Protein 4AOY (pdb70)

CATH classification: 3.40.718.10

B-factor: mean 50.46, std 14.92, range [22.29, 134.26]

Sequence (1494 aa):
SKIKMKVPLVEMDGDEMTRIIWRLIKENLLEPYIELNTEYYDLGLENRDKTEDQVTIDAARAIQKYGVGVKCATITPNAQRVEEYNLKKMWKSPNGTIRAILDGTVFRAPIVVNSIKPFVKGWKKPISIARHKNVEYYVPSAGKAELVFTSENGEVSRQTIHEFDGPGVIMGMHNTDKSIRSFARACFNYALDMNQDLWFSTKDTISKTYDHRFKDIFQEIYENEYKEKFEAKNLQYFYTLIDDAVARIIRSEGGMVWACKNDGDVMSDMVASAFGSLAMMTSVLVSPDGKYEFEATSTNSMATIFAWTGALKKRGELDGIKELVDFATKLEQASVQTIENGVMTKDLASLSEVPEKKIVNTEDFLKEIRKTFEGMKIKMKVPLVEMDGDEMTRIIWRLIKENLLEPYIELNTEYYDLGLENRDKTEDQVTIDAARAIQKYGVGVKCATITPNAQRVEEYNLKKMWKSPNGTIRAILDGTVFRAPIVVNSIKPFVKGWKKPISIARHKNVEYYVPSAGKAELVFTSENGEVSRQTIHEFDGPGVIMGMHNTDKSIRSFARACFNYALDMNQDLWFSTKTYDHRFKDIFQEIYENEYKEKFEAKNLQYFYTLIDDAVARIIRSEGGMVWACKNYDGDVMSDMVASAFGSLAMMTSVLVSPDGKYEFEAATSTNSMATIFAWTGALKKRGELDGIKELVDFATKLEQASVQTIENGVMTKDLASLSEVPEKKIVNTEDFLKEIRKTFEGMSKIKMKVPLVEMDGDEMTRIIWRLIKENLLEPYIELNTEYYDLGLENRDKTEDQVTIDAARAIQKYGVGVKCATITPNAQRVEEYNLKKMWKSPNGTIRAILDGTVFRAPIVVNSIKPFVKGWKKPISIARHNVEYYVPSAGKAELVFTSENGEVSRQTIHEFDGPGVIMGMHNTDKSIRSFARACFNYALDMNQDLWFSTKDTISKTYDHRFKDIFQEIYENEYKEKFEAKNLQYFYTLIDDAVARIIRSEGGMVWACKNDVMSDMVASAFGSLAMMTSVLVSPDGKYEFEAANSMATIFAWTGALKKRGELDGIKELVDFATKLEQASVQTIENGVMTKDLASLSEVPEKKIVNTEDFLKEIRKTFEGMSKIKMKVPLVEMDGDEMTRIIWRLIKENLLEPYIELNTEYYDLGLENRDKTEDQVTIDAARAIQKYGVGVKCATITPNAQRVEEYNLKKMWKSPNGTIRAILDGTVFRAPIVVNSIKPFVKGWKKPISIARHAYGDNVEYYVPSAGKAELVFTSENGEVSRQTIHEFDGPGVIMGMHNTDKSIRSFARACFNYALDMNQDLWFSTKDTISKTYDHRFKDIFQEIYENEYKEKFEAKNLQYFYTLIDDAVARIIRSEGGMVWACKNDVMSDMVASAFGSLAMMTSVLVSPDGKYEFEAANSMATIFAWTGALKKRGELDGIKELVDFATKLEQASVQTIENGVMTKDLASLSEVPEKKIVNTEDFLKEIRKTFEGM

Secondary structure (DSSP, 8-state):
-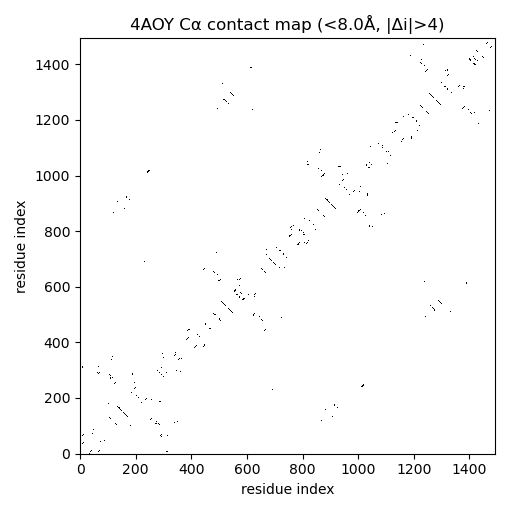PEEPSSPEEEEE--HHHHHHHHHHIIIIITTTEE--EEEEE--HHHHHHHTTHHHHHHHHHHHHHSEEEE-------HHHHHHTT-SS----HHHHHHHHHT-EEEEEE---TTS--SBTT--B--EEEE---EEEEE-S-EEEEEEEEETTS-EEEEEEEEESS-EEEEEEEEEHHHHHHHHHHHHHHHHHHT--EEEEE-TTTSHHHHHHHHHHHHHHHHHHTHHHHHHTT--EEEEEHHHHHHHHHTS-B-SEEE----HHHHHHHHHHHHS-TTSEEEEEE-TT--EEEE------HHHHHHHHHHHHHHHHHTT-HHHHHHHHHHHHHHHHHHHTTEEEHHHHTT---S--EEE-HHHHHHHHHHHHTT-/-BPPSSPEEEEE--HHHHHHHHHHIIIIITTTB---EEEEE--HHHHHHTTTHHHHHHHHHHHHHSEEEE---PPP-HHHHHHHT-SS-PPPHHHHHHHHHT-EEEEEE---TTS--SBTT--B--EEEE---EEEEE-SS-EEEEEEEETTS-EEEEEEEE-SS-EEEEEEEEEHHHHHHHHHHHHHHHHHTT--EEEE---HHHHHHHHHHHHHHHHTHHHHHTT---EEEE-HHHHHHHHHTS-B--EEE--TTHHHHHHHHHHHHHS-TTSEEEEEE-TT--EEEEE------HHHHHHHHHHHHHHHHHTT-HHHHHHHHHHHHHHHHHHHTTEEEHHHHTT--SS--EEE-HHHHHHHHHHHHS--/-PEEPSSPEEEEE--HHHHHHHHHHIIIIITTTEE--EEEEE-SHHHHHHTTTHHHHHHHHHHHHHSEEEE-------TTHHHHTT-SS-PPPHHHHHHHHHT-EEEEEE---TTS--SBTT--B--EEEE--EEEEE-SSEEEEEEEEETTS-EEEEEEEEESS-EEEEEEEEEHHHHHHHHHHHHHHHHHHT--EEEEE-TTT-TTHHHHHHHHHHHHIIIIIHHHHHHTT--EEEEEHHHHHHHHHTS-B-SEEEE----HHHHHHHHHT-TTSEEEEEE-TT--EEEEE--HHHHHHHHHHHHHHHHHHHT-HHHHHHHHHHHHHHHHHHHTTEE-HHHHTT---SS-EE--HHHHHHHHHHHHHH-/-PEEP-SPEEEEE--HHHHHHHHHHIIIIITTTEE--EEEEE-SHHHHHHTTTHHHHHHHHHHHHHSEEEE-------HHHIIIII-SS-PPPHHHHHHHHTT-EEEEEE---TTS--SBTT--BPPEEEESS----EEEEE-SSEEEEEEEE-TTS-EEEEEEEEESS-EEEEEEEEEHHHHHHHHHHHHHHHHHHT--EEEEE-TTTSTTHHHHHHHHHHHHHHHHTHHHHHHTT--EEEEEHHHHHHHHHTS-B-SEEEE----HHHHHHHHHS-TTSEEEEEE-TTS-EEEEE--HHHHHHHHHHHHHHHHHHHT-HHHHHHHHHHHHHHHHHHHTTEE-HHHHHH---SS-EE--HHHHHHHHHHHHHH-

Solvent-accessible surface area: 62304 Å² total; per-residue (Å²): 166,92,36,129,23,140,45,21,0,0,3,0,14,0,9,90,94,42,86,64,9,2,122,21,0,33,84,13,2,0,70,36,35,3,54,45,57,39,59,111,40,26,0,4,1,69,36,0,17,115,49,100,15,81,15,0,49,52,0,0,138,5,0,75,142,44,7,0,0,0,0,2,36,29,14,77,8,68,68,136,57,47,144,115,69,126,17,122,134,115,24,91,34,0,40,22,28,0,67,80,55,8,55,3,0,15,0,84,8,6,13,52,3,135,13,18,122,38,61,4,70,27,8,139,107,49,0,2,2,0,69,52,129,72,29,27,66,94,0,66,63,14,7,84,0,18,2,1,4,44,14,129,100,53,118,75,43,112,71,67,15,53,102,2,146,20,46,0,0,1,26,0,65,47,40,24,12,86,34,2,90,12,5,0,71,0,0,0,26,8,0,24,56,72,77,33,53,0,31,1,5,6,84,12,84,126,21,89,40,10,14,78,54,12,72,41,8,0,82,69,4,32,102,113,63,20,40,77,127,0,116,35,62,89,10,125,27,65,52,21,56,22,65,51,0,3,28,109,3,9,111,31,59,8,16,9,0,4,0,11,46,89,55,0,47,25,12,5,21,9,1,12,26,2,18,26,41,66,49,7,9,29,14,8,7,0,1,35,104,31,46,9,1,26,21,45,115,33,60,13,2,0,9,14,0,31,3,0,0,14,0,0,41,20,10,0,96,98,25,71,14,150,105,0,33,65,13,0,50,45,2,33,109,8,0,36,80,1,0,43,88,1,29,0,0,49,62,6,20,105,44,2,99,67,60,112,71,43,88,26,58,7,67,61,0,1,118,69,0,86,86,37,18,109,62,185,157,33,138,26,62,54,24,0,0,4,0,12,0,11,87,94,45,77,76,6,1,113,15,0,31,84,11,0,0,67,37,39,1,55,41,55,35,58,103,34,33,0,6,1,135,32,0,18,150,42,100,16,83,18,0,54,56,0,0,142,6,0,74,149,41,9,0,0,0,2,2,42,25,14,73,6,56,66,130,68,46,145,112,64,126,16,118,126,119,21,90,34,0,74,38,30,0,30,76,53,8,57,2,0,36,1,71,7,6,12,57,7,116,23,17,48,63,71,2,96,44,5,52,122,46,0,0,4,0,86,64,158,71,33,30,60,89,0,66,54,29,10,74,0,5,2,1,2,47,13,130,89,50,120,77,39,122,70,62,12,54,96,5,133,22,45,0,0,0,17,0,31,53,40,27,19,87,32,5,84,10,5,0,72,0,0,0,27,8,0,34,58,67,90,28,53,0,26,0,2,49,186,36,23,62,75,9,14,95,58,12,0,76,99,9,29,107,118,58,18,39,54,120,0,121,90,82,66,14,130,30,74,65,20,29,30,71,56,0,0,18,134,0,8,107,37,52,11,16,10,0,5,0,3,36,74,61,25,2,45,19,4,4,26,12,1,12,16,0,13,14,46,61,47,4,4,25,15,7,10,0,2,39,113,29,51,7,9,22,17,30,46,120,33,55,19,0,0,9,18,0,31,3,0,0,11,0,0,55,25,13,1,94,98,31,32,18,70,53,1,29,64,11,0,58,63,1,28,119,7,0,29,73,0,0,45,92,2,23,0,0,72,66,5,29,107,46,4,40,84,82,72,57,58,98,32,78,6,68,22,0,0,112,59,0,81,79,30,11,103,50,186,166,90,37,88,25,105,47,16,0,0,3,0,0,0,12,97,121,44,61,85,28,1,100,26,0,39,107,14,0,0,78,36,40,2,102,36,64,29,62,108,48,25,0,4,2,111,33,0,12,134,50,108,19,77,10,0,55,50,0,0,130,0,0,72,158,76,8,0,0,0,1,2,35,31,57,76,7,92,96,52,25,23,60,77,79,132,24,121,72,130,35,89,35,0,57,38,35,0,49,70,54,7,55,0,0,28,1,50,6,9,11,56,5,120,9,19,70,20,54,3,53,33,4,113,101,45,0,2,13,1,119,42,104,22,34,49,83,0,74,42,27,7,83,0,13,4,0,4,39,24,92,106,49,128,77,48,118,68,61,15,55,93,5,137,23,49,0,1,0,36,1,46,59,24,27,5,146,31,1,75,8,4,0,73,0,0,0,22,6,0,25,54,82,79,29,33,0,20,0,2,7,93,22,94,81,12,86,48,2,10,71,50,6,72,48,2,0,76,83,6,17,79,115,66,14,73,115,109,0,92,90,84,130,17,96,26,44,51,6,57,19,78,59,0,10,27,84,1,12,146,35,104,10,17,12,0,14,0,16,46,122,90,7,12,31,37,19,2,17,15,0,19,7,27,81,46,10,11,20,15,8,15,0,2,33,100,25,42,4,3,21,23,19,62,65,7,0,1,11,0,29,1,0,0,12,0,0,74,26,10,0,69,93,31,68,26,69,75,0,38,88,8,0,50,76,2,27,103,0,0,34,81,3,0,48,95,2,25,0,12,157,71,1,17,97,54,5,117,14,139,147,75,124,94,20,88,40,73,63,0,0,97,43,0,85,154,26,14,116,71,102,166,103,34,93,24,128,51,23,0,0,3,0,1,0,10,74,110,47,61,84,22,2,99,30,1,36,109,9,0,0,74,35,38,2,75,46,58,38,54,105,37,28,0,4,3,61,33,0,13,141,48,112,12,79,13,0,60,50,0,0,129,4,0,68,151,50,6,0,0,0,2,3,40,23,46,81,8,62,67,135,68,31,116,63,93,129,14,117,107,121,12,112,39,0,42,42,29,0,63,61,53,5,58,0,0,19,0,44,7,9,10,57,5,114,6,16,98,23,45,3,48,42,9,84,77,47,0,1,12,0,13,34,62,115,78,114,112,21,35,49,94,0,76,44,32,8,85,0,17,2,0,3,39,18,99,103,45,130,81,50,111,66,57,16,54,84,6,139,22,48,0,4,0,32,0,31,58,27,28,8,160,31,1,84,8,5,0,67,0,0,0,21,7,0,32,46,90,80,29,34,0,20,0,0,7,32,20,101,128,18,50,48,1,4,74,48,6,72,49,1,0,72,91,6,27,71,110,55,17,84,93,114,0,98,88,84,129,16,93,25,46,54,10,61,25,52,60,0,8,29,84,0,16,141,30,121,10,17,13,0,20,0,29,40,74,75,17,19,12,24,15,3,10,1,2,16,5,34,81,51,7,9,25,6,5,2,0,2,36,96,28,44,5,0,24,23,21,71,64,6,0,3,14,0,30,0,0,0,15,0,0,56,22,8,0,89,91,22,66,13,147,109,0,34,70,8,0,48,76,2,25,98,0,0,32,79,4,0,45,95,1,26,0,12,118,68,0,15,96,58,3,112,15,125,148,72,124,97,18,87,41,80,63,0,0,100,50,0,87,88,27,14,114,73,104

Radius of gyration: 46.29 Å; Cα contacts (8 Å, |Δi|>4): 3121; chains: 4; bounding box: 74×100×143 Å

Foldseek 3Di:
DAFEFDFAAAEEAAEDVQNVLLVLCCVQPNVVRHPHGYDYQYVYVLVCQVVVNVSLVVSLVVLVVRFEYEYTDYDQDDPVRCVVNVHPDNDGDSVVSSCVNLQKKKKKWFFAFVLFAFQLHQQRAIAIQIARDKDKDKFAAWDWDWDWDADPVGDIDIDTPDTDHHIDMDIDDDDDLVSLLWSLLNQLVVCLVQLAEEEEADQPVPVPPPVVSNVVSNVVCCVPPPVVSQVVSVYYHHYDHDVVVVVVCSVHSHDHYYYYHSVSVVVCVCSQVSRFHPQRMWMWIATSVNGIYTYACFDACLRSLLSVLVRQLVSCVVVVNVVSNVSSVLLNVLLSVLVQVQEGAPVVNVRGDHDDHPHDGSSVSSNSSVVSSVVD/DFEFDFAAAEEAAEDPQNVLLVLLCVQPPVVPYVHGHDYAYPEPLVCQVVVNVSLVVSLVVLVVRFEYEYTDYDQDDPVVCVVNVGPDRDGDSVVVSCVSLLWKKWKWFADFDLFDFLQPFAQDIAIEIERDKDKDKFAAFAWDWDWDQDPVGDIDIDTPDGGHHIDMDIDDDDDLVSLQFRLLNQLLVCLVQVAAEEEEDVCVVVSSVVSNVVCCVPPNVVVCVVSVHYHHYDYPVVCVVVCSVDNHGHYYYYYPVVSVVVCVVSCPRSPDLQRMWMKIATSVGRIYTYRNLADDCLNSLLSVLVRQLVSCVVVVNVVSNVSSVLLNVLLSVLVVQAEGAPVCPVGGDDDDHDHDGSSVSSNSSSVSSVPD/DAFEFDFAAEEEAAEDPLNVLLVLCCVQQNVVHHVHHYHYAYPEPLVCLVVVNVSLVVSLVVLVVGFHYEYTYYDQDDPVNCVVNVGPDRDGDSVVVSCVSLLWKKKKWFLAFVQQAFQLHQARAIAIEIANKDKDKAAAFAWDWDKDQDPVGDIDIDTPDGDHHIDMDMDDDDDLVSLLFSLLQQLLVCLVLVAAEEEEAACVPVVPVVVSSVVSNVVCCVPPNVVSCVVSVYYYHYYYPVVVVVVVSVHRHHHYYYYHHDCVVVVSCVRSPDLQRMKMWIATSSGGIYTYGSPSLNSLLSVLVRQLVSCVVVVRPVRVVSSVLLSVLLSVLVVVAEEAPVSVVRGNDPHHDHDDSSVSSNSSSVSSVVD/DAAEADQAAAEEAAEDPLNVLLVLCCVLANVVRHVHGHDYQYPEPQVCQVVVNVSLVVSLVVLVVRFEYEYTYYDQDDPVVCVVRVGPDRDDDSVQVSCVSQLWKKKKWFQDFPQQAFLLHQARAIEIEIGSHPDDWDKDKFAAFAWDWDKDADPVGDIDIDTPDGDHHIGMDTDDDDDLVNLLWSLLQQLLVCLVQLEAEEEADQCVVVVPHVVSSVVSNVVCCVVPPVVSCVVSVYYYHYYYPVVVVVVCSVHHHHHYYYYYPHVVVVCSCPSRHDVQRMKMWIATSSNGIYIYGSASLRSLLSVLVRQLVSCVVVVNPVSNVSSVLLSVLLSVLVVVAEEAPVSVVRGNDPHHDHDDSSVSSNNSSVSSVVD

Structure (mmCIF, N/CA/C/O backbone):
data_4AOY
#
_entry.id   4AOY
#
_cell.length_a   56.130
_cell.length_b   106.840
_cell.length_c   154.500
_cell.angle_alpha   90.00
_cell.angle_beta   93.63
_cell.angle_gamma   90.00
#
_symmetry.space_group_name_H-M   'P 1 21 1'
#
loop_
_entity.id
_entity.type
_entity.pdbx_description
1 polymer 'ISOCITRATE DEHYDROGENASE [NADP]'
2 water water
#
loop_
_atom_site.group_PDB
_atom_site.id
_atom_site.type_symbol
_atom_site.label_atom_id
_atom_site.label_alt_id
_atom_site.label_comp_id
_atom_site.label_asym_id
_atom_site.label_entity_id
_atom_site.label_seq_id
_atom_site.pdbx_PDB_ins_code
_atom_site.Cartn_x
_atom_site.Cartn_y
_atom_site.Cartn_z
_atom_site.occupancy
_atom_site.B_iso_or_equiv
_atom_site.auth_seq_id
_atom_site.auth_comp_id
_atom_site.auth_asym_id
_atom_site.auth_atom_id
_atom_site.pdbx_PDB_model_num
ATOM 1 N N . SER A 1 2 ? 17.146 5.945 18.691 1.00 73.55 2 SER A N 1
ATOM 2 C CA . SER A 1 2 ? 17.323 7.019 19.696 1.00 71.59 2 SER A CA 1
ATOM 3 C C . SER A 1 2 ? 17.015 6.572 21.116 1.00 68.10 2 SER A C 1
ATOM 4 O O . SER A 1 2 ? 16.375 7.307 21.849 1.00 67.32 2 SER A O 1
ATOM 7 N N . LYS A 1 3 ? 17.466 5.382 21.513 1.00 65.62 3 LYS A N 1
ATOM 8 C CA . LYS A 1 3 ? 17.563 5.062 22.947 1.00 62.33 3 LYS A CA 1
ATOM 9 C C . LYS A 1 3 ? 18.790 5.794 23.519 1.00 60.95 3 LYS A C 1
ATOM 10 O O . LYS A 1 3 ? 19.705 6.141 22.754 1.00 62.06 3 LYS A O 1
ATOM 16 N N . ILE A 1 4 ? 18.819 6.054 24.829 1.00 58.26 4 ILE A N 1
ATOM 17 C CA . ILE A 1 4 ? 19.987 6.733 25.399 1.00 57.19 4 ILE A CA 1
ATOM 18 C C . ILE A 1 4 ? 21.238 5.857 25.234 1.00 56.54 4 ILE A C 1
ATOM 19 O O . ILE A 1 4 ? 21.177 4.652 25.389 1.00 55.44 4 ILE A O 1
ATOM 24 N N . LYS A 1 5 ? 22.371 6.451 24.892 1.00 57.41 5 LYS A N 1
ATOM 25 C CA . LYS A 1 5 ? 23.564 5.647 24.687 1.00 57.68 5 LYS A CA 1
ATOM 26 C C . LYS A 1 5 ? 24.461 5.771 25.903 1.00 55.76 5 LYS A C 1
ATOM 27 O O . LYS A 1 5 ? 24.566 6.863 26.472 1.00 56.06 5 LYS A O 1
ATOM 33 N N . MET A 1 6 ? 25.091 4.657 26.304 1.00 53.94 6 MET A N 1
ATOM 34 C CA . MET A 1 6 ? 26.002 4.637 27.434 1.00 51.67 6 MET A CA 1
ATOM 35 C C . MET A 1 6 ? 27.461 4.652 26.970 1.00 52.02 6 MET A C 1
ATOM 36 O O . MET A 1 6 ? 27.746 4.448 25.807 1.00 53.98 6 MET A O 1
ATOM 41 N N . LYS A 1 7 ? 28.386 4.910 27.875 1.00 50.64 7 LYS A N 1
ATOM 42 C CA . LYS A 1 7 ? 29.784 5.077 27.500 1.00 51.88 7 LYS A CA 1
ATOM 43 C C . LYS A 1 7 ? 30.523 3.954 28.175 1.00 49.92 7 LYS A C 1
ATOM 44 O O . LYS A 1 7 ? 30.649 2.865 27.639 1.00 50.47 7 LYS A O 1
ATOM 50 N N . VAL A 1 8 ? 31.012 4.202 29.378 1.00 48.15 8 VAL A N 1
ATOM 51 C CA . VAL A 1 8 ? 31.570 3.092 30.109 1.00 46.02 8 VAL A CA 1
ATOM 52 C C . VAL A 1 8 ? 30.481 2.238 30.779 1.00 43.65 8 VAL A C 1
ATOM 53 O O . VAL A 1 8 ? 29.443 2.730 31.203 1.00 41.75 8 VAL A O 1
ATOM 57 N N . PRO A 1 9 ? 30.694 0.927 30.771 1.00 43.04 9 PRO A N 1
ATOM 58 C CA . PRO A 1 9 ? 29.626 0.012 31.200 1.00 42.15 9 PRO A CA 1
ATOM 59 C C . PRO A 1 9 ? 29.434 0.088 32.701 1.00 40.65 9 PRO A C 1
ATOM 60 O O . PRO A 1 9 ? 30.354 0.440 33.433 1.00 40.40 9 PRO A O 1
ATOM 64 N N . LEU A 1 10 ? 28.243 -0.239 33.155 1.00 40.82 10 LEU A N 1
ATOM 65 C CA . LEU A 1 10 ? 27.986 -0.402 34.578 1.00 40.27 10 LEU A CA 1
ATOM 66 C C . LEU A 1 10 ? 28.455 -1.835 34.900 1.00 39.66 10 LEU A C 1
ATOM 67 O O . LEU A 1 10 ? 28.384 -2.695 34.042 1.00 40.32 10 LEU A O 1
ATOM 72 N N . VAL A 1 11 ? 29.003 -2.087 36.086 1.00 38.90 11 VAL A N 1
ATOM 73 C CA . VAL A 1 11 ? 29.196 -3.484 36.534 1.00 37.93 11 VAL A CA 1
ATOM 74 C C . VAL A 1 11 ? 27.848 -3.996 37.064 1.00 37.85 11 VAL A C 1
ATOM 75 O O . VAL A 1 11 ? 27.351 -3.448 38.034 1.00 37.88 11 VAL A O 1
ATOM 79 N N . GLU A 1 12 ? 27.240 -4.994 36.419 1.00 37.01 12 GLU A N 1
ATOM 80 C CA . GLU A 1 12 ? 25.941 -5.479 36.846 1.00 36.19 12 GLU A CA 1
ATOM 81 C C . GLU A 1 12 ? 26.051 -6.835 37.510 1.00 37.10 12 GLU A C 1
ATOM 82 O O . GLU A 1 12 ? 26.538 -7.832 36.911 1.00 38.56 12 GLU A O 1
ATOM 88 N N . MET A 1 13 ? 25.591 -6.925 38.741 1.00 37.12 13 MET A N 1
ATOM 89 C CA . MET A 1 13 ? 25.664 -8.217 39.366 1.00 37.17 13 MET A CA 1
ATOM 90 C C . MET A 1 13 ? 24.313 -8.821 39.754 1.00 37.44 13 MET A C 1
ATOM 91 O O . MET A 1 13 ? 23.513 -8.264 40.524 1.00 38.13 13 MET A O 1
ATOM 96 N N . ASP A 1 14 ? 24.037 -9.957 39.140 1.00 38.08 14 ASP A N 1
ATOM 97 C CA . ASP A 1 14 ? 22.747 -10.622 39.269 1.00 38.80 14 ASP A CA 1
ATOM 98 C C . ASP A 1 14 ? 22.647 -11.355 40.607 1.00 38.77 14 ASP A C 1
ATOM 99 O O . ASP A 1 14 ? 23.653 -11.677 41.204 1.00 38.01 14 ASP A O 1
ATOM 104 N N . GLY A 1 15 ? 21.432 -11.596 41.091 1.00 40.08 15 GLY A N 1
ATOM 105 C CA . GLY A 1 15 ? 21.251 -12.168 42.422 1.00 40.64 15 GLY A CA 1
ATOM 106 C C . GLY A 1 15 ? 20.344 -13.402 42.485 1.00 42.63 15 GLY A C 1
ATOM 107 O O . GLY A 1 15 ? 20.310 -14.211 41.561 1.00 42.12 15 GLY A O 1
ATOM 108 N N . ASP A 1 16 ? 19.586 -13.529 43.570 1.00 43.36 16 ASP A N 1
ATOM 109 C CA . ASP A 1 16 ? 18.989 -14.800 43.875 1.00 45.85 16 ASP A CA 1
ATOM 110 C C . ASP A 1 16 ? 17.480 -14.792 43.935 1.00 48.12 16 ASP A C 1
ATOM 111 O O . ASP A 1 16 ? 16.878 -13.806 44.342 1.00 47.38 16 ASP A O 1
ATOM 116 N N . GLU A 1 17 ? 16.872 -15.908 43.538 1.00 51.20 17 GLU A N 1
ATOM 117 C CA . GLU A 1 17 ? 15.490 -16.195 43.941 1.00 54.85 17 GLU A CA 1
ATOM 118 C C . GLU A 1 17 ? 14.535 -15.172 43.335 1.00 55.15 17 GLU A C 1
ATOM 119 O O . GLU A 1 17 ? 14.621 -14.881 42.138 1.00 55.51 17 GLU A O 1
ATOM 125 N N . MET A 1 18 ? 13.649 -14.614 44.157 1.00 55.93 18 MET A N 1
ATOM 126 C CA . MET A 1 18 ? 12.612 -13.755 43.625 1.00 57.39 18 MET A CA 1
ATOM 127 C C . MET A 1 18 ? 13.208 -12.454 43.130 1.00 55.16 18 MET A C 1
ATOM 128 O O . MET A 1 18 ? 12.792 -11.940 42.086 1.00 55.83 18 MET A O 1
ATOM 133 N N . THR A 1 19 ? 14.172 -11.910 43.870 1.00 52.91 19 THR A N 1
ATOM 134 C CA . THR A 1 19 ? 14.769 -10.633 43.487 1.00 51.01 19 THR A CA 1
ATOM 135 C C . THR A 1 19 ? 15.448 -10.691 42.105 1.00 49.40 19 THR A C 1
ATOM 136 O O . THR A 1 19 ? 15.454 -9.716 41.359 1.00 49.17 19 THR A O 1
ATOM 140 N N . ARG A 1 20 ? 16.007 -11.845 41.772 1.00 49.30 20 ARG A N 1
ATOM 141 C CA . ARG A 1 20 ? 16.555 -12.113 40.446 1.00 47.77 20 ARG A CA 1
ATOM 142 C C . ARG A 1 20 ? 15.433 -11.965 39.426 1.00 48.47 20 ARG A C 1
ATOM 143 O O . ARG A 1 20 ? 15.623 -11.385 38.359 1.00 47.40 20 ARG A O 1
ATOM 151 N N . ILE A 1 21 ? 14.252 -12.497 39.741 1.00 49.65 21 ILE A N 1
ATOM 152 C CA . ILE A 1 21 ? 13.108 -12.330 38.840 1.00 50.68 21 ILE A CA 1
ATOM 153 C C . ILE A 1 21 ? 12.798 -10.843 38.641 1.00 49.37 21 ILE A C 1
ATOM 154 O O . ILE A 1 21 ? 12.674 -10.356 37.532 1.00 49.43 21 ILE A O 1
ATOM 159 N N . ILE A 1 22 ? 12.691 -10.111 39.734 1.00 48.57 22 ILE A N 1
ATOM 160 C CA . ILE A 1 22 ? 12.368 -8.697 39.654 1.00 47.59 22 ILE A CA 1
ATOM 161 C C . ILE A 1 22 ? 13.423 -7.899 38.889 1.00 46.20 22 ILE A C 1
ATOM 162 O O . ILE A 1 22 ? 13.103 -6.948 38.152 1.00 45.96 22 ILE A O 1
ATOM 167 N N . TRP A 1 23 ? 14.684 -8.267 39.096 1.00 44.25 23 TRP A N 1
ATOM 168 C CA . TRP A 1 23 ? 15.793 -7.543 38.520 1.00 42.94 23 TRP A CA 1
ATOM 169 C C . TRP A 1 23 ? 15.602 -7.515 37.006 1.00 43.95 23 TRP A C 1
ATOM 170 O O . TRP A 1 23 ? 15.674 -6.464 36.357 1.00 42.63 23 TRP A O 1
ATOM 181 N N . ARG A 1 24 ? 15.306 -8.687 36.447 1.00 44.99 24 ARG A N 1
ATOM 182 C CA . ARG A 1 24 ? 15.083 -8.813 35.032 1.00 45.67 24 ARG A CA 1
ATOM 183 C C . ARG A 1 24 ? 13.834 -8.066 34.616 1.00 46.63 24 ARG A C 1
ATOM 184 O O . ARG A 1 24 ? 13.839 -7.383 33.585 1.00 46.82 24 ARG A O 1
ATOM 192 N N . LEU A 1 25 ? 12.758 -8.231 35.383 1.00 46.95 25 LEU A N 1
ATOM 193 C CA . LEU A 1 25 ? 11.501 -7.551 35.096 1.00 48.98 25 LEU A CA 1
ATOM 194 C C . LEU A 1 25 ? 11.664 -6.030 34.969 1.00 48.28 25 LEU A C 1
ATOM 195 O O . LEU A 1 25 ? 11.057 -5.389 34.079 1.00 49.80 25 LEU A O 1
ATOM 200 N N . ILE A 1 26 ? 12.481 -5.465 35.857 1.00 46.22 26 ILE A N 1
ATOM 201 C CA . ILE A 1 26 ? 12.759 -4.034 35.884 1.00 45.46 26 ILE A CA 1
ATOM 202 C C . ILE A 1 26 ? 13.508 -3.627 34.613 1.00 46.00 26 ILE A C 1
ATOM 203 O O . ILE A 1 26 ? 13.128 -2.643 33.967 1.00 47.00 26 ILE A O 1
ATOM 208 N N . LYS A 1 27 ? 14.545 -4.390 34.252 1.00 45.15 27 LYS A N 1
ATOM 209 C CA . LYS A 1 27 ? 15.305 -4.136 33.021 1.00 46.82 27 LYS A CA 1
ATOM 210 C C . LYS A 1 27 ? 14.373 -4.125 31.816 1.00 49.60 27 LYS A C 1
ATOM 211 O O . LYS A 1 27 ? 14.378 -3.163 31.023 1.00 50.55 27 LYS A O 1
ATOM 217 N N . GLU A 1 28 ? 13.587 -5.195 31.676 1.00 51.41 28 GLU A N 1
ATOM 218 C CA . GLU A 1 28 ? 12.683 -5.355 30.529 1.00 54.59 28 GLU A CA 1
ATOM 219 C C . GLU A 1 28 ? 11.652 -4.243 30.422 1.00 55.37 28 GLU A C 1
ATOM 220 O O . GLU A 1 28 ? 11.411 -3.739 29.330 1.00 56.85 28 GLU A O 1
ATOM 226 N N . ASN A 1 29 ? 11.018 -3.897 31.550 1.00 55.02 29 ASN A N 1
ATOM 227 C CA . ASN A 1 29 ? 9.855 -2.984 31.536 1.00 55.60 29 ASN A CA 1
ATOM 228 C C . ASN A 1 29 ? 10.200 -1.508 31.742 1.00 54.70 29 ASN A C 1
ATOM 229 O O . ASN A 1 29 ? 9.429 -0.646 31.305 1.00 56.80 29 ASN A O 1
ATOM 234 N N . LEU A 1 30 ? 11.344 -1.218 32.378 1.00 51.65 30 LEU A N 1
ATOM 235 C CA . LEU A 1 30 ? 11.726 0.160 32.702 1.00 50.51 30 LEU A CA 1
ATOM 236 C C . LEU A 1 30 ? 13.016 0.655 32.051 1.00 49.65 30 LEU A C 1
ATOM 237 O O . LEU A 1 30 ? 13.114 1.828 31.692 1.00 50.15 30 LEU A O 1
ATOM 242 N N . LEU A 1 31 ? 14.017 -0.197 31.899 1.00 48.47 31 LEU A N 1
ATOM 243 C CA . LEU A 1 31 ? 15.285 0.329 31.402 1.00 47.97 31 LEU A CA 1
ATOM 244 C C . LEU A 1 31 ? 15.484 0.163 29.881 1.00 50.23 31 LEU A C 1
ATOM 245 O O . LEU A 1 31 ? 15.637 1.148 29.161 1.00 51.72 31 LEU A O 1
ATOM 250 N N . GLU A 1 32 ? 15.458 -1.070 29.393 1.00 51.44 32 GLU A N 1
ATOM 251 C CA . GLU A 1 32 ? 15.848 -1.368 28.007 1.00 53.49 32 GLU A CA 1
ATOM 252 C C . GLU A 1 32 ? 15.089 -0.628 26.910 1.00 55.65 32 GLU A C 1
ATOM 253 O O . GLU A 1 32 ? 15.673 -0.311 25.881 1.00 57.19 32 GLU A O 1
ATOM 259 N N . PRO A 1 33 ? 13.781 -0.373 27.121 1.00 56.60 33 PRO A N 1
ATOM 260 C CA . PRO A 1 33 ? 12.961 0.438 26.222 1.00 58.11 33 PRO A CA 1
ATOM 261 C C . PRO A 1 33 ? 13.455 1.876 26.087 1.00 58.13 33 PRO A C 1
ATOM 262 O O . PRO A 1 33 ? 12.953 2.612 25.246 1.00 60.53 33 PRO A O 1
ATOM 266 N N . TYR A 1 34 ? 14.415 2.296 26.895 1.00 55.86 34 TYR A N 1
ATOM 267 C CA . TYR A 1 34 ? 14.775 3.704 26.861 1.00 55.65 34 TYR A CA 1
ATOM 268 C C . TYR A 1 34 ? 16.265 3.855 26.778 1.00 54.80 34 TYR A C 1
ATOM 269 O O . TYR A 1 34 ? 16.796 4.905 26.384 1.00 55.20 34 TYR A O 1
ATOM 278 N N . ILE A 1 35 ? 16.954 2.783 27.139 1.00 53.44 35 ILE A N 1
ATOM 279 C CA . ILE A 1 35 ? 18.402 2.847 27.217 1.00 52.65 35 ILE A CA 1
ATOM 280 C C . ILE A 1 35 ? 19.110 1.717 26.476 1.00 53.22 35 ILE A C 1
ATOM 281 O O . ILE A 1 35 ? 18.665 0.563 26.456 1.00 53.24 35 ILE A O 1
ATOM 286 N N . GLU A 1 36 ? 20.232 2.054 25.864 1.00 54.02 36 GLU A N 1
ATOM 287 C CA . GLU A 1 36 ? 21.065 1.033 25.258 1.00 55.12 36 GLU A CA 1
ATOM 288 C C . GLU A 1 36 ? 21.987 0.621 26.362 1.00 52.84 36 GLU A C 1
ATOM 289 O O . GLU A 1 36 ? 23.094 1.127 26.468 1.00 52.93 36 GLU A O 1
ATOM 292 N N . LEU A 1 37 ? 21.487 -0.245 27.228 1.00 51.48 37 LEU A N 1
ATOM 293 C CA . LEU A 1 37 ? 22.221 -0.661 28.426 1.00 49.52 37 LEU A CA 1
ATOM 294 C C . LEU A 1 37 ? 23.600 -1.213 28.103 1.00 49.51 37 LEU A C 1
ATOM 295 O O . LEU A 1 37 ? 23.757 -2.093 27.255 1.00 51.19 37 LEU A O 1
ATOM 300 N N . ASN A 1 38 ? 24.611 -0.711 28.782 1.00 48.25 38 ASN A N 1
ATOM 301 C CA . ASN A 1 38 ? 25.921 -1.276 28.576 1.00 47.69 38 ASN A CA 1
ATOM 302 C C . ASN A 1 38 ? 26.435 -1.732 29.935 1.00 45.66 38 ASN A C 1
ATOM 303 O O . ASN A 1 38 ? 26.643 -0.890 30.800 1.00 44.64 38 ASN A O 1
ATOM 308 N N . THR A 1 39 ? 26.620 -3.049 30.125 1.00 44.44 39 THR A N 1
ATOM 309 C CA . THR A 1 39 ? 27.030 -3.596 31.425 1.00 42.70 39 THR A CA 1
ATOM 310 C C . THR A 1 39 ? 28.012 -4.749 31.314 1.00 42.44 39 THR A C 1
ATOM 311 O O . THR A 1 39 ? 27.896 -5.540 30.386 1.00 42.95 39 THR A O 1
ATOM 315 N N . GLU A 1 40 ? 28.961 -4.894 32.246 1.00 41.27 40 GLU A N 1
ATOM 316 C CA . GLU A 1 40 ? 29.655 -6.195 32.344 1.00 41.32 40 GLU A CA 1
ATOM 317 C C . GLU A 1 40 ? 28.870 -7.003 33.334 1.00 39.92 40 GLU A C 1
ATOM 318 O O . GLU A 1 40 ? 28.672 -6.591 34.481 1.00 39.27 40 GLU A O 1
ATOM 324 N N . TYR A 1 41 ? 28.448 -8.172 32.899 1.00 39.80 41 TYR A N 1
ATOM 325 C CA . TYR A 1 41 ? 27.536 -8.984 33.668 1.00 39.30 41 TYR A CA 1
ATOM 326 C C . TYR A 1 41 ? 28.252 -10.038 34.541 1.00 38.69 41 TYR A C 1
ATOM 327 O O . TYR A 1 41 ? 28.973 -10.866 34.032 1.00 39.91 41 TYR A O 1
ATOM 336 N N . TYR A 1 42 ? 28.081 -9.946 35.866 1.00 37.67 42 TYR A N 1
ATOM 337 C CA . TYR A 1 42 ? 28.564 -10.943 36.829 1.00 36.80 42 TYR A CA 1
ATOM 338 C C . TYR A 1 42 ? 27.378 -11.547 37.550 1.00 37.33 42 TYR A C 1
ATOM 339 O O . TYR A 1 42 ? 26.528 -10.836 38.126 1.00 37.57 42 TYR A O 1
ATOM 348 N N . ASP A 1 43 ? 27.327 -12.862 37.536 1.00 37.74 43 ASP A N 1
ATOM 349 C CA . ASP A 1 43 ? 26.199 -13.565 38.093 1.00 38.24 43 ASP A CA 1
ATOM 350 C C . ASP A 1 43 ? 26.552 -14.029 39.494 1.00 38.09 43 ASP A C 1
ATOM 351 O O . ASP A 1 43 ? 27.301 -15.001 39.676 1.00 39.02 43 ASP A O 1
ATOM 356 N N . LEU A 1 44 ? 26.003 -13.337 40.473 1.00 37.53 44 LEU A N 1
ATOM 357 C CA . LEU A 1 44 ? 26.319 -13.587 41.848 1.00 37.36 44 LEU A CA 1
ATOM 358 C C . LEU A 1 44 ? 25.224 -14.406 42.467 1.00 39.06 44 LEU A C 1
ATOM 359 O O . LEU A 1 44 ? 25.202 -14.588 43.692 1.00 40.31 44 LEU A O 1
ATOM 364 N N . GLY A 1 45 ? 24.338 -14.932 41.628 1.00 39.22 45 GLY A N 1
ATOM 365 C CA . GLY A 1 45 ? 23.441 -15.986 42.070 1.00 41.16 45 GLY A CA 1
ATOM 366 C C . GLY A 1 45 ? 24.198 -17.022 42.890 1.00 42.32 45 GLY A C 1
ATOM 367 O O . GLY A 1 45 ? 25.399 -17.214 42.715 1.00 41.41 45 GLY A O 1
ATOM 368 N N . LEU A 1 46 ? 23.502 -17.697 43.796 1.00 44.09 46 LEU A N 1
ATOM 369 C CA . LEU A 1 46 ? 24.179 -18.598 44.706 1.00 45.75 46 LEU A CA 1
ATOM 370 C C . LEU A 1 46 ? 24.739 -19.820 43.955 1.00 47.31 46 LEU A C 1
ATOM 371 O O . LEU A 1 46 ? 25.831 -20.288 44.242 1.00 47.97 46 LEU A O 1
ATOM 376 N N . GLU A 1 47 ? 23.993 -20.313 42.974 1.00 48.87 47 GLU A N 1
ATOM 377 C CA . GLU A 1 47 ? 24.448 -21.423 42.159 1.00 49.77 47 GLU A CA 1
ATOM 378 C C . GLU A 1 47 ? 25.774 -21.053 41.510 1.00 48.84 47 GLU A C 1
ATOM 379 O O . GLU A 1 47 ? 26.719 -21.834 41.546 1.00 49.84 47 GLU A O 1
ATOM 381 N N . ASN A 1 48 ? 25.852 -19.869 40.913 1.00 46.94 48 ASN A N 1
ATOM 382 C CA . ASN A 1 48 ? 27.101 -19.468 40.239 1.00 45.43 48 ASN A CA 1
ATOM 383 C C . ASN A 1 48 ? 28.289 -19.147 41.148 1.00 44.03 48 ASN A C 1
ATOM 384 O O . ASN A 1 48 ? 29.438 -19.390 40.777 1.00 44.10 48 ASN A O 1
ATOM 389 N N . ARG A 1 49 ? 28.020 -18.600 42.326 1.00 42.69 49 ARG A N 1
ATOM 390 C CA . ARG A 1 49 ? 29.072 -18.427 43.307 1.00 41.86 49 ARG A CA 1
ATOM 391 C C . ARG A 1 49 ? 29.661 -19.790 43.667 1.00 44.18 49 ARG A C 1
ATOM 392 O O . ARG A 1 49 ? 30.889 -19.979 43.710 1.00 43.84 49 ARG A O 1
ATOM 400 N N . ASP A 1 50 ? 28.785 -20.758 43.894 1.00 45.57 50 ASP A N 1
ATOM 401 C CA . ASP A 1 50 ? 29.251 -22.088 44.229 1.00 48.33 50 ASP A CA 1
ATOM 402 C C . ASP A 1 50 ? 30.115 -22.668 43.085 1.00 49.30 50 ASP A C 1
ATOM 403 O O . ASP A 1 50 ? 31.221 -23.181 43.284 1.00 50.39 50 ASP A O 1
ATOM 408 N N . LYS A 1 51 ? 29.585 -22.579 41.880 1.00 49.50 51 LYS A N 1
ATOM 409 C CA . LYS A 1 51 ? 30.212 -23.116 40.685 1.00 50.85 51 LYS A CA 1
ATOM 410 C C . LYS A 1 51 ? 31.598 -22.517 40.395 1.00 50.02 51 LYS A C 1
ATOM 411 O O . LYS A 1 51 ? 32.477 -23.207 39.857 1.00 51.21 51 LYS A O 1
ATOM 415 N N . THR A 1 52 ? 31.781 -21.243 40.748 1.00 47.91 52 THR A N 1
ATOM 416 C CA . THR A 1 52 ? 33.048 -20.557 40.535 1.00 47.21 52 THR A CA 1
ATOM 417 C C . THR A 1 52 ? 33.833 -20.528 41.838 1.00 47.66 52 THR A C 1
ATOM 418 O O . THR A 1 52 ? 34.942 -20.017 41.894 1.00 47.52 52 THR A O 1
ATOM 422 N N . GLU A 1 53 ? 33.259 -21.103 42.893 1.00 49.00 53 GLU A N 1
ATOM 423 C CA . GLU A 1 53 ? 33.870 -21.075 44.231 1.00 49.47 53 GLU A CA 1
ATOM 424 C C . GLU A 1 53 ? 34.117 -19.638 44.665 1.00 48.00 53 GLU A C 1
ATOM 425 O O . GLU A 1 53 ? 35.163 -19.301 45.270 1.00 48.22 53 GLU A O 1
ATOM 431 N N . ASP A 1 54 ? 33.139 -18.801 44.337 1.00 46.30 54 ASP A N 1
ATOM 432 C CA . ASP A 1 54 ? 33.093 -17.421 44.772 1.00 44.65 54 ASP A CA 1
ATOM 433 C C . ASP A 1 54 ? 34.122 -16.502 44.130 1.00 43.30 54 ASP A C 1
ATOM 434 O O . ASP A 1 54 ? 34.226 -15.355 44.522 1.00 42.56 54 ASP A O 1
ATOM 439 N N . GLN A 1 55 ? 34.884 -17.000 43.157 1.00 43.64 55 GLN A N 1
ATOM 440 C CA . GLN A 1 55 ? 35.777 -16.147 42.370 1.00 41.72 55 GLN A CA 1
ATOM 441 C C . GLN A 1 55 ? 34.936 -15.091 41.618 1.00 39.85 55 GLN A C 1
ATOM 442 O O . GLN A 1 55 ? 35.357 -13.958 41.444 1.00 39.02 55 GLN A O 1
ATOM 448 N N . VAL A 1 56 ? 33.741 -15.468 41.181 1.00 38.73 56 VAL A N 1
ATOM 449 C CA . VAL A 1 56 ? 32.895 -14.539 40.467 1.00 37.21 56 VAL A CA 1
ATOM 450 C C . VAL A 1 56 ? 32.672 -13.273 41.299 1.00 36.74 56 VAL A C 1
ATOM 451 O O . VAL A 1 56 ? 32.546 -12.165 40.764 1.00 35.64 56 VAL A O 1
ATOM 455 N N . THR A 1 57 ? 32.595 -13.439 42.615 1.00 36.97 57 THR A N 1
ATOM 456 C CA . THR A 1 57 ? 32.289 -12.306 43.464 1.00 36.40 57 THR A CA 1
ATOM 457 C C . THR A 1 57 ? 33.462 -11.351 43.535 1.00 36.28 57 THR A C 1
ATOM 458 O O . THR A 1 57 ? 33.288 -10.135 43.431 1.00 35.91 57 THR A O 1
ATOM 462 N N . ILE A 1 58 ? 34.645 -11.909 43.784 1.00 37.33 58 ILE A N 1
ATOM 463 C CA . ILE A 1 58 ? 35.899 -11.156 43.810 1.00 37.47 58 ILE A CA 1
ATOM 464 C C . ILE A 1 58 ? 36.100 -10.368 42.477 1.00 37.90 58 ILE A C 1
ATOM 465 O O . ILE A 1 58 ? 36.483 -9.195 42.484 1.00 37.75 58 ILE A O 1
ATOM 470 N N . ASP A 1 59 ? 35.824 -11.009 41.342 1.00 38.11 59 ASP A N 1
ATOM 471 C CA . ASP A 1 59 ? 36.050 -10.387 40.044 1.00 39.12 59 ASP A CA 1
ATOM 472 C C . ASP A 1 59 ? 35.101 -9.165 39.864 1.00 38.60 59 ASP A C 1
ATOM 473 O O . ASP A 1 59 ? 35.491 -8.105 39.325 1.00 38.61 59 ASP A O 1
ATOM 478 N N . ALA A 1 60 ? 33.858 -9.314 40.325 1.00 37.69 60 ALA A N 1
ATOM 479 C CA . ALA A 1 60 ? 32.875 -8.249 40.195 1.00 36.72 60 ALA A CA 1
ATOM 480 C C . ALA A 1 60 ? 33.405 -7.026 40.920 1.00 36.68 60 ALA A C 1
ATOM 481 O O . ALA A 1 60 ? 33.345 -5.902 40.424 1.00 35.74 60 ALA A O 1
ATOM 483 N N . ALA A 1 61 ? 33.952 -7.268 42.104 1.00 37.12 61 ALA A N 1
ATOM 484 C CA . ALA A 1 61 ? 34.489 -6.200 42.914 1.00 37.37 61 ALA A CA 1
ATOM 485 C C . ALA A 1 61 ? 35.659 -5.545 42.185 1.00 37.54 61 ALA A C 1
ATOM 486 O O . ALA A 1 61 ? 35.719 -4.336 42.088 1.00 38.26 61 ALA A O 1
ATOM 488 N N . ARG A 1 62 ? 36.576 -6.334 41.656 1.00 38.17 62 ARG A N 1
ATOM 489 C CA . ARG A 1 62 ? 37.667 -5.774 40.838 1.00 39.82 62 ARG A CA 1
ATOM 490 C C . ARG A 1 62 ? 37.189 -5.013 39.603 1.00 39.40 62 ARG A C 1
ATOM 491 O O . ARG A 1 62 ? 37.848 -4.064 39.159 1.00 40.46 62 ARG A O 1
ATOM 499 N N . ALA A 1 63 ? 36.066 -5.442 39.036 1.00 38.33 63 ALA A N 1
ATOM 500 C CA . ALA A 1 63 ? 35.490 -4.753 37.890 1.00 37.40 63 ALA A CA 1
ATOM 501 C C . ALA A 1 63 ? 34.972 -3.407 38.328 1.00 37.17 63 ALA A C 1
ATOM 502 O O . ALA A 1 63 ? 34.989 -2.464 37.559 1.00 37.80 63 ALA A O 1
ATOM 504 N N . ILE A 1 64 ? 34.445 -3.328 39.541 1.00 36.48 64 ILE A N 1
ATOM 505 C CA . ILE A 1 64 ? 33.950 -2.057 40.039 1.00 37.02 64 ILE A CA 1
ATOM 506 C C . ILE A 1 64 ? 35.128 -1.109 40.249 1.00 38.51 64 ILE A C 1
ATOM 507 O O . ILE A 1 64 ? 34.991 0.081 40.051 1.00 39.80 64 ILE A O 1
ATOM 512 N N . GLN A 1 65 ? 36.274 -1.633 40.672 1.00 39.10 65 GLN A N 1
ATOM 513 C CA . GLN A 1 65 ? 37.463 -0.817 40.839 1.00 41.02 65 GLN A CA 1
ATOM 514 C C . GLN A 1 65 ? 37.847 -0.255 39.481 1.00 41.91 65 GLN A C 1
ATOM 515 O O . GLN A 1 65 ? 38.398 0.884 39.340 1.00 41.62 65 GLN A O 1
ATOM 521 N N . LYS A 1 66 ? 37.527 -1.062 38.482 1.00 41.19 66 LYS A N 1
ATOM 522 C CA . LYS A 1 66 ? 38.003 -0.794 37.162 1.00 42.32 66 LYS A CA 1
ATOM 523 C C . LYS A 1 66 ? 37.141 0.252 36.456 1.00 41.82 66 LYS A C 1
ATOM 524 O O . LYS A 1 66 ? 37.669 1.155 35.816 1.00 42.91 66 LYS A O 1
ATOM 530 N N . TYR A 1 67 ? 35.823 0.169 36.607 1.00 40.21 67 TYR A N 1
ATOM 531 C CA . TYR A 1 67 ? 34.925 1.029 35.831 1.00 39.58 67 TYR A CA 1
ATOM 532 C C . TYR A 1 67 ? 34.388 2.199 36.625 1.00 39.57 67 TYR A C 1
ATOM 533 O O . TYR A 1 67 ? 34.213 3.295 36.095 1.00 39.79 67 TYR A O 1
ATOM 542 N N . GLY A 1 68 ? 34.085 1.939 37.895 1.00 38.13 68 GLY A N 1
ATOM 543 C CA . GLY A 1 68 ? 33.683 2.969 38.804 1.00 37.20 68 GLY A CA 1
ATOM 544 C C . GLY A 1 68 ? 32.361 2.712 39.496 1.00 36.45 68 GLY A C 1
ATOM 545 O O . GLY A 1 68 ? 32.126 3.208 40.627 1.00 36.28 68 GLY A O 1
ATOM 546 N N . VAL A 1 69 ? 31.468 1.982 38.839 1.00 35.36 69 VAL A N 1
ATOM 547 C CA . VAL A 1 69 ? 30.123 1.871 39.392 1.00 35.65 69 VAL A CA 1
ATOM 548 C C . VAL A 1 69 ? 29.509 0.510 39.185 1.00 35.04 69 VAL A C 1
ATOM 549 O O . VAL A 1 69 ? 29.565 -0.020 38.082 1.00 36.07 69 VAL A O 1
ATOM 553 N N . GLY A 1 70 ? 28.877 -0.015 40.231 1.00 33.80 70 GLY A N 1
ATOM 554 C CA . GLY A 1 70 ? 28.222 -1.315 40.140 1.00 33.20 70 GLY A CA 1
ATOM 555 C C . GLY A 1 70 ? 26.812 -1.237 40.650 1.00 32.66 70 GLY A C 1
ATOM 556 O O . GLY A 1 70 ? 26.495 -0.429 41.497 1.00 33.22 70 GLY A O 1
ATOM 557 N N . VAL A 1 71 ? 25.940 -2.067 40.122 1.00 33.17 71 VAL A N 1
ATOM 558 C CA . VAL A 1 71 ? 24.598 -2.147 40.628 1.00 33.42 71 VAL A CA 1
ATOM 559 C C . VAL A 1 71 ? 24.406 -3.635 40.862 1.00 34.35 71 VAL A C 1
ATOM 560 O O . VAL A 1 71 ? 24.753 -4.462 39.997 1.00 35.25 71 VAL A O 1
ATOM 564 N N . LYS A 1 72 ? 23.942 -3.984 42.060 1.00 34.54 72 LYS A N 1
ATOM 565 C CA . LYS A 1 72 ? 23.881 -5.370 42.483 1.00 34.97 72 LYS A CA 1
ATOM 566 C C . LYS A 1 72 ? 22.525 -5.777 43.067 1.00 35.99 72 LYS A C 1
ATOM 567 O O . LYS A 1 72 ? 21.913 -5.052 43.827 1.00 36.44 72 LYS A O 1
ATOM 573 N N . CYS A 1 73 ? 22.076 -6.950 42.668 1.00 36.23 73 CYS A N 1
ATOM 574 C CA . CYS A 1 73 ? 20.811 -7.505 43.070 1.00 36.83 73 CYS A CA 1
ATOM 575 C C . CYS A 1 73 ? 20.976 -8.236 44.404 1.00 37.14 73 CYS A C 1
ATOM 576 O O . CYS A 1 73 ? 22.068 -8.673 44.738 1.00 37.76 73 CYS A O 1
ATOM 579 N N . ALA A 1 74 ? 19.907 -8.387 45.171 1.00 37.72 74 ALA A N 1
ATOM 580 C CA . ALA A 1 74 ? 20.029 -9.025 46.486 1.00 38.28 74 ALA A CA 1
ATOM 581 C C . ALA A 1 74 ? 20.520 -10.469 46.342 1.00 38.94 74 ALA A C 1
ATOM 582 O O . ALA A 1 74 ? 20.111 -11.212 45.423 1.00 39.30 74 ALA A O 1
ATOM 584 N N . THR A 1 75 ? 21.399 -10.871 47.251 1.00 39.46 75 THR A N 1
ATOM 585 C CA . THR A 1 75 ? 21.944 -12.225 47.217 1.00 41.07 75 THR A CA 1
ATOM 586 C C . THR A 1 75 ? 21.613 -13.000 48.497 1.00 43.10 75 THR A C 1
ATOM 587 O O . THR A 1 75 ? 21.167 -12.429 49.476 1.00 43.69 75 THR A O 1
ATOM 591 N N . ILE A 1 76 ? 21.780 -14.313 48.451 1.00 44.74 76 ILE A N 1
ATOM 592 C CA . ILE A 1 76 ? 21.637 -15.161 49.615 1.00 45.99 76 ILE A CA 1
ATOM 593 C C . ILE A 1 76 ? 23.014 -15.355 50.224 1.00 46.36 76 ILE A C 1
ATOM 594 O O . ILE A 1 76 ? 23.928 -15.789 49.538 1.00 45.35 76 ILE A O 1
ATOM 599 N N . THR A 1 77 ? 23.153 -15.003 51.497 1.00 47.44 77 THR A N 1
ATOM 600 C CA . THR A 1 77 ? 24.222 -15.480 52.337 1.00 48.96 77 THR A CA 1
ATOM 601 C C . THR A 1 77 ? 23.850 -16.876 52.874 1.00 51.56 77 THR A C 1
ATOM 602 O O . THR A 1 77 ? 22.923 -17.034 53.670 1.00 53.31 77 THR A O 1
ATOM 606 N N . PRO A 1 78 ? 24.608 -17.892 52.489 1.00 52.06 78 PRO A N 1
ATOM 607 C CA . PRO A 1 78 ? 24.310 -19.244 52.913 1.00 53.96 78 PRO A CA 1
ATOM 608 C C . PRO A 1 78 ? 24.513 -19.452 54.418 1.00 55.52 78 PRO A C 1
ATOM 609 O O . PRO A 1 78 ? 25.477 -18.954 54.998 1.00 54.53 78 PRO A O 1
ATOM 613 N N . ASN A 1 79 ? 23.597 -20.199 55.024 1.00 57.51 79 ASN A N 1
ATOM 614 C CA . ASN A 1 79 ? 23.732 -20.705 56.378 1.00 59.46 79 ASN A CA 1
ATOM 615 C C . ASN A 1 79 ? 23.562 -22.228 56.300 1.00 61.57 79 ASN A C 1
ATOM 616 O O . ASN A 1 79 ? 23.538 -22.783 55.198 1.00 60.89 79 ASN A O 1
ATOM 621 N N . ALA A 1 80 ? 23.441 -22.888 57.451 1.00 63.72 80 ALA A N 1
ATOM 622 C CA . ALA A 1 80 ? 23.323 -24.343 57.487 1.00 66.44 80 ALA A CA 1
ATOM 623 C C . ALA A 1 80 ? 22.232 -24.828 56.545 1.00 66.42 80 ALA A C 1
ATOM 624 O O . ALA A 1 80 ? 22.450 -25.733 55.743 1.00 66.62 80 ALA A O 1
ATOM 626 N N . GLN A 1 81 ? 21.053 -24.224 56.663 1.00 66.60 81 GLN A N 1
ATOM 627 C CA . GLN A 1 81 ? 19.892 -24.613 55.852 1.00 67.34 81 GLN A CA 1
ATOM 628 C C . GLN A 1 81 ? 20.187 -24.579 54.339 1.00 64.73 81 GLN A C 1
ATOM 629 O O . GLN A 1 81 ? 19.814 -25.504 53.593 1.00 65.73 81 GLN A O 1
ATOM 635 N N . ARG A 1 82 ? 20.869 -23.516 53.920 1.00 61.08 82 ARG A N 1
ATOM 636 C CA . ARG A 1 82 ? 21.146 -23.235 52.531 1.00 59.18 82 ARG A CA 1
ATOM 637 C C . ARG A 1 82 ? 22.143 -24.182 51.906 1.00 59.20 82 ARG A C 1
ATOM 638 O O . ARG A 1 82 ? 22.085 -24.470 50.721 1.00 58.34 82 ARG A O 1
ATOM 646 N N . VAL A 1 83 ? 23.091 -24.638 52.700 1.00 60.63 83 VAL A N 1
ATOM 647 C CA . VAL A 1 83 ? 24.094 -25.555 52.210 1.00 61.73 83 VAL A CA 1
ATOM 648 C C . VAL A 1 83 ? 23.479 -26.760 51.496 1.00 63.79 83 VAL A C 1
ATOM 649 O O . VAL A 1 83 ? 23.906 -27.135 50.402 1.00 63.29 83 VAL A O 1
ATOM 653 N N . GLU A 1 84 ? 22.460 -27.337 52.117 1.00 66.26 84 GLU A N 1
ATOM 654 C CA . GLU A 1 84 ? 21.795 -28.516 51.593 1.00 69.13 84 GLU A CA 1
ATOM 655 C C . GLU A 1 84 ? 20.854 -28.238 50.427 1.00 68.94 84 GLU A C 1
ATOM 656 O O . GLU A 1 84 ? 20.854 -28.980 49.446 1.00 69.83 84 GLU A O 1
ATOM 662 N N . GLU A 1 85 ? 20.028 -27.201 50.548 1.00 68.53 85 GLU A N 1
ATOM 663 C CA . GLU A 1 85 ? 19.144 -26.810 49.455 1.00 68.50 85 GLU A CA 1
ATOM 664 C C . GLU A 1 85 ? 19.899 -26.706 48.121 1.00 66.91 85 GLU A C 1
ATOM 665 O O . GLU A 1 85 ? 19.368 -27.060 47.064 1.00 67.49 85 GLU A O 1
ATOM 671 N N . TYR A 1 86 ? 21.127 -26.203 48.163 1.00 64.59 86 TYR A N 1
ATOM 672 C CA . TYR A 1 86 ? 21.876 -26.013 46.945 1.00 63.30 86 TYR A CA 1
ATOM 673 C C . TYR A 1 86 ? 23.130 -26.892 46.855 1.00 63.64 86 TYR A C 1
ATOM 674 O O . TYR A 1 86 ? 23.984 -26.635 46.009 1.00 61.99 86 TYR A O 1
ATOM 683 N N . ASN A 1 87 ? 23.263 -27.906 47.715 1.00 64.88 87 ASN A N 1
ATOM 684 C CA . ASN A 1 87 ? 24.510 -28.674 47.765 1.00 64.93 87 ASN A CA 1
ATOM 685 C C . ASN A 1 87 ? 25.735 -27.759 47.674 1.00 62.08 87 ASN A C 1
ATOM 686 O O . ASN A 1 87 ? 26.514 -27.868 46.729 1.00 61.00 87 ASN A O 1
ATOM 691 N N . LEU A 1 88 ? 25.923 -26.855 48.626 1.00 60.46 88 LEU A N 1
ATOM 692 C CA . LEU A 1 88 ? 27.111 -25.992 48.583 1.00 58.59 88 LEU A CA 1
ATOM 693 C C . LEU A 1 88 ? 28.363 -26.756 49.017 1.00 59.98 88 LEU A C 1
ATOM 694 O O . LEU A 1 88 ? 28.286 -27.700 49.825 1.00 62.15 88 LEU A O 1
ATOM 699 N N . LYS A 1 89 ? 29.516 -26.372 48.477 1.00 58.99 89 LYS A N 1
ATOM 700 C CA . LYS A 1 89 ? 30.751 -27.084 48.809 1.00 60.69 89 LYS A CA 1
ATOM 701 C C . LYS A 1 89 ? 31.422 -26.460 50.022 1.00 60.25 89 LYS A C 1
ATOM 702 O O . LYS A 1 89 ? 32.213 -27.108 50.711 1.00 61.27 89 LYS A O 1
ATOM 708 N N . LYS A 1 90 ? 31.090 -25.197 50.271 1.00 58.22 90 LYS A N 1
ATOM 709 C CA . LYS A 1 90 ? 31.543 -24.500 51.452 1.00 58.60 90 LYS A CA 1
ATOM 710 C C . LYS A 1 90 ? 30.473 -23.524 51.925 1.00 57.88 90 LYS A C 1
ATOM 711 O O . LYS A 1 90 ? 29.466 -23.306 51.251 1.00 56.63 90 LYS A O 1
ATOM 717 N N . MET A 1 91 ? 30.697 -22.931 53.092 1.00 58.49 91 MET A N 1
ATOM 718 C CA . MET A 1 91 ? 29.845 -21.842 53.560 1.00 57.72 91 MET A CA 1
ATOM 719 C C . MET A 1 91 ? 30.230 -20.488 52.983 1.00 54.64 91 MET A C 1
ATOM 720 O O . MET A 1 91 ? 30.508 -19.565 53.732 1.00 55.11 91 MET A O 1
ATOM 725 N N . TRP A 1 92 ? 30.199 -20.345 51.668 1.00 52.52 92 TRP A N 1
ATOM 726 C CA . TRP A 1 92 ? 30.593 -19.079 51.041 1.00 49.55 92 TRP A CA 1
ATOM 727 C C . TRP A 1 92 ? 30.187 -17.849 51.876 1.00 49.22 92 TRP A C 1
ATOM 728 O O . TRP A 1 92 ? 29.056 -17.735 52.351 1.00 49.25 92 TRP A O 1
ATOM 739 N N . LYS A 1 93 ? 31.145 -16.938 52.047 1.00 49.01 93 LYS A N 1
ATOM 740 C CA . LYS A 1 93 ? 30.947 -15.671 52.768 1.00 48.68 93 LYS A CA 1
ATOM 741 C C . LYS A 1 93 ? 29.949 -14.750 52.097 1.00 46.58 93 LYS A C 1
ATOM 742 O O . LYS A 1 93 ? 29.799 -14.766 50.896 1.00 45.04 93 LYS A O 1
ATOM 745 N N . SER A 1 94 ? 29.256 -13.945 52.891 1.00 46.80 94 SER A N 1
ATOM 746 C CA . SER A 1 94 ? 28.452 -12.874 52.340 1.00 45.50 94 SER A CA 1
ATOM 747 C C . SER A 1 94 ? 29.146 -12.205 51.154 1.00 43.57 94 SER A C 1
ATOM 748 O O . SER A 1 94 ? 30.273 -11.780 51.270 1.00 43.04 94 SER A O 1
ATOM 751 N N . PRO A 1 95 ? 28.468 -12.120 50.013 1.00 42.72 95 PRO A N 1
ATOM 752 C CA . PRO A 1 95 ? 28.979 -11.404 48.860 1.00 41.51 95 PRO A CA 1
ATOM 753 C C . PRO A 1 95 ? 29.124 -9.906 49.169 1.00 40.50 95 PRO A C 1
ATOM 754 O O . PRO A 1 95 ? 30.126 -9.312 48.825 1.00 40.44 95 PRO A O 1
ATOM 758 N N . ASN A 1 96 ? 28.133 -9.296 49.795 1.00 40.61 96 ASN A N 1
ATOM 759 C CA . ASN A 1 96 ? 28.251 -7.888 50.195 1.00 40.53 96 ASN A CA 1
ATOM 760 C C . ASN A 1 96 ? 29.497 -7.653 51.045 1.00 40.65 96 ASN A C 1
ATOM 761 O O . ASN A 1 96 ? 30.202 -6.676 50.861 1.00 39.99 96 ASN A O 1
ATOM 766 N N . GLY A 1 97 ? 29.781 -8.575 51.958 1.00 41.36 97 GLY A N 1
ATOM 767 C CA . GLY A 1 97 ? 31.009 -8.509 52.752 1.00 41.98 97 GLY A CA 1
ATOM 768 C C . GLY A 1 97 ? 32.285 -8.658 51.921 1.00 41.89 97 GLY A C 1
ATOM 769 O O . GLY A 1 97 ? 33.310 -8.010 52.191 1.00 43.08 97 GLY A O 1
ATOM 770 N N . THR A 1 98 ? 32.271 -9.491 50.899 1.00 40.91 98 THR A N 1
ATOM 771 C CA . THR A 1 98 ? 33.498 -9.627 50.134 1.00 40.84 98 THR A CA 1
ATOM 772 C C . THR A 1 98 ? 33.726 -8.355 49.324 1.00 40.54 98 THR A C 1
ATOM 773 O O . THR A 1 98 ? 34.851 -7.829 49.256 1.00 41.21 98 THR A O 1
ATOM 777 N N . ILE A 1 99 ? 32.661 -7.841 48.729 1.00 39.65 99 ILE A N 1
ATOM 778 C CA . ILE A 1 99 ? 32.809 -6.661 47.902 1.00 39.30 99 ILE A CA 1
ATOM 779 C C . ILE A 1 99 ? 33.311 -5.469 48.722 1.00 40.28 99 ILE A C 1
ATOM 780 O O . ILE A 1 99 ? 34.256 -4.809 48.328 1.00 40.93 99 ILE A O 1
ATOM 785 N N . ARG A 1 100 ? 32.697 -5.211 49.873 1.00 41.04 100 ARG A N 1
ATOM 786 C CA . ARG A 1 100 ? 33.130 -4.155 50.795 1.00 42.84 100 ARG A CA 1
ATOM 787 C C . ARG A 1 100 ? 34.609 -4.181 51.073 1.00 42.90 100 ARG A C 1
ATOM 788 O O . ARG A 1 100 ? 35.302 -3.199 50.898 1.00 42.59 100 ARG A O 1
ATOM 796 N N . ALA A 1 101 ? 35.034 -5.310 51.632 1.00 43.47 101 ALA A N 1
ATOM 797 C CA . ALA A 1 101 ? 36.411 -5.552 52.023 1.00 44.27 101 ALA A CA 1
ATOM 798 C C . ALA A 1 101 ? 37.382 -5.234 50.864 1.00 43.72 101 ALA A C 1
ATOM 799 O O . ALA A 1 101 ? 38.418 -4.594 51.075 1.00 44.69 101 ALA A O 1
ATOM 801 N N . ILE A 1 102 ? 37.028 -5.639 49.645 1.00 41.97 102 ILE A N 1
ATOM 802 C CA . ILE A 1 102 ? 37.928 -5.474 48.524 1.00 41.23 102 ILE A CA 1
ATOM 803 C C . ILE A 1 102 ? 37.993 -4.029 48.118 1.00 41.25 102 ILE A C 1
ATOM 804 O O . ILE A 1 102 ? 39.073 -3.502 47.863 1.00 41.46 102 ILE A O 1
ATOM 809 N N . LEU A 1 103 ? 36.825 -3.385 48.102 1.00 40.77 103 LEU A N 1
ATOM 810 C CA . LEU A 1 103 ? 36.699 -1.986 47.738 1.00 40.01 103 LEU A CA 1
ATOM 811 C C . LEU A 1 103 ? 37.137 -1.150 48.923 1.00 41.69 103 LEU A C 1
ATOM 812 O O . LEU A 1 103 ? 37.362 0.085 48.809 1.00 42.63 103 LEU A O 1
ATOM 817 N N . ASP A 1 104 ? 37.215 -1.810 50.075 1.00 42.09 104 ASP A N 1
ATOM 818 C CA . ASP A 1 104 ? 37.453 -1.114 51.321 1.00 44.21 104 ASP A CA 1
ATOM 819 C C . ASP A 1 104 ? 36.410 -0.018 51.597 1.00 43.45 104 ASP A C 1
ATOM 820 O O . ASP A 1 104 ? 36.731 1.120 51.975 1.00 44.66 104 ASP A O 1
ATOM 825 N N . GLY A 1 105 ? 35.140 -0.373 51.432 1.00 42.21 105 GLY A N 1
ATOM 826 C CA . GLY A 1 105 ? 34.076 0.642 51.326 1.00 41.04 105 GLY A CA 1
ATOM 827 C C . GLY A 1 105 ? 33.245 0.898 52.562 1.00 40.38 105 GLY A C 1
ATOM 828 O O . GLY A 1 105 ? 33.425 0.278 53.587 1.00 40.36 105 GLY A O 1
ATOM 829 N N . THR A 1 106 ? 32.345 1.855 52.464 1.00 40.17 106 THR A N 1
ATOM 830 C CA . THR A 1 106 ? 31.447 2.154 53.570 1.00 40.85 106 THR A CA 1
ATOM 831 C C . THR A 1 106 ? 30.015 2.124 53.039 1.00 39.41 106 THR A C 1
ATOM 832 O O . THR A 1 106 ? 29.758 2.609 51.956 1.00 38.77 106 THR A O 1
ATOM 836 N N . VAL A 1 107 ? 29.095 1.525 53.777 1.00 38.96 107 VAL A N 1
ATOM 837 C CA . VAL A 1 107 ? 27.754 1.400 53.287 1.00 37.35 107 VAL A CA 1
ATOM 838 C C . VAL A 1 107 ? 26.893 2.488 53.883 1.00 37.60 107 VAL A C 1
ATOM 839 O O . VAL A 1 107 ? 26.954 2.782 55.095 1.00 37.78 107 VAL A O 1
ATOM 843 N N . PHE A 1 108 ? 26.103 3.098 53.012 1.00 35.91 108 PHE A N 1
ATOM 844 C CA . PHE A 1 108 ? 25.205 4.170 53.433 1.00 37.04 108 PHE A CA 1
ATOM 845 C C . PHE A 1 108 ? 23.780 3.718 53.133 1.00 37.27 108 PHE A C 1
ATOM 846 O O . PHE A 1 108 ? 23.458 3.410 51.984 1.00 35.50 108 PHE A O 1
ATOM 854 N N . ARG A 1 109 ? 22.961 3.623 54.176 1.00 38.61 109 ARG A N 1
ATOM 855 C CA . ARG A 1 109 ? 21.562 3.275 54.010 1.00 40.15 109 ARG A CA 1
ATOM 856 C C . ARG A 1 109 ? 20.672 4.443 54.380 1.00 40.85 109 ARG A C 1
ATOM 857 O O . ARG A 1 109 ? 20.882 5.121 55.396 1.00 42.19 109 ARG A O 1
ATOM 865 N N . ALA A 1 110 ? 19.689 4.666 53.517 1.00 40.03 110 ALA A N 1
ATOM 866 C CA . ALA A 1 110 ? 18.801 5.789 53.563 1.00 41.12 110 ALA A CA 1
ATOM 867 C C . ALA A 1 110 ? 17.415 5.361 53.098 1.00 41.76 110 ALA A C 1
ATOM 868 O O . ALA A 1 110 ? 17.247 4.459 52.273 1.00 41.27 110 ALA A O 1
ATOM 870 N N . PRO A 1 111 ? 16.413 6.001 53.640 1.00 43.38 111 PRO A N 1
ATOM 871 C CA . PRO A 1 111 ? 15.071 5.645 53.245 1.00 44.66 111 PRO A CA 1
ATOM 872 C C . PRO A 1 111 ? 14.698 6.268 51.902 1.00 44.91 111 PRO A C 1
ATOM 873 O O . PRO A 1 111 ? 15.313 7.246 51.467 1.00 44.52 111 PRO A O 1
ATOM 877 N N . ILE A 1 112 ? 13.706 5.677 51.246 1.00 45.29 112 ILE A N 1
ATOM 878 C CA . ILE A 1 112 ? 13.063 6.268 50.084 1.00 45.36 112 ILE A CA 1
ATOM 879 C C . ILE A 1 112 ? 11.744 6.851 50.573 1.00 47.40 112 ILE A C 1
ATOM 880 O O . ILE A 1 112 ? 10.881 6.114 51.021 1.00 48.52 112 ILE A O 1
ATOM 885 N N . VAL A 1 113 ? 11.576 8.162 50.521 1.00 48.41 113 VAL A N 1
ATOM 886 C CA . VAL A 1 113 ? 10.345 8.726 51.084 1.00 51.11 113 VAL A CA 1
ATOM 887 C C . VAL A 1 113 ? 9.219 9.030 50.069 1.00 51.52 113 VAL A C 1
ATOM 888 O O . VAL A 1 113 ? 9.449 9.462 48.948 1.00 49.75 113 VAL A O 1
ATOM 892 N N . VAL A 1 114 ? 7.990 8.777 50.489 1.00 53.76 114 VAL A N 1
ATOM 893 C CA . VAL A 1 114 ? 6.843 9.109 49.702 1.00 55.23 114 VAL A CA 1
ATOM 894 C C . VAL A 1 114 ? 5.834 9.704 50.655 1.00 58.16 114 VAL A C 1
ATOM 895 O O . VAL A 1 114 ? 5.484 9.091 51.677 1.00 59.06 114 VAL A O 1
ATOM 899 N N . ASN A 1 115 ? 5.352 10.894 50.315 1.00 59.91 115 ASN A N 1
ATOM 900 C CA . ASN A 1 115 ? 4.403 11.629 51.161 1.00 62.72 115 ASN A CA 1
ATOM 901 C C . ASN A 1 115 ? 3.301 10.793 51.774 1.00 64.07 115 ASN A C 1
ATOM 902 O O . ASN A 1 115 ? 3.008 10.920 52.956 1.00 65.31 115 ASN A O 1
ATOM 907 N N . SER A 1 116 ? 2.683 9.940 50.967 1.00 64.13 116 SER A N 1
ATOM 908 C CA . SER A 1 116 ? 1.518 9.187 51.430 1.00 66.30 116 SER A CA 1
ATOM 909 C C . SER A 1 116 ? 1.859 8.167 52.523 1.00 66.42 116 SER A C 1
ATOM 910 O O . SER A 1 116 ? 0.958 7.629 53.171 1.00 68.29 116 SER A O 1
ATOM 913 N N . ILE A 1 117 ? 3.154 7.907 52.712 1.00 64.81 117 ILE A N 1
ATOM 914 C CA . ILE A 1 117 ? 3.629 7.062 53.794 1.00 65.28 117 ILE A CA 1
ATOM 915 C C . ILE A 1 117 ? 4.122 7.884 54.979 1.00 66.82 117 ILE A C 1
ATOM 916 O O . ILE A 1 117 ? 5.251 8.372 54.969 1.00 65.64 117 ILE A O 1
ATOM 921 N N . LYS A 1 118 ? 3.281 8.001 55.999 1.00 60.34 118 LYS A N 1
ATOM 922 C CA . LYS A 1 118 ? 3.559 8.787 57.190 1.00 61.34 118 LYS A CA 1
ATOM 923 C C . LYS A 1 118 ? 4.697 8.196 57.979 1.00 60.45 118 LYS A C 1
ATOM 924 O O . LYS A 1 118 ? 4.655 7.010 58.329 1.00 60.72 118 LYS A O 1
ATOM 930 N N . PRO A 1 119 ? 5.717 9.019 58.276 1.00 59.45 119 PRO A N 1
ATOM 931 C CA . PRO A 1 119 ? 6.825 8.634 59.136 1.00 58.59 119 PRO A CA 1
ATOM 932 C C . PRO A 1 119 ? 6.409 8.729 60.608 1.00 60.23 119 PRO A C 1
ATOM 933 O O . PRO A 1 119 ? 5.414 9.378 60.929 1.00 61.06 119 PRO A O 1
ATOM 937 N N . PHE A 1 120 ? 7.153 8.066 61.486 1.00 60.43 120 PHE A N 1
ATOM 938 C CA . PHE A 1 120 ? 6.751 7.948 62.882 1.00 62.13 120 PHE A CA 1
ATOM 939 C C . PHE A 1 120 ? 7.311 9.110 63.696 1.00 61.89 120 PHE A C 1
ATOM 940 O O . PHE A 1 120 ? 6.675 9.562 64.631 1.00 63.27 120 PHE A O 1
ATOM 948 N N . VAL A 1 121 ? 8.508 9.570 63.332 1.00 60.46 121 VAL A N 1
ATOM 949 C CA . VAL A 1 121 ? 9.089 10.793 63.857 1.00 59.95 121 VAL A CA 1
ATOM 950 C C . VAL A 1 121 ? 8.584 11.945 63.032 1.00 60.61 121 VAL A C 1
ATOM 951 O O . VAL A 1 121 ? 8.881 12.065 61.840 1.00 60.67 121 VAL A O 1
ATOM 955 N N . LYS A 1 122 ? 7.791 12.793 63.658 1.00 61.87 122 LYS A N 1
ATOM 956 C CA . LYS A 1 122 ? 7.047 13.810 62.919 1.00 62.21 122 LYS A CA 1
ATOM 957 C C . LYS A 1 122 ? 7.803 14.507 61.764 1.00 60.67 122 LYS A C 1
ATOM 958 O O . LYS A 1 122 ? 7.394 14.417 60.598 1.00 60.64 122 LYS A O 1
ATOM 960 N N . GLY A 1 123 ? 8.869 15.234 62.083 1.00 59.45 123 GLY A N 1
ATOM 961 C CA . GLY A 1 123 ? 9.510 16.124 61.084 1.00 57.95 123 GLY A CA 1
ATOM 962 C C . GLY A 1 123 ? 10.478 15.483 60.078 1.00 56.43 123 GLY A C 1
ATOM 963 O O . GLY A 1 123 ? 10.996 16.151 59.180 1.00 56.17 123 GLY A O 1
ATOM 964 N N . TRP A 1 124 ? 10.726 14.186 60.204 1.00 54.75 124 TRP A N 1
ATOM 965 C CA . TRP A 1 124 ? 11.682 13.560 59.328 1.00 53.23 124 TRP A CA 1
ATOM 966 C C . TRP A 1 124 ? 11.171 13.358 57.897 1.00 53.84 124 TRP A C 1
ATOM 967 O O . TRP A 1 124 ? 10.834 12.226 57.534 1.00 54.71 124 TRP A O 1
ATOM 978 N N . LYS A 1 125 ? 11.148 14.405 57.072 1.00 53.66 125 LYS A N 1
ATOM 979 C CA . LYS A 1 125 ? 10.731 14.221 55.668 1.00 54.11 125 LYS A CA 1
ATOM 980 C C . LYS A 1 125 ? 11.834 13.958 54.615 1.00 52.77 125 LYS A C 1
ATOM 981 O O . LYS A 1 125 ? 11.531 13.678 53.465 1.00 53.49 125 LYS A O 1
ATOM 987 N N . LYS A 1 126 ? 13.095 14.101 54.989 1.00 51.60 126 LYS A N 1
ATOM 988 C CA . LYS A 1 126 ? 14.192 14.061 54.035 1.00 49.61 126 LYS A CA 1
ATOM 989 C C . LYS A 1 126 ? 15.066 12.918 54.448 1.00 47.92 126 LYS A C 1
ATOM 990 O O . LYS A 1 126 ? 15.391 12.806 55.631 1.00 47.64 126 LYS A O 1
ATOM 996 N N . PRO A 1 127 ? 15.441 12.050 53.499 1.00 46.34 127 PRO A N 1
ATOM 997 C CA . PRO A 1 127 ? 16.104 10.849 53.979 1.00 45.32 127 PRO A CA 1
ATOM 998 C C . PRO A 1 127 ? 17.283 11.255 54.833 1.00 44.12 127 PRO A C 1
ATOM 999 O O . PRO A 1 127 ? 17.873 12.309 54.603 1.00 44.59 127 PRO A O 1
ATOM 1003 N N . ILE A 1 128 ? 17.600 10.429 55.814 1.00 42.55 128 ILE A N 1
ATOM 1004 C CA . ILE A 1 128 ? 18.811 10.567 56.583 1.00 41.52 128 ILE A CA 1
ATOM 1005 C C . ILE A 1 128 ? 19.681 9.395 56.226 1.00 41.59 128 ILE A C 1
ATOM 1006 O O . ILE A 1 128 ? 19.185 8.294 56.063 1.00 41.48 128 ILE A O 1
ATOM 1011 N N . SER A 1 129 ? 20.981 9.628 56.127 1.00 41.79 129 SER A N 1
ATOM 1012 C CA . SER A 1 129 ? 21.874 8.631 55.623 1.00 42.28 129 SER A CA 1
ATOM 1013 C C . SER A 1 129 ? 22.746 8.063 56.750 1.00 42.49 129 SER A C 1
ATOM 1014 O O . SER A 1 129 ? 23.543 8.773 57.383 1.00 43.07 129 SER A O 1
ATOM 1017 N N . ILE A 1 130 ? 22.578 6.774 57.009 1.00 42.59 130 ILE A N 1
ATOM 1018 C CA . ILE A 1 130 ? 23.344 6.102 58.038 1.00 42.78 130 ILE A CA 1
ATOM 1019 C C . ILE A 1 130 ? 24.584 5.425 57.439 1.00 42.70 130 ILE A C 1
ATOM 1020 O O . ILE A 1 130 ? 24.475 4.601 56.566 1.00 42.51 130 ILE A O 1
ATOM 1025 N N . ALA A 1 131 ? 25.759 5.799 57.919 1.00 44.29 131 ALA A N 1
ATOM 1026 C CA . ALA A 1 131 ? 27.024 5.259 57.427 1.00 45.98 131 ALA A CA 1
ATOM 1027 C C . ALA A 1 131 ? 27.575 4.214 58.380 1.00 47.39 131 ALA A C 1
ATOM 1028 O O . ALA A 1 131 ? 27.769 4.515 59.556 1.00 48.22 131 ALA A O 1
ATOM 1030 N N . ARG A 1 132 ? 27.882 3.028 57.852 1.00 49.13 132 ARG A N 1
ATOM 1031 C CA . ARG A 1 132 ? 28.415 1.860 58.606 1.00 50.64 132 ARG A CA 1
ATOM 1032 C C . ARG A 1 132 ? 29.660 1.354 57.856 1.00 50.32 132 ARG A C 1
ATOM 1033 O O . ARG A 1 132 ? 29.598 1.077 56.648 1.00 49.83 132 ARG A O 1
ATOM 1041 N N . HIS A 1 133 ? 30.794 1.233 58.542 1.00 50.28 133 HIS A N 1
ATOM 1042 C CA . HIS A 1 133 ? 32.034 0.987 57.812 1.00 50.95 133 HIS A CA 1
ATOM 1043 C C . HIS A 1 133 ? 32.271 -0.477 57.422 1.00 51.17 133 HIS A C 1
ATOM 1044 O O . HIS A 1 133 ? 32.506 -1.330 58.279 1.00 51.50 133 HIS A O 1
ATOM 1051 N N . LYS A 1 140 ? 33.214 -10.475 63.697 1.00 54.13 140 LYS A N 1
ATOM 1052 C CA . LYS A 1 140 ? 34.661 -10.440 63.841 1.00 53.82 140 LYS A CA 1
ATOM 1053 C C . LYS A 1 140 ? 35.216 -10.292 65.278 1.00 53.19 140 LYS A C 1
ATOM 1054 O O . LYS A 1 140 ? 36.418 -10.262 65.459 1.00 53.64 140 LYS A O 1
ATOM 1056 N N . ASN A 1 141 ? 34.370 -10.206 66.294 1.00 51.88 141 ASN A N 1
ATOM 1057 C CA . ASN A 1 141 ? 34.877 -10.101 67.657 1.00 49.99 141 ASN A CA 1
ATOM 1058 C C . ASN A 1 141 ? 35.316 -11.483 68.113 1.00 48.53 141 ASN A C 1
ATOM 1059 O O . ASN A 1 141 ? 34.683 -12.458 67.723 1.00 50.19 141 ASN A O 1
ATOM 1064 N N . VAL A 1 142 ? 36.317 -11.595 68.989 1.00 44.73 142 VAL A N 1
ATOM 1065 C CA . VAL A 1 142 ? 36.533 -12.865 69.655 1.00 41.45 142 VAL A CA 1
ATOM 1066 C C . VAL A 1 142 ? 35.963 -12.814 71.062 1.00 39.87 142 VAL A C 1
ATOM 1067 O O . VAL A 1 142 ? 36.026 -11.799 71.712 1.00 38.85 142 VAL A O 1
ATOM 1071 N N . GLU A 1 143 ? 35.382 -13.918 71.503 1.00 39.03 143 GLU A N 1
ATOM 1072 C CA . GLU A 1 143 ? 34.684 -14.019 72.788 1.00 39.10 143 GLU A CA 1
ATOM 1073 C C . GLU A 1 143 ? 35.170 -15.273 73.477 1.00 37.75 143 GLU A C 1
ATOM 1074 O O . GLU A 1 143 ? 35.635 -16.198 72.816 1.00 36.33 143 GLU A O 1
ATOM 1080 N N . TYR A 1 144 ? 35.004 -15.315 74.796 1.00 37.21 144 TYR A N 1
ATOM 1081 C CA . TYR A 1 144 ? 35.328 -16.487 75.584 1.00 36.81 144 TYR A CA 1
ATOM 1082 C C . TYR A 1 144 ? 34.477 -16.528 76.873 1.00 38.06 144 TYR A C 1
ATOM 1083 O O . TYR A 1 144 ? 34.401 -15.543 77.616 1.00 37.21 144 TYR A O 1
ATOM 1092 N N . TYR A 1 145 ? 33.841 -17.681 77.118 1.00 38.95 145 TYR A N 1
ATOM 1093 C CA . TYR A 1 145 ? 33.103 -17.935 78.339 1.00 39.96 145 TYR A CA 1
ATOM 1094 C C . TYR A 1 145 ? 34.100 -18.321 79.400 1.00 39.03 145 TYR A C 1
ATOM 1095 O O . TYR A 1 145 ? 34.797 -19.305 79.251 1.00 39.27 145 TYR A O 1
ATOM 1104 N N . VAL A 1 146 ? 34.210 -17.508 80.451 1.00 39.14 146 VAL A N 1
ATOM 1105 C CA . VAL A 1 146 ? 35.139 -17.752 81.552 1.00 36.73 146 VAL A CA 1
ATOM 1106 C C . VAL A 1 146 ? 34.454 -18.739 82.448 1.00 38.10 146 VAL A C 1
ATOM 1107 O O . VAL A 1 146 ? 33.322 -18.495 82.877 1.00 38.71 146 VAL A O 1
ATOM 1111 N N . PRO A 1 147 ? 35.092 -19.896 82.687 1.00 38.28 147 PRO A N 1
ATOM 1112 C CA . PRO A 1 147 ? 34.336 -20.958 83.390 1.00 39.95 147 PRO A CA 1
ATOM 1113 C C . PRO A 1 147 ? 34.607 -20.997 84.898 1.00 40.76 147 PRO A C 1
ATOM 1114 O O . PRO A 1 147 ? 33.997 -21.786 85.603 1.00 41.53 147 PRO A O 1
ATOM 1118 N N . SER A 1 148 ? 35.513 -20.169 85.412 1.00 40.71 148 SER A N 1
ATOM 1119 C CA . SER A 1 148 ? 35.714 -20.250 86.832 1.00 41.58 148 SER A CA 1
ATOM 1120 C C . SER A 1 148 ? 36.768 -19.365 87.492 1.00 41.65 148 SER A C 1
ATOM 1121 O O . SER A 1 148 ? 37.223 -19.682 88.571 1.00 43.19 148 SER A O 1
ATOM 1124 N N . ALA A 1 149 ? 37.215 -18.272 86.958 1.00 40.39 149 ALA A N 1
ATOM 1125 C CA . ALA A 1 149 ? 38.109 -17.549 87.905 1.00 41.06 149 ALA A CA 1
ATOM 1126 C C . ALA A 1 149 ? 39.525 -17.669 87.521 1.00 39.42 149 ALA A C 1
ATOM 1127 O O . ALA A 1 149 ? 40.043 -18.779 87.364 1.00 39.73 149 ALA A O 1
ATOM 1129 N N . GLY A 1 150 ? 40.168 -16.522 87.476 1.00 38.09 150 GLY A N 1
ATOM 1130 C CA . GLY A 1 150 ? 41.466 -16.438 86.876 1.00 37.15 150 GLY A CA 1
ATOM 1131 C C . GLY A 1 150 ? 41.434 -15.061 86.295 1.00 36.76 150 GLY A C 1
ATOM 1132 O O . GLY A 1 150 ? 40.473 -14.320 86.528 1.00 37.64 150 GLY A O 1
ATOM 1133 N N . LYS A 1 151 ? 42.475 -14.719 85.554 1.00 35.30 151 LYS A N 1
ATOM 1134 C CA . LYS A 1 151 ? 42.694 -13.369 85.109 1.00 35.03 151 LYS A CA 1
ATOM 1135 C C . LYS A 1 151 ? 42.477 -13.268 83.593 1.00 34.58 151 LYS A C 1
ATOM 1136 O O . LYS A 1 151 ? 43.142 -13.954 82.835 1.00 34.95 151 LYS A O 1
ATOM 1142 N N . ALA A 1 152 ? 41.537 -12.436 83.154 1.00 34.16 152 ALA A N 1
ATOM 1143 C CA . ALA A 1 152 ? 41.377 -12.105 81.723 1.00 33.06 152 ALA A CA 1
ATOM 1144 C C . ALA A 1 152 ? 42.235 -10.863 81.407 1.00 33.32 152 ALA A C 1
ATOM 1145 O O . ALA A 1 152 ? 42.259 -9.925 82.182 1.00 33.43 152 ALA A O 1
ATOM 1147 N N . GLU A 1 153 ? 42.924 -10.863 80.270 1.00 33.40 153 GLU A N 1
ATOM 1148 C CA . GLU A 1 153 ? 43.877 -9.810 79.887 1.00 33.52 153 GLU A CA 1
ATOM 1149 C C . GLU A 1 153 ? 43.785 -9.529 78.409 1.00 32.34 153 GLU A C 1
ATOM 1150 O O . GLU A 1 153 ? 43.470 -10.443 77.653 1.00 30.80 153 GLU A O 1
ATOM 1156 N N . LEU A 1 154 ? 44.042 -8.284 77.987 1.00 32.70 154 LEU A N 1
ATOM 1157 C CA . LEU A 1 154 ? 44.399 -8.024 76.573 1.00 33.58 154 LEU A CA 1
ATOM 1158 C C . LEU A 1 154 ? 45.905 -8.051 76.526 1.00 33.89 154 LEU A C 1
ATOM 1159 O O . LEU A 1 154 ? 46.576 -7.368 77.312 1.00 33.94 154 LEU A O 1
ATOM 1164 N N . VAL A 1 155 ? 46.448 -8.825 75.602 1.00 33.93 155 VAL A N 1
ATOM 1165 C CA . VAL A 1 155 ? 47.886 -8.900 75.460 1.00 34.34 155 VAL A CA 1
ATOM 1166 C C . VAL A 1 155 ? 48.183 -8.453 74.052 1.00 34.46 155 VAL A C 1
ATOM 1167 O O . VAL A 1 155 ? 47.435 -8.755 73.118 1.00 35.20 155 VAL A O 1
ATOM 1171 N N . PHE A 1 156 ? 49.263 -7.715 73.902 1.00 34.66 156 PHE A N 1
ATOM 1172 C CA . PHE A 1 156 ? 49.703 -7.328 72.602 1.00 34.63 156 PHE A CA 1
ATOM 1173 C C . PHE A 1 156 ? 51.204 -7.624 72.434 1.00 35.78 156 PHE A C 1
ATOM 1174 O O . PHE A 1 156 ? 52.013 -7.213 73.254 1.00 36.43 156 PHE A O 1
ATOM 1182 N N . THR A 1 157 ? 51.579 -8.341 71.386 1.00 35.58 157 THR A N 1
ATOM 1183 C CA . THR A 1 157 ? 53.000 -8.647 71.175 1.00 36.10 157 THR A CA 1
ATOM 1184 C C . THR A 1 157 ? 53.477 -7.974 69.909 1.00 37.58 157 THR A C 1
ATOM 1185 O O . THR A 1 157 ? 53.057 -8.294 68.790 1.00 36.21 157 THR A O 1
ATOM 1189 N N . SER A 1 158 ? 54.353 -7.005 70.085 1.00 39.26 158 SER A N 1
ATOM 1190 C CA . SER A 1 158 ? 54.704 -6.230 68.955 1.00 40.83 158 SER A CA 1
ATOM 1191 C C . SER A 1 158 ? 55.727 -7.025 68.202 1.00 42.03 158 SER A C 1
ATOM 1192 O O . SER A 1 158 ? 56.277 -8.011 68.708 1.00 41.76 158 SER A O 1
ATOM 1195 N N . GLU A 1 159 ? 55.959 -6.608 66.973 1.00 43.41 159 GLU A N 1
ATOM 1196 C CA . GLU A 1 159 ? 56.778 -7.375 66.071 1.00 45.84 159 GLU A CA 1
ATOM 1197 C C . GLU A 1 159 ? 58.261 -7.290 66.492 1.00 46.66 159 GLU A C 1
ATOM 1198 O O . GLU A 1 159 ? 59.097 -8.002 65.977 1.00 47.09 159 GLU A O 1
ATOM 1204 N N . ASN A 1 160 ? 58.580 -6.449 67.469 1.00 46.96 160 ASN A N 1
ATOM 1205 C CA . ASN A 1 160 ? 59.949 -6.447 67.975 1.00 48.64 160 ASN A CA 1
ATOM 1206 C C . ASN A 1 160 ? 60.101 -7.310 69.235 1.00 47.03 160 ASN A C 1
ATOM 1207 O O . ASN A 1 160 ? 61.163 -7.322 69.840 1.00 46.80 160 ASN A O 1
ATOM 1212 N N . GLY A 1 161 ? 59.028 -8.004 69.623 1.00 44.67 161 GLY A N 1
ATOM 1213 C CA . GLY A 1 161 ? 59.119 -9.016 70.689 1.00 43.12 161 GLY A CA 1
ATOM 1214 C C . GLY A 1 161 ? 58.564 -8.536 72.015 1.00 41.44 161 GLY A C 1
ATOM 1215 O O . GLY A 1 161 ? 58.268 -9.306 72.893 1.00 40.24 161 GLY A O 1
ATOM 1216 N N . GLU A 1 162 ? 58.422 -7.241 72.146 1.00 42.07 162 GLU A N 1
ATOM 1217 C CA . GLU A 1 162 ? 57.895 -6.640 73.351 1.00 42.44 162 GLU A CA 1
ATOM 1218 C C . GLU A 1 162 ? 56.418 -7.050 73.585 1.00 41.37 162 GLU A C 1
ATOM 1219 O O . GLU A 1 162 ? 55.612 -7.070 72.642 1.00 41.00 162 GLU A O 1
ATOM 1225 N N . VAL A 1 163 ? 56.072 -7.374 74.828 1.00 40.54 163 VAL A N 1
ATOM 1226 C CA . VAL A 1 163 ? 54.734 -7.798 75.187 1.00 40.01 163 VAL A CA 1
ATOM 1227 C C . VAL A 1 163 ? 54.149 -6.840 76.229 1.00 41.14 163 VAL A C 1
ATOM 1228 O O . VAL A 1 163 ? 54.783 -6.544 77.257 1.00 41.27 163 VAL A O 1
ATOM 1232 N N . SER A 1 164 ? 52.949 -6.337 75.962 1.00 40.98 164 SER A N 1
ATOM 1233 C CA . SER A 1 164 ? 52.227 -5.566 76.964 1.00 42.20 164 SER A CA 1
ATOM 1234 C C . SER A 1 164 ? 50.892 -6.223 77.271 1.00 41.30 164 SER A C 1
ATOM 1235 O O . SER A 1 164 ? 50.326 -6.926 76.417 1.00 40.63 164 SER A O 1
ATOM 1238 N N . ARG A 1 165 ? 50.394 -5.932 78.471 1.00 40.99 165 ARG A N 1
ATOM 1239 C CA . ARG A 1 165 ? 49.232 -6.570 79.038 1.00 40.86 165 ARG A CA 1
ATOM 1240 C C . ARG A 1 165 ? 48.434 -5.538 79.793 1.00 41.79 165 ARG A C 1
ATOM 1241 O O . ARG A 1 165 ? 49.006 -4.653 80.485 1.00 41.99 165 ARG A O 1
ATOM 1249 N N . GLN A 1 166 ? 47.111 -5.704 79.690 1.00 40.84 166 GLN A N 1
ATOM 1250 C CA . GLN A 1 166 ? 46.113 -4.907 80.378 1.00 41.60 166 GLN A CA 1
ATOM 1251 C C . GLN A 1 166 ? 45.117 -5.883 80.952 1.00 39.93 166 GLN A C 1
ATOM 1252 O O . GLN A 1 166 ? 44.563 -6.675 80.215 1.00 39.26 166 GLN A O 1
ATOM 1258 N N . THR A 1 167 ? 44.892 -5.842 82.255 1.00 38.57 167 THR A N 1
ATOM 1259 C CA . THR A 1 167 ? 43.918 -6.695 82.859 1.00 37.47 167 THR A CA 1
ATOM 1260 C C . THR A 1 167 ? 42.476 -6.313 82.446 1.00 36.62 167 THR A C 1
ATOM 1261 O O . THR A 1 167 ? 42.102 -5.163 82.456 1.00 37.14 167 THR A O 1
ATOM 1265 N N . ILE A 1 168 ? 41.679 -7.269 82.025 1.00 35.08 168 ILE A N 1
ATOM 1266 C CA . ILE A 1 168 ? 40.272 -6.940 81.738 1.00 34.46 168 ILE A CA 1
ATOM 1267 C C . ILE A 1 168 ? 39.521 -7.050 83.028 1.00 35.44 168 ILE A C 1
ATOM 1268 O O . ILE A 1 168 ? 38.752 -6.184 83.367 1.00 35.24 168 ILE A O 1
ATOM 1273 N N . HIS A 1 169 ? 39.826 -8.091 83.797 1.00 35.71 169 HIS A N 1
ATOM 1274 C CA . HIS A 1 169 ? 39.158 -8.299 85.037 1.00 36.76 169 HIS A CA 1
ATOM 1275 C C . HIS A 1 169 ? 39.692 -9.537 85.736 1.00 37.13 169 HIS A C 1
ATOM 1276 O O . HIS A 1 169 ? 40.026 -10.510 85.087 1.00 36.48 169 HIS A O 1
ATOM 1283 N N . GLU A 1 170 ? 39.737 -9.482 87.065 1.00 39.16 170 GLU A N 1
ATOM 1284 C CA . GLU A 1 170 ? 39.977 -10.629 87.907 1.00 40.35 170 GLU A CA 1
ATOM 1285 C C . GLU A 1 170 ? 38.630 -11.212 88.285 1.00 40.62 170 GLU A C 1
ATOM 1286 O O . GLU A 1 170 ? 37.857 -10.574 88.987 1.00 42.04 170 GLU A O 1
ATOM 1292 N N . PHE A 1 171 ? 38.382 -12.434 87.812 1.00 39.61 171 PHE A N 1
ATOM 1293 C CA . PHE A 1 171 ? 37.154 -13.142 87.965 1.00 39.38 171 PHE A CA 1
ATOM 1294 C C . PHE A 1 171 ? 37.255 -14.026 89.181 1.00 40.51 171 PHE A C 1
ATOM 1295 O O . PHE A 1 171 ? 38.229 -14.770 89.327 1.00 40.85 171 PHE A O 1
ATOM 1303 N N . ASP A 1 172 ? 36.247 -14.038 90.038 1.00 42.09 172 ASP A N 1
ATOM 1304 C CA . ASP A 1 172 ? 36.217 -15.113 91.012 1.00 43.89 172 ASP A CA 1
ATOM 1305 C C . ASP A 1 172 ? 35.032 -16.032 90.743 1.00 42.92 172 ASP A C 1
ATOM 1306 O O . ASP A 1 172 ? 34.617 -16.773 91.599 1.00 44.21 172 ASP A O 1
ATOM 1311 N N . GLY A 1 173 ? 34.505 -15.977 89.533 1.00 40.91 173 GLY A N 1
ATOM 1312 C CA . GLY A 1 173 ? 33.323 -16.729 89.178 1.00 39.85 173 GLY A CA 1
ATOM 1313 C C . GLY A 1 173 ? 33.219 -16.650 87.670 1.00 38.62 173 GLY A C 1
ATOM 1314 O O . GLY A 1 173 ? 33.931 -15.894 87.033 1.00 38.39 173 GLY A O 1
ATOM 1315 N N . PRO A 1 174 ? 32.351 -17.456 87.086 1.00 38.00 174 PRO A N 1
ATOM 1316 C CA . PRO A 1 174 ? 32.179 -17.507 85.639 1.00 37.12 174 PRO A CA 1
ATOM 1317 C C . PRO A 1 174 ? 31.633 -16.206 85.034 1.00 36.61 174 PRO A C 1
ATOM 1318 O O . PRO A 1 174 ? 30.995 -15.419 85.722 1.00 38.08 174 PRO A O 1
ATOM 1322 N N . GLY A 1 175 ? 31.808 -16.035 83.728 1.00 35.09 175 GLY A N 1
ATOM 1323 C CA . GLY A 1 175 ? 31.327 -14.848 83.036 1.00 34.18 175 GLY A CA 1
ATOM 1324 C C . GLY A 1 175 ? 31.835 -14.899 81.609 1.00 33.54 175 GLY A C 1
ATOM 1325 O O . GLY A 1 175 ? 32.241 -15.968 81.120 1.00 33.65 175 GLY A O 1
ATOM 1326 N N . VAL A 1 176 ? 31.792 -13.764 80.922 1.00 32.29 176 VAL A N 1
ATOM 1327 C CA . VAL A 1 176 ? 32.168 -13.733 79.532 1.00 31.76 176 VAL A CA 1
ATOM 1328 C C . VAL A 1 176 ? 33.133 -12.587 79.295 1.00 32.25 176 VAL A C 1
ATOM 1329 O O . VAL A 1 176 ? 33.098 -11.570 79.993 1.00 32.44 176 VAL A O 1
ATOM 1333 N N . ILE A 1 177 ? 34.008 -12.752 78.317 1.00 31.98 177 ILE A N 1
ATOM 1334 C CA . ILE A 1 177 ? 34.880 -11.703 77.924 1.00 31.88 177 ILE A CA 1
ATOM 1335 C C . ILE A 1 177 ? 34.861 -11.618 76.401 1.00 32.97 177 ILE A C 1
ATOM 1336 O O . ILE A 1 177 ? 34.569 -12.590 75.708 1.00 32.85 177 ILE A O 1
ATOM 1341 N N . MET A 1 178 ? 35.224 -10.452 75.884 1.00 34.12 178 MET A N 1
ATOM 1342 C CA . MET A 1 178 ? 35.237 -10.209 74.464 1.00 35.62 178 MET A CA 1
ATOM 1343 C C . MET A 1 178 ? 36.400 -9.258 74.167 1.00 34.64 178 MET A C 1
ATOM 1344 O O . MET A 1 178 ? 36.774 -8.466 75.023 1.00 33.79 178 MET A O 1
ATOM 1349 N N . GLY A 1 179 ? 36.948 -9.342 72.959 1.00 34.43 179 GLY A N 1
ATOM 1350 C CA . GLY A 1 179 ? 38.036 -8.462 72.538 1.00 35.91 179 GLY A CA 1
ATOM 1351 C C . GLY A 1 179 ? 37.691 -7.860 71.195 1.00 37.51 179 GLY A C 1
ATOM 1352 O O . GLY A 1 179 ? 37.057 -8.500 70.390 1.00 37.79 179 GLY A O 1
ATOM 1353 N N . MET A 1 180 ? 38.108 -6.626 70.940 1.00 39.53 180 MET A N 1
ATOM 1354 C CA . MET A 1 180 ? 37.740 -5.948 69.688 1.00 41.39 180 MET A CA 1
ATOM 1355 C C . MET A 1 180 ? 38.937 -5.162 69.160 1.00 40.54 180 MET A C 1
ATOM 1356 O O . MET A 1 180 ? 39.916 -5.011 69.849 1.00 40.29 180 MET A O 1
ATOM 1361 N N . HIS A 1 181 ? 38.864 -4.659 67.939 1.00 40.30 181 HIS A N 1
ATOM 1362 C CA . HIS A 1 181 ? 39.975 -3.906 67.395 1.00 40.32 181 HIS A CA 1
ATOM 1363 C C . HIS A 1 181 ? 39.571 -2.930 66.287 1.00 41.13 181 HIS A C 1
ATOM 1364 O O . HIS A 1 181 ? 38.582 -3.135 65.580 1.00 40.83 181 HIS A O 1
ATOM 1371 N N . ASN A 1 182 ? 40.398 -1.916 66.094 1.00 41.84 182 ASN A N 1
ATOM 1372 C CA . ASN A 1 182 ? 40.249 -0.996 64.956 1.00 43.64 182 ASN A CA 1
ATOM 1373 C C . ASN A 1 182 ? 41.600 -0.485 64.557 1.00 42.92 182 ASN A C 1
ATOM 1374 O O . ASN A 1 182 ? 42.321 -0.035 65.411 1.00 43.22 182 ASN A O 1
ATOM 1379 N N . THR A 1 183 ? 41.947 -0.576 63.280 1.00 42.46 183 THR A N 1
ATOM 1380 C CA . THR A 1 183 ? 43.184 0.009 62.821 1.00 42.25 183 THR A CA 1
ATOM 1381 C C . THR A 1 183 ? 42.896 1.463 62.507 1.00 42.39 183 THR A C 1
ATOM 1382 O O . THR A 1 183 ? 41.753 1.828 62.192 1.00 42.19 183 THR A O 1
ATOM 1386 N N . ASP A 1 184 ? 43.916 2.293 62.641 1.00 42.35 184 ASP A N 1
ATOM 1387 C CA . ASP A 1 184 ? 43.908 3.643 62.112 1.00 42.98 184 ASP A CA 1
ATOM 1388 C C . ASP A 1 184 ? 43.557 3.665 60.607 1.00 43.21 184 ASP A C 1
ATOM 1389 O O . ASP A 1 184 ? 42.741 4.489 60.175 1.00 42.85 184 ASP A O 1
ATOM 1394 N N . LYS A 1 185 ? 44.192 2.783 59.826 1.00 42.46 185 LYS A N 1
ATOM 1395 C CA . LYS A 1 185 ? 43.982 2.678 58.374 1.00 43.18 185 LYS A CA 1
ATOM 1396 C C . LYS A 1 185 ? 42.473 2.565 58.140 1.00 42.90 185 LYS A C 1
ATOM 1397 O O . LYS A 1 185 ? 41.875 3.261 57.320 1.00 43.18 185 LYS A O 1
ATOM 1400 N N . SER A 1 186 ? 41.844 1.683 58.885 1.00 41.62 186 SER A N 1
ATOM 1401 C CA . SER A 1 186 ? 40.416 1.536 58.759 1.00 41.35 186 SER A CA 1
ATOM 1402 C C . SER A 1 186 ? 39.593 2.796 59.094 1.00 40.16 186 SER A C 1
ATOM 1403 O O . SER A 1 186 ? 38.580 3.071 58.459 1.00 39.70 186 SER A O 1
ATOM 1406 N N . ILE A 1 187 ? 40.018 3.552 60.093 1.00 39.19 187 ILE A N 1
ATOM 1407 C CA . ILE A 1 187 ? 39.305 4.764 60.433 1.00 39.46 187 ILE A CA 1
ATOM 1408 C C . ILE A 1 187 ? 39.444 5.830 59.325 1.00 40.66 187 ILE A C 1
ATOM 1409 O O . ILE A 1 187 ? 38.521 6.615 59.068 1.00 40.95 187 ILE A O 1
ATOM 1414 N N . ARG A 1 188 ? 40.600 5.832 58.673 1.00 40.80 188 ARG A N 1
ATOM 1415 C CA . ARG A 1 188 ? 40.898 6.758 57.640 1.00 40.99 188 ARG A CA 1
ATOM 1416 C C . ARG A 1 188 ? 40.088 6.440 56.408 1.00 40.68 188 ARG A C 1
ATOM 1417 O O . ARG A 1 188 ? 39.598 7.358 55.736 1.00 39.99 188 ARG A O 1
ATOM 1425 N N . SER A 1 189 ? 39.916 5.154 56.102 1.00 39.50 189 SER A N 1
ATOM 1426 C CA . SER A 1 189 ? 39.015 4.820 54.991 1.00 39.12 189 SER A CA 1
ATOM 1427 C C . SER A 1 189 ? 37.589 5.211 55.266 1.00 38.03 189 SER A C 1
ATOM 1428 O O . SER A 1 189 ? 36.872 5.588 54.328 1.00 38.61 189 SER A O 1
ATOM 1431 N N . PHE A 1 190 ? 37.168 5.060 56.530 1.00 37.06 190 PHE A N 1
ATOM 1432 C CA . PHE A 1 190 ? 35.777 5.271 56.928 1.00 36.09 190 PHE A CA 1
ATOM 1433 C C . PHE A 1 190 ? 35.536 6.757 56.719 1.00 36.29 190 PHE A C 1
ATOM 1434 O O . PHE A 1 190 ? 34.620 7.177 56.010 1.00 36.79 190 PHE A O 1
ATOM 1442 N N . ALA A 1 191 ? 36.417 7.554 57.278 1.00 37.07 191 ALA A N 1
ATOM 1443 C CA . ALA A 1 191 ? 36.268 8.980 57.218 1.00 37.94 191 ALA A CA 1
ATOM 1444 C C . ALA A 1 191 ? 36.179 9.378 55.756 1.00 38.63 191 ALA A C 1
ATOM 1445 O O . ALA A 1 191 ? 35.226 10.072 55.332 1.00 39.14 191 ALA A O 1
ATOM 1447 N N . ARG A 1 192 ? 37.136 8.917 54.967 1.00 38.48 192 ARG A N 1
ATOM 1448 C CA . ARG A 1 192 ? 37.186 9.342 53.557 1.00 39.59 192 ARG A CA 1
ATOM 1449 C C . ARG A 1 192 ? 35.920 9.011 52.781 1.00 39.50 192 ARG A C 1
ATOM 1450 O O . ARG A 1 192 ? 35.369 9.861 52.060 1.00 39.98 192 ARG A O 1
ATOM 1458 N N . ALA A 1 193 ? 35.467 7.768 52.910 1.00 38.16 193 ALA A N 1
ATOM 1459 C CA . ALA A 1 193 ? 34.231 7.384 52.259 1.00 37.30 193 ALA A CA 1
ATOM 1460 C C . ALA A 1 193 ? 33.029 8.233 52.714 1.00 37.13 193 ALA A C 1
ATOM 1461 O O . ALA A 1 193 ? 32.106 8.455 51.939 1.00 36.68 193 ALA A O 1
ATOM 1463 N N . CYS A 1 194 ? 33.010 8.630 53.988 1.00 37.29 194 CYS A N 1
ATOM 1464 C CA . CYS A 1 194 ? 31.913 9.436 54.534 1.00 37.06 194 CYS A CA 1
ATOM 1465 C C . CYS A 1 194 ? 31.932 10.814 53.921 1.00 38.13 194 CYS A C 1
ATOM 1466 O O . CYS A 1 194 ? 30.892 11.365 53.555 1.00 38.83 194 CYS A O 1
ATOM 1469 N N . PHE A 1 195 ? 33.106 11.421 53.865 1.00 38.83 195 PHE A N 1
ATOM 1470 C CA . PHE A 1 195 ? 33.160 12.743 53.267 1.00 40.02 195 PHE A CA 1
ATOM 1471 C C . PHE A 1 195 ? 32.809 12.652 51.768 1.00 40.70 195 PHE A C 1
ATOM 1472 O O . PHE A 1 195 ? 31.966 13.402 51.252 1.00 39.63 195 PHE A O 1
ATOM 1480 N N . ASN A 1 196 ? 33.413 11.691 51.084 1.00 41.26 196 ASN A N 1
ATOM 1481 C CA . ASN A 1 196 ? 33.089 11.522 49.674 1.00 42.56 196 ASN A CA 1
ATOM 1482 C C . ASN A 1 196 ? 31.592 11.516 49.565 1.00 43.01 196 ASN A C 1
ATOM 1483 O O . ASN A 1 196 ? 31.027 12.192 48.708 1.00 43.56 196 ASN A O 1
ATOM 1488 N N . TYR A 1 197 ? 30.941 10.728 50.416 1.00 42.10 197 TYR A N 1
ATOM 1489 C CA . TYR A 1 197 ? 29.536 10.456 50.183 1.00 42.20 197 TYR A CA 1
ATOM 1490 C C . TYR A 1 197 ? 28.752 11.738 50.391 1.00 42.87 197 TYR A C 1
ATOM 1491 O O . TYR A 1 197 ? 27.840 12.069 49.621 1.00 41.17 197 TYR A O 1
ATOM 1500 N N . ALA A 1 198 ? 29.130 12.450 51.449 1.00 43.70 198 ALA A N 1
ATOM 1501 C CA . ALA A 1 198 ? 28.449 13.678 51.834 1.00 45.10 198 ALA A CA 1
ATOM 1502 C C . ALA A 1 198 ? 28.620 14.718 50.745 1.00 46.88 198 ALA A C 1
ATOM 1503 O O . ALA A 1 198 ? 27.651 15.355 50.335 1.00 47.22 198 ALA A O 1
ATOM 1505 N N . LEU A 1 199 ? 29.853 14.897 50.273 1.00 48.91 199 LEU A N 1
ATOM 1506 C CA . LEU A 1 199 ? 30.094 15.756 49.106 1.00 50.61 199 LEU A CA 1
ATOM 1507 C C . LEU A 1 199 ? 29.129 15.409 48.001 1.00 50.62 199 LEU A C 1
ATOM 1508 O O . LEU A 1 199 ? 28.429 16.273 47.473 1.00 51.56 199 LEU A O 1
ATOM 1513 N N . ASP A 1 200 ? 29.089 14.130 47.682 1.00 50.63 200 ASP A N 1
ATOM 1514 C CA . ASP A 1 200 ? 28.317 13.599 46.564 1.00 52.37 200 ASP A CA 1
ATOM 1515 C C . ASP A 1 200 ? 26.808 13.843 46.657 1.00 52.19 200 ASP A C 1
ATOM 1516 O O . ASP A 1 200 ? 26.135 13.842 45.636 1.00 52.65 200 ASP A O 1
ATOM 1521 N N . MET A 1 201 ? 26.288 14.014 47.876 1.00 51.55 201 MET A N 1
ATOM 1522 C CA . MET A 1 201 ? 24.859 14.087 48.126 1.00 50.84 201 MET A CA 1
ATOM 1523 C C . MET A 1 201 ? 24.518 15.505 48.448 1.00 50.66 201 MET A C 1
ATOM 1524 O O . MET A 1 201 ? 23.369 15.833 48.717 1.00 50.60 201 MET A O 1
ATOM 1529 N N . ASN A 1 202 ? 25.542 16.337 48.448 1.00 50.38 202 ASN A N 1
ATOM 1530 C CA . ASN A 1 202 ? 25.386 17.693 48.874 1.00 51.11 202 ASN A CA 1
ATOM 1531 C C . ASN A 1 202 ? 24.693 17.722 50.235 1.00 50.39 202 ASN A C 1
ATOM 1532 O O . ASN A 1 202 ? 23.598 18.255 50.374 1.00 50.79 202 ASN A O 1
ATOM 1537 N N . GLN A 1 203 ? 25.338 17.135 51.243 1.00 49.30 203 GLN A N 1
ATOM 1538 C CA . GLN A 1 203 ? 24.790 17.113 52.596 1.00 48.15 203 GLN A CA 1
ATOM 1539 C C . GLN A 1 203 ? 25.888 17.274 53.619 1.00 47.23 203 GLN A C 1
ATOM 1540 O O . GLN A 1 203 ? 27.059 17.154 53.305 1.00 46.19 203 GLN A O 1
ATOM 1546 N N . ASP A 1 204 ? 25.479 17.576 54.842 1.00 46.90 204 ASP A N 1
ATOM 1547 C CA . ASP A 1 204 ? 26.376 17.681 55.986 1.00 46.55 204 ASP A CA 1
ATOM 1548 C C . ASP A 1 204 ? 26.722 16.296 56.509 1.00 45.28 204 ASP A C 1
ATOM 1549 O O . ASP A 1 204 ? 25.898 15.387 56.472 1.00 44.52 204 ASP A O 1
ATOM 1554 N N . LEU A 1 205 ? 27.937 16.154 57.018 1.00 45.24 205 LEU A N 1
ATOM 1555 C CA . LEU A 1 205 ? 28.354 14.933 57.680 1.00 44.97 205 LEU A CA 1
ATOM 1556 C C . LEU A 1 205 ? 28.358 15.153 59.192 1.00 44.69 205 LEU A C 1
ATOM 1557 O O . LEU A 1 205 ? 28.958 16.091 59.682 1.00 45.50 205 LEU A O 1
ATOM 1562 N N . TRP A 1 206 ? 27.607 14.328 59.912 1.00 43.89 206 TRP A N 1
ATOM 1563 C CA . TRP A 1 206 ? 27.623 14.315 61.373 1.00 43.90 206 TRP A CA 1
ATOM 1564 C C . TRP A 1 206 ? 28.371 13.065 61.818 1.00 43.00 206 TRP A C 1
ATOM 1565 O O . TRP A 1 206 ? 28.164 11.978 61.246 1.00 41.98 206 TRP A O 1
ATOM 1576 N N . PHE A 1 207 ? 29.267 13.234 62.787 1.00 43.65 207 PHE A N 1
ATOM 1577 C CA . PHE A 1 207 ? 29.982 12.140 63.424 1.00 44.20 207 PHE A CA 1
ATOM 1578 C C . PHE A 1 207 ? 29.935 12.288 64.933 1.00 46.32 207 PHE A C 1
ATOM 1579 O O . PHE A 1 207 ? 30.090 13.397 65.457 1.00 47.41 207 PHE A O 1
ATOM 1587 N N . SER A 1 208 ? 29.703 11.176 65.633 1.00 47.70 208 SER A N 1
ATOM 1588 C CA . SER A 1 208 ? 29.612 11.203 67.099 1.00 50.22 208 SER A CA 1
ATOM 1589 C C . SER A 1 208 ? 30.097 9.917 67.745 1.00 51.19 208 SER A C 1
ATOM 1590 O O . SER A 1 208 ? 29.868 8.829 67.220 1.00 51.04 208 SER A O 1
ATOM 1593 N N . THR A 1 209 ? 30.760 10.065 68.892 1.00 53.89 209 THR A N 1
ATOM 1594 C CA . THR A 1 209 ? 31.204 8.956 69.744 1.00 55.67 209 THR A CA 1
ATOM 1595 C C . THR A 1 209 ? 30.796 9.293 71.149 1.00 58.75 209 THR A C 1
ATOM 1596 O O . THR A 1 209 ? 30.123 10.289 71.383 1.00 59.32 209 THR A O 1
ATOM 1600 N N . LYS A 1 210 ? 31.268 8.502 72.108 1.00 62.34 210 LYS A N 1
ATOM 1601 C CA . LYS A 1 210 ? 31.190 8.929 73.505 1.00 66.53 210 LYS A CA 1
ATOM 1602 C C . LYS A 1 210 ? 32.563 9.516 73.960 1.00 69.11 210 LYS A C 1
ATOM 1603 O O . LYS A 1 210 ? 32.891 9.517 75.152 1.00 70.85 210 LYS A O 1
ATOM 1609 N N . ASP A 1 211 ? 33.328 10.067 73.013 1.00 71.09 211 ASP A N 1
ATOM 1610 C CA . ASP A 1 211 ? 34.797 10.307 73.157 1.00 73.42 211 ASP A CA 1
ATOM 1611 C C . ASP A 1 211 ? 35.421 10.993 74.371 1.00 75.10 211 ASP A C 1
ATOM 1612 O O . ASP A 1 211 ? 36.649 10.961 74.519 1.00 75.43 211 ASP A O 1
ATOM 1617 N N . THR A 1 212 ? 34.627 11.647 75.206 1.00 76.55 212 THR A N 1
ATOM 1618 C CA . THR A 1 212 ? 35.205 12.248 76.399 1.00 78.02 212 THR A CA 1
ATOM 1619 C C . THR A 1 212 ? 35.562 11.120 77.381 1.00 77.21 212 THR A C 1
ATOM 1620 O O . THR A 1 212 ? 36.400 11.299 78.284 1.00 78.28 212 THR A O 1
ATOM 1624 N N . ILE A 1 213 ? 34.928 9.962 77.162 1.00 96.65 213 ILE A N 1
ATOM 1625 C CA . ILE A 1 213 ? 34.947 8.818 78.087 1.00 97.50 213 ILE A CA 1
ATOM 1626 C C . ILE A 1 213 ? 35.853 7.667 77.605 1.00 96.56 213 ILE A C 1
ATOM 1627 O O . ILE A 1 213 ? 36.718 7.196 78.350 1.00 98.18 213 ILE A O 1
ATOM 1632 N N . SER A 1 214 ? 35.641 7.214 76.367 1.00 93.45 214 SER A N 1
ATOM 1633 C CA . SER A 1 214 ? 36.495 6.197 75.728 1.00 91.80 214 SER A CA 1
ATOM 1634 C C . SER A 1 214 ? 37.753 6.853 75.147 1.00 89.89 214 SER A C 1
ATOM 1635 O O . SER A 1 214 ? 37.807 7.161 73.963 1.00 87.70 214 SER A O 1
ATOM 1638 N N . LYS A 1 215 ? 38.764 7.054 75.985 1.00 90.46 215 LYS A N 1
ATOM 1639 C CA . LYS A 1 215 ? 39.906 7.892 75.620 1.00 88.99 215 LYS A CA 1
ATOM 1640 C C . LYS A 1 215 ? 40.646 7.427 74.365 1.00 87.01 215 LYS A C 1
ATOM 1641 O O . LYS A 1 215 ? 40.816 8.202 73.428 1.00 85.40 215 LYS A O 1
ATOM 1644 N N . THR A 1 216 ? 41.071 6.165 74.334 1.00 87.00 216 THR A N 1
ATOM 1645 C CA . THR A 1 216 ? 41.842 5.655 73.189 1.00 84.94 216 THR A CA 1
ATOM 1646 C C . THR A 1 216 ? 40.970 5.308 71.971 1.00 82.34 216 THR A C 1
ATOM 1647 O O . THR A 1 216 ? 41.282 5.693 70.844 1.00 80.96 216 THR A O 1
ATOM 1651 N N . TYR A 1 217 ? 39.876 4.591 72.197 1.00 81.77 217 TYR A N 1
ATOM 1652 C CA . TYR A 1 217 ? 39.032 4.131 71.084 1.00 79.66 217 TYR A CA 1
ATOM 1653 C C . TYR A 1 217 ? 38.354 5.300 70.339 1.00 77.28 217 TYR A C 1
ATOM 1654 O O . TYR A 1 217 ? 38.574 5.496 69.138 1.00 75.55 217 TYR A O 1
ATOM 1657 N N . ASP A 1 218 ? 37.532 6.066 71.060 1.00 76.86 218 ASP A N 1
ATOM 1658 C CA . ASP A 1 218 ? 36.783 7.181 70.471 1.00 74.30 218 ASP A CA 1
ATOM 1659 C C . ASP A 1 218 ? 37.647 8.371 70.115 1.00 72.67 218 ASP A C 1
ATOM 1660 O O . ASP A 1 218 ? 37.368 9.075 69.129 1.00 70.86 218 ASP A O 1
ATOM 1665 N N . HIS A 1 219 ? 38.664 8.638 70.933 1.00 72.61 219 HIS A N 1
ATOM 1666 C CA . HIS A 1 219 ? 39.513 9.804 70.678 1.00 71.03 219 HIS A CA 1
ATOM 1667 C C . HIS A 1 219 ? 40.342 9.627 69.406 1.00 67.99 219 HIS A C 1
ATOM 1668 O O . HIS A 1 219 ? 40.537 10.580 68.677 1.00 66.50 219 HIS A O 1
ATOM 1675 N N . ARG A 1 220 ? 40.804 8.408 69.140 1.00 66.32 220 ARG A N 1
ATOM 1676 C CA . ARG A 1 220 ? 41.470 8.128 67.878 1.00 63.88 220 ARG A CA 1
ATOM 1677 C C . ARG A 1 220 ? 40.494 8.467 66.752 1.00 60.17 220 ARG A C 1
ATOM 1678 O O . ARG A 1 220 ? 40.829 9.234 65.862 1.00 58.73 220 ARG A O 1
ATOM 1686 N N . PHE A 1 221 ? 39.283 7.908 66.820 1.00 57.54 221 PHE A N 1
ATOM 1687 C CA . PHE A 1 221 ? 38.229 8.151 65.833 1.00 53.98 221 PHE A CA 1
ATOM 1688 C C . PHE A 1 221 ? 38.012 9.626 65.537 1.00 52.50 221 PHE A C 1
ATOM 1689 O O . PHE A 1 221 ? 37.940 10.034 64.390 1.00 51.55 221 PHE A O 1
ATOM 1697 N N . LYS A 1 222 ? 37.897 10.423 66.573 1.00 52.65 222 LYS A N 1
ATOM 1698 C CA . LYS A 1 222 ? 37.616 11.835 66.404 1.00 52.14 222 LYS A CA 1
ATOM 1699 C C . LYS A 1 222 ? 38.812 12.607 65.811 1.00 52.43 222 LYS A C 1
ATOM 1700 O O . LYS A 1 222 ? 38.635 13.445 64.913 1.00 51.45 222 LYS A O 1
ATOM 1706 N N . ASP A 1 223 ? 40.019 12.315 66.300 1.00 53.22 223 ASP A N 1
ATOM 1707 C CA . ASP A 1 223 ? 41.231 12.971 65.788 1.00 53.50 223 ASP A CA 1
ATOM 1708 C C . ASP A 1 223 ? 41.469 12.601 64.351 1.00 51.93 223 ASP A C 1
ATOM 1709 O O . ASP A 1 223 ? 41.868 13.440 63.573 1.00 52.64 223 ASP A O 1
ATOM 1714 N N . ILE A 1 224 ? 41.211 11.352 63.986 1.00 50.56 224 ILE A N 1
ATOM 1715 C CA . ILE A 1 224 ? 41.455 10.937 62.628 1.00 48.44 224 ILE A CA 1
ATOM 1716 C C . ILE A 1 224 ? 40.474 11.599 61.670 1.00 47.54 224 ILE A C 1
ATOM 1717 O O . ILE A 1 224 ? 40.855 11.985 60.564 1.00 47.61 224 ILE A O 1
ATOM 1722 N N . PHE A 1 225 ? 39.226 11.768 62.092 1.00 46.96 225 PHE A N 1
ATOM 1723 C CA . PHE A 1 225 ? 38.227 12.421 61.226 1.00 46.02 225 PHE A CA 1
ATOM 1724 C C . PHE A 1 225 ? 38.584 13.903 60.999 1.00 47.50 225 PHE A C 1
ATOM 1725 O O . PHE A 1 225 ? 38.540 14.400 59.864 1.00 46.04 225 PHE A O 1
ATOM 1733 N N . GLN A 1 226 ? 38.953 14.596 62.080 1.00 49.81 226 GLN A N 1
ATOM 1734 C CA . GLN A 1 226 ? 39.381 15.995 61.965 1.00 52.55 226 GLN A CA 1
ATOM 1735 C C . GLN A 1 226 ? 40.560 16.107 60.966 1.00 53.29 226 GLN A C 1
ATOM 1736 O O . GLN A 1 226 ? 40.490 16.854 59.979 1.00 53.24 226 GLN A O 1
ATOM 1742 N N . GLU A 1 227 ? 41.612 15.324 61.200 1.00 54.72 227 GLU A N 1
ATOM 1743 C CA . GLU A 1 227 ? 42.792 15.348 60.324 1.00 55.83 227 GLU A CA 1
ATOM 1744 C C . GLU A 1 227 ? 42.345 15.146 58.898 1.00 54.62 227 GLU A C 1
ATOM 1745 O O . GLU A 1 227 ? 42.649 15.933 57.999 1.00 55.30 227 GLU A O 1
ATOM 1748 N N . ILE A 1 228 ? 41.642 14.059 58.660 1.00 53.35 228 ILE A N 1
ATOM 1749 C CA . ILE A 1 228 ? 41.233 13.842 57.295 1.00 52.08 228 ILE A CA 1
ATOM 1750 C C . ILE A 1 228 ? 40.360 15.003 56.816 1.00 51.86 228 ILE A C 1
ATOM 1751 O O . ILE A 1 228 ? 40.382 15.354 55.642 1.00 51.08 228 ILE A O 1
ATOM 1756 N N . TYR A 1 229 ? 39.593 15.607 57.717 1.00 52.29 229 TYR A N 1
ATOM 1757 C CA . TYR A 1 229 ? 38.735 16.682 57.273 1.00 52.87 229 TYR A CA 1
ATOM 1758 C C . TYR A 1 229 ? 39.628 17.819 56.798 1.00 54.25 229 TYR A C 1
ATOM 1759 O O . TYR A 1 229 ? 39.538 18.262 55.642 1.00 53.41 229 TYR A O 1
ATOM 1768 N N . GLU A 1 230 ? 40.516 18.265 57.670 1.00 56.12 230 GLU A N 1
ATOM 1769 C CA . GLU A 1 230 ? 41.303 19.449 57.323 1.00 58.75 230 GLU A CA 1
ATOM 1770 C C . GLU A 1 230 ? 42.601 19.182 56.557 1.00 59.35 230 GLU A C 1
ATOM 1771 O O . GLU A 1 230 ? 43.496 20.012 56.573 1.00 62.18 230 GLU A O 1
ATOM 1777 N N . ASN A 1 231 ? 42.715 18.046 55.882 1.00 58.05 231 ASN A N 1
ATOM 1778 C CA . ASN A 1 231 ? 43.787 17.888 54.891 1.00 58.24 231 ASN A CA 1
ATOM 1779 C C . ASN A 1 231 ? 43.219 17.604 53.510 1.00 57.05 231 ASN A C 1
ATOM 1780 O O . ASN A 1 231 ? 43.930 17.741 52.496 1.00 57.23 231 ASN A O 1
ATOM 1785 N N . GLU A 1 232 ? 41.955 17.176 53.465 1.00 54.57 232 GLU A N 1
ATOM 1786 C CA . GLU A 1 232 ? 41.424 16.615 52.222 1.00 53.39 232 GLU A CA 1
ATOM 1787 C C . GLU A 1 232 ? 40.009 17.042 51.829 1.00 52.00 232 GLU A C 1
ATOM 1788 O O . GLU A 1 232 ? 39.569 16.750 50.704 1.00 51.05 232 GLU A O 1
ATOM 1794 N N . TYR A 1 233 ? 39.289 17.704 52.734 1.00 51.68 233 TYR A N 1
ATOM 1795 C CA . TYR A 1 233 ? 37.876 18.013 52.464 1.00 51.09 233 TYR A CA 1
ATOM 1796 C C . TYR A 1 233 ? 37.353 19.366 52.995 1.00 52.60 233 TYR A C 1
ATOM 1797 O O . TYR A 1 233 ? 36.263 19.780 52.619 1.00 52.28 233 TYR A O 1
ATOM 1806 N N . LYS A 1 234 ? 38.096 20.051 53.853 1.00 54.50 234 LYS A N 1
ATOM 1807 C CA . LYS A 1 234 ? 37.611 21.332 54.333 1.00 57.36 234 LYS A CA 1
ATOM 1808 C C . LYS A 1 234 ? 37.111 22.191 53.149 1.00 59.29 234 LYS A C 1
ATOM 1809 O O . LYS A 1 234 ? 35.942 22.617 53.123 1.00 59.55 234 LYS A O 1
ATOM 1812 N N . GLU A 1 235 ? 37.991 22.439 52.171 1.00 61.01 235 GLU A N 1
ATOM 1813 C CA . GLU A 1 235 ? 37.697 23.387 51.088 1.00 62.90 235 GLU A CA 1
ATOM 1814 C C . GLU A 1 235 ? 36.710 22.811 50.064 1.00 62.38 235 GLU A C 1
ATOM 1815 O O . GLU A 1 235 ? 35.937 23.548 49.431 1.00 62.87 235 GLU A O 1
ATOM 1817 N N . LYS A 1 236 ? 36.715 21.496 49.890 1.00 61.01 236 LYS A N 1
ATOM 1818 C CA . LYS A 1 236 ? 35.680 20.937 49.056 1.00 60.95 236 LYS A CA 1
ATOM 1819 C C . LYS A 1 236 ? 34.328 21.171 49.746 1.00 60.70 236 LYS A C 1
ATOM 1820 O O . LYS A 1 236 ? 33.371 21.627 49.106 1.00 61.63 236 LYS A O 1
ATOM 1826 N N . PHE A 1 237 ? 34.280 20.934 51.056 1.00 60.17 237 PHE A N 1
ATOM 1827 C CA . PHE A 1 237 ? 33.063 21.151 51.851 1.00 59.60 237 PHE A CA 1
ATOM 1828 C C . PHE A 1 237 ? 32.619 22.619 51.896 1.00 60.95 237 PHE A C 1
ATOM 1829 O O . PHE A 1 237 ? 31.446 22.932 51.645 1.00 60.75 237 PHE A O 1
ATOM 1837 N N . GLU A 1 238 ? 33.542 23.518 52.230 1.00 62.30 238 GLU A N 1
ATOM 1838 C CA . GLU A 1 238 ? 33.226 24.963 52.212 1.00 64.42 238 GLU A CA 1
ATOM 1839 C C . GLU A 1 238 ? 32.837 25.457 50.801 1.00 64.60 238 GLU A C 1
ATOM 1840 O O . GLU A 1 238 ? 32.040 26.364 50.666 1.00 65.04 238 GLU A O 1
ATOM 1846 N N . ALA A 1 239 ? 33.372 24.831 49.759 1.00 64.36 239 ALA A N 1
ATOM 1847 C CA . ALA A 1 239 ? 32.987 25.204 48.404 1.00 65.32 239 ALA A CA 1
ATOM 1848 C C . ALA A 1 239 ? 31.551 24.806 48.073 1.00 64.53 239 ALA A C 1
ATOM 1849 O O . ALA A 1 239 ? 30.892 25.506 47.293 1.00 65.84 239 ALA A O 1
ATOM 1851 N N . LYS A 1 240 ? 31.065 23.694 48.635 1.00 62.44 240 LYS A N 1
ATOM 1852 C CA . LYS A 1 240 ? 29.672 23.269 48.362 1.00 61.54 240 LYS A CA 1
ATOM 1853 C C . LYS A 1 240 ? 28.694 23.687 49.481 1.00 61.25 240 LYS A C 1
ATOM 1854 O O . LYS A 1 240 ? 27.525 23.283 49.498 1.00 60.60 240 LYS A O 1
ATOM 1860 N N . ASN A 1 241 ? 29.179 24.503 50.402 1.00 61.68 241 ASN A N 1
ATOM 1861 C CA . ASN A 1 241 ? 28.352 24.989 51.484 1.00 62.32 241 ASN A CA 1
ATOM 1862 C C . ASN A 1 241 ? 27.845 23.900 52.412 1.00 60.97 241 ASN A C 1
ATOM 1863 O O . ASN A 1 241 ? 26.677 23.904 52.814 1.00 61.33 241 ASN A O 1
ATOM 1868 N N . LEU A 1 242 ? 28.707 22.964 52.768 1.00 59.42 242 LEU A N 1
ATOM 1869 C CA . LEU A 1 242 ? 28.297 22.027 53.792 1.00 58.13 242 LEU A CA 1
ATOM 1870 C C . LEU A 1 242 ? 29.312 21.832 54.894 1.00 57.86 242 LEU A C 1
ATOM 1871 O O . LEU A 1 242 ? 30.526 21.996 54.707 1.00 57.87 242 LEU A O 1
ATOM 1876 N N . GLN A 1 243 ? 28.773 21.523 56.066 1.00 57.43 243 GLN A N 1
ATOM 1877 C CA . GLN A 1 243 ? 29.549 21.458 57.269 1.00 57.54 243 GLN A CA 1
ATOM 1878 C C . GLN A 1 243 ? 29.890 20.018 57.678 1.00 55.62 243 GLN A C 1
ATOM 1879 O O . GLN A 1 243 ? 29.152 19.070 57.349 1.00 54.49 243 GLN A O 1
ATOM 1885 N N . TYR A 1 244 ? 31.020 19.881 58.381 1.00 54.74 244 TYR A N 1
ATOM 1886 C CA . TYR A 1 244 ? 31.379 18.679 59.123 1.00 52.71 244 TYR A CA 1
ATOM 1887 C C . TYR A 1 244 ? 31.108 18.893 60.615 1.00 53.10 244 TYR A C 1
ATOM 1888 O O . TYR A 1 244 ? 31.771 19.682 61.292 1.00 54.27 244 TYR A O 1
ATOM 1897 N N . PHE A 1 245 ? 30.109 18.190 61.125 1.00 51.78 245 PHE A N 1
ATOM 1898 C CA . PHE A 1 245 ? 29.623 18.415 62.473 1.00 52.43 245 PHE A CA 1
ATOM 1899 C C . PHE A 1 245 ? 30.030 17.245 63.371 1.00 51.04 245 PHE A C 1
ATOM 1900 O O . PHE A 1 245 ? 29.506 16.144 63.271 1.00 50.26 245 PHE A O 1
ATOM 1908 N N . TYR A 1 246 ? 30.985 17.468 64.243 1.00 50.46 246 TYR A N 1
ATOM 1909 C CA . TYR A 1 246 ? 31.334 16.417 65.138 1.00 50.33 246 TYR A CA 1
ATOM 1910 C C . TYR A 1 246 ? 30.696 16.723 66.481 1.00 51.85 246 TYR A C 1
ATOM 1911 O O . TYR A 1 246 ? 30.549 17.883 66.862 1.00 52.93 246 TYR A O 1
ATOM 1920 N N . THR A 1 247 ? 30.279 15.693 67.200 1.00 51.56 247 THR A N 1
ATOM 1921 C CA . THR A 1 247 ? 29.765 15.951 68.533 1.00 53.20 247 THR A CA 1
ATOM 1922 C C . THR A 1 247 ? 29.554 14.664 69.284 1.00 52.85 247 THR A C 1
ATOM 1923 O O . THR A 1 247 ? 29.841 13.588 68.781 1.00 51.94 247 THR A O 1
ATOM 1927 N N . LEU A 1 248 ? 29.081 14.777 70.508 1.00 54.09 248 LEU A N 1
ATOM 1928 C CA . LEU A 1 248 ? 28.777 13.592 71.290 1.00 54.41 248 LEU A CA 1
ATOM 1929 C C . LEU A 1 248 ? 27.421 12.960 70.887 1.00 53.85 248 LEU A C 1
ATOM 1930 O O . LEU A 1 248 ? 26.507 13.634 70.384 1.00 53.38 248 LEU A O 1
ATOM 1935 N N . ILE A 1 249 ? 27.280 11.665 71.106 1.00 53.32 249 ILE A N 1
ATOM 1936 C CA . ILE A 1 249 ? 26.072 11.006 70.644 1.00 52.95 249 ILE A CA 1
ATOM 1937 C C . ILE A 1 249 ? 24.764 11.552 71.260 1.00 54.30 249 ILE A C 1
ATOM 1938 O O . ILE A 1 249 ? 23.799 11.791 70.527 1.00 53.73 249 ILE A O 1
ATOM 1942 N N . ASP A 1 250 ? 24.717 11.800 72.565 1.00 55.72 250 ASP A N 1
ATOM 1943 C CA . ASP A 1 250 ? 23.460 12.288 73.133 1.00 57.89 250 ASP A CA 1
ATOM 1944 C C . ASP A 1 250 ? 23.007 13.620 72.521 1.00 57.45 250 ASP A C 1
ATOM 1945 O O . ASP A 1 250 ? 21.813 13.845 72.297 1.00 57.87 250 ASP A O 1
ATOM 1950 N N . ASP A 1 251 ? 23.950 14.502 72.233 1.00 56.51 251 ASP A N 1
ATOM 1951 C CA . ASP A 1 251 ? 23.602 15.777 71.625 1.00 55.70 251 ASP A CA 1
ATOM 1952 C C . ASP A 1 251 ? 23.216 15.553 70.166 1.00 52.73 251 ASP A C 1
ATOM 1953 O O . ASP A 1 251 ? 22.256 16.119 69.654 1.00 52.67 251 ASP A O 1
ATOM 1958 N N . ALA A 1 252 ? 23.972 14.718 69.482 1.00 50.07 252 ALA A N 1
ATOM 1959 C CA . ALA A 1 252 ? 23.625 14.404 68.109 1.00 47.50 252 ALA A CA 1
ATOM 1960 C C . ALA A 1 252 ? 22.240 13.818 68.003 1.00 47.36 252 ALA A C 1
ATOM 1961 O O . ALA A 1 252 ? 21.524 14.154 67.083 1.00 47.56 252 ALA A O 1
ATOM 1963 N N . VAL A 1 253 ? 21.857 12.927 68.904 1.00 48.17 253 VAL A N 1
ATOM 1964 C CA . VAL A 1 253 ? 20.579 12.258 68.727 1.00 49.08 253 VAL A CA 1
ATOM 1965 C C . VAL A 1 253 ? 19.453 13.221 69.015 1.00 50.72 253 VAL A C 1
ATOM 1966 O O . VAL A 1 253 ? 18.429 13.225 68.333 1.00 50.29 253 VAL A O 1
ATOM 1970 N N . ALA A 1 254 ? 19.642 14.029 70.042 1.00 52.75 254 ALA A N 1
ATOM 1971 C CA . ALA A 1 254 ? 18.673 15.027 70.385 1.00 55.18 254 ALA A CA 1
ATOM 1972 C C . ALA A 1 254 ? 18.416 15.985 69.193 1.00 55.30 254 ALA A C 1
ATOM 1973 O O . ALA A 1 254 ? 17.266 16.182 68.761 1.00 55.66 254 ALA A O 1
ATOM 1975 N N . ARG A 1 255 ? 19.473 16.569 68.635 1.00 55.29 255 ARG A N 1
ATOM 1976 C CA . ARG A 1 255 ? 19.239 17.624 67.645 1.00 55.61 255 ARG A CA 1
ATOM 1977 C C . ARG A 1 255 ? 18.831 17.040 66.318 1.00 53.41 255 ARG A C 1
ATOM 1978 O O . ARG A 1 255 ? 18.213 17.726 65.502 1.00 53.69 255 ARG A O 1
ATOM 1986 N N . ILE A 1 256 ? 19.126 15.768 66.108 1.00 51.77 256 ILE A N 1
ATOM 1987 C CA . ILE A 1 256 ? 18.738 15.170 64.849 1.00 50.39 256 ILE A CA 1
ATOM 1988 C C . ILE A 1 256 ? 17.275 14.764 64.921 1.00 51.75 256 ILE A C 1
ATOM 1989 O O . ILE A 1 256 ? 16.552 14.803 63.921 1.00 50.84 256 ILE A O 1
ATOM 1994 N N . ILE A 1 257 ? 16.854 14.333 66.105 1.00 53.90 257 ILE A N 1
ATOM 1995 C CA . ILE A 1 257 ? 15.454 14.007 66.336 1.00 56.31 257 ILE A CA 1
ATOM 1996 C C . ILE A 1 257 ? 14.615 15.237 66.066 1.00 57.86 257 ILE A C 1
ATOM 1997 O O . ILE A 1 257 ? 13.439 15.124 65.737 1.00 59.41 257 ILE A O 1
ATOM 2002 N N . ARG A 1 258 ? 15.220 16.408 66.252 1.00 58.21 258 ARG A N 1
ATOM 2003 C CA . ARG A 1 258 ? 14.511 17.669 66.134 1.00 59.57 258 ARG A CA 1
ATOM 2004 C C . ARG A 1 258 ? 14.655 18.243 64.739 1.00 57.78 258 ARG A C 1
ATOM 2005 O O . ARG A 1 258 ? 13.983 19.187 64.381 1.00 59.49 258 ARG A O 1
ATOM 2013 N N . SER A 1 259 ? 15.519 17.663 63.927 1.00 55.32 259 SER A N 1
ATOM 2014 C CA . SER A 1 259 ? 15.683 18.161 62.568 1.00 53.42 259 SER A CA 1
ATOM 2015 C C . SER A 1 259 ? 14.576 17.654 61.619 1.00 53.09 259 SER A C 1
ATOM 2016 O O . SER A 1 259 ? 13.651 16.977 62.029 1.00 53.07 259 SER A O 1
ATOM 2019 N N . GLU A 1 260 ? 14.683 18.000 60.342 1.00 52.48 260 GLU A N 1
ATOM 2020 C CA . GLU A 1 260 ? 13.752 17.516 59.330 1.00 52.55 260 GLU A CA 1
ATOM 2021 C C . GLU A 1 260 ? 14.444 16.420 58.502 1.00 50.44 260 GLU A C 1
ATOM 2022 O O . GLU A 1 260 ? 13.893 15.890 57.510 1.00 49.40 260 GLU A O 1
ATOM 2025 N N . GLY A 1 261 ? 15.668 16.087 58.926 1.00 49.45 261 GLY A N 1
ATOM 2026 C CA . GLY A 1 261 ? 16.460 15.049 58.265 1.00 47.74 261 GLY A CA 1
ATOM 2027 C C . GLY A 1 261 ? 17.485 15.526 57.245 1.00 46.57 261 GLY A C 1
ATOM 2028 O O . GLY A 1 261 ? 18.026 16.646 57.342 1.00 46.38 261 GLY A O 1
ATOM 2029 N N . GLY A 1 262 ? 17.784 14.647 56.291 1.00 45.01 262 GLY A N 1
ATOM 2030 C CA . GLY A 1 262 ? 18.618 15.017 55.153 1.00 45.10 262 GLY A CA 1
ATOM 2031 C C . GLY A 1 262 ? 20.089 15.312 55.442 1.00 45.17 262 GLY A C 1
ATOM 2032 O O . GLY A 1 262 ? 20.662 16.251 54.855 1.00 45.56 262 GLY A O 1
ATOM 2033 N N . MET A 1 263 ? 20.705 14.520 56.330 1.00 44.22 263 MET A N 1
ATOM 2034 C CA . MET A 1 263 ? 22.143 14.558 56.522 1.00 43.14 263 MET A CA 1
ATOM 2035 C C . MET A 1 263 ? 22.727 13.151 56.447 1.00 42.43 263 MET A C 1
ATOM 2036 O O . MET A 1 263 ? 21.986 12.145 56.412 1.00 41.24 263 MET A O 1
ATOM 2041 N N . VAL A 1 264 ? 24.059 13.079 56.427 1.00 42.25 264 VAL A N 1
ATOM 2042 C CA . VAL A 1 264 ? 24.765 11.801 56.616 1.00 42.16 264 VAL A CA 1
ATOM 2043 C C . VAL A 1 264 ? 25.129 11.652 58.084 1.00 44.02 264 VAL A C 1
ATOM 2044 O O . VAL A 1 264 ? 25.809 12.510 58.663 1.00 43.80 264 VAL A O 1
ATOM 2048 N N . TRP A 1 265 ? 24.672 10.568 58.696 1.00 45.80 265 TRP A N 1
ATOM 2049 C CA . TRP A 1 265 ? 25.086 10.268 60.060 1.00 48.22 265 TRP A CA 1
ATOM 2050 C C . TRP A 1 265 ? 26.045 9.073 60.142 1.00 48.77 265 TRP A C 1
ATOM 2051 O O . TRP A 1 265 ? 25.690 7.944 59.780 1.00 48.32 265 TRP A O 1
ATOM 2062 N N . ALA A 1 266 ? 27.257 9.320 60.630 1.00 50.19 266 ALA A N 1
ATOM 2063 C CA . ALA A 1 266 ? 28.211 8.251 60.808 1.00 52.01 266 ALA A CA 1
ATOM 2064 C C . ALA A 1 266 ? 28.321 7.877 62.275 1.00 55.52 266 ALA A C 1
ATOM 2065 O O . ALA A 1 266 ? 28.345 8.742 63.147 1.00 56.17 266 ALA A O 1
ATOM 2067 N N . CYS A 1 267 ? 28.360 6.586 62.565 1.00 59.18 267 CYS A N 1
ATOM 2068 C CA . CYS A 1 267 ? 28.617 6.158 63.953 1.00 64.85 267 CYS A CA 1
ATOM 2069 C C . CYS A 1 267 ? 29.617 4.998 63.978 1.00 65.74 267 CYS A C 1
ATOM 2070 O O . CYS A 1 267 ? 29.908 4.391 62.951 1.00 64.76 267 CYS A O 1
ATOM 2073 N N . LYS A 1 268 ? 30.128 4.685 65.161 1.00 69.34 268 LYS A N 1
ATOM 2074 C CA . LYS A 1 268 ? 30.887 3.453 65.344 1.00 71.59 268 LYS A CA 1
ATOM 2075 C C . LYS A 1 268 ? 29.984 2.301 64.940 1.00 72.59 268 LYS A C 1
ATOM 2076 O O . LYS A 1 268 ? 28.765 2.427 64.964 1.00 72.58 268 LYS A O 1
ATOM 2079 N N . ASN A 1 269 ? 30.588 1.180 64.567 1.00 74.55 269 ASN A N 1
ATOM 2080 C CA . ASN A 1 269 ? 29.890 0.115 63.824 1.00 75.81 269 ASN A CA 1
ATOM 2081 C C . ASN A 1 269 ? 28.569 -0.395 64.428 1.00 77.57 269 ASN A C 1
ATOM 2082 O O . ASN A 1 269 ? 27.585 -0.622 63.700 1.00 77.29 269 ASN A O 1
ATOM 2087 N N . ASP A 1 271 ? 25.526 0.462 67.052 1.00 84.54 271 ASP A N 1
ATOM 2088 C CA . ASP A 1 271 ? 25.653 1.914 66.977 1.00 83.67 271 ASP A CA 1
ATOM 2089 C C . ASP A 1 271 ? 24.913 2.459 65.751 1.00 82.12 271 ASP A C 1
ATOM 2090 O O . ASP A 1 271 ? 23.695 2.662 65.794 1.00 82.58 271 ASP A O 1
ATOM 2091 N N . GLY A 1 272 ? 25.660 2.707 64.670 1.00 80.59 272 GLY A N 1
ATOM 2092 C CA . GLY A 1 272 ? 25.091 3.065 63.355 1.00 78.53 272 GLY A CA 1
ATOM 2093 C C . GLY A 1 272 ? 24.259 1.888 62.864 1.00 78.51 272 GLY A C 1
ATOM 2094 O O . GLY A 1 272 ? 23.384 2.023 62.015 1.00 77.81 272 GLY A O 1
ATOM 2095 N N . ASP A 1 273 ? 24.534 0.724 63.437 1.00 79.55 273 ASP A N 1
ATOM 2096 C CA . ASP A 1 273 ? 23.701 -0.454 63.251 1.00 80.02 273 ASP A CA 1
ATOM 2097 C C . ASP A 1 273 ? 22.290 -0.296 63.865 1.00 80.68 273 ASP A C 1
ATOM 2098 O O . ASP A 1 273 ? 21.284 -0.612 63.211 1.00 80.37 273 ASP A O 1
ATOM 2103 N N . VAL A 1 274 ? 22.219 0.178 65.117 1.00 80.82 274 VAL A N 1
ATOM 2104 C CA . VAL A 1 274 ? 20.947 0.566 65.736 1.00 80.90 274 VAL A CA 1
ATOM 2105 C C . VAL A 1 274 ? 20.242 1.707 65.008 1.00 79.13 274 VAL A C 1
ATOM 2106 O O . VAL A 1 274 ? 19.113 1.554 64.534 1.00 79.06 274 VAL A O 1
ATOM 2110 N N . MET A 1 275 ? 20.917 2.856 64.957 1.00 77.10 275 MET A N 1
ATOM 2111 C CA . MET A 1 275 ? 20.420 4.038 64.262 1.00 74.99 275 MET A CA 1
ATOM 2112 C C . MET A 1 275 ? 19.671 3.685 63.013 1.00 72.78 275 MET A C 1
ATOM 2113 O O . MET A 1 275 ? 18.542 4.135 62.820 1.00 73.10 275 MET A O 1
ATOM 2118 N N . SER A 1 276 ? 20.311 2.898 62.154 1.00 70.26 276 SER A N 1
ATOM 2119 C CA . SER A 1 276 ? 19.707 2.564 60.879 1.00 68.14 276 SER A CA 1
ATOM 2120 C C . SER A 1 276 ? 18.432 1.858 61.219 1.00 68.16 276 SER A C 1
ATOM 2121 O O . SER A 1 276 ? 17.462 1.920 60.479 1.00 68.06 276 SER A O 1
ATOM 2124 N N . ASP A 1 277 ? 18.435 1.196 62.366 1.00 68.58 277 ASP A N 1
ATOM 2125 C CA . ASP A 1 277 ? 17.224 0.560 62.873 1.00 69.17 277 ASP A CA 1
ATOM 2126 C C . ASP A 1 277 ? 16.172 1.629 63.122 1.00 68.57 277 ASP A C 1
ATOM 2127 O O . ASP A 1 277 ? 15.197 1.714 62.389 1.00 68.49 277 ASP A O 1
ATOM 2132 N N . MET A 1 278 ? 16.404 2.457 64.137 1.00 68.31 278 MET A N 1
ATOM 2133 C CA . MET A 1 278 ? 15.581 3.632 64.401 1.00 67.98 278 MET A CA 1
ATOM 2134 C C . MET A 1 278 ? 15.152 4.292 63.105 1.00 66.09 278 MET A C 1
ATOM 2135 O O . MET A 1 278 ? 13.973 4.328 62.775 1.00 66.11 278 MET A O 1
ATOM 2137 N N . VAL A 1 279 ? 16.124 4.799 62.357 1.00 63.68 279 VAL A N 1
ATOM 2138 C CA . VAL A 1 279 ? 15.816 5.571 61.180 1.00 62.17 279 VAL A CA 1
ATOM 2139 C C . VAL A 1 279 ? 14.901 4.797 60.259 1.00 61.96 279 VAL A C 1
ATOM 2140 O O . VAL A 1 279 ? 13.834 5.276 59.889 1.00 62.31 279 VAL A O 1
ATOM 2144 N N . ALA A 1 280 ? 15.316 3.587 59.909 1.00 61.60 280 ALA A N 1
ATOM 2145 C CA . ALA A 1 280 ? 14.542 2.729 59.006 1.00 61.82 280 ALA A CA 1
ATOM 2146 C C . ALA A 1 280 ? 13.090 2.549 59.438 1.00 63.69 280 ALA A C 1
ATOM 2147 O O . ALA A 1 280 ? 12.166 2.812 58.666 1.00 64.09 280 ALA A O 1
ATOM 2149 N N . SER A 1 281 ? 12.883 2.057 60.656 1.00 64.76 281 SER A N 1
ATOM 2150 C CA . SER A 1 281 ? 11.520 1.867 61.132 1.00 66.78 281 SER A CA 1
ATOM 2151 C C . SER A 1 281 ? 10.802 3.211 61.222 1.00 66.75 281 SER A C 1
ATOM 2152 O O . SER A 1 281 ? 9.619 3.316 60.917 1.00 67.42 281 SER A O 1
ATOM 2155 N N . ALA A 1 282 ? 11.539 4.236 61.631 1.00 66.10 282 ALA A N 1
ATOM 2156 C CA . ALA A 1 282 ? 10.981 5.568 61.808 1.00 66.75 282 ALA A CA 1
ATOM 2157 C C . ALA A 1 282 ? 10.377 6.014 60.510 1.00 66.12 282 ALA A C 1
ATOM 2158 O O . ALA A 1 282 ? 9.377 6.730 60.481 1.00 67.53 282 ALA A O 1
ATOM 2160 N N . PHE A 1 283 ? 10.990 5.585 59.423 1.00 64.55 283 PHE A N 1
ATOM 2161 C CA . PHE A 1 283 ? 10.559 6.051 58.117 1.00 64.22 283 PHE A CA 1
ATOM 2162 C C . PHE A 1 283 ? 9.398 5.304 57.471 1.00 65.77 283 PHE A C 1
ATOM 2163 O O . PHE A 1 283 ? 8.736 5.854 56.596 1.00 66.27 283 PHE A O 1
ATOM 2171 N N . GLY A 1 284 ? 9.135 4.070 57.889 1.00 67.48 284 GLY A N 1
ATOM 2172 C CA . GLY A 1 284 ? 7.946 3.380 57.373 1.00 69.72 284 GLY A CA 1
ATOM 2173 C C . GLY A 1 284 ? 8.067 1.899 57.027 1.00 70.16 284 GLY A C 1
ATOM 2174 O O . GLY A 1 284 ? 7.219 1.091 57.442 1.00 71.92 284 GLY A O 1
ATOM 2175 N N . SER A 1 285 ? 9.095 1.537 56.251 1.00 68.24 285 SER A N 1
ATOM 2176 C CA . SER A 1 285 ? 9.376 0.126 55.980 1.00 68.09 285 SER A CA 1
ATOM 2177 C C . SER A 1 285 ? 10.828 -0.235 55.702 1.00 65.94 285 SER A C 1
ATOM 2178 O O . SER A 1 285 ? 11.591 0.536 55.115 1.00 64.22 285 SER A O 1
ATOM 2181 N N . LEU A 1 286 ? 11.179 -1.456 56.085 1.00 66.05 286 LEU A N 1
ATOM 2182 C CA . LEU A 1 286 ? 12.485 -2.011 55.787 1.00 63.62 286 LEU A CA 1
ATOM 2183 C C . LEU A 1 286 ? 12.682 -2.100 54.281 1.00 61.35 286 LEU A C 1
ATOM 2184 O O . LEU A 1 286 ? 13.806 -2.003 53.801 1.00 59.72 286 LEU A O 1
ATOM 2185 N N . ALA A 1 287 ? 11.596 -2.254 53.526 1.00 61.19 287 ALA A N 1
ATOM 2186 C CA . ALA A 1 287 ? 11.734 -2.444 52.064 1.00 59.55 287 ALA A CA 1
ATOM 2187 C C . ALA A 1 287 ? 11.924 -1.150 51.260 1.00 57.55 287 ALA A C 1
ATOM 2188 O O . ALA A 1 287 ? 12.270 -1.190 50.088 1.00 57.39 287 ALA A O 1
ATOM 2190 N N . MET A 1 288 ? 11.689 -0.003 51.887 1.00 57.25 288 MET A N 1
ATOM 2191 C CA . MET A 1 288 ? 11.863 1.283 51.222 1.00 55.33 288 MET A CA 1
ATOM 2192 C C . MET A 1 288 ? 13.187 1.918 51.631 1.00 53.87 288 MET A C 1
ATOM 2193 O O . MET A 1 288 ? 13.222 3.068 51.986 1.00 53.99 288 MET A O 1
ATOM 2198 N N . MET A 1 289 ? 14.275 1.162 51.606 1.00 53.55 289 MET A N 1
ATOM 2199 C CA . MET A 1 289 ? 15.598 1.702 51.971 1.00 52.36 289 MET A CA 1
ATOM 2200 C C . MET A 1 289 ? 16.558 1.436 50.832 1.00 50.28 289 MET A C 1
ATOM 2201 O O . MET A 1 289 ? 16.606 0.326 50.333 1.00 51.07 289 MET A O 1
ATOM 2206 N N . THR A 1 290 ? 17.351 2.425 50.444 1.00 47.69 290 THR A N 1
ATOM 2207 C CA . THR A 1 290 ? 18.409 2.199 49.483 1.00 45.36 290 THR A CA 1
ATOM 2208 C C . THR A 1 290 ? 19.739 1.916 50.178 1.00 44.43 290 THR A C 1
ATOM 2209 O O . THR A 1 290 ? 19.950 2.253 51.358 1.00 43.95 290 THR A O 1
ATOM 2213 N N . SER A 1 291 ? 20.675 1.336 49.442 1.00 43.08 291 SER A N 1
ATOM 2214 C CA . SER A 1 291 ? 21.973 1.067 50.037 1.00 42.83 291 SER A CA 1
ATOM 2215 C C . SER A 1 291 ? 23.055 1.364 49.036 1.00 41.85 291 SER A C 1
ATOM 2216 O O . SER A 1 291 ? 23.039 0.851 47.908 1.00 42.31 291 SER A O 1
ATOM 2219 N N . VAL A 1 292 ? 23.991 2.215 49.416 1.00 41.37 292 VAL A N 1
ATOM 2220 C CA . VAL A 1 292 ? 25.077 2.533 48.506 1.00 40.76 292 VAL A CA 1
ATOM 2221 C C . VAL A 1 292 ? 26.473 2.380 49.148 1.00 40.94 292 VAL A C 1
ATOM 2222 O O . VAL A 1 292 ? 26.719 2.793 50.287 1.00 40.84 292 VAL A O 1
ATOM 2226 N N . LEU A 1 293 ? 27.375 1.729 48.419 1.00 40.85 293 LEU A N 1
ATOM 2227 C CA . LEU A 1 293 ? 28.723 1.487 48.900 1.00 40.68 293 LEU A CA 1
ATOM 2228 C C . LEU A 1 293 ? 29.673 2.514 48.248 1.00 40.95 293 LEU A C 1
ATOM 2229 O O . LEU A 1 293 ? 29.714 2.657 47.015 1.00 39.81 293 LEU A O 1
ATOM 2234 N N . VAL A 1 294 ? 30.414 3.250 49.078 1.00 40.60 294 VAL A N 1
ATOM 2235 C CA . VAL A 1 294 ? 31.419 4.165 48.584 1.00 40.24 294 VAL A CA 1
ATOM 2236 C C . VAL A 1 294 ? 32.773 3.801 49.146 1.00 41.50 294 VAL A C 1
ATOM 2237 O O . VAL A 1 294 ? 32.903 3.426 50.327 1.00 41.86 294 VAL A O 1
ATOM 2241 N N . SER A 1 295 ? 33.801 3.913 48.319 1.00 40.94 295 SER A N 1
ATOM 2242 C CA . SER A 1 295 ? 35.137 3.701 48.842 1.00 41.02 295 SER A CA 1
ATOM 2243 C C . SER A 1 295 ? 35.913 5.006 48.989 1.00 40.95 295 SER A C 1
ATOM 2244 O O . SER A 1 295 ? 35.472 6.085 48.561 1.00 39.06 295 SER A O 1
ATOM 2247 N N . PRO A 1 296 ? 37.088 4.901 49.610 1.00 41.33 296 PRO A N 1
ATOM 2248 C CA . PRO A 1 296 ? 37.915 6.067 49.794 1.00 42.14 296 PRO A CA 1
ATOM 2249 C C . PRO A 1 296 ? 38.296 6.706 48.469 1.00 42.91 296 PRO A C 1
ATOM 2250 O O . PRO A 1 296 ? 38.614 7.877 48.457 1.00 43.43 296 PRO A O 1
ATOM 2254 N N . ASP A 1 297 ? 38.312 5.951 47.370 1.00 43.80 297 ASP A N 1
ATOM 2255 C CA . ASP A 1 297 ? 38.766 6.528 46.113 1.00 45.52 297 ASP A CA 1
ATOM 2256 C C . ASP A 1 297 ? 37.630 6.764 45.102 1.00 45.34 297 ASP A C 1
ATOM 2257 O O . ASP A 1 297 ? 37.837 6.844 43.895 1.00 46.52 297 ASP A O 1
ATOM 2262 N N . GLY A 1 298 ? 36.410 6.860 45.616 1.00 44.52 298 GLY A N 1
ATOM 2263 C CA . GLY A 1 298 ? 35.268 7.159 44.796 1.00 43.17 298 GLY A CA 1
ATOM 2264 C C . GLY A 1 298 ? 34.633 6.019 44.027 1.00 42.79 298 GLY A C 1
ATOM 2265 O O . GLY A 1 298 ? 33.930 6.285 43.056 1.00 42.43 298 GLY A O 1
ATOM 2266 N N . LYS A 1 299 ? 34.875 4.755 44.393 1.00 41.78 299 LYS A N 1
ATOM 2267 C CA . LYS A 1 299 ? 34.162 3.713 43.674 1.00 40.80 299 LYS A CA 1
ATOM 2268 C C . LYS A 1 299 ? 32.766 3.642 44.263 1.00 39.86 299 LYS A C 1
ATOM 2269 O O . LYS A 1 299 ? 32.583 3.893 45.450 1.00 40.11 299 LYS A O 1
ATOM 2275 N N . TYR A 1 300 ? 31.773 3.318 43.448 1.00 38.90 300 TYR A N 1
ATOM 2276 C CA . TYR A 1 300 ? 30.419 3.166 43.961 1.00 38.18 300 TYR A CA 1
ATOM 2277 C C . TYR A 1 300 ? 29.776 1.813 43.642 1.00 37.90 300 TYR A C 1
ATOM 2278 O O . TYR A 1 300 ? 29.930 1.299 42.530 1.00 37.90 300 TYR A O 1
ATOM 2287 N N . GLU A 1 301 ? 29.019 1.278 44.605 1.00 37.49 301 GLU A N 1
ATOM 2288 C CA . GLU A 1 301 ? 28.109 0.153 44.379 1.00 37.53 301 GLU A CA 1
ATOM 2289 C C . GLU A 1 301 ? 26.692 0.429 44.943 1.00 37.64 301 GLU A C 1
ATOM 2290 O O . GLU A 1 301 ? 26.534 0.752 46.134 1.00 37.52 301 GLU A O 1
ATOM 2296 N N . PHE A 1 302 ? 25.674 0.281 44.090 1.00 37.10 302 PHE A N 1
ATOM 2297 C CA . PHE A 1 302 ? 24.268 0.459 44.474 1.00 37.02 302 PHE A CA 1
ATOM 2298 C C . PHE A 1 302 ? 23.573 -0.909 44.582 1.00 38.74 302 PHE A C 1
ATOM 2299 O O . PHE A 1 302 ? 23.638 -1.676 43.618 1.00 38.97 302 PHE A O 1
ATOM 2307 N N . GLU A 1 303 ? 22.937 -1.220 45.731 1.00 40.47 303 GLU A N 1
ATOM 2308 C CA . GLU A 1 303 ? 22.016 -2.381 45.844 1.00 43.12 303 GLU A CA 1
ATOM 2309 C C . GLU A 1 303 ? 20.821 -2.044 46.692 1.00 44.26 303 GLU A C 1
ATOM 2310 O O . GLU A 1 303 ? 20.856 -1.042 47.369 1.00 44.74 303 GLU A O 1
ATOM 2316 N N . ALA A 1 304 ? 19.782 -2.882 46.719 1.00 46.73 304 ALA A N 1
ATOM 2317 C CA . ALA A 1 304 ? 18.620 -2.566 47.583 1.00 48.42 304 ALA A CA 1
ATOM 2318 C C . ALA A 1 304 ? 18.956 -2.809 49.034 1.00 50.57 304 ALA A C 1
ATOM 2319 O O . ALA A 1 304 ? 19.389 -3.911 49.356 1.00 52.84 304 ALA A O 1
ATOM 2321 N N . THR A 1 322 ? 1.744 -12.743 43.455 1.00 76.74 322 THR A N 1
ATOM 2322 C CA . THR A 1 322 ? 2.931 -11.991 43.851 1.00 74.86 322 THR A CA 1
ATOM 2323 C C . THR A 1 322 ? 2.742 -10.460 43.801 1.00 73.13 322 THR A C 1
ATOM 2324 O O . THR A 1 322 ? 2.598 -9.885 42.708 1.00 72.39 322 THR A O 1
ATOM 2328 N N . SER A 1 323 ? 2.727 -9.809 44.971 1.00 72.55 323 SER A N 1
ATOM 2329 C CA . SER A 1 323 ? 2.872 -8.349 45.029 1.00 70.49 323 SER A CA 1
ATOM 2330 C C . SER A 1 323 ? 3.996 -7.934 45.966 1.00 68.80 323 SER A C 1
ATOM 2331 O O . SER A 1 323 ? 3.753 -7.540 47.107 1.00 69.45 323 SER A O 1
ATOM 2334 N N . THR A 1 324 ? 5.226 -8.029 45.458 1.00 66.78 324 THR A N 1
ATOM 2335 C CA . THR A 1 324 ? 6.418 -7.515 46.140 1.00 64.34 324 THR A CA 1
ATOM 2336 C C . THR A 1 324 ? 6.675 -6.059 45.763 1.00 62.07 324 THR A C 1
ATOM 2337 O O . THR A 1 324 ? 6.369 -5.630 44.647 1.00 61.59 324 THR A O 1
ATOM 2341 N N . ASN A 1 325 ? 7.277 -5.320 46.691 1.00 60.52 325 ASN A N 1
ATOM 2342 C CA . ASN A 1 325 ? 7.674 -3.946 46.436 1.00 58.21 325 ASN A CA 1
ATOM 2343 C C . ASN A 1 325 ? 9.099 -3.867 45.910 1.00 55.64 325 ASN A C 1
ATOM 2344 O O . ASN A 1 325 ? 10.057 -4.064 46.656 1.00 54.85 325 ASN A O 1
ATOM 2349 N N . SER A 1 326 ? 9.237 -3.548 44.631 1.00 53.62 326 SER A N 1
ATOM 2350 C CA . SER A 1 326 ? 10.543 -3.453 44.035 1.00 51.15 326 SER A CA 1
ATOM 2351 C C . SER A 1 326 ? 11.111 -2.020 43.970 1.00 48.77 326 SER A C 1
ATOM 2352 O O . SER A 1 326 ? 11.969 -1.718 43.131 1.00 46.87 326 SER A O 1
ATOM 2355 N N . MET A 1 327 ? 10.655 -1.139 44.858 1.00 48.25 327 MET A N 1
ATOM 2356 C CA . MET A 1 327 ? 11.150 0.231 44.862 1.00 46.99 327 MET A CA 1
ATOM 2357 C C . MET A 1 327 ? 12.654 0.273 45.118 1.00 45.43 327 MET A C 1
ATOM 2358 O O . MET A 1 327 ? 13.382 1.007 44.454 1.00 44.01 327 MET A O 1
ATOM 2363 N N . ALA A 1 328 ? 13.115 -0.534 46.067 1.00 45.30 328 ALA A N 1
ATOM 2364 C CA . ALA A 1 328 ? 14.515 -0.559 46.419 1.00 43.94 328 ALA A CA 1
ATOM 2365 C C . ALA A 1 328 ? 15.349 -0.944 45.220 1.00 43.43 328 ALA A C 1
ATOM 2366 O O . ALA A 1 328 ? 16.361 -0.289 44.911 1.00 42.40 328 ALA A O 1
ATOM 2368 N N . THR A 1 329 ? 14.954 -2.002 44.531 1.00 43.65 329 THR A N 1
ATOM 2369 C CA . THR A 1 329 ? 15.804 -2.461 43.445 1.00 43.67 329 THR A CA 1
ATOM 2370 C C . THR A 1 329 ? 15.776 -1.507 42.209 1.00 43.03 329 THR A C 1
ATOM 2371 O O . THR A 1 329 ? 16.793 -1.286 41.554 1.00 42.88 329 THR A O 1
ATOM 2375 N N . ILE A 1 330 ? 14.631 -0.910 41.910 1.00 43.86 330 ILE A N 1
ATOM 2376 C CA . ILE A 1 330 ? 14.573 0.179 40.922 1.00 43.10 330 ILE A CA 1
ATOM 2377 C C . ILE A 1 330 ? 15.504 1.347 41.305 1.00 42.46 330 ILE A C 1
ATOM 2378 O O . ILE A 1 330 ? 16.205 1.911 40.446 1.00 42.41 330 ILE A O 1
ATOM 2383 N N . PHE A 1 331 ? 15.532 1.709 42.587 1.00 41.81 331 PHE A N 1
ATOM 2384 C CA . PHE A 1 331 ? 16.362 2.846 43.005 1.00 40.72 331 PHE A CA 1
ATOM 2385 C C . PHE A 1 331 ? 17.861 2.534 43.032 1.00 39.91 331 PHE A C 1
ATOM 2386 O O . PHE A 1 331 ? 18.677 3.432 42.831 1.00 40.69 331 PHE A O 1
ATOM 2394 N N . ALA A 1 332 ? 18.238 1.287 43.271 1.00 38.70 332 ALA A N 1
ATOM 2395 C CA . ALA A 1 332 ? 19.611 0.899 42.972 1.00 38.91 332 ALA A CA 1
ATOM 2396 C C . ALA A 1 332 ? 19.954 1.120 41.454 1.00 39.34 332 ALA A C 1
ATOM 2397 O O . ALA A 1 332 ? 21.004 1.714 41.125 1.00 39.57 332 ALA A O 1
ATOM 2399 N N . TRP A 1 333 ? 19.083 0.689 40.533 1.00 39.36 333 TRP A N 1
ATOM 2400 C CA . TRP A 1 333 ? 19.387 0.916 39.118 1.00 39.83 333 TRP A CA 1
ATOM 2401 C C . TRP A 1 333 ? 19.509 2.416 38.766 1.00 40.18 333 TRP A C 1
ATOM 2402 O O . TRP A 1 333 ? 20.407 2.805 38.041 1.00 40.50 333 TRP A O 1
ATOM 2413 N N . THR A 1 334 ? 18.634 3.260 39.299 1.00 40.38 334 THR A N 1
ATOM 2414 C CA . THR A 1 334 ? 18.649 4.655 38.901 1.00 40.96 334 THR A CA 1
ATOM 2415 C C . THR A 1 334 ? 19.721 5.411 39.647 1.00 40.92 334 THR A C 1
ATOM 2416 O O . THR A 1 334 ? 20.324 6.341 39.110 1.00 42.10 334 THR A O 1
ATOM 2420 N N . GLY A 1 335 ? 19.974 5.009 40.887 1.00 40.84 335 GLY A N 1
ATOM 2421 C CA . GLY A 1 335 ? 21.078 5.589 41.632 1.00 39.16 335 GLY A CA 1
ATOM 2422 C C . GLY A 1 335 ? 22.349 5.358 40.834 1.00 39.53 335 GLY A C 1
ATOM 2423 O O . GLY A 1 335 ? 23.175 6.253 40.716 1.00 40.27 335 GLY A O 1
ATOM 2424 N N . ALA A 1 336 ? 22.521 4.144 40.299 1.00 39.18 336 ALA A N 1
ATOM 2425 C CA . ALA A 1 336 ? 23.742 3.763 39.603 1.00 38.76 336 ALA A CA 1
ATOM 2426 C C . ALA A 1 336 ? 23.795 4.306 38.169 1.00 39.79 336 ALA A C 1
ATOM 2427 O O . ALA A 1 336 ? 24.845 4.798 37.733 1.00 40.68 336 ALA A O 1
ATOM 2429 N N . LEU A 1 337 ? 22.689 4.256 37.433 1.00 39.67 337 LEU A N 1
ATOM 2430 C CA . LEU A 1 337 ? 22.664 4.919 36.120 1.00 41.05 337 LEU A CA 1
ATOM 2431 C C . LEU A 1 337 ? 22.971 6.446 36.169 1.00 41.77 337 LEU A C 1
ATOM 2432 O O . LEU A 1 337 ? 23.649 6.991 35.295 1.00 42.37 337 LEU A O 1
ATOM 2437 N N . LYS A 1 338 ? 22.457 7.132 37.179 1.00 42.39 338 LYS A N 1
ATOM 2438 C CA . LYS A 1 338 ? 22.803 8.530 37.388 1.00 43.89 338 LYS A CA 1
ATOM 2439 C C . LYS A 1 338 ? 24.294 8.783 37.696 1.00 44.22 338 LYS A C 1
ATOM 2440 O O . LYS A 1 338 ? 24.908 9.667 37.119 1.00 44.78 338 LYS A O 1
ATOM 2446 N N . LYS A 1 339 ? 24.881 8.014 38.618 1.00 44.33 339 LYS A N 1
ATOM 2447 C CA . LYS A 1 339 ? 26.301 8.196 38.929 1.00 44.35 339 LYS A CA 1
ATOM 2448 C C . LYS A 1 339 ? 27.149 7.985 37.667 1.00 44.37 339 LYS A C 1
ATOM 2449 O O . LYS A 1 339 ? 28.121 8.681 37.449 1.00 44.91 339 LYS A O 1
ATOM 2455 N N . ARG A 1 340 ? 26.759 7.016 36.847 1.00 43.94 340 ARG A N 1
ATOM 2456 C CA . ARG A 1 340 ? 27.462 6.689 35.617 1.00 44.43 340 ARG A CA 1
ATOM 2457 C C . ARG A 1 340 ? 27.244 7.834 34.615 1.00 45.93 340 ARG A C 1
ATOM 2458 O O . ARG A 1 340 ? 28.177 8.269 33.943 1.00 46.73 340 ARG A O 1
ATOM 2466 N N . GLY A 1 341 ? 26.011 8.325 34.514 1.00 46.14 341 GLY A N 1
ATOM 2467 C CA . GLY A 1 341 ? 25.766 9.501 33.698 1.00 47.43 341 GLY A CA 1
ATOM 2468 C C . GLY A 1 341 ? 26.622 10.703 34.110 1.00 48.33 341 GLY A C 1
ATOM 2469 O O . GLY A 1 341 ? 27.274 11.301 33.273 1.00 48.48 341 GLY A O 1
ATOM 2470 N N . GLU A 1 342 ? 26.603 11.052 35.403 1.00 48.67 342 GLU A N 1
ATOM 2471 C CA . GLU A 1 342 ? 27.413 12.151 35.975 1.00 49.76 342 GLU A CA 1
ATOM 2472 C C . GLU A 1 342 ? 28.897 11.992 35.645 1.00 49.84 342 GLU A C 1
ATOM 2473 O O . GLU A 1 342 ? 29.539 12.926 35.201 1.00 51.79 342 GLU A O 1
ATOM 2479 N N . LEU A 1 343 ? 29.444 10.799 35.838 1.00 49.03 343 LEU A N 1
ATOM 2480 C CA . LEU A 1 343 ? 30.857 10.576 35.542 1.00 48.62 343 LEU A CA 1
ATOM 2481 C C . LEU A 1 343 ? 31.182 10.642 34.043 1.00 49.61 343 LEU A C 1
ATOM 2482 O O . LEU A 1 343 ? 32.282 11.008 33.670 1.00 50.53 343 LEU A O 1
ATOM 2487 N N . ASP A 1 344 ? 30.250 10.260 33.181 1.00 49.76 344 ASP A N 1
ATOM 2488 C CA . ASP A 1 344 ? 30.576 10.166 31.760 1.00 51.80 344 ASP A CA 1
ATOM 2489 C C . ASP A 1 344 ? 30.084 11.394 30.993 1.00 53.15 344 ASP A C 1
ATOM 2490 O O . ASP A 1 344 ? 30.082 11.407 29.763 1.00 53.87 344 ASP A O 1
ATOM 2495 N N . GLY A 1 345 ? 29.652 12.411 31.738 1.00 53.11 345 GLY A N 1
ATOM 2496 C CA . GLY A 1 345 ? 29.017 13.587 31.150 1.00 54.53 345 GLY A CA 1
ATOM 2497 C C . GLY A 1 345 ? 27.834 13.274 30.240 1.00 54.55 345 GLY A C 1
ATOM 2498 O O . GLY A 1 345 ? 27.735 13.830 29.152 1.00 56.17 345 GLY A O 1
ATOM 2499 N N . ILE A 1 346 ? 26.934 12.393 30.669 1.00 52.83 346 ILE A N 1
ATOM 2500 C CA . ILE A 1 346 ? 25.810 12.000 29.816 1.00 53.02 346 ILE A CA 1
ATOM 2501 C C . ILE A 1 346 ? 24.486 12.485 30.395 1.00 53.07 346 ILE A C 1
ATOM 2502 O O . ILE A 1 346 ? 23.691 11.705 30.930 1.00 52.10 346 ILE A O 1
ATOM 2507 N N . LYS A 1 347 ? 24.266 13.786 30.282 1.00 54.38 347 LYS A N 1
ATOM 2508 C CA . LYS A 1 347 ? 23.041 14.437 30.736 1.00 54.53 347 LYS A CA 1
ATOM 2509 C C . LYS A 1 347 ? 21.733 13.642 30.578 1.00 53.77 347 LYS A C 1
ATOM 2510 O O . LYS A 1 347 ? 20.998 13.478 31.544 1.00 52.80 347 LYS A O 1
ATOM 2516 N N . GLU A 1 348 ? 21.405 13.177 29.382 1.00 54.98 348 GLU A N 1
ATOM 2517 C CA . GLU A 1 348 ? 20.111 12.486 29.231 1.00 55.31 348 GLU A CA 1
ATOM 2518 C C . GLU A 1 348 ? 20.008 11.274 30.163 1.00 52.91 348 GLU A C 1
ATOM 2519 O O . GLU A 1 348 ? 18.939 10.952 30.650 1.00 53.01 348 GLU A O 1
ATOM 2525 N N . LEU A 1 349 ? 21.109 10.588 30.411 1.00 50.95 349 LEU A N 1
ATOM 2526 C CA . LEU A 1 349 ? 21.036 9.445 31.309 1.00 49.09 349 LEU A CA 1
ATOM 2527 C C . LEU A 1 349 ? 20.786 9.880 32.785 1.00 48.18 349 LEU A C 1
ATOM 2528 O O . LEU A 1 349 ? 20.083 9.203 33.551 1.00 46.86 349 LEU A O 1
ATOM 2533 N N . VAL A 1 350 ? 21.338 11.030 33.162 1.00 48.32 350 VAL A N 1
ATOM 2534 C CA . VAL A 1 350 ? 21.126 11.578 34.491 1.00 47.95 350 VAL A CA 1
ATOM 2535 C C . VAL A 1 350 ? 19.638 11.907 34.681 1.00 48.82 350 VAL A C 1
ATOM 2536 O O . VAL A 1 350 ? 19.025 11.567 35.719 1.00 47.46 350 VAL A O 1
ATOM 2540 N N . ASP A 1 351 ? 19.059 12.538 33.661 1.00 50.23 351 ASP A N 1
ATOM 2541 C CA . ASP A 1 351 ? 17.682 13.026 33.737 1.00 52.31 351 ASP A CA 1
ATOM 2542 C C . ASP A 1 351 ? 16.666 11.883 33.639 1.00 52.21 351 ASP A C 1
ATOM 2543 O O . ASP A 1 351 ? 15.589 11.929 34.249 1.00 52.88 351 ASP A O 1
ATOM 2548 N N . PHE A 1 352 ? 17.002 10.860 32.859 1.00 51.75 352 PHE A N 1
ATOM 2549 C CA . PHE A 1 352 ? 16.154 9.695 32.786 1.00 51.58 352 PHE A CA 1
ATOM 2550 C C . PHE A 1 352 ? 16.112 9.029 34.175 1.00 50.58 352 PHE A C 1
ATOM 2551 O O . PHE A 1 352 ? 15.026 8.781 34.734 1.00 50.45 352 PHE A O 1
ATOM 2559 N N . ALA A 1 353 ? 17.284 8.766 34.747 1.00 49.64 353 ALA A N 1
ATOM 2560 C CA . ALA A 1 353 ? 17.323 8.298 36.142 1.00 49.60 353 ALA A CA 1
ATOM 2561 C C . ALA A 1 353 ? 16.400 9.136 37.063 1.00 50.23 353 ALA A C 1
ATOM 2562 O O . ALA A 1 353 ? 15.579 8.587 37.805 1.00 50.43 353 ALA A O 1
ATOM 2564 N N . THR A 1 354 ? 16.513 10.462 37.014 1.00 50.62 354 THR A N 1
ATOM 2565 C CA . THR A 1 354 ? 15.654 11.273 37.877 1.00 50.90 354 THR A CA 1
ATOM 2566 C C . THR A 1 354 ? 14.173 11.100 37.551 1.00 51.45 354 THR A C 1
ATOM 2567 O O . THR A 1 354 ? 13.329 10.966 38.450 1.00 51.12 354 THR A O 1
ATOM 2571 N N . LYS A 1 355 ? 13.852 11.131 36.263 1.00 51.40 355 LYS A N 1
ATOM 2572 C CA . LYS A 1 355 ? 12.460 11.028 35.864 1.00 51.97 355 LYS A CA 1
ATOM 2573 C C . LYS A 1 355 ? 11.861 9.678 36.283 1.00 50.79 355 LYS A C 1
ATOM 2574 O O . LYS A 1 355 ? 10.716 9.605 36.740 1.00 51.19 355 LYS A O 1
ATOM 2580 N N . LEU A 1 356 ? 12.628 8.611 36.123 1.00 48.74 356 LEU A N 1
ATOM 2581 C CA . LEU A 1 356 ? 12.101 7.314 36.479 1.00 48.74 356 LEU A CA 1
ATOM 2582 C C . LEU A 1 356 ? 11.837 7.252 37.989 1.00 48.57 356 LEU A C 1
ATOM 2583 O O . LEU A 1 356 ? 10.824 6.727 38.408 1.00 49.44 356 LEU A O 1
ATOM 2588 N N . GLU A 1 357 ? 12.712 7.821 38.799 1.00 48.03 357 GLU A N 1
ATOM 2589 C CA . GLU A 1 357 ? 12.445 7.891 40.246 1.00 49.19 357 GLU A CA 1
ATOM 2590 C C . GLU A 1 357 ? 11.125 8.590 40.539 1.00 50.39 357 GLU A C 1
ATOM 2591 O O . GLU A 1 357 ? 10.266 8.072 41.255 1.00 50.74 357 GLU A O 1
ATOM 2597 N N . GLN A 1 358 ? 10.942 9.755 39.943 1.00 51.91 358 GLN A N 1
ATOM 2598 C CA . GLN A 1 358 ? 9.704 10.492 40.136 1.00 53.80 358 GLN A CA 1
ATOM 2599 C C . GLN A 1 358 ? 8.495 9.679 39.714 1.00 54.19 358 GLN A C 1
ATOM 2600 O O . GLN A 1 358 ? 7.598 9.472 40.510 1.00 55.36 358 GLN A O 1
ATOM 2606 N N . ALA A 1 359 ? 8.477 9.212 38.469 1.00 53.42 359 ALA A N 1
ATOM 2607 C CA . ALA A 1 359 ? 7.450 8.284 37.998 1.00 53.97 359 ALA A CA 1
ATOM 2608 C C . ALA A 1 359 ? 7.119 7.174 38.996 1.00 53.85 359 ALA A C 1
ATOM 2609 O O . ALA A 1 359 ? 5.951 6.850 39.229 1.00 55.19 359 ALA A O 1
ATOM 2611 N N . SER A 1 360 ? 8.154 6.576 39.562 1.00 52.53 360 SER A N 1
ATOM 2612 C CA . SER A 1 360 ? 7.996 5.480 40.528 1.00 52.96 360 SER A CA 1
ATOM 2613 C C . SER A 1 360 ? 7.274 5.878 41.805 1.00 53.43 360 SER A C 1
ATOM 2614 O O . SER A 1 360 ? 6.471 5.119 42.328 1.00 54.41 360 SER A O 1
ATOM 2617 N N . VAL A 1 361 ? 7.579 7.074 42.295 1.00 53.48 361 VAL A N 1
ATOM 2618 C CA . VAL A 1 361 ? 6.952 7.644 43.489 1.00 54.27 361 VAL A CA 1
ATOM 2619 C C . VAL A 1 361 ? 5.535 8.170 43.197 1.00 56.15 361 VAL A C 1
ATOM 2620 O O . VAL A 1 361 ? 4.576 7.906 43.941 1.00 57.73 361 VAL A O 1
ATOM 2624 N N . GLN A 1 362 ? 5.412 8.919 42.107 1.00 56.06 362 GLN A N 1
ATOM 2625 C CA . GLN A 1 362 ? 4.126 9.474 41.695 1.00 57.69 362 GLN A CA 1
ATOM 2626 C C . GLN A 1 362 ? 3.066 8.371 41.575 1.00 57.95 362 GLN A C 1
ATOM 2627 O O . GLN A 1 362 ? 1.946 8.528 42.036 1.00 59.44 362 GLN A O 1
ATOM 2633 N N . THR A 1 363 ? 3.437 7.254 40.965 1.00 56.51 363 THR A N 1
ATOM 2634 C CA . THR A 1 363 ? 2.532 6.136 40.770 1.00 56.99 363 THR A CA 1
ATOM 2635 C C . THR A 1 363 ? 1.920 5.678 42.083 1.00 58.02 363 THR A C 1
ATOM 2636 O O . THR A 1 363 ? 0.708 5.423 42.174 1.00 59.97 363 THR A O 1
ATOM 2640 N N . ILE A 1 364 ? 2.766 5.559 43.104 1.00 56.83 364 ILE A N 1
ATOM 2641 C CA . ILE A 1 364 ? 2.298 5.185 44.432 1.00 57.12 364 ILE A CA 1
ATOM 2642 C C . ILE A 1 364 ? 1.383 6.292 44.936 1.00 59.29 364 ILE A C 1
ATOM 2643 O O . ILE A 1 364 ? 0.275 6.030 45.387 1.00 60.53 364 ILE A O 1
ATOM 2648 N N . GLU A 1 365 ? 1.840 7.540 44.852 1.00 59.36 365 GLU A N 1
ATOM 2649 C CA . GLU A 1 365 ? 1.007 8.647 45.333 1.00 61.42 365 GLU A CA 1
ATOM 2650 C C . GLU A 1 365 ? -0.286 8.799 44.538 1.00 63.31 365 GLU A C 1
ATOM 2651 O O . GLU A 1 365 ? -1.232 9.407 45.026 1.00 66.11 365 GLU A O 1
ATOM 2654 N N . ASN A 1 366 ? -0.337 8.239 43.334 1.00 62.69 366 ASN A N 1
ATOM 2655 C CA . ASN A 1 366 ? -1.590 8.174 42.567 1.00 64.37 366 ASN A CA 1
ATOM 2656 C C . ASN A 1 366 ? -2.446 7.014 43.030 1.00 65.55 366 ASN A C 1
ATOM 2657 O O . ASN A 1 366 ? -3.446 6.688 42.396 1.00 66.97 366 ASN A O 1
ATOM 2662 N N . GLY A 1 367 ? -2.006 6.348 44.092 1.00 64.93 367 GLY A N 1
ATOM 2663 C CA . GLY A 1 367 ? -2.748 5.229 44.668 1.00 66.47 367 GLY A CA 1
ATOM 2664 C C . GLY A 1 367 ? -2.560 3.820 44.121 1.00 66.24 367 GLY A C 1
ATOM 2665 O O . GLY A 1 367 ? -3.217 2.885 44.594 1.00 67.70 367 GLY A O 1
ATOM 2666 N N . VAL A 1 368 ? -1.685 3.639 43.136 1.00 64.43 368 VAL A N 1
ATOM 2667 C CA . VAL A 1 368 ? -1.465 2.298 42.613 1.00 64.78 368 VAL A CA 1
ATOM 2668 C C . VAL A 1 368 ? -0.155 1.750 43.177 1.00 63.05 368 VAL A C 1
ATOM 2669 O O . VAL A 1 368 ? 0.871 2.432 43.182 1.00 61.63 368 VAL A O 1
ATOM 2673 N N . MET A 1 369 ? -0.191 0.527 43.682 1.00 63.62 369 MET A N 1
ATOM 2674 C CA . MET A 1 369 ? 0.967 0.030 44.407 1.00 62.54 369 MET A CA 1
ATOM 2675 C C . MET A 1 369 ? 0.839 -1.445 44.753 1.00 63.53 369 MET A C 1
ATOM 2676 O O . MET A 1 369 ? -0.190 -2.079 44.502 1.00 65.65 369 MET A O 1
ATOM 2681 N N . THR A 1 370 ? 1.883 -1.991 45.349 1.00 62.28 370 THR A N 1
ATOM 2682 C CA . THR A 1 370 ? 1.855 -3.390 45.718 1.00 63.17 370 THR A CA 1
ATOM 2683 C C . THR A 1 370 ? 1.163 -3.586 47.059 1.00 65.41 370 THR A C 1
ATOM 2684 O O . THR A 1 370 ? 0.972 -2.633 47.808 1.00 64.98 370 THR A O 1
ATOM 2688 N N . LYS A 1 371 ? 0.806 -4.834 47.353 1.00 67.96 371 LYS A N 1
ATOM 2689 C CA . LYS A 1 371 ? 0.005 -5.149 48.536 1.00 71.21 371 LYS A CA 1
ATOM 2690 C C . LYS A 1 371 ? 0.701 -4.659 49.790 1.00 71.29 371 LYS A C 1
ATOM 2691 O O . LYS A 1 371 ? 0.050 -4.274 50.760 1.00 72.64 371 LYS A O 1
ATOM 2693 N N . ASP A 1 372 ? 2.031 -4.645 49.742 1.00 70.37 372 ASP A N 1
ATOM 2694 C CA . ASP A 1 372 ? 2.857 -4.300 50.897 1.00 70.84 372 ASP A CA 1
ATOM 2695 C C . ASP A 1 372 ? 2.945 -2.804 51.161 1.00 70.23 372 ASP A C 1
ATOM 2696 O O . ASP A 1 372 ? 2.963 -2.380 52.300 1.00 70.96 372 ASP A O 1
ATOM 2701 N N . LEU A 1 373 ? 3.034 -2.000 50.110 1.00 69.52 373 LEU A N 1
ATOM 2702 C CA . LEU A 1 373 ? 2.971 -0.554 50.278 1.00 69.25 373 LEU A CA 1
ATOM 2703 C C . LEU A 1 373 ? 1.534 -0.186 50.675 1.00 71.97 373 LEU A C 1
ATOM 2704 O O . LEU A 1 373 ? 1.285 0.842 51.329 1.00 72.39 373 LEU A O 1
ATOM 2709 N N . ALA A 1 374 ? 0.598 -1.055 50.295 1.00 73.44 374 ALA A N 1
ATOM 2710 C CA . ALA A 1 374 ? -0.824 -0.783 50.468 1.00 76.08 374 ALA A CA 1
ATOM 2711 C C . ALA A 1 374 ? -1.181 -0.529 51.918 1.00 77.70 374 ALA A C 1
ATOM 2712 O O . ALA A 1 374 ? -1.963 0.366 52.228 1.00 79.19 374 ALA A O 1
ATOM 2714 N N . SER A 1 375 ? -0.620 -1.334 52.809 1.00 77.84 375 SER A N 1
ATOM 2715 C CA . SER A 1 375 ? -1.016 -1.289 54.216 1.00 79.80 375 SER A CA 1
ATOM 2716 C C . SER A 1 375 ? -0.339 -0.150 54.968 1.00 78.38 375 SER A C 1
ATOM 2717 O O . SER A 1 375 ? -0.722 0.163 56.088 1.00 79.75 375 SER A O 1
ATOM 2720 N N . LEU A 1 376 ? 0.675 0.451 54.354 1.00 99.27 376 LEU A N 1
ATOM 2721 C CA . LEU A 1 376 ? 1.432 1.505 55.012 1.00 100.21 376 LEU A CA 1
ATOM 2722 C C . LEU A 1 376 ? 0.995 2.861 54.490 1.00 98.50 376 LEU A C 1
ATOM 2723 O O . LEU A 1 376 ? 0.944 3.836 55.238 1.00 101.31 376 LEU A O 1
ATOM 2725 N N . SER A 1 377 ? 0.673 2.916 53.199 1.00 94.25 377 SER A N 1
ATOM 2726 C CA . SER A 1 377 ? 0.337 4.184 52.573 1.00 92.87 377 SER A CA 1
ATOM 2727 C C . SER A 1 377 ? -1.120 4.490 52.834 1.00 96.05 377 SER A C 1
ATOM 2728 O O . SER A 1 377 ? -1.990 3.652 52.608 1.00 96.27 377 SER A O 1
ATOM 2731 N N . GLU A 1 378 ? -1.377 5.687 53.343 1.00 99.08 378 GLU A N 1
ATOM 2732 C CA . GLU A 1 378 ? -2.742 6.110 53.584 1.00 103.13 378 GLU A CA 1
ATOM 2733 C C . GLU A 1 378 ? -3.053 7.272 52.661 1.00 102.15 378 GLU A C 1
ATOM 2734 O O . GLU A 1 378 ? -2.502 8.363 52.800 1.00 103.14 378 GLU A O 1
ATOM 2740 N N . VAL A 1 379 ? -3.934 7.014 51.704 1.00 100.82 379 VAL A N 1
ATOM 2741 C CA . VAL A 1 379 ? -4.160 7.929 50.618 1.00 99.61 379 VAL A CA 1
ATOM 2742 C C . VAL A 1 379 ? -5.621 7.954 50.223 1.00 101.99 379 VAL A C 1
ATOM 2743 O O . VAL A 1 379 ? -6.226 9.025 50.066 1.00 104.53 379 VAL A O 1
ATOM 2747 N N . PRO A 1 380 ? -6.193 6.762 50.061 1.00 101.49 380 PRO A N 1
ATOM 2748 C CA . PRO A 1 380 ? -7.128 6.982 49.006 1.00 101.82 380 PRO A CA 1
ATOM 2749 C C . PRO A 1 380 ? -8.123 5.896 48.744 1.00 102.97 380 PRO A C 1
ATOM 2750 O O . PRO A 1 380 ? -8.998 5.544 49.534 1.00 107.01 380 PRO A O 1
ATOM 2754 N N . GLU A 1 381 ? -7.883 5.391 47.548 1.00 99.27 381 GLU A N 1
ATOM 2755 C CA . GLU A 1 381 ? -8.697 4.505 46.784 1.00 99.83 381 GLU A CA 1
ATOM 2756 C C . GLU A 1 381 ? -7.603 3.811 45.987 1.00 94.59 381 GLU A C 1
ATOM 2757 O O . GLU A 1 381 ? -7.137 4.312 44.966 1.00 91.75 381 GLU A O 1
ATOM 2760 N N . LYS A 1 382 ? -7.147 2.678 46.503 1.00 93.44 382 LYS A N 1
ATOM 2761 C CA . LYS A 1 382 ? -5.936 2.050 45.997 1.00 88.84 382 LYS A CA 1
ATOM 2762 C C . LYS A 1 382 ? -6.210 0.961 44.973 1.00 88.98 382 LYS A C 1
ATOM 2763 O O . LYS A 1 382 ? -6.780 -0.082 45.302 1.00 92.32 382 LYS A O 1
ATOM 2769 N N . LYS A 1 383 ? -5.824 1.207 43.726 1.00 86.16 383 LYS A N 1
ATOM 2770 C CA . LYS A 1 383 ? -5.677 0.108 42.797 1.00 85.57 383 LYS A CA 1
ATOM 2771 C C . LYS A 1 383 ? -4.430 -0.626 43.299 1.00 82.67 383 LYS A C 1
ATOM 2772 O O . LYS A 1 383 ? -3.320 -0.078 43.268 1.00 79.06 383 LYS A O 1
ATOM 2773 N N . ILE A 1 384 ? -4.604 -1.842 43.807 1.00 84.61 384 ILE A N 1
ATOM 2774 C CA . ILE A 1 384 ? -3.438 -2.617 44.224 1.00 82.57 384 ILE A CA 1
ATOM 2775 C C . ILE A 1 384 ? -3.144 -3.700 43.188 1.00 82.11 384 ILE A C 1
ATOM 2776 O O . ILE A 1 384 ? -4.054 -4.299 42.633 1.00 85.40 384 ILE A O 1
ATOM 2781 N N . VAL A 1 385 ? -1.866 -3.939 42.926 1.00 78.52 385 VAL A N 1
ATOM 2782 C CA . VAL A 1 385 ? -1.474 -4.805 41.831 1.00 77.99 385 VAL A CA 1
ATOM 2783 C C . VAL A 1 385 ? -0.411 -5.798 42.255 1.00 77.43 385 VAL A C 1
ATOM 2784 O O . VAL A 1 385 ? 0.166 -5.678 43.328 1.00 76.73 385 VAL A O 1
ATOM 2788 N N . ASN A 1 386 ? -0.164 -6.785 41.403 1.00 78.38 386 ASN A N 1
ATOM 2789 C CA . ASN A 1 386 ? 0.942 -7.713 41.591 1.00 78.15 386 ASN A CA 1
ATOM 2790 C C . ASN A 1 386 ? 2.264 -7.117 41.084 1.00 73.92 386 ASN A C 1
ATOM 2791 O O . ASN A 1 386 ? 2.293 -5.985 40.609 1.00 71.04 386 ASN A O 1
ATOM 2796 N N . THR A 1 387 ? 3.339 -7.903 41.147 1.00 74.28 387 THR A N 1
ATOM 2797 C CA . THR A 1 387 ? 4.708 -7.400 40.966 1.00 71.15 387 THR A CA 1
ATOM 2798 C C . THR A 1 387 ? 4.999 -6.771 39.600 1.00 69.53 387 THR A C 1
ATOM 2799 O O . THR A 1 387 ? 5.482 -5.624 39.508 1.00 66.47 387 THR A O 1
ATOM 2800 N N . GLU A 1 388 ? 4.721 -7.522 38.538 1.00 71.88 388 GLU A N 1
ATOM 2801 C CA . GLU A 1 388 ? 4.939 -6.990 37.192 1.00 71.32 388 GLU A CA 1
ATOM 2802 C C . GLU A 1 388 ? 3.987 -5.820 36.926 1.00 70.33 388 GLU A C 1
ATOM 2803 O O . GLU A 1 388 ? 4.397 -4.768 36.421 1.00 68.51 388 GLU A O 1
ATOM 2809 N N . ASP A 1 389 ? 2.717 -6.013 37.273 1.00 72.21 389 ASP A N 1
ATOM 2810 C CA . ASP A 1 389 ? 1.712 -4.959 37.154 1.00 71.70 389 ASP A CA 1
ATOM 2811 C C . ASP A 1 389 ? 2.240 -3.603 37.633 1.00 67.89 389 ASP A C 1
ATOM 2812 O O . ASP A 1 389 ? 2.056 -2.573 36.970 1.00 67.24 389 ASP A O 1
ATOM 2817 N N . PHE A 1 390 ? 2.890 -3.612 38.794 1.00 65.66 390 PHE A N 1
ATOM 2818 C CA . PHE A 1 390 ? 3.406 -2.389 39.394 1.00 63.02 390 PHE A CA 1
ATOM 2819 C C . PHE A 1 390 ? 4.389 -1.713 38.465 1.00 61.37 390 PHE A C 1
ATOM 2820 O O . PHE A 1 390 ? 4.273 -0.513 38.190 1.00 60.67 390 PHE A O 1
ATOM 2828 N N . LEU A 1 391 ? 5.364 -2.492 37.993 1.00 60.73 391 LEU A N 1
ATOM 2829 C CA . LEU A 1 391 ? 6.373 -1.975 37.072 1.00 59.75 391 LEU A CA 1
ATOM 2830 C C . LEU A 1 391 ? 5.705 -1.492 35.774 1.00 61.19 391 LEU A C 1
ATOM 2831 O O . LEU A 1 391 ? 5.980 -0.384 35.280 1.00 60.28 391 LEU A O 1
ATOM 2836 N N . LYS A 1 392 ? 4.829 -2.330 35.226 1.00 63.56 392 LYS A N 1
ATOM 2837 C CA . LYS A 1 392 ? 4.126 -1.939 34.023 1.00 66.20 392 LYS A CA 1
ATOM 2838 C C . LYS A 1 392 ? 3.346 -0.660 34.303 1.00 66.13 392 LYS A C 1
ATOM 2839 O O . LYS A 1 392 ? 3.150 0.159 33.399 1.00 67.60 392 LYS A O 1
ATOM 2845 N N . GLU A 1 393 ? 2.933 -0.450 35.554 1.00 64.75 393 GLU A N 1
ATOM 2846 C CA . GLU A 1 393 ? 2.210 0.800 35.854 1.00 65.25 393 GLU A CA 1
ATOM 2847 C C . GLU A 1 393 ? 3.063 2.061 36.101 1.00 63.48 393 GLU A C 1
ATOM 2848 O O . GLU A 1 393 ? 2.596 3.174 35.878 1.00 64.90 393 GLU A O 1
ATOM 2854 N N . ILE A 1 394 ? 4.312 1.887 36.523 1.00 61.19 394 ILE A N 1
ATOM 2855 C CA . ILE A 1 394 ? 5.249 2.995 36.578 1.00 60.74 394 ILE A CA 1
ATOM 2856 C C . ILE A 1 394 ? 5.620 3.466 35.163 1.00 62.57 394 ILE A C 1
ATOM 2857 O O . ILE A 1 394 ? 5.774 4.653 34.909 1.00 63.96 394 ILE A O 1
ATOM 2862 N N . ARG A 1 395 ? 5.742 2.538 34.227 1.00 63.49 395 ARG A N 1
ATOM 2863 C CA . ARG A 1 395 ? 6.020 2.914 32.849 1.00 65.83 395 ARG A CA 1
ATOM 2864 C C . ARG A 1 395 ? 4.937 3.843 32.287 1.00 68.93 395 ARG A C 1
ATOM 2865 O O . ARG A 1 395 ? 5.240 4.869 31.650 1.00 70.57 395 ARG A O 1
ATOM 2873 N N . LYS A 1 396 ? 3.676 3.475 32.517 1.00 70.13 396 LYS A N 1
ATOM 2874 C CA . LYS A 1 396 ? 2.542 4.251 32.018 1.00 73.63 396 LYS A CA 1
ATOM 2875 C C . LYS A 1 396 ? 2.575 5.661 32.614 1.00 74.48 396 LYS A C 1
ATOM 2876 O O . LYS A 1 396 ? 2.316 6.635 31.912 1.00 77.50 396 LYS A O 1
ATOM 2879 N N . THR A 1 397 ? 2.919 5.763 33.901 1.00 72.67 397 THR A N 1
ATOM 2880 C CA . THR A 1 397 ? 3.166 7.056 34.540 1.00 73.94 397 THR A CA 1
ATOM 2881 C C . THR A 1 397 ? 4.368 7.773 33.928 1.00 76.12 397 THR A C 1
ATOM 2882 O O . THR A 1 397 ? 4.347 8.993 33.751 1.00 78.75 397 THR A O 1
ATOM 2886 N N . PHE A 1 398 ? 5.422 7.018 33.629 1.00 75.69 398 PHE A N 1
ATOM 2887 C CA . PHE A 1 398 ? 6.585 7.586 32.965 1.00 79.13 398 PHE A CA 1
ATOM 2888 C C . PHE A 1 398 ? 6.141 8.224 31.645 1.00 85.05 398 PHE A C 1
ATOM 2889 O O . PHE A 1 398 ? 6.280 9.433 31.447 1.00 87.97 398 PHE A O 1
ATOM 2897 N N . GLU A 1 399 ? 5.603 7.397 30.750 1.00 88.21 399 GLU A N 1
ATOM 2898 C CA . GLU A 1 399 ? 5.021 7.881 29.494 1.00 95.30 399 GLU A CA 1
ATOM 2899 C C . GLU A 1 399 ? 3.805 8.731 29.831 1.00 98.69 399 GLU A C 1
ATOM 2900 O O . GLU A 1 399 ? 2.670 8.379 29.521 1.00 100.51 399 GLU A O 1
ATOM 2906 N N . GLY A 1 400 ? 4.061 9.838 30.512 1.00 100.84 400 GLY A N 1
ATOM 2907 C CA . GLY A 1 400 ? 3.024 10.743 30.951 1.00 105.09 400 GLY A CA 1
ATOM 2908 C C . GLY A 1 400 ? 3.731 12.042 31.241 1.00 108.96 400 GLY A C 1
ATOM 2909 O O . GLY A 1 400 ? 3.100 13.050 31.548 1.00 112.21 400 GLY A O 1
ATOM 2910 N N . MET A 1 401 ? 5.056 12.009 31.135 1.00 109.63 401 MET A N 1
ATOM 2911 C CA . MET A 1 401 ? 5.872 13.206 31.303 1.00 114.17 401 MET A CA 1
ATOM 2912 C C . MET A 1 401 ? 5.352 14.110 32.410 1.00 115.18 401 MET A C 1
ATOM 2913 O O . MET A 1 401 ? 5.833 15.230 32.579 1.00 119.05 401 MET A O 1
ATOM 2918 N N . LYS B 1 3 ? 21.567 35.496 54.530 1.00 59.36 3 LYS B N 1
ATOM 2919 C CA . LYS B 1 3 ? 22.226 36.097 53.304 1.00 57.87 3 LYS B CA 1
ATOM 2920 C C . LYS B 1 3 ? 23.568 35.457 52.923 1.00 57.44 3 LYS B C 1
ATOM 2921 O O . LYS B 1 3 ? 24.507 35.348 53.733 1.00 58.73 3 LYS B O 1
ATOM 2927 N N . ILE B 1 4 ? 23.622 35.025 51.676 1.00 55.48 4 ILE B N 1
ATOM 2928 C CA . ILE B 1 4 ? 24.829 34.527 51.047 1.00 54.98 4 ILE B CA 1
ATOM 2929 C C . ILE B 1 4 ? 26.003 35.509 51.206 1.00 54.52 4 ILE B C 1
ATOM 2930 O O . ILE B 1 4 ? 25.905 36.642 50.783 1.00 52.88 4 ILE B O 1
ATOM 2935 N N . LYS B 1 5 ? 27.106 35.104 51.824 1.00 56.36 5 LYS B N 1
ATOM 2936 C CA . LYS B 1 5 ? 28.258 36.008 51.902 1.00 56.75 5 LYS B CA 1
ATOM 2937 C C . LYS B 1 5 ? 29.149 35.851 50.688 1.00 55.70 5 LYS B C 1
ATOM 2938 O O . LYS B 1 5 ? 29.261 34.750 50.142 1.00 56.39 5 LYS B O 1
ATOM 2944 N N . MET B 1 6 ? 29.794 36.944 50.279 1.00 53.81 6 MET B N 1
ATOM 2945 C CA . MET B 1 6 ? 30.691 36.913 49.138 1.00 52.64 6 MET B CA 1
ATOM 2946 C C . MET B 1 6 ? 32.140 36.888 49.597 1.00 53.74 6 MET B C 1
ATOM 2947 O O . MET B 1 6 ? 32.461 37.230 50.739 1.00 55.01 6 MET B O 1
ATOM 2952 N N . LYS B 1 7 ? 33.035 36.476 48.717 1.00 53.57 7 LYS B N 1
ATOM 2953 C CA . LYS B 1 7 ? 34.437 36.454 49.095 1.00 55.05 7 LYS B CA 1
ATOM 2954 C C . LYS B 1 7 ? 35.123 37.584 48.358 1.00 53.52 7 LYS B C 1
ATOM 2955 O O . LYS B 1 7 ? 35.251 38.663 48.896 1.00 54.81 7 LYS B O 1
ATOM 2957 N N . VAL B 1 8 ? 35.537 37.382 47.119 1.00 51.96 8 VAL B N 1
ATOM 2958 C CA . VAL B 1 8 ? 36.190 38.474 46.407 1.00 49.52 8 VAL B CA 1
ATOM 2959 C C . VAL B 1 8 ? 35.128 39.454 45.839 1.00 47.33 8 VAL B C 1
ATOM 2960 O O . VAL B 1 8 ? 34.070 39.029 45.351 1.00 45.77 8 VAL B O 1
ATOM 2964 N N . PRO B 1 9 ? 35.388 40.777 45.913 1.00 46.20 9 PRO B N 1
ATOM 2965 C CA . PRO B 1 9 ? 34.402 41.729 45.405 1.00 44.00 9 PRO B CA 1
ATOM 2966 C C . PRO B 1 9 ? 34.199 41.681 43.901 1.00 42.84 9 PRO B C 1
ATOM 2967 O O . PRO B 1 9 ? 35.138 41.441 43.130 1.00 43.02 9 PRO B O 1
ATOM 2971 N N . LEU B 1 10 ? 32.956 41.924 43.524 1.00 41.25 10 LEU B N 1
ATOM 2972 C CA . LEU B 1 10 ? 32.529 42.115 42.187 1.00 40.74 10 LEU B CA 1
ATOM 2973 C C . LEU B 1 10 ? 32.910 43.564 41.890 1.00 40.14 10 LEU B C 1
ATOM 2974 O O . LEU B 1 10 ? 32.773 44.431 42.758 1.00 40.37 10 LEU B O 1
ATOM 2979 N N . VAL B 1 11 ? 33.481 43.820 40.715 1.00 38.72 11 VAL B N 1
ATOM 2980 C CA . VAL B 1 11 ? 33.706 45.194 40.282 1.00 37.35 11 VAL B CA 1
ATOM 2981 C C . VAL B 1 11 ? 32.402 45.694 39.655 1.00 35.86 11 VAL B C 1
ATOM 2982 O O . VAL B 1 11 ? 31.944 45.129 38.665 1.00 35.78 11 VAL B O 1
ATOM 2986 N N . GLU B 1 12 ? 31.815 46.740 40.213 1.00 34.46 12 GLU B N 1
ATOM 2987 C CA . GLU B 1 12 ? 30.516 47.197 39.784 1.00 33.59 12 GLU B CA 1
ATOM 2988 C C . GLU B 1 12 ? 30.560 48.592 39.153 1.00 33.73 12 GLU B C 1
ATOM 2989 O O . GLU B 1 12 ? 30.988 49.556 39.782 1.00 34.36 12 GLU B O 1
ATOM 2995 N N . MET B 1 13 ? 30.087 48.739 37.924 1.00 33.79 13 MET B N 1
ATOM 2996 C CA . MET B 1 13 ? 30.160 50.059 37.314 1.00 34.63 13 MET B CA 1
ATOM 2997 C C . MET B 1 13 ? 28.784 50.689 37.045 1.00 35.17 13 MET B C 1
ATOM 2998 O O . MET B 1 13 ? 27.964 50.168 36.290 1.00 35.22 13 MET B O 1
ATOM 3003 N N . ASP B 1 14 ? 28.512 51.798 37.712 1.00 35.74 14 ASP B N 1
ATOM 3004 C CA . ASP B 1 14 ? 27.196 52.412 37.594 1.00 37.23 14 ASP B CA 1
ATOM 3005 C C . ASP B 1 14 ? 27.143 53.202 36.274 1.00 37.89 14 ASP B C 1
ATOM 3006 O O . ASP B 1 14 ? 28.176 53.503 35.695 1.00 36.89 14 ASP B O 1
ATOM 3011 N N . GLY B 1 15 ? 25.937 53.514 35.787 1.00 39.68 15 GLY B N 1
ATOM 3012 C CA . GLY B 1 15 ? 25.763 54.100 34.453 1.00 40.05 15 GLY B CA 1
ATOM 3013 C C . GLY B 1 15 ? 24.879 55.328 34.408 1.00 42.10 15 GLY B C 1
ATOM 3014 O O . GLY B 1 15 ? 24.862 56.139 35.365 1.00 42.56 15 GLY B O 1
ATOM 3015 N N . ASP B 1 16 ? 24.119 55.467 33.320 1.00 42.82 16 ASP B N 1
ATOM 3016 C CA . ASP B 1 16 ? 23.428 56.725 33.037 1.00 45.23 16 ASP B CA 1
ATOM 3017 C C . ASP B 1 16 ? 21.896 56.717 33.031 1.00 47.31 16 ASP B C 1
ATOM 3018 O O . ASP B 1 16 ? 21.253 55.776 32.558 1.00 46.55 16 ASP B O 1
ATOM 3023 N N . GLU B 1 17 ? 21.325 57.785 33.581 1.00 50.12 17 GLU B N 1
ATOM 3024 C CA . GLU B 1 17 ? 19.900 58.065 33.440 1.00 53.47 17 GLU B CA 1
ATOM 3025 C C . GLU B 1 17 ? 18.949 56.977 33.948 1.00 53.38 17 GLU B C 1
ATOM 3026 O O . GLU B 1 17 ? 18.890 56.696 35.159 1.00 53.34 17 GLU B O 1
ATOM 3032 N N . MET B 1 18 ? 18.206 56.379 33.014 1.00 53.87 18 MET B N 1
ATOM 3033 C CA . MET B 1 18 ? 17.098 55.514 33.363 1.00 54.58 18 MET B CA 1
ATOM 3034 C C . MET B 1 18 ? 17.594 54.152 33.774 1.00 52.60 18 MET B C 1
ATOM 3035 O O . MET B 1 18 ? 17.025 53.507 34.667 1.00 53.29 18 MET B O 1
ATOM 3040 N N . THR B 1 19 ? 18.672 53.716 33.136 1.00 50.43 19 THR B N 1
ATOM 3041 C CA . THR B 1 19 ? 19.280 52.420 33.447 1.00 47.83 19 THR B CA 1
ATOM 3042 C C . THR B 1 19 ? 19.979 52.434 34.819 1.00 46.27 19 THR B C 1
ATOM 3043 O O . THR B 1 19 ? 20.038 51.426 35.529 1.00 45.55 19 THR B O 1
ATOM 3047 N N . ARG B 1 20 ? 20.469 53.600 35.203 1.00 45.33 20 ARG B N 1
ATOM 3048 C CA . ARG B 1 20 ? 21.102 53.770 36.492 1.00 44.34 20 ARG B CA 1
ATOM 3049 C C . ARG B 1 20 ? 20.050 53.577 37.595 1.00 44.20 20 ARG B C 1
ATOM 3050 O O . ARG B 1 20 ? 20.299 52.951 38.608 1.00 43.45 20 ARG B O 1
ATOM 3058 N N . ILE B 1 21 ? 18.863 54.113 37.380 1.00 45.82 21 ILE B N 1
ATOM 3059 C CA . ILE B 1 21 ? 17.774 53.930 38.344 1.00 47.28 21 ILE B CA 1
ATOM 3060 C C . ILE B 1 21 ? 17.336 52.462 38.428 1.00 45.94 21 ILE B C 1
ATOM 3061 O O . ILE B 1 21 ? 17.174 51.885 39.520 1.00 46.63 21 ILE B O 1
ATOM 3066 N N . ILE B 1 22 ? 17.181 51.851 37.269 1.00 44.61 22 ILE B N 1
ATOM 3067 C CA . ILE B 1 22 ? 16.799 50.476 37.213 1.00 43.97 22 ILE B CA 1
ATOM 3068 C C . ILE B 1 22 ? 17.898 49.610 37.790 1.00 42.92 22 ILE B C 1
ATOM 3069 O O . ILE B 1 22 ? 17.643 48.574 38.389 1.00 42.34 22 ILE B O 1
ATOM 3074 N N . TRP B 1 23 ? 19.131 50.046 37.598 1.00 41.91 23 TRP B N 1
ATOM 3075 C CA . TRP B 1 23 ? 20.252 49.335 38.133 1.00 41.28 23 TRP B CA 1
ATOM 3076 C C . TRP B 1 23 ? 20.068 49.233 39.636 1.00 41.70 23 TRP B C 1
ATOM 3077 O O . TRP B 1 23 ? 20.161 48.156 40.226 1.00 41.65 23 TRP B O 1
ATOM 3088 N N . ARG B 1 24 ? 19.809 50.378 40.248 1.00 42.25 24 ARG B N 1
ATOM 3089 C CA . ARG B 1 24 ? 19.573 50.453 41.674 1.00 42.49 24 ARG B CA 1
ATOM 3090 C C . ARG B 1 24 ? 18.309 49.658 42.078 1.00 42.86 24 ARG B C 1
ATOM 3091 O O . ARG B 1 24 ? 18.307 48.973 43.065 1.00 42.71 24 ARG B O 1
ATOM 3099 N N . LEU B 1 25 ? 17.245 49.760 41.300 1.00 43.39 25 LEU B N 1
ATOM 3100 C CA . LEU B 1 25 ? 16.024 48.999 41.581 1.00 45.01 25 LEU B CA 1
ATOM 3101 C C . LEU B 1 25 ? 16.254 47.491 41.618 1.00 44.46 25 LEU B C 1
ATOM 3102 O O . LEU B 1 25 ? 15.688 46.794 42.454 1.00 45.97 25 LEU B O 1
ATOM 3107 N N . ILE B 1 26 ? 17.049 46.982 40.689 1.00 43.56 26 ILE B N 1
ATOM 3108 C CA . ILE B 1 26 ? 17.333 45.544 40.644 1.00 43.29 26 ILE B CA 1
ATOM 3109 C C . ILE B 1 26 ? 18.064 45.113 41.908 1.00 43.79 26 ILE B C 1
ATOM 3110 O O . ILE B 1 26 ? 17.740 44.077 42.497 1.00 44.19 26 ILE B O 1
ATOM 3115 N N . LYS B 1 27 ? 19.070 45.902 42.307 1.00 43.36 27 LYS B N 1
ATOM 3116 C CA . LYS B 1 27 ? 19.790 45.652 43.557 1.00 43.79 27 LYS B CA 1
ATOM 3117 C C . LYS B 1 27 ? 18.835 45.580 44.748 1.00 45.48 27 LYS B C 1
ATOM 3118 O O . LYS B 1 27 ? 18.914 44.652 45.559 1.00 45.81 27 LYS B O 1
ATOM 3124 N N . GLU B 1 28 ? 17.929 46.549 44.844 1.00 46.69 28 GLU B N 1
ATOM 3125 C CA . GLU B 1 28 ? 17.103 46.682 46.041 1.00 49.72 28 GLU B CA 1
ATOM 3126 C C . GLU B 1 28 ? 16.041 45.607 46.151 1.00 50.70 28 GLU B C 1
ATOM 3127 O O . GLU B 1 28 ? 15.722 45.159 47.248 1.00 52.00 28 GLU B O 1
ATOM 3133 N N . ASN B 1 29 ? 15.489 45.182 45.016 1.00 50.35 29 ASN B N 1
ATOM 3134 C CA . ASN B 1 29 ? 14.418 44.205 45.063 1.00 51.11 29 ASN B CA 1
ATOM 3135 C C . ASN B 1 29 ? 14.898 42.778 44.846 1.00 50.52 29 ASN B C 1
ATOM 3136 O O . ASN B 1 29 ? 14.182 41.833 45.183 1.00 52.73 29 ASN B O 1
ATOM 3141 N N . LEU B 1 30 ? 16.079 42.591 44.267 1.00 47.57 30 LEU B N 1
ATOM 3142 C CA . LEU B 1 30 ? 16.411 41.249 43.820 1.00 46.88 30 LEU B CA 1
ATOM 3143 C C . LEU B 1 30 ? 17.679 40.647 44.434 1.00 46.36 30 LEU B C 1
ATOM 3144 O O . LEU B 1 30 ? 17.796 39.419 44.551 1.00 47.01 30 LEU B O 1
ATOM 3149 N N . LEU B 1 31 ? 18.627 41.484 44.827 1.00 45.20 31 LEU B N 1
ATOM 3150 C CA . LEU B 1 31 ? 19.927 40.952 45.207 1.00 44.56 31 LEU B CA 1
ATOM 3151 C C . LEU B 1 31 ? 20.181 41.170 46.686 1.00 46.73 31 LEU B C 1
ATOM 3152 O O . LEU B 1 31 ? 20.511 40.209 47.410 1.00 47.44 31 LEU B O 1
ATOM 3157 N N . GLU B 1 32 ? 20.004 42.423 47.126 1.00 47.07 32 GLU B N 1
ATOM 3158 C CA . GLU B 1 32 ? 20.349 42.860 48.484 1.00 49.10 32 GLU B CA 1
ATOM 3159 C C . GLU B 1 32 ? 19.558 42.137 49.583 1.00 50.92 32 GLU B C 1
ATOM 3160 O O . GLU B 1 32 ? 20.128 41.784 50.609 1.00 52.08 32 GLU B O 1
ATOM 3166 N N . PRO B 1 33 ? 18.260 41.863 49.342 1.00 51.88 33 PRO B N 1
ATOM 3167 C CA . PRO B 1 33 ? 17.453 41.071 50.304 1.00 53.74 33 PRO B CA 1
ATOM 3168 C C . PRO B 1 33 ? 17.949 39.634 50.453 1.00 54.13 33 PRO B C 1
ATOM 3169 O O . PRO B 1 33 ? 17.562 38.947 51.390 1.00 56.91 33 PRO B O 1
ATOM 3173 N N . TYR B 1 34 ? 18.794 39.174 49.537 1.00 52.50 34 TYR B N 1
ATOM 3174 C CA . TYR B 1 34 ? 19.272 37.794 49.594 1.00 52.37 34 TYR B CA 1
ATOM 3175 C C . TYR B 1 34 ? 20.787 37.725 49.687 1.00 51.36 34 TYR B C 1
ATOM 3176 O O . TYR B 1 34 ? 21.330 36.738 50.134 1.00 53.53 34 TYR B O 1
ATOM 3185 N N . ILE B 1 35 ? 21.483 38.771 49.296 1.00 50.06 35 ILE B N 1
ATOM 3186 C CA . ILE B 1 35 ? 22.933 38.703 49.286 1.00 49.51 35 ILE B CA 1
ATOM 3187 C C . ILE B 1 35 ? 23.526 39.892 50.016 1.00 50.20 35 ILE B C 1
ATOM 3188 O O . ILE B 1 35 ? 22.940 40.988 50.060 1.00 49.66 35 ILE B O 1
ATOM 3193 N N . GLU B 1 36 ? 24.690 39.674 50.601 1.00 50.86 36 GLU B N 1
ATOM 3194 C CA . GLU B 1 36 ? 25.398 40.782 51.214 1.00 52.30 36 GLU B CA 1
ATOM 3195 C C . GLU B 1 36 ? 26.341 41.262 50.145 1.00 50.64 36 GLU B C 1
ATOM 3196 O O . GLU B 1 36 ? 27.451 40.785 50.028 1.00 52.02 36 GLU B O 1
ATOM 3199 N N . LEU B 1 37 ? 25.866 42.165 49.313 1.00 49.79 37 LEU B N 1
ATOM 3200 C CA . LEU B 1 37 ? 26.630 42.573 48.142 1.00 47.60 37 LEU B CA 1
ATOM 3201 C C . LEU B 1 37 ? 28.005 43.052 48.543 1.00 47.78 37 LEU B C 1
ATOM 3202 O O . LEU B 1 37 ? 28.129 43.963 49.354 1.00 49.53 37 LEU B O 1
ATOM 3207 N N . ASN B 1 38 ? 29.035 42.405 48.018 1.00 46.96 38 ASN B N 1
ATOM 3208 C CA . ASN B 1 38 ? 30.404 42.895 48.122 1.00 46.95 38 ASN B CA 1
ATOM 3209 C C . ASN B 1 38 ? 30.816 43.351 46.705 1.00 45.90 38 ASN B C 1
ATOM 3210 O O . ASN B 1 38 ? 31.086 42.508 45.800 1.00 45.12 38 ASN B O 1
ATOM 3215 N N . THR B 1 39 ? 30.820 44.665 46.485 1.00 44.59 39 THR B N 1
ATOM 3216 C CA . THR B 1 39 ? 31.273 45.166 45.204 1.00 43.93 39 THR B CA 1
ATOM 3217 C C . THR B 1 39 ? 32.248 46.312 45.416 1.00 44.01 39 THR B C 1
ATOM 3218 O O . THR B 1 39 ? 32.184 47.027 46.430 1.00 45.90 39 THR B O 1
ATOM 3222 N N . GLU B 1 40 ? 33.185 46.449 44.497 1.00 42.35 40 GLU B N 1
ATOM 3223 C CA . GLU B 1 40 ? 34.025 47.617 44.486 1.00 42.97 40 GLU B CA 1
ATOM 3224 C C . GLU B 1 40 ? 33.394 48.547 43.434 1.00 40.89 40 GLU B C 1
ATOM 3225 O O . GLU B 1 40 ? 33.279 48.177 42.267 1.00 40.10 40 GLU B O 1
ATOM 3231 N N . TYR B 1 41 ? 32.924 49.710 43.875 1.00 39.92 41 TYR B N 1
ATOM 3232 C CA . TYR B 1 41 ? 31.973 50.524 43.094 1.00 38.60 41 TYR B CA 1
ATOM 3233 C C . TYR B 1 41 ? 32.593 51.641 42.287 1.00 38.09 41 TYR B C 1
ATOM 3234 O O . TYR B 1 41 ? 33.379 52.414 42.787 1.00 38.02 41 TYR B O 1
ATOM 3243 N N . TYR B 1 42 ? 32.214 51.723 41.020 1.00 38.00 42 TYR B N 1
ATOM 3244 C CA . TYR B 1 42 ? 32.742 52.774 40.124 1.00 37.76 42 TYR B CA 1
ATOM 3245 C C . TYR B 1 42 ? 31.573 53.407 39.418 1.00 37.31 42 TYR B C 1
ATOM 3246 O O . TYR B 1 42 ? 30.769 52.708 38.783 1.00 36.43 42 TYR B O 1
ATOM 3255 N N . ASP B 1 43 ? 31.498 54.730 39.542 1.00 38.49 43 ASP B N 1
ATOM 3256 C CA . ASP B 1 43 ? 30.467 55.545 38.911 1.00 37.95 43 ASP B CA 1
ATOM 3257 C C . ASP B 1 43 ? 30.912 55.952 37.509 1.00 38.69 43 ASP B C 1
ATOM 3258 O O . ASP B 1 43 ? 31.684 56.885 37.341 1.00 39.58 43 ASP B O 1
ATOM 3263 N N . LEU B 1 44 ? 30.432 55.229 36.504 1.00 38.20 44 LEU B N 1
ATOM 3264 C CA . LEU B 1 44 ? 30.677 55.597 35.133 1.00 38.52 44 LEU B CA 1
ATOM 3265 C C . LEU B 1 44 ? 29.507 56.430 34.605 1.00 39.57 44 LEU B C 1
ATOM 3266 O O . LEU B 1 44 ? 29.274 56.508 33.419 1.00 39.76 44 LEU B O 1
ATOM 3271 N N . GLY B 1 45 ? 28.773 57.073 35.495 1.00 40.76 45 GLY B N 1
ATOM 3272 C CA . GLY B 1 45 ? 27.819 58.063 35.017 1.00 43.02 45 GLY B CA 1
ATOM 3273 C C . GLY B 1 45 ? 28.616 59.055 34.193 1.00 44.38 45 GLY B C 1
ATOM 3274 O O . GLY B 1 45 ? 29.864 59.063 34.246 1.00 45.32 45 GLY B O 1
ATOM 3275 N N . LEU B 1 46 ? 27.930 59.896 33.436 1.00 44.91 46 LEU B N 1
ATOM 3276 C CA . LEU B 1 46 ? 28.644 60.789 32.569 1.00 46.05 46 LEU B CA 1
ATOM 3277 C C . LEU B 1 46 ? 29.237 61.970 33.343 1.00 47.90 46 LEU B C 1
ATOM 3278 O O . LEU B 1 46 ? 30.342 62.399 33.041 1.00 48.64 46 LEU B O 1
ATOM 3283 N N . GLU B 1 47 ? 28.520 62.503 34.332 1.00 48.74 47 GLU B N 1
ATOM 3284 C CA . GLU B 1 47 ? 29.043 63.632 35.073 1.00 50.51 47 GLU B CA 1
ATOM 3285 C C . GLU B 1 47 ? 30.313 63.226 35.769 1.00 49.44 47 GLU B C 1
ATOM 3286 O O . GLU B 1 47 ? 31.221 64.023 35.896 1.00 50.99 47 GLU B O 1
ATOM 3292 N N . ASN B 1 48 ? 30.364 62.000 36.272 1.00 47.23 48 ASN B N 1
ATOM 3293 C CA . ASN B 1 48 ? 31.535 61.547 37.000 1.00 45.69 48 ASN B CA 1
ATOM 3294 C C . ASN B 1 48 ? 32.665 61.150 36.095 1.00 44.73 48 ASN B C 1
ATOM 3295 O O . ASN B 1 48 ? 33.828 61.294 36.455 1.00 44.39 48 ASN B O 1
ATOM 3300 N N . ARG B 1 49 ? 32.350 60.617 34.922 1.00 43.67 49 ARG B N 1
ATOM 3301 C CA . ARG B 1 49 ? 33.412 60.495 33.936 1.00 43.06 49 ARG B CA 1
ATOM 3302 C C . ARG B 1 49 ? 33.995 61.872 33.603 1.00 44.96 49 ARG B C 1
ATOM 3303 O O . ARG B 1 49 ? 35.199 62.024 33.464 1.00 45.17 49 ARG B O 1
ATOM 3311 N N . ASP B 1 50 ? 33.156 62.894 33.526 1.00 46.26 50 ASP B N 1
ATOM 3312 C CA . ASP B 1 50 ? 33.659 64.205 33.096 1.00 48.97 50 ASP B CA 1
ATOM 3313 C C . ASP B 1 50 ? 34.546 64.791 34.178 1.00 50.09 50 ASP B C 1
ATOM 3314 O O . ASP B 1 50 ? 35.631 65.306 33.897 1.00 50.81 50 ASP B O 1
ATOM 3319 N N . LYS B 1 51 ? 34.078 64.670 35.417 1.00 49.99 51 LYS B N 1
ATOM 3320 C CA . LYS B 1 51 ? 34.767 65.164 36.598 1.00 51.52 51 LYS B CA 1
ATOM 3321 C C . LYS B 1 51 ? 36.163 64.571 36.807 1.00 51.50 51 LYS B C 1
ATOM 3322 O O . LYS B 1 51 ? 37.105 65.283 37.210 1.00 52.87 51 LYS B O 1
ATOM 3328 N N . THR B 1 52 ? 36.286 63.264 36.573 1.00 49.49 52 THR B N 1
ATOM 3329 C CA . THR B 1 52 ? 37.553 62.576 36.712 1.00 48.96 52 THR B CA 1
ATOM 3330 C C . THR B 1 52 ? 38.223 62.527 35.371 1.00 50.30 52 THR B C 1
ATOM 3331 O O . THR B 1 52 ? 39.248 61.860 35.214 1.00 51.31 52 THR B O 1
ATOM 3335 N N . GLU B 1 53 ? 37.651 63.206 34.382 1.00 50.94 53 GLU B N 1
ATOM 3336 C CA . GLU B 1 53 ? 38.264 63.221 33.055 1.00 52.21 53 GLU B CA 1
ATOM 3337 C C . GLU B 1 53 ? 38.518 61.801 32.599 1.00 50.98 53 GLU B C 1
ATOM 3338 O O . GLU B 1 53 ? 39.565 61.502 32.031 1.00 51.70 53 GLU B O 1
ATOM 3344 N N . ASP B 1 54 ? 37.557 60.924 32.880 1.00 49.64 54 ASP B N 1
ATOM 3345 C CA . ASP B 1 54 ? 37.549 59.557 32.385 1.00 48.01 54 ASP B CA 1
ATOM 3346 C C . ASP B 1 54 ? 38.572 58.699 33.085 1.00 47.57 54 ASP B C 1
ATOM 3347 O O . ASP B 1 54 ? 38.728 57.522 32.771 1.00 47.05 54 ASP B O 1
ATOM 3352 N N . GLN B 1 55 ? 39.222 59.249 34.094 1.00 47.81 55 GLN B N 1
ATOM 3353 C CA . GLN B 1 55 ? 40.095 58.403 34.884 1.00 47.05 55 GLN B CA 1
ATOM 3354 C C . GLN B 1 55 ? 39.296 57.275 35.615 1.00 44.73 55 GLN B C 1
ATOM 3355 O O . GLN B 1 55 ? 39.798 56.165 35.801 1.00 43.80 55 GLN B O 1
ATOM 3361 N N . VAL B 1 56 ? 38.055 57.533 36.019 1.00 42.69 56 VAL B N 1
ATOM 3362 C CA . VAL B 1 56 ? 37.315 56.490 36.745 1.00 40.37 56 VAL B CA 1
ATOM 3363 C C . VAL B 1 56 ? 37.074 55.250 35.870 1.00 39.77 56 VAL B C 1
ATOM 3364 O O . VAL B 1 56 ? 37.001 54.121 36.365 1.00 38.76 56 VAL B O 1
ATOM 3368 N N . THR B 1 57 ? 36.970 55.457 34.561 1.00 39.79 57 THR B N 1
ATOM 3369 C CA . THR B 1 57 ? 36.787 54.347 33.646 1.00 39.15 57 THR B CA 1
ATOM 3370 C C . THR B 1 57 ? 38.033 53.484 33.583 1.00 40.29 57 THR B C 1
ATOM 3371 O O . THR B 1 57 ? 37.927 52.254 33.578 1.00 40.18 57 THR B O 1
ATOM 3375 N N . ILE B 1 58 ? 39.200 54.124 33.485 1.00 41.79 58 ILE B N 1
ATOM 3376 C CA . ILE B 1 58 ? 40.475 53.402 33.472 1.00 42.97 58 ILE B CA 1
ATOM 3377 C C . ILE B 1 58 ? 40.601 52.603 34.778 1.00 43.15 58 ILE B C 1
ATOM 3378 O O . ILE B 1 58 ? 40.890 51.404 34.755 1.00 43.16 58 ILE B O 1
ATOM 3383 N N . ASP B 1 59 ? 40.330 53.258 35.908 1.00 43.32 59 ASP B N 1
ATOM 3384 C CA . ASP B 1 59 ? 40.471 52.627 37.215 1.00 43.70 59 ASP B CA 1
ATOM 3385 C C . ASP B 1 59 ? 39.522 51.415 37.319 1.00 42.88 59 ASP B C 1
ATOM 3386 O O . ASP B 1 59 ? 39.837 50.395 37.953 1.00 42.75 59 ASP B O 1
ATOM 3391 N N . ALA B 1 60 ? 38.350 51.530 36.690 1.00 42.42 60 ALA B N 1
ATOM 3392 C CA . ALA B 1 60 ? 37.377 50.455 36.728 1.00 41.03 60 ALA B CA 1
ATOM 3393 C C . ALA B 1 60 ? 37.969 49.302 35.957 1.00 41.57 60 ALA B C 1
ATOM 3394 O O . ALA B 1 60 ? 37.960 48.167 36.434 1.00 42.56 60 ALA B O 1
ATOM 3396 N N . ALA B 1 61 ? 38.522 49.581 34.782 1.00 41.31 61 ALA B N 1
ATOM 3397 C CA . ALA B 1 61 ? 39.124 48.518 34.010 1.00 41.32 61 ALA B CA 1
ATOM 3398 C C . ALA B 1 61 ? 40.164 47.775 34.816 1.00 42.46 61 ALA B C 1
ATOM 3399 O O . ALA B 1 61 ? 40.189 46.555 34.816 1.00 42.80 61 ALA B O 1
ATOM 3401 N N . ARG B 1 62 ? 41.017 48.506 35.517 1.00 43.72 62 ARG B N 1
ATOM 3402 C CA . ARG B 1 62 ? 42.113 47.875 36.219 1.00 45.63 62 ARG B CA 1
ATOM 3403 C C . ARG B 1 62 ? 41.613 47.088 37.417 1.00 45.28 62 ARG B C 1
ATOM 3404 O O . ARG B 1 62 ? 42.238 46.108 37.811 1.00 46.86 62 ARG B O 1
ATOM 3412 N N . ALA B 1 63 ? 40.463 47.487 37.960 1.00 43.86 63 ALA B N 1
ATOM 3413 C CA . ALA B 1 63 ? 39.859 46.769 39.073 1.00 42.81 63 ALA B CA 1
ATOM 3414 C C . ALA B 1 63 ? 39.395 45.410 38.611 1.00 42.61 63 ALA B C 1
ATOM 3415 O O . ALA B 1 63 ? 39.379 44.456 39.383 1.00 43.65 63 ALA B O 1
ATOM 3417 N N . ILE B 1 64 ? 39.019 45.309 37.345 1.00 41.74 64 ILE B N 1
ATOM 3418 C CA . ILE B 1 64 ? 38.620 44.034 36.801 1.00 41.63 64 ILE B CA 1
ATOM 3419 C C . ILE B 1 64 ? 39.825 43.118 36.525 1.00 43.97 64 ILE B C 1
ATOM 3420 O O . ILE B 1 64 ? 39.692 41.896 36.566 1.00 44.91 64 ILE B O 1
ATOM 3425 N N . GLN B 1 65 ? 40.991 43.692 36.230 1.00 44.90 65 GLN B N 1
ATOM 3426 C CA . GLN B 1 65 ? 42.171 42.893 36.005 1.00 47.40 65 GLN B CA 1
ATOM 3427 C C . GLN B 1 65 ? 42.626 42.297 37.334 1.00 48.93 65 GLN B C 1
ATOM 3428 O O . GLN B 1 65 ? 43.142 41.162 37.397 1.00 49.65 65 GLN B O 1
ATOM 3434 N N . LYS B 1 66 ? 42.409 43.077 38.390 1.00 48.49 66 LYS B N 1
ATOM 3435 C CA . LYS B 1 66 ? 42.763 42.687 39.728 1.00 49.39 66 LYS B CA 1
ATOM 3436 C C . LYS B 1 66 ? 41.800 41.641 40.245 1.00 48.59 66 LYS B C 1
ATOM 3437 O O . LYS B 1 66 ? 42.246 40.585 40.609 1.00 51.17 66 LYS B O 1
ATOM 3443 N N . TYR B 1 67 ? 40.494 41.889 40.258 1.00 46.53 67 TYR B N 1
ATOM 3444 C CA . TYR B 1 67 ? 39.571 40.930 40.887 1.00 46.16 67 TYR B CA 1
ATOM 3445 C C . TYR B 1 67 ? 38.981 39.884 39.956 1.00 45.75 67 TYR B C 1
ATOM 3446 O O . TYR B 1 67 ? 38.556 38.817 40.419 1.00 46.34 67 TYR B O 1
ATOM 3455 N N . GLY B 1 68 ? 38.911 40.190 38.665 1.00 43.84 68 GLY B N 1
ATOM 3456 C CA . GLY B 1 68 ? 38.513 39.190 37.690 1.00 42.79 68 GLY B CA 1
ATOM 3457 C C . GLY B 1 68 ? 37.113 39.345 37.111 1.00 40.84 68 GLY B C 1
ATOM 3458 O O . GLY B 1 68 ? 36.819 38.844 36.036 1.00 40.07 68 GLY B O 1
ATOM 3459 N N . VAL B 1 69 ? 36.225 40.030 37.798 1.00 39.69 69 VAL B N 1
ATOM 3460 C CA . VAL B 1 69 ? 34.881 40.117 37.255 1.00 38.72 69 VAL B CA 1
ATOM 3461 C C . VAL B 1 69 ? 34.238 41.462 37.514 1.00 37.99 69 VAL B C 1
ATOM 3462 O O . VAL B 1 69 ? 34.366 42.033 38.617 1.00 37.88 69 VAL B O 1
ATOM 3466 N N . GLY B 1 70 ? 33.572 41.974 36.474 1.00 37.45 70 GLY B N 1
ATOM 3467 C CA . GLY B 1 70 ? 32.935 43.264 36.543 1.00 35.95 70 GLY B CA 1
ATOM 3468 C C . GLY B 1 70 ? 31.529 43.102 36.038 1.00 36.09 70 GLY B C 1
ATOM 3469 O O . GLY B 1 70 ? 31.259 42.219 35.200 1.00 35.84 70 GLY B O 1
ATOM 3470 N N . VAL B 1 71 ? 30.630 43.941 36.566 1.00 35.27 71 VAL B N 1
ATOM 3471 C CA . VAL B 1 71 ? 29.294 44.086 36.017 1.00 34.34 71 VAL B CA 1
ATOM 3472 C C . VAL B 1 71 ? 28.989 45.578 35.764 1.00 34.64 71 VAL B C 1
ATOM 3473 O O . VAL B 1 71 ? 29.195 46.434 36.631 1.00 34.40 71 VAL B O 1
ATOM 3477 N N . LYS B 1 72 ? 28.528 45.897 34.567 1.00 34.24 72 LYS B N 1
ATOM 3478 C CA . LYS B 1 72 ? 28.465 47.283 34.170 1.00 35.06 72 LYS B CA 1
ATOM 3479 C C . LYS B 1 72 ? 27.101 47.733 33.630 1.00 36.29 72 LYS B C 1
ATOM 3480 O O . LYS B 1 72 ? 26.442 47.048 32.798 1.00 35.65 72 LYS B O 1
ATOM 3486 N N . CYS B 1 73 ? 26.707 48.917 34.083 1.00 35.96 73 CYS B N 1
ATOM 3487 C CA . CYS B 1 73 ? 25.458 49.510 33.662 1.00 36.91 73 CYS B CA 1
ATOM 3488 C C . CYS B 1 73 ? 25.626 50.225 32.318 1.00 36.73 73 CYS B C 1
ATOM 3489 O O . CYS B 1 73 ? 26.680 50.773 32.050 1.00 38.17 73 CYS B O 1
ATOM 3492 N N . ALA B 1 74 ? 24.595 50.264 31.488 1.00 36.76 74 ALA B N 1
ATOM 3493 C CA . ALA B 1 74 ? 24.661 51.015 30.237 1.00 37.45 74 ALA B CA 1
ATOM 3494 C C . ALA B 1 74 ? 25.111 52.464 30.498 1.00 38.70 74 ALA B C 1
ATOM 3495 O O . ALA B 1 74 ? 24.798 53.044 31.546 1.00 38.74 74 ALA B O 1
ATOM 3497 N N . THR B 1 75 ? 25.837 53.058 29.556 1.00 39.44 75 THR B N 1
ATOM 3498 C CA . THR B 1 75 ? 26.356 54.406 29.773 1.00 40.06 75 THR B CA 1
ATOM 3499 C C . THR B 1 75 ? 26.149 55.202 28.517 1.00 42.30 75 THR B C 1
ATOM 3500 O O . THR B 1 75 ? 25.947 54.635 27.457 1.00 42.48 75 THR B O 1
ATOM 3504 N N . ILE B 1 76 ? 26.194 56.525 28.632 1.00 43.99 76 ILE B N 1
ATOM 3505 C CA . ILE B 1 76 ? 26.063 57.354 27.478 1.00 45.66 76 ILE B CA 1
ATOM 3506 C C . ILE B 1 76 ? 27.412 57.490 26.796 1.00 46.29 76 ILE B C 1
ATOM 3507 O O . ILE B 1 76 ? 28.422 57.745 27.447 1.00 45.55 76 ILE B O 1
ATOM 3512 N N . THR B 1 77 ? 27.427 57.357 25.475 1.00 47.72 77 THR B N 1
ATOM 3513 C CA . THR B 1 77 ? 28.599 57.777 24.728 1.00 48.33 77 THR B CA 1
ATOM 3514 C C . THR B 1 77 ? 28.345 59.150 24.139 1.00 50.63 77 THR B C 1
ATOM 3515 O O . THR B 1 77 ? 27.438 59.330 23.343 1.00 52.55 77 THR B O 1
ATOM 3519 N N . PRO B 1 78 ? 29.146 60.134 24.540 1.00 51.40 78 PRO B N 1
ATOM 3520 C CA . PRO B 1 78 ? 28.790 61.512 24.225 1.00 53.32 78 PRO B CA 1
ATOM 3521 C C . PRO B 1 78 ? 29.037 61.836 22.768 1.00 54.96 78 PRO B C 1
ATOM 3522 O O . PRO B 1 78 ? 30.064 61.460 22.223 1.00 54.80 78 PRO B O 1
ATOM 3526 N N . ASN B 1 79 ? 28.093 62.542 22.159 1.00 56.70 79 ASN B N 1
ATOM 3527 C CA . ASN B 1 79 ? 28.242 63.097 20.819 1.00 58.82 79 ASN B CA 1
ATOM 3528 C C . ASN B 1 79 ? 28.293 64.622 20.956 1.00 60.69 79 ASN B C 1
ATOM 3529 O O . ASN B 1 79 ? 28.422 65.130 22.067 1.00 59.37 79 ASN B O 1
ATOM 3534 N N . ALA B 1 80 ? 28.176 65.346 19.843 1.00 63.15 80 ALA B N 1
ATOM 3535 C CA . ALA B 1 80 ? 28.159 66.809 19.879 1.00 65.27 80 ALA B CA 1
ATOM 3536 C C . ALA B 1 80 ? 27.019 67.293 20.766 1.00 65.15 80 ALA B C 1
ATOM 3537 O O . ALA B 1 80 ? 27.202 68.143 21.640 1.00 64.97 80 ALA B O 1
ATOM 3539 N N . GLN B 1 81 ? 25.840 66.730 20.509 1.00 65.35 81 GLN B N 1
ATOM 3540 C CA . GLN B 1 81 ? 24.616 66.971 21.278 1.00 65.66 81 GLN B CA 1
ATOM 3541 C C . GLN B 1 81 ? 24.833 66.847 22.791 1.00 63.06 81 GLN B C 1
ATOM 3542 O O . GLN B 1 81 ? 24.452 67.749 23.529 1.00 63.83 81 GLN B O 1
ATOM 3548 N N . ARG B 1 82 ? 25.436 65.741 23.236 1.00 59.52 82 ARG B N 1
ATOM 3549 C CA . ARG B 1 82 ? 25.653 65.493 24.667 1.00 58.08 82 ARG B CA 1
ATOM 3550 C C . ARG B 1 82 ? 26.607 66.486 25.275 1.00 58.25 82 ARG B C 1
ATOM 3551 O O . ARG B 1 82 ? 26.478 66.839 26.435 1.00 57.86 82 ARG B O 1
ATOM 3559 N N . VAL B 1 83 ? 27.612 66.869 24.507 1.00 59.22 83 VAL B N 1
ATOM 3560 C CA . VAL B 1 83 ? 28.647 67.740 24.998 1.00 60.41 83 VAL B CA 1
ATOM 3561 C C . VAL B 1 83 ? 28.019 69.013 25.510 1.00 62.63 83 VAL B C 1
ATOM 3562 O O . VAL B 1 83 ? 28.274 69.454 26.627 1.00 61.77 83 VAL B O 1
ATOM 3566 N N . GLU B 1 84 ? 27.162 69.591 24.687 1.00 65.96 84 GLU B N 1
ATOM 3567 C CA . GLU B 1 84 ? 26.496 70.813 25.073 1.00 69.55 84 GLU B CA 1
ATOM 3568 C C . GLU B 1 84 ? 25.524 70.530 26.213 1.00 69.05 84 GLU B C 1
ATOM 3569 O O . GLU B 1 84 ? 25.601 71.133 27.280 1.00 69.57 84 GLU B O 1
ATOM 3575 N N . GLU B 1 85 ? 24.654 69.553 26.013 1.00 68.75 85 GLU B N 1
ATOM 3576 C CA . GLU B 1 85 ? 23.701 69.165 27.046 1.00 68.75 85 GLU B CA 1
ATOM 3577 C C . GLU B 1 85 ? 24.289 68.986 28.452 1.00 66.99 85 GLU B C 1
ATOM 3578 O O . GLU B 1 85 ? 23.742 69.529 29.408 1.00 68.22 85 GLU B O 1
ATOM 3584 N N . TYR B 1 86 ? 25.394 68.249 28.577 1.00 64.98 86 TYR B N 1
ATOM 3585 C CA . TYR B 1 86 ? 26.068 68.049 29.874 1.00 63.47 86 TYR B CA 1
ATOM 3586 C C . TYR B 1 86 ? 27.289 68.953 30.149 1.00 63.95 86 TYR B C 1
ATOM 3587 O O . TYR B 1 86 ? 27.977 68.765 31.155 1.00 62.03 86 TYR B O 1
ATOM 3596 N N . ASN B 1 87 ? 27.570 69.926 29.276 1.00 65.82 87 ASN B N 1
ATOM 3597 C CA . ASN B 1 87 ? 28.757 70.765 29.468 1.00 66.52 87 ASN B CA 1
ATOM 3598 C C . ASN B 1 87 ? 30.090 70.009 29.487 1.00 64.30 87 ASN B C 1
ATOM 3599 O O . ASN B 1 87 ? 31.000 70.371 30.217 1.00 64.29 87 ASN B O 1
ATOM 3604 N N . LEU B 1 88 ? 30.223 68.964 28.686 1.00 62.39 88 LEU B N 1
ATOM 3605 C CA . LEU B 1 88 ? 31.414 68.136 28.796 1.00 60.59 88 LEU B CA 1
ATOM 3606 C C . LEU B 1 88 ? 32.661 68.964 28.528 1.00 62.24 88 LEU B C 1
ATOM 3607 O O . LEU B 1 88 ? 32.578 70.024 27.900 1.00 65.17 88 LEU B O 1
ATOM 3612 N N . LYS B 1 89 ? 33.806 68.486 29.006 1.00 60.83 89 LYS B N 1
ATOM 3613 C CA . LYS B 1 89 ? 35.083 69.137 28.765 1.00 62.58 89 LYS B CA 1
ATOM 3614 C C . LYS B 1 89 ? 35.666 68.606 27.470 1.00 62.81 89 LYS B C 1
ATOM 3615 O O . LYS B 1 89 ? 36.463 69.264 26.798 1.00 63.78 89 LYS B O 1
ATOM 3621 N N . LYS B 1 90 ? 35.255 67.399 27.116 1.00 61.15 90 LYS B N 1
ATOM 3622 C CA . LYS B 1 90 ? 35.805 66.753 25.950 1.00 61.60 90 LYS B CA 1
ATOM 3623 C C . LYS B 1 90 ? 34.811 65.756 25.397 1.00 60.29 90 LYS B C 1
ATOM 3624 O O . LYS B 1 90 ? 33.771 65.486 25.995 1.00 58.97 90 LYS B O 1
ATOM 3630 N N . MET B 1 91 ? 35.150 65.194 24.247 1.00 60.46 91 MET B N 1
ATOM 3631 C CA . MET B 1 91 ? 34.371 64.128 23.717 1.00 59.41 91 MET B CA 1
ATOM 3632 C C . MET B 1 91 ? 34.916 62.852 24.324 1.00 56.79 91 MET B C 1
ATOM 3633 O O . MET B 1 91 ? 35.646 62.138 23.663 1.00 57.24 91 MET B O 1
ATOM 3638 N N . TRP B 1 92 ? 34.583 62.563 25.574 1.00 54.31 92 TRP B N 1
ATOM 3639 C CA . TRP B 1 92 ? 35.061 61.317 26.173 1.00 51.96 92 TRP B CA 1
ATOM 3640 C C . TRP B 1 92 ? 34.760 60.138 25.261 1.00 51.56 92 TRP B C 1
ATOM 3641 O O . TRP B 1 92 ? 33.722 60.092 24.610 1.00 51.02 92 TRP B O 1
ATOM 3652 N N . LYS B 1 93 ? 35.718 59.213 25.177 1.00 51.83 93 LYS B N 1
ATOM 3653 C CA . LYS B 1 93 ? 35.517 57.993 24.401 1.00 51.02 93 LYS B CA 1
ATOM 3654 C C . LYS B 1 93 ? 34.505 57.146 25.106 1.00 48.63 93 LYS B C 1
ATOM 3655 O O . LYS B 1 93 ? 34.295 57.278 26.311 1.00 48.09 93 LYS B O 1
ATOM 3658 N N . SER B 1 94 ? 33.888 56.263 24.336 1.00 48.23 94 SER B N 1
ATOM 3659 C CA . SER B 1 94 ? 33.050 55.228 24.863 1.00 46.75 94 SER B CA 1
ATOM 3660 C C . SER B 1 94 ? 33.850 54.460 25.917 1.00 45.47 94 SER B C 1
ATOM 3661 O O . SER B 1 94 ? 35.001 54.112 25.667 1.00 45.90 94 SER B O 1
ATOM 3664 N N . PRO B 1 95 ? 33.264 54.237 27.114 1.00 43.70 95 PRO B N 1
ATOM 3665 C CA . PRO B 1 95 ? 33.879 53.472 28.199 1.00 41.73 95 PRO B CA 1
ATOM 3666 C C . PRO B 1 95 ? 33.907 52.000 27.827 1.00 41.75 95 PRO B C 1
ATOM 3667 O O . PRO B 1 95 ? 34.842 51.263 28.161 1.00 41.64 95 PRO B O 1
ATOM 3671 N N . ASN B 1 96 ? 32.862 51.550 27.155 1.00 41.95 96 ASN B N 1
ATOM 3672 C CA . ASN B 1 96 ? 32.860 50.184 26.725 1.00 41.78 96 ASN B CA 1
ATOM 3673 C C . ASN B 1 96 ? 34.128 50.015 25.931 1.00 42.55 96 ASN B C 1
ATOM 3674 O O . ASN B 1 96 ? 34.822 49.027 26.071 1.00 41.63 96 ASN B O 1
ATOM 3679 N N . GLY B 1 97 ? 34.424 51.025 25.112 1.00 43.20 97 GLY B N 1
ATOM 3680 C CA . GLY B 1 97 ? 35.576 51.007 24.229 1.00 44.83 97 GLY B CA 1
ATOM 3681 C C . GLY B 1 97 ? 36.844 50.938 25.039 1.00 45.03 97 GLY B C 1
ATOM 3682 O O . GLY B 1 97 ? 37.701 50.091 24.781 1.00 45.98 97 GLY B O 1
ATOM 3683 N N . THR B 1 98 ? 36.948 51.788 26.058 1.00 44.58 98 THR B N 1
ATOM 3684 C CA . THR B 1 98 ? 38.151 51.833 26.889 1.00 44.61 98 THR B CA 1
ATOM 3685 C C . THR B 1 98 ? 38.347 50.550 27.682 1.00 43.95 98 THR B C 1
ATOM 3686 O O . THR B 1 98 ? 39.449 49.998 27.769 1.00 44.88 98 THR B O 1
ATOM 3690 N N . ILE B 1 99 ? 37.276 50.057 28.258 1.00 42.36 99 ILE B N 1
ATOM 3691 C CA . ILE B 1 99 ? 37.422 48.873 29.043 1.00 41.48 99 ILE B CA 1
ATOM 3692 C C . ILE B 1 99 ? 37.894 47.759 28.130 1.00 42.89 99 ILE B C 1
ATOM 3693 O O . ILE B 1 99 ? 38.816 47.026 28.452 1.00 43.14 99 ILE B O 1
ATOM 3698 N N . ARG B 1 100 ? 37.250 47.618 26.984 1.00 43.97 100 ARG B N 1
ATOM 3699 C CA . ARG B 1 100 ? 37.632 46.567 26.055 1.00 45.12 100 ARG B CA 1
ATOM 3700 C C . ARG B 1 100 ? 39.139 46.631 25.774 1.00 46.09 100 ARG B C 1
ATOM 3701 O O . ARG B 1 100 ? 39.823 45.607 25.790 1.00 45.92 100 ARG B O 1
ATOM 3704 N N . ALA B 1 101 ? 39.650 47.827 25.515 1.00 45.93 101 ALA B N 1
ATOM 3705 C CA . ALA B 1 101 ? 41.035 47.922 25.102 1.00 47.93 101 ALA B CA 1
ATOM 3706 C C . ALA B 1 101 ? 41.968 47.507 26.202 1.00 48.10 101 ALA B C 1
ATOM 3707 O O . ALA B 1 101 ? 42.923 46.764 25.976 1.00 49.42 101 ALA B O 1
ATOM 3709 N N . ILE B 1 102 ? 41.696 48.004 27.396 1.00 47.36 102 ILE B N 1
ATOM 3710 C CA . ILE B 1 102 ? 42.535 47.722 28.546 1.00 47.21 102 ILE B CA 1
ATOM 3711 C C . ILE B 1 102 ? 42.598 46.235 28.783 1.00 47.79 102 ILE B C 1
ATOM 3712 O O . ILE B 1 102 ? 43.683 45.687 29.064 1.00 48.91 102 ILE B O 1
ATOM 3717 N N . LEU B 1 103 ? 41.447 45.568 28.655 1.00 46.41 103 LEU B N 1
ATOM 3718 C CA . LEU B 1 103 ? 41.373 44.128 28.963 1.00 46.29 103 LEU B CA 1
ATOM 3719 C C . LEU B 1 103 ? 41.769 43.349 27.735 1.00 48.07 103 LEU B C 1
ATOM 3720 O O . LEU B 1 103 ? 41.926 42.129 27.779 1.00 49.42 103 LEU B O 1
ATOM 3725 N N . ASP B 1 104 ? 41.909 44.063 26.625 1.00 49.45 104 ASP B N 1
ATOM 3726 C CA . ASP B 1 104 ? 42.080 43.425 25.335 1.00 51.31 104 ASP B CA 1
ATOM 3727 C C . ASP B 1 104 ? 41.059 42.294 25.126 1.00 50.33 104 ASP B C 1
ATOM 3728 O O . ASP B 1 104 ? 41.428 41.171 24.811 1.00 52.25 104 ASP B O 1
ATOM 3733 N N . GLY B 1 105 ? 39.776 42.602 25.284 1.00 48.50 105 GLY B N 1
ATOM 3734 C CA . GLY B 1 105 ? 38.731 41.577 25.342 1.00 46.90 105 GLY B CA 1
ATOM 3735 C C . GLY B 1 105 ? 38.008 41.318 24.042 1.00 46.74 105 GLY B C 1
ATOM 3736 O O . GLY B 1 105 ? 38.141 42.077 23.078 1.00 47.81 105 GLY B O 1
ATOM 3737 N N . THR B 1 106 ? 37.266 40.218 24.014 1.00 45.97 106 THR B N 1
ATOM 3738 C CA . THR B 1 106 ? 36.280 39.948 22.982 1.00 45.32 106 THR B CA 1
ATOM 3739 C C . THR B 1 106 ? 34.884 39.996 23.610 1.00 43.26 106 THR B C 1
ATOM 3740 O O . THR B 1 106 ? 34.675 39.520 24.720 1.00 41.53 106 THR B O 1
ATOM 3744 N N . VAL B 1 107 ? 33.925 40.563 22.890 1.00 42.57 107 VAL B N 1
ATOM 3745 C CA . VAL B 1 107 ? 32.544 40.574 23.348 1.00 40.81 107 VAL B CA 1
ATOM 3746 C C . VAL B 1 107 ? 31.685 39.466 22.744 1.00 40.65 107 VAL B C 1
ATOM 3747 O O . VAL B 1 107 ? 31.638 39.268 21.547 1.00 41.37 107 VAL B O 1
ATOM 3751 N N . PHE B 1 108 ? 30.997 38.753 23.609 1.00 40.04 108 PHE B N 1
ATOM 3752 C CA . PHE B 1 108 ? 30.055 37.716 23.196 1.00 41.23 108 PHE B CA 1
ATOM 3753 C C . PHE B 1 108 ? 28.614 38.192 23.496 1.00 40.90 108 PHE B C 1
ATOM 3754 O O . PHE B 1 108 ? 28.298 38.561 24.634 1.00 39.93 108 PHE B O 1
ATOM 3762 N N . ARG B 1 109 ? 27.783 38.260 22.464 1.00 41.80 109 ARG B N 1
ATOM 3763 C CA . ARG B 1 109 ? 26.365 38.617 22.604 1.00 42.73 109 ARG B CA 1
ATOM 3764 C C . ARG B 1 109 ? 25.418 37.429 22.346 1.00 42.98 109 ARG B C 1
ATOM 3765 O O . ARG B 1 109 ? 25.569 36.681 21.375 1.00 43.76 109 ARG B O 1
ATOM 3773 N N . ALA B 1 110 ? 24.423 37.295 23.205 1.00 41.72 110 ALA B N 1
ATOM 3774 C CA . ALA B 1 110 ? 23.539 36.167 23.163 1.00 42.56 110 ALA B CA 1
ATOM 3775 C C . ALA B 1 110 ? 22.134 36.557 23.581 1.00 42.66 110 ALA B C 1
ATOM 3776 O O . ALA B 1 110 ? 21.927 37.404 24.450 1.00 41.85 110 ALA B O 1
ATOM 3778 N N . PRO B 1 111 ? 21.154 35.909 22.991 1.00 44.22 111 PRO B N 1
ATOM 3779 C CA . PRO B 1 111 ? 19.844 36.334 23.367 1.00 44.92 111 PRO B CA 1
ATOM 3780 C C . PRO B 1 111 ? 19.451 35.738 24.710 1.00 44.80 111 PRO B C 1
ATOM 3781 O O . PRO B 1 111 ? 20.090 34.816 25.211 1.00 43.86 111 PRO B O 1
ATOM 3785 N N . ILE B 1 112 ? 18.372 36.262 25.263 1.00 45.58 112 ILE B N 1
ATOM 3786 C CA . ILE B 1 112 ? 17.701 35.627 26.394 1.00 46.31 112 ILE B CA 1
ATOM 3787 C C . ILE B 1 112 ? 16.464 35.010 25.827 1.00 48.23 112 ILE B C 1
ATOM 3788 O O . ILE B 1 112 ? 15.645 35.728 25.285 1.00 49.07 112 ILE B O 1
ATOM 3793 N N . VAL B 1 113 ? 16.334 33.689 25.914 1.00 50.19 113 VAL B N 1
ATOM 3794 C CA . VAL B 1 113 ? 15.132 33.013 25.413 1.00 52.72 113 VAL B CA 1
ATOM 3795 C C . VAL B 1 113 ? 14.026 32.777 26.455 1.00 53.16 113 VAL B C 1
ATOM 3796 O O . VAL B 1 113 ? 14.280 32.434 27.600 1.00 51.56 113 VAL B O 1
ATOM 3800 N N . VAL B 1 114 ? 12.790 32.969 26.013 1.00 55.37 114 VAL B N 1
ATOM 3801 C CA . VAL B 1 114 ? 11.607 32.642 26.783 1.00 56.70 114 VAL B CA 1
ATOM 3802 C C . VAL B 1 114 ? 10.605 32.025 25.793 1.00 60.00 114 VAL B C 1
ATOM 3803 O O . VAL B 1 114 ? 10.490 32.468 24.641 1.00 60.86 114 VAL B O 1
ATOM 3807 N N . ASN B 1 115 ? 9.897 30.988 26.215 1.00 62.12 115 ASN B N 1
ATOM 3808 C CA . ASN B 1 115 ? 9.117 30.208 25.269 1.00 65.12 115 ASN B CA 1
ATOM 3809 C C . ASN B 1 115 ? 7.943 30.945 24.672 1.00 66.56 115 ASN B C 1
ATOM 3810 O O . ASN B 1 115 ? 7.604 30.739 23.496 1.00 68.52 115 ASN B O 1
ATOM 3815 N N . SER B 1 116 ? 7.299 31.767 25.491 1.00 65.82 116 SER B N 1
ATOM 3816 C CA . SER B 1 116 ? 6.104 32.515 25.077 1.00 67.43 116 SER B CA 1
ATOM 3817 C C . SER B 1 116 ? 6.397 33.600 24.017 1.00 67.57 116 SER B C 1
ATOM 3818 O O . SER B 1 116 ? 5.485 34.056 23.314 1.00 68.54 116 SER B O 1
ATOM 3821 N N . ILE B 1 117 ? 7.669 34.022 23.955 1.00 65.46 117 ILE B N 1
ATOM 3822 C CA . ILE B 1 117 ? 8.195 34.912 22.920 1.00 65.84 117 ILE B CA 1
ATOM 3823 C C . ILE B 1 117 ? 8.677 34.138 21.667 1.00 67.31 117 ILE B C 1
ATOM 3824 O O . ILE B 1 117 ? 9.799 33.604 21.651 1.00 65.71 117 ILE B O 1
ATOM 3829 N N . LYS B 1 118 ? 7.842 34.105 20.623 1.00 73.88 118 LYS B N 1
ATOM 3830 C CA . LYS B 1 118 ? 8.113 33.315 19.424 1.00 73.58 118 LYS B CA 1
ATOM 3831 C C . LYS B 1 118 ? 9.286 33.855 18.616 1.00 72.27 118 LYS B C 1
ATOM 3832 O O . LYS B 1 118 ? 9.342 35.055 18.309 1.00 71.72 118 LYS B O 1
ATOM 3833 N N . PRO B 1 119 ? 10.230 32.962 18.263 1.00 71.28 119 PRO B N 1
ATOM 3834 C CA . PRO B 1 119 ? 11.374 33.304 17.422 1.00 70.08 119 PRO B CA 1
ATOM 3835 C C . PRO B 1 119 ? 10.957 33.544 15.973 1.00 71.35 119 PRO B C 1
ATOM 3836 O O . PRO B 1 119 ? 9.921 33.069 15.522 1.00 72.55 119 PRO B O 1
ATOM 3840 N N . PHE B 1 120 ? 11.770 34.277 15.238 1.00 71.25 120 PHE B N 1
ATOM 3841 C CA . PHE B 1 120 ? 11.468 34.501 13.834 1.00 72.47 120 PHE B CA 1
ATOM 3842 C C . PHE B 1 120 ? 12.037 33.335 13.038 1.00 71.68 120 PHE B C 1
ATOM 3843 O O . PHE B 1 120 ? 11.504 32.970 12.004 1.00 72.79 120 PHE B O 1
ATOM 3851 N N . VAL B 1 121 ? 13.107 32.741 13.559 1.00 70.07 121 VAL B N 1
ATOM 3852 C CA . VAL B 1 121 ? 13.724 31.571 12.947 1.00 69.28 121 VAL B CA 1
ATOM 3853 C C . VAL B 1 121 ? 13.186 30.248 13.465 1.00 70.32 121 VAL B C 1
ATOM 3854 O O . VAL B 1 121 ? 13.409 29.861 14.618 1.00 70.36 121 VAL B O 1
ATOM 3858 N N . LYS B 1 122 ? 12.492 29.541 12.592 1.00 71.50 122 LYS B N 1
ATOM 3859 C CA . LYS B 1 122 ? 11.990 28.228 12.942 1.00 72.48 122 LYS B CA 1
ATOM 3860 C C . LYS B 1 122 ? 12.553 27.696 14.261 1.00 71.35 122 LYS B C 1
ATOM 3861 O O . LYS B 1 122 ? 11.884 27.753 15.298 1.00 72.41 122 LYS B O 1
ATOM 3865 N N . GLY B 1 123 ? 13.773 27.161 14.229 1.00 69.41 123 GLY B N 1
ATOM 3866 C CA . GLY B 1 123 ? 14.183 26.218 15.295 1.00 68.38 123 GLY B CA 1
ATOM 3867 C C . GLY B 1 123 ? 15.266 26.632 16.285 1.00 66.22 123 GLY B C 1
ATOM 3868 O O . GLY B 1 123 ? 15.910 25.785 16.909 1.00 65.84 123 GLY B O 1
ATOM 3869 N N . TRP B 1 124 ? 15.458 27.931 16.463 1.00 64.60 124 TRP B N 1
ATOM 3870 C CA . TRP B 1 124 ? 16.496 28.389 17.367 1.00 62.47 124 TRP B CA 1
ATOM 3871 C C . TRP B 1 124 ? 16.059 28.383 18.839 1.00 63.17 124 TRP B C 1
ATOM 3872 O O . TRP B 1 124 ? 15.624 29.404 19.372 1.00 63.35 124 TRP B O 1
ATOM 3883 N N . LYS B 1 125 ? 16.200 27.224 19.491 1.00 63.53 125 LYS B N 1
ATOM 3884 C CA . LYS B 1 125 ? 15.784 27.036 20.899 1.00 64.00 125 LYS B CA 1
ATOM 3885 C C . LYS B 1 125 ? 16.881 27.418 21.916 1.00 62.67 125 LYS B C 1
ATOM 3886 O O . LYS B 1 125 ? 16.599 27.686 23.082 1.00 63.19 125 LYS B O 1
ATOM 3887 N N . LYS B 1 126 ? 18.128 27.463 21.463 1.00 60.86 126 LYS B N 1
ATOM 3888 C CA . LYS B 1 126 ? 19.248 27.687 22.357 1.00 59.25 126 LYS B CA 1
ATOM 3889 C C . LYS B 1 126 ? 20.002 28.957 21.997 1.00 57.46 126 LYS B C 1
ATOM 3890 O O . LYS B 1 126 ? 20.292 29.196 20.822 1.00 56.50 126 LYS B O 1
ATOM 3896 N N . PRO B 1 127 ? 20.334 29.779 23.013 1.00 56.56 127 PRO B N 1
ATOM 3897 C CA . PRO B 1 127 ? 21.026 31.026 22.705 1.00 54.76 127 PRO B CA 1
ATOM 3898 C C . PRO B 1 127 ? 22.195 30.765 21.801 1.00 52.74 127 PRO B C 1
ATOM 3899 O O . PRO B 1 127 ? 22.917 29.787 22.001 1.00 52.32 127 PRO B O 1
ATOM 3903 N N . ILE B 1 128 ? 22.388 31.635 20.815 1.00 51.38 128 ILE B N 1
ATOM 3904 C CA . ILE B 1 128 ? 23.588 31.575 20.003 1.00 49.82 128 ILE B CA 1
ATOM 3905 C C . ILE B 1 128 ? 24.456 32.737 20.378 1.00 49.34 128 ILE B C 1
ATOM 3906 O O . ILE B 1 128 ? 23.995 33.863 20.437 1.00 50.16 128 ILE B O 1
ATOM 3911 N N . SER B 1 129 ? 25.724 32.472 20.621 1.00 48.71 129 SER B N 1
ATOM 3912 C CA . SER B 1 129 ? 26.595 33.504 21.110 1.00 47.82 129 SER B CA 1
ATOM 3913 C C . SER B 1 129 ? 27.497 33.918 19.995 1.00 47.48 129 SER B C 1
ATOM 3914 O O . SER B 1 129 ? 28.196 33.079 19.444 1.00 47.89 129 SER B O 1
ATOM 3917 N N . ILE B 1 130 ? 27.482 35.214 19.680 1.00 47.40 130 ILE B N 1
ATOM 3918 C CA . ILE B 1 130 ? 28.261 35.797 18.604 1.00 47.30 130 ILE B CA 1
ATOM 3919 C C . ILE B 1 130 ? 29.414 36.663 19.128 1.00 47.27 130 ILE B C 1
ATOM 3920 O O . ILE B 1 130 ? 29.216 37.515 19.956 1.00 47.24 130 ILE B O 1
ATOM 3925 N N . ALA B 1 131 ? 30.604 36.470 18.594 1.00 48.12 131 ALA B N 1
ATOM 3926 C CA . ALA B 1 131 ? 31.823 37.004 19.175 1.00 49.95 131 ALA B CA 1
ATOM 3927 C C . ALA B 1 131 ? 32.499 38.008 18.249 1.00 51.21 131 ALA B C 1
ATOM 3928 O O . ALA B 1 131 ? 32.569 37.783 17.043 1.00 52.28 131 ALA B O 1
ATOM 3930 N N . ARG B 1 132 ? 33.004 39.108 18.798 1.00 52.83 132 ARG B N 1
ATOM 3931 C CA . ARG B 1 132 ? 33.789 40.080 18.018 1.00 53.65 132 ARG B CA 1
ATOM 3932 C C . ARG B 1 132 ? 34.846 40.751 18.890 1.00 53.88 132 ARG B C 1
ATOM 3933 O O . ARG B 1 132 ? 34.589 41.051 20.057 1.00 54.34 132 ARG B O 1
ATOM 3941 N N . HIS B 1 133 ? 36.038 40.976 18.336 1.00 53.99 133 HIS B N 1
ATOM 3942 C CA . HIS B 1 133 ? 37.191 41.381 19.150 1.00 54.79 133 HIS B CA 1
ATOM 3943 C C . HIS B 1 133 ? 37.353 42.906 19.242 1.00 55.16 133 HIS B C 1
ATOM 3944 O O . HIS B 1 133 ? 37.907 43.552 18.341 1.00 55.43 133 HIS B O 1
ATOM 3951 N N . LYS B 1 140 ? 39.303 51.521 14.184 1.00 57.15 140 LYS B N 1
ATOM 3952 C CA . LYS B 1 140 ? 38.668 52.083 12.998 1.00 56.71 140 LYS B CA 1
ATOM 3953 C C . LYS B 1 140 ? 39.615 52.173 11.768 1.00 55.70 140 LYS B C 1
ATOM 3954 O O . LYS B 1 140 ? 40.800 51.884 11.862 1.00 55.80 140 LYS B O 1
ATOM 3957 N N . ASN B 1 141 ? 39.057 52.567 10.625 1.00 54.43 141 ASN B N 1
ATOM 3958 C CA . ASN B 1 141 ? 39.696 52.425 9.312 1.00 52.43 141 ASN B CA 1
ATOM 3959 C C . ASN B 1 141 ? 40.047 53.773 8.793 1.00 50.28 141 ASN B C 1
ATOM 3960 O O . ASN B 1 141 ? 39.386 54.742 9.129 1.00 51.92 141 ASN B O 1
ATOM 3965 N N . VAL B 1 142 ? 41.040 53.864 7.932 1.00 46.99 142 VAL B N 1
ATOM 3966 C CA . VAL B 1 142 ? 41.241 55.141 7.265 1.00 44.01 142 VAL B CA 1
ATOM 3967 C C . VAL B 1 142 ? 40.666 55.067 5.873 1.00 42.53 142 VAL B C 1
ATOM 3968 O O . VAL B 1 142 ? 40.671 54.012 5.239 1.00 41.92 142 VAL B O 1
ATOM 3972 N N . GLU B 1 143 ? 40.182 56.198 5.395 1.00 41.34 143 GLU B N 1
ATOM 3973 C CA . GLU B 1 143 ? 39.489 56.274 4.135 1.00 41.07 143 GLU B CA 1
ATOM 3974 C C . GLU B 1 143 ? 39.913 57.556 3.468 1.00 40.27 143 GLU B C 1
ATOM 3975 O O . GLU B 1 143 ? 40.341 58.489 4.120 1.00 39.58 143 GLU B O 1
ATOM 3981 N N . TYR B 1 144 ? 39.709 57.641 2.164 1.00 39.64 144 TYR B N 1
ATOM 3982 C CA . TYR B 1 144 ? 40.035 58.862 1.481 1.00 39.33 144 TYR B CA 1
ATOM 3983 C C . TYR B 1 144 ? 39.149 58.976 0.239 1.00 39.48 144 TYR B C 1
ATOM 3984 O O . TYR B 1 144 ? 38.902 57.999 -0.433 1.00 39.37 144 TYR B O 1
ATOM 3993 N N . TYR B 1 145 ? 38.648 60.170 -0.042 1.00 40.40 145 TYR B N 1
ATOM 3994 C CA . TYR B 1 145 ? 37.937 60.435 -1.290 1.00 40.65 145 TYR B CA 1
ATOM 3995 C C . TYR B 1 145 ? 38.882 60.804 -2.397 1.00 39.97 145 TYR B C 1
ATOM 3996 O O . TYR B 1 145 ? 39.473 61.884 -2.374 1.00 40.01 145 TYR B O 1
ATOM 4005 N N . VAL B 1 146 ? 39.008 59.916 -3.384 1.00 39.98 146 VAL B N 1
ATOM 4006 C CA . VAL B 1 146 ? 39.881 60.140 -4.555 1.00 38.78 146 VAL B CA 1
ATOM 4007 C C . VAL B 1 146 ? 39.165 61.102 -5.484 1.00 39.86 146 VAL B C 1
ATOM 4008 O O . VAL B 1 146 ? 38.050 60.788 -5.940 1.00 39.33 146 VAL B O 1
ATOM 4012 N N . PRO B 1 147 ? 39.790 62.284 -5.750 1.00 39.90 147 PRO B N 1
ATOM 4013 C CA . PRO B 1 147 ? 39.036 63.364 -6.378 1.00 41.22 147 PRO B CA 1
ATOM 4014 C C . PRO B 1 147 ? 39.252 63.466 -7.861 1.00 41.80 147 PRO B C 1
ATOM 4015 O O . PRO B 1 147 ? 38.555 64.198 -8.515 1.00 42.72 147 PRO B O 1
ATOM 4019 N N . SER B 1 148 ? 40.192 62.712 -8.403 1.00 42.29 148 SER B N 1
ATOM 4020 C CA . SER B 1 148 ? 40.486 62.815 -9.819 1.00 42.97 148 SER B CA 1
ATOM 4021 C C . SER B 1 148 ? 41.542 61.736 -10.034 1.00 42.41 148 SER B C 1
ATOM 4022 O O . SER B 1 148 ? 41.861 61.043 -9.085 1.00 41.82 148 SER B O 1
ATOM 4025 N N . ALA B 1 149 ? 42.089 61.616 -11.239 1.00 42.59 149 ALA B N 1
ATOM 4026 C CA . ALA B 1 149 ? 42.790 60.412 -11.758 1.00 43.52 149 ALA B CA 1
ATOM 4027 C C . ALA B 1 149 ? 43.760 59.450 -10.997 1.00 43.39 149 ALA B C 1
ATOM 4028 O O . ALA B 1 149 ? 43.489 58.222 -10.953 1.00 47.03 149 ALA B O 1
ATOM 4030 N N . GLY B 1 150 ? 44.881 59.916 -10.498 1.00 40.41 150 GLY B N 1
ATOM 4031 C CA . GLY B 1 150 ? 45.973 58.965 -10.144 1.00 39.13 150 GLY B CA 1
ATOM 4032 C C . GLY B 1 150 ? 45.963 57.544 -9.526 1.00 38.27 150 GLY B C 1
ATOM 4033 O O . GLY B 1 150 ? 45.081 56.713 -9.820 1.00 37.84 150 GLY B O 1
ATOM 4034 N N . LYS B 1 151 ? 47.015 57.260 -8.716 1.00 36.90 151 LYS B N 1
ATOM 4035 C CA . LYS B 1 151 ? 47.324 55.931 -8.117 1.00 36.26 151 LYS B CA 1
ATOM 4036 C C . LYS B 1 151 ? 47.203 55.762 -6.579 1.00 35.11 151 LYS B C 1
ATOM 4037 O O . LYS B 1 151 ? 47.849 56.429 -5.814 1.00 34.78 151 LYS B O 1
ATOM 4043 N N . ALA B 1 152 ? 46.392 54.807 -6.167 1.00 34.27 152 ALA B N 1
ATOM 4044 C CA . ALA B 1 152 ? 46.172 54.466 -4.784 1.00 33.59 152 ALA B CA 1
ATOM 4045 C C . ALA B 1 152 ? 47.001 53.229 -4.428 1.00 32.97 152 ALA B C 1
ATOM 4046 O O . ALA B 1 152 ? 47.025 52.300 -5.188 1.00 31.90 152 ALA B O 1
ATOM 4048 N N . GLU B 1 153 ? 47.651 53.230 -3.257 1.00 34.31 153 GLU B N 1
ATOM 4049 C CA . GLU B 1 153 ? 48.566 52.166 -2.835 1.00 35.33 153 GLU B CA 1
ATOM 4050 C C . GLU B 1 153 ? 48.508 51.847 -1.339 1.00 35.42 153 GLU B C 1
ATOM 4051 O O . GLU B 1 153 ? 48.295 52.766 -0.523 1.00 35.45 153 GLU B O 1
ATOM 4057 N N . LEU B 1 154 ? 48.686 50.572 -0.966 1.00 34.90 154 LEU B N 1
ATOM 4058 C CA . LEU B 1 154 ? 49.032 50.267 0.424 1.00 35.90 154 LEU B CA 1
ATOM 4059 C C . LEU B 1 154 ? 50.532 50.383 0.487 1.00 36.25 154 LEU B C 1
ATOM 4060 O O . LEU B 1 154 ? 51.202 49.806 -0.358 1.00 36.17 154 LEU B O 1
ATOM 4065 N N . VAL B 1 155 ? 51.072 51.074 1.493 1.00 36.57 155 VAL B N 1
ATOM 4066 C CA . VAL B 1 155 ? 52.525 51.180 1.600 1.00 37.49 155 VAL B CA 1
ATOM 4067 C C . VAL B 1 155 ? 52.946 50.746 2.979 1.00 37.73 155 VAL B C 1
ATOM 4068 O O . VAL B 1 155 ? 52.279 50.992 3.960 1.00 38.06 155 VAL B O 1
ATOM 4072 N N . PHE B 1 156 ? 54.052 50.050 3.053 1.00 38.02 156 PHE B N 1
ATOM 4073 C CA . PHE B 1 156 ? 54.554 49.705 4.335 1.00 38.11 156 PHE B CA 1
ATOM 4074 C C . PHE B 1 156 ? 56.034 50.085 4.432 1.00 39.23 156 PHE B C 1
ATOM 4075 O O . PHE B 1 156 ? 56.824 49.802 3.524 1.00 40.21 156 PHE B O 1
ATOM 4083 N N . THR B 1 157 ? 56.406 50.732 5.525 1.00 39.52 157 THR B N 1
ATOM 4084 C CA . THR B 1 157 ? 57.796 51.111 5.751 1.00 39.79 157 THR B CA 1
ATOM 4085 C C . THR B 1 157 ? 58.303 50.379 6.962 1.00 41.30 157 THR B C 1
ATOM 4086 O O . THR B 1 157 ? 57.918 50.670 8.078 1.00 40.90 157 THR B O 1
ATOM 4090 N N . SER B 1 158 ? 59.183 49.425 6.748 1.00 43.16 158 SER B N 1
ATOM 4091 C CA . SER B 1 158 ? 59.584 48.554 7.804 1.00 45.36 158 SER B CA 1
ATOM 4092 C C . SER B 1 158 ? 60.585 49.341 8.627 1.00 47.43 158 SER B C 1
ATOM 4093 O O . SER B 1 158 ? 61.150 50.296 8.141 1.00 48.05 158 SER B O 1
ATOM 4096 N N . GLU B 1 159 ? 60.759 49.031 9.899 1.00 49.01 159 GLU B N 1
ATOM 4097 C CA . GLU B 1 159 ? 61.623 49.907 10.680 1.00 51.08 159 GLU B CA 1
ATOM 4098 C C . GLU B 1 159 ? 63.095 49.660 10.354 1.00 52.29 159 GLU B C 1
ATOM 4099 O O . GLU B 1 159 ? 63.976 50.234 10.977 1.00 53.63 159 GLU B O 1
ATOM 4105 N N . ASN B 1 160 ? 63.355 48.823 9.355 1.00 52.24 160 ASN B N 1
ATOM 4106 C CA . ASN B 1 160 ? 64.735 48.640 8.835 1.00 53.68 160 ASN B CA 1
ATOM 4107 C C . ASN B 1 160 ? 64.957 49.524 7.595 1.00 51.89 160 ASN B C 1
ATOM 4108 O O . ASN B 1 160 ? 66.030 49.521 7.006 1.00 51.96 160 ASN B O 1
ATOM 4113 N N . GLY B 1 161 ? 63.898 50.234 7.205 1.00 49.37 161 GLY B N 1
ATOM 4114 C CA . GLY B 1 161 ? 63.919 51.185 6.104 1.00 47.80 161 GLY B CA 1
ATOM 4115 C C . GLY B 1 161 ? 63.266 50.729 4.800 1.00 46.52 161 GLY B C 1
ATOM 4116 O O . GLY B 1 161 ? 63.004 51.554 3.906 1.00 45.15 161 GLY B O 1
ATOM 4117 N N . GLU B 1 162 ? 63.033 49.429 4.646 1.00 46.27 162 GLU B N 1
ATOM 4118 C CA . GLU B 1 162 ? 62.506 48.955 3.378 1.00 46.27 162 GLU B CA 1
ATOM 4119 C C . GLU B 1 162 ? 61.047 49.405 3.200 1.00 44.55 162 GLU B C 1
ATOM 4120 O O . GLU B 1 162 ? 60.291 49.516 4.151 1.00 43.39 162 GLU B O 1
ATOM 4126 N N . VAL B 1 163 ? 60.672 49.654 1.964 1.00 44.31 163 VAL B N 1
ATOM 4127 C CA . VAL B 1 163 ? 59.400 50.234 1.651 1.00 44.11 163 VAL B CA 1
ATOM 4128 C C . VAL B 1 163 ? 58.766 49.365 0.581 1.00 44.80 163 VAL B C 1
ATOM 4129 O O . VAL B 1 163 ? 59.320 49.207 -0.511 1.00 45.91 163 VAL B O 1
ATOM 4133 N N . SER B 1 164 ? 57.631 48.763 0.894 1.00 44.78 164 SER B N 1
ATOM 4134 C CA . SER B 1 164 ? 56.966 47.908 -0.082 1.00 45.85 164 SER B CA 1
ATOM 4135 C C . SER B 1 164 ? 55.627 48.514 -0.405 1.00 44.44 164 SER B C 1
ATOM 4136 O O . SER B 1 164 ? 54.986 49.055 0.456 1.00 44.36 164 SER B O 1
ATOM 4139 N N . ARG B 1 165 ? 55.229 48.405 -1.654 1.00 44.94 165 ARG B N 1
ATOM 4140 C CA . ARG B 1 165 ? 54.045 49.058 -2.177 1.00 45.31 165 ARG B CA 1
ATOM 4141 C C . ARG B 1 165 ? 53.237 48.006 -2.842 1.00 45.10 165 ARG B C 1
ATOM 4142 O O . ARG B 1 165 ? 53.781 47.125 -3.486 1.00 45.92 165 ARG B O 1
ATOM 4150 N N . GLN B 1 166 ? 51.935 48.155 -2.730 1.00 44.53 166 GLN B N 1
ATOM 4151 C CA . GLN B 1 166 ? 50.975 47.331 -3.419 1.00 44.50 166 GLN B CA 1
ATOM 4152 C C . GLN B 1 166 ? 49.983 48.299 -4.027 1.00 42.67 166 GLN B C 1
ATOM 4153 O O . GLN B 1 166 ? 49.439 49.142 -3.328 1.00 41.70 166 GLN B O 1
ATOM 4159 N N . THR B 1 167 ? 49.749 48.210 -5.326 1.00 42.07 167 THR B N 1
ATOM 4160 C CA . THR B 1 167 ? 48.762 49.069 -5.948 1.00 41.18 167 THR B CA 1
ATOM 4161 C C . THR B 1 167 ? 47.321 48.643 -5.548 1.00 40.50 167 THR B C 1
ATOM 4162 O O . THR B 1 167 ? 47.018 47.450 -5.481 1.00 40.13 167 THR B O 1
ATOM 4166 N N . ILE B 1 168 ? 46.484 49.619 -5.191 1.00 38.51 168 ILE B N 1
ATOM 4167 C CA . ILE B 1 168 ? 45.087 49.345 -4.835 1.00 37.73 168 ILE B CA 1
ATOM 4168 C C . ILE B 1 168 ? 44.313 49.533 -6.099 1.00 37.69 168 ILE B C 1
ATOM 4169 O O . ILE B 1 168 ? 43.515 48.701 -6.468 1.00 37.12 168 ILE B O 1
ATOM 4174 N N . HIS B 1 169 ? 44.617 50.606 -6.808 1.00 37.12 169 HIS B N 1
ATOM 4175 C CA . HIS B 1 169 ? 43.927 50.875 -8.024 1.00 37.18 169 HIS B CA 1
ATOM 4176 C C . HIS B 1 169 ? 44.460 52.100 -8.695 1.00 37.61 169 HIS B C 1
ATOM 4177 O O . HIS B 1 169 ? 44.807 53.065 -8.048 1.00 36.51 169 HIS B O 1
ATOM 4184 N N . GLU B 1 170 ? 44.502 52.055 -10.020 1.00 39.98 170 GLU B N 1
ATOM 4185 C CA . GLU B 1 170 ? 44.773 53.225 -10.849 1.00 41.26 170 GLU B CA 1
ATOM 4186 C C . GLU B 1 170 ? 43.451 53.906 -11.179 1.00 40.82 170 GLU B C 1
ATOM 4187 O O . GLU B 1 170 ? 42.674 53.372 -11.958 1.00 41.13 170 GLU B O 1
ATOM 4193 N N . PHE B 1 171 ? 43.209 55.098 -10.645 1.00 40.57 171 PHE B N 1
ATOM 4194 C CA . PHE B 1 171 ? 41.942 55.765 -10.902 1.00 40.82 171 PHE B CA 1
ATOM 4195 C C . PHE B 1 171 ? 41.981 56.562 -12.179 1.00 41.57 171 PHE B C 1
ATOM 4196 O O . PHE B 1 171 ? 42.972 57.158 -12.480 1.00 41.53 171 PHE B O 1
ATOM 4204 N N . ASP B 1 172 ? 40.908 56.555 -12.949 1.00 43.53 172 ASP B N 1
ATOM 4205 C CA . ASP B 1 172 ? 40.802 57.517 -14.032 1.00 45.63 172 ASP B CA 1
ATOM 4206 C C . ASP B 1 172 ? 39.724 58.512 -13.701 1.00 44.65 172 ASP B C 1
ATOM 4207 O O . ASP B 1 172 ? 39.413 59.350 -14.507 1.00 45.84 172 ASP B O 1
ATOM 4212 N N . GLY B 1 173 ? 39.140 58.413 -12.519 1.00 43.34 173 GLY B N 1
ATOM 4213 C CA . GLY B 1 173 ? 38.087 59.350 -12.118 1.00 42.69 173 GLY B CA 1
ATOM 4214 C C . GLY B 1 173 ? 38.023 59.293 -10.611 1.00 41.21 173 GLY B C 1
ATOM 4215 O O . GLY B 1 173 ? 38.827 58.604 -9.986 1.00 40.24 173 GLY B O 1
ATOM 4216 N N . PRO B 1 174 ? 37.073 60.010 -10.011 1.00 40.54 174 PRO B N 1
ATOM 4217 C CA . PRO B 1 174 ? 36.959 59.997 -8.562 1.00 39.06 174 PRO B CA 1
ATOM 4218 C C . PRO B 1 174 ? 36.407 58.672 -8.024 1.00 38.43 174 PRO B C 1
ATOM 4219 O O . PRO B 1 174 ? 35.767 57.925 -8.746 1.00 39.46 174 PRO B O 1
ATOM 4223 N N . GLY B 1 175 ? 36.643 58.408 -6.748 1.00 36.95 175 GLY B N 1
ATOM 4224 C CA . GLY B 1 175 ? 36.065 57.273 -6.073 1.00 35.81 175 GLY B CA 1
ATOM 4225 C C . GLY B 1 175 ? 36.599 57.276 -4.640 1.00 35.01 175 GLY B C 1
ATOM 4226 O O . GLY B 1 175 ? 37.059 58.308 -4.133 1.00 34.25 175 GLY B O 1
ATOM 4227 N N . VAL B 1 176 ? 36.588 56.117 -4.001 1.00 33.19 176 VAL B N 1
ATOM 4228 C CA . VAL B 1 176 ? 36.942 56.076 -2.619 1.00 33.13 176 VAL B CA 1
ATOM 4229 C C . VAL B 1 176 ? 37.888 54.940 -2.365 1.00 33.28 176 VAL B C 1
ATOM 4230 O O . VAL B 1 176 ? 37.806 53.902 -3.025 1.00 34.69 176 VAL B O 1
ATOM 4234 N N . ILE B 1 177 ? 38.798 55.143 -1.429 1.00 33.10 177 ILE B N 1
ATOM 4235 C CA . ILE B 1 177 ? 39.676 54.111 -1.003 1.00 34.07 177 ILE B CA 1
ATOM 4236 C C . ILE B 1 177 ? 39.663 53.987 0.518 1.00 35.01 177 ILE B C 1
ATOM 4237 O O . ILE B 1 177 ? 39.339 54.926 1.227 1.00 35.11 177 ILE B O 1
ATOM 4242 N N . MET B 1 178 ? 40.069 52.824 1.004 1.00 36.03 178 MET B N 1
ATOM 4243 C CA . MET B 1 178 ? 40.059 52.523 2.414 1.00 37.73 178 MET B CA 1
ATOM 4244 C C . MET B 1 178 ? 41.181 51.528 2.679 1.00 37.28 178 MET B C 1
ATOM 4245 O O . MET B 1 178 ? 41.491 50.706 1.820 1.00 37.18 178 MET B O 1
ATOM 4250 N N . GLY B 1 179 ? 41.738 51.570 3.880 1.00 37.46 179 GLY B N 1
ATOM 4251 C CA . GLY B 1 179 ? 42.798 50.685 4.281 1.00 38.17 179 GLY B CA 1
ATOM 4252 C C . GLY B 1 179 ? 42.518 50.220 5.692 1.00 39.38 179 GLY B C 1
ATOM 4253 O O . GLY B 1 179 ? 41.886 50.936 6.470 1.00 38.29 179 GLY B O 1
ATOM 4254 N N . MET B 1 180 ? 42.986 49.016 6.040 1.00 40.76 180 MET B N 1
ATOM 4255 C CA . MET B 1 180 ? 42.681 48.493 7.355 1.00 42.33 180 MET B CA 1
ATOM 4256 C C . MET B 1 180 ? 43.698 47.492 7.760 1.00 42.42 180 MET B C 1
ATOM 4257 O O . MET B 1 180 ? 44.556 47.129 6.961 1.00 41.68 180 MET B O 1
ATOM 4262 N N . HIS B 1 181 ? 43.631 47.068 9.019 1.00 42.57 181 HIS B N 1
ATOM 4263 C CA . HIS B 1 181 ? 44.659 46.202 9.518 1.00 43.10 181 HIS B CA 1
ATOM 4264 C C . HIS B 1 181 ? 44.200 45.206 10.562 1.00 44.37 181 HIS B C 1
ATOM 4265 O O . HIS B 1 181 ? 43.081 45.276 11.073 1.00 43.57 181 HIS B O 1
ATOM 4272 N N . ASN B 1 182 ? 45.108 44.278 10.843 1.00 45.13 182 ASN B N 1
ATOM 4273 C CA . ASN B 1 182 ? 45.000 43.328 11.928 1.00 46.52 182 ASN B CA 1
ATOM 4274 C C . ASN B 1 182 ? 46.391 42.825 12.264 1.00 46.37 182 ASN B C 1
ATOM 4275 O O . ASN B 1 182 ? 47.158 42.517 11.380 1.00 46.25 182 ASN B O 1
ATOM 4280 N N . THR B 1 183 ? 46.706 42.763 13.549 1.00 46.19 183 THR B N 1
ATOM 4281 C CA . THR B 1 183 ? 47.965 42.239 13.977 1.00 46.38 183 THR B CA 1
ATOM 4282 C C . THR B 1 183 ? 47.757 40.769 14.348 1.00 46.60 183 THR B C 1
ATOM 4283 O O . THR B 1 183 ? 46.632 40.327 14.605 1.00 45.65 183 THR B O 1
ATOM 4287 N N . ASP B 1 184 ? 48.846 40.011 14.331 1.00 46.86 184 ASP B N 1
ATOM 4288 C CA . ASP B 1 184 ? 48.821 38.629 14.732 1.00 47.65 184 ASP B CA 1
ATOM 4289 C C . ASP B 1 184 ? 48.508 38.608 16.226 1.00 47.99 184 ASP B C 1
ATOM 4290 O O . ASP B 1 184 ? 47.764 37.740 16.690 1.00 47.63 184 ASP B O 1
ATOM 4295 N N . LYS B 1 185 ? 49.072 39.560 16.977 1.00 47.90 185 LYS B N 1
ATOM 4296 C CA . LYS B 1 185 ? 48.814 39.649 18.419 1.00 49.67 185 LYS B CA 1
ATOM 4297 C C . LYS B 1 185 ? 47.291 39.629 18.614 1.00 49.46 185 LYS B C 1
ATOM 4298 O O . LYS B 1 185 ? 46.739 38.923 19.466 1.00 50.21 185 LYS B O 1
ATOM 4301 N N . SER B 1 186 ? 46.617 40.388 17.766 1.00 48.36 186 SER B N 1
ATOM 4302 C CA . SER B 1 186 ? 45.204 40.618 17.904 1.00 48.19 186 SER B CA 1
ATOM 4303 C C . SER B 1 186 ? 44.420 39.366 17.620 1.00 47.50 186 SER B C 1
ATOM 4304 O O . SER B 1 186 ? 43.528 38.989 18.382 1.00 49.01 186 SER B O 1
ATOM 4307 N N . ILE B 1 187 ? 44.740 38.706 16.524 1.00 46.42 187 ILE B N 1
ATOM 4308 C CA . ILE B 1 187 ? 44.021 37.506 16.190 1.00 45.57 187 ILE B CA 1
ATOM 4309 C C . ILE B 1 187 ? 44.160 36.509 17.318 1.00 46.92 187 ILE B C 1
ATOM 4310 O O . ILE B 1 187 ? 43.228 35.742 17.570 1.00 47.62 187 ILE B O 1
ATOM 4314 N N . ARG B 1 188 ? 45.321 36.504 17.981 1.00 47.02 188 ARG B N 1
ATOM 4315 C CA . ARG B 1 188 ? 45.589 35.601 19.108 1.00 47.94 188 ARG B CA 1
ATOM 4316 C C . ARG B 1 188 ? 44.775 35.874 20.383 1.00 47.94 188 ARG B C 1
ATOM 4317 O O . ARG B 1 188 ? 44.386 34.921 21.067 1.00 47.97 188 ARG B O 1
ATOM 4325 N N . SER B 1 189 ? 44.527 37.148 20.720 1.00 46.84 189 SER B N 1
ATOM 4326 C CA . SER B 1 189 ? 43.659 37.415 21.886 1.00 46.50 189 SER B CA 1
ATOM 4327 C C . SER B 1 189 ? 42.272 36.946 21.524 1.00 45.89 189 SER B C 1
ATOM 4328 O O . SER B 1 189 ? 41.555 36.379 22.358 1.00 46.45 189 SER B O 1
ATOM 4331 N N . PHE B 1 190 ? 41.910 37.198 20.266 1.00 44.17 190 PHE B N 1
ATOM 4332 C CA . PHE B 1 190 ? 40.593 36.868 19.763 1.00 43.09 190 PHE B CA 1
ATOM 4333 C C . PHE B 1 190 ? 40.354 35.373 19.911 1.00 43.16 190 PHE B C 1
ATOM 4334 O O . PHE B 1 190 ? 39.342 34.955 20.449 1.00 42.93 190 PHE B O 1
ATOM 4342 N N . ALA B 1 191 ? 41.288 34.571 19.426 1.00 43.17 191 ALA B N 1
ATOM 4343 C CA . ALA B 1 191 ? 41.138 33.143 19.513 1.00 43.79 191 ALA B CA 1
ATOM 4344 C C . ALA B 1 191 ? 41.124 32.693 20.959 1.00 45.07 191 ALA B C 1
ATOM 4345 O O . ALA B 1 191 ? 40.365 31.790 21.312 1.00 46.37 191 ALA B O 1
ATOM 4347 N N . ARG B 1 192 ? 41.934 33.313 21.808 1.00 49.29 192 ARG B N 1
ATOM 4348 C CA . ARG B 1 192 ? 42.005 32.862 23.193 1.00 49.49 192 ARG B CA 1
ATOM 4349 C C . ARG B 1 192 ? 40.700 33.115 23.950 1.00 48.95 192 ARG B C 1
ATOM 4350 O O . ARG B 1 192 ? 40.176 32.201 24.632 1.00 49.64 192 ARG B O 1
ATOM 4358 N N . ALA B 1 193 ? 40.191 34.347 23.819 1.00 47.30 193 ALA B N 1
ATOM 4359 C CA . ALA B 1 193 ? 38.929 34.750 24.386 1.00 45.88 193 ALA B CA 1
ATOM 4360 C C . ALA B 1 193 ? 37.791 33.834 23.909 1.00 46.14 193 ALA B C 1
ATOM 4361 O O . ALA B 1 193 ? 36.882 33.514 24.680 1.00 45.92 193 ALA B O 1
ATOM 4363 N N . CYS B 1 194 ? 37.835 33.414 22.642 1.00 46.48 194 CYS B N 1
ATOM 4364 C CA . CYS B 1 194 ? 36.759 32.598 22.086 1.00 46.13 194 CYS B CA 1
ATOM 4365 C C . CYS B 1 194 ? 36.822 31.188 22.629 1.00 46.94 194 CYS B C 1
ATOM 4366 O O . CYS B 1 194 ? 35.805 30.574 22.954 1.00 47.16 194 CYS B O 1
ATOM 4369 N N . PHE B 1 195 ? 38.022 30.651 22.715 1.00 47.99 195 PHE B N 1
ATOM 4370 C CA . PHE B 1 195 ? 38.169 29.346 23.318 1.00 49.28 195 PHE B CA 1
ATOM 4371 C C . PHE B 1 195 ? 37.844 29.372 24.833 1.00 49.88 195 PHE B C 1
ATOM 4372 O O . PHE B 1 195 ? 37.331 28.399 25.393 1.00 50.68 195 PHE B O 1
ATOM 4380 N N . ASN B 1 196 ? 38.151 30.470 25.511 1.00 49.90 196 ASN B N 1
ATOM 4381 C CA . ASN B 1 196 ? 37.855 30.512 26.941 1.00 50.86 196 ASN B CA 1
ATOM 4382 C C . ASN B 1 196 ? 36.350 30.416 27.151 1.00 51.16 196 ASN B C 1
ATOM 4383 O O . ASN B 1 196 ? 35.864 29.614 27.964 1.00 51.78 196 ASN B O 1
ATOM 4388 N N . TYR B 1 197 ? 35.621 31.239 26.390 1.00 50.27 197 TYR B N 1
ATOM 4389 C CA . TYR B 1 197 ? 34.199 31.407 26.586 1.00 50.33 197 TYR B CA 1
ATOM 4390 C C . TYR B 1 197 ? 33.495 30.101 26.233 1.00 51.47 197 TYR B C 1
ATOM 4391 O O . TYR B 1 197 ? 32.667 29.607 26.981 1.00 51.49 197 TYR B O 1
ATOM 4400 N N . ALA B 1 198 ? 33.879 29.522 25.109 1.00 52.88 198 ALA B N 1
ATOM 4401 C CA . ALA B 1 198 ? 33.317 28.270 24.670 1.00 54.62 198 ALA B CA 1
ATOM 4402 C C . ALA B 1 198 ? 33.401 27.272 25.803 1.00 56.75 198 ALA B C 1
ATOM 4403 O O . ALA B 1 198 ? 32.462 26.498 26.037 1.00 57.49 198 ALA B O 1
ATOM 4405 N N . LEU B 1 199 ? 34.532 27.276 26.503 1.00 58.47 199 LEU B N 1
ATOM 4406 C CA . LEU B 1 199 ? 34.727 26.351 27.634 1.00 61.46 199 LEU B CA 1
ATOM 4407 C C . LEU B 1 199 ? 33.834 26.700 28.819 1.00 61.66 199 LEU B C 1
ATOM 4408 O O . LEU B 1 199 ? 33.002 25.896 29.212 1.00 63.02 199 LEU B O 1
ATOM 4413 N N . ASP B 1 200 ? 34.021 27.892 29.385 1.00 61.53 200 ASP B N 1
ATOM 4414 C CA . ASP B 1 200 ? 33.197 28.356 30.509 1.00 62.25 200 ASP B CA 1
ATOM 4415 C C . ASP B 1 200 ? 31.726 27.940 30.317 1.00 62.22 200 ASP B C 1
ATOM 4416 O O . ASP B 1 200 ? 31.031 27.653 31.286 1.00 62.89 200 ASP B O 1
ATOM 4421 N N . MET B 1 201 ? 31.273 27.864 29.063 1.00 61.46 201 MET B N 1
ATOM 4422 C CA . MET B 1 201 ? 29.852 27.719 28.778 1.00 61.30 201 MET B CA 1
ATOM 4423 C C . MET B 1 201 ? 29.451 26.359 28.219 1.00 62.08 201 MET B C 1
ATOM 4424 O O . MET B 1 201 ? 28.282 26.131 27.908 1.00 62.25 201 MET B O 1
ATOM 4429 N N . ASN B 1 202 ? 30.417 25.457 28.104 1.00 63.07 202 ASN B N 1
ATOM 4430 C CA . ASN B 1 202 ? 30.204 24.141 27.468 1.00 64.54 202 ASN B CA 1
ATOM 4431 C C . ASN B 1 202 ? 29.640 24.156 26.058 1.00 63.59 202 ASN B C 1
ATOM 4432 O O . ASN B 1 202 ? 28.907 23.235 25.678 1.00 64.93 202 ASN B O 1
ATOM 4437 N N . GLN B 1 203 ? 29.986 25.174 25.276 1.00 61.27 203 GLN B N 1
ATOM 4438 C CA . GLN B 1 203 ? 29.549 25.212 23.880 1.00 60.32 203 GLN B CA 1
ATOM 4439 C C . GLN B 1 203 ? 30.704 24.890 22.936 1.00 59.79 203 GLN B C 1
ATOM 4440 O O . GLN B 1 203 ? 31.875 25.096 23.267 1.00 58.68 203 GLN B O 1
ATOM 4446 N N . ASP B 1 204 ? 30.360 24.351 21.776 1.00 59.85 204 ASP B N 1
ATOM 4447 C CA . ASP B 1 204 ? 31.308 24.259 20.686 1.00 60.03 204 ASP B CA 1
ATOM 4448 C C . ASP B 1 204 ? 31.653 25.692 20.203 1.00 58.10 204 ASP B C 1
ATOM 4449 O O . ASP B 1 204 ? 30.876 26.646 20.388 1.00 56.49 204 ASP B O 1
ATOM 4454 N N . LEU B 1 205 ? 32.821 25.836 19.590 1.00 57.63 205 LEU B N 1
ATOM 4455 C CA . LEU B 1 205 ? 33.215 27.099 18.981 1.00 56.39 205 LEU B CA 1
ATOM 4456 C C . LEU B 1 205 ? 33.245 26.944 17.464 1.00 57.53 205 LEU B C 1
ATOM 4457 O O . LEU B 1 205 ? 33.864 26.023 16.948 1.00 59.33 205 LEU B O 1
ATOM 4462 N N . TRP B 1 206 ? 32.549 27.820 16.748 1.00 57.28 206 TRP B N 1
ATOM 4463 C CA . TRP B 1 206 ? 32.626 27.862 15.289 1.00 58.09 206 TRP B CA 1
ATOM 4464 C C . TRP B 1 206 ? 33.334 29.141 14.843 1.00 57.67 206 TRP B C 1
ATOM 4465 O O . TRP B 1 206 ? 33.066 30.218 15.367 1.00 55.50 206 TRP B O 1
ATOM 4476 N N . PHE B 1 207 ? 34.223 29.018 13.864 1.00 59.29 207 PHE B N 1
ATOM 4477 C CA . PHE B 1 207 ? 34.880 30.169 13.247 1.00 60.04 207 PHE B CA 1
ATOM 4478 C C . PHE B 1 207 ? 34.838 30.009 11.744 1.00 62.87 207 PHE B C 1
ATOM 4479 O O . PHE B 1 207 ? 34.945 28.891 11.241 1.00 64.30 207 PHE B O 1
ATOM 4487 N N . SER B 1 208 ? 34.699 31.114 11.015 1.00 65.00 208 SER B N 1
ATOM 4488 C CA . SER B 1 208 ? 34.662 31.043 9.537 1.00 68.62 208 SER B CA 1
ATOM 4489 C C . SER B 1 208 ? 35.021 32.342 8.800 1.00 70.48 208 SER B C 1
ATOM 4490 O O . SER B 1 208 ? 34.847 33.439 9.323 1.00 69.72 208 SER B O 1
ATOM 4493 N N . THR B 1 209 ? 35.521 32.206 7.575 1.00 74.27 209 THR B N 1
ATOM 4494 C CA . THR B 1 209 ? 35.937 33.370 6.774 1.00 77.05 209 THR B CA 1
ATOM 4495 C C . THR B 1 209 ? 35.490 33.232 5.332 1.00 80.21 209 THR B C 1
ATOM 4496 O O . THR B 1 209 ? 35.498 32.133 4.798 1.00 81.78 209 THR B O 1
ATOM 4500 N N . LYS B 1 215 ? 43.081 35.666 1.219 1.00 102.17 215 LYS B N 1
ATOM 4501 C CA . LYS B 1 215 ? 44.060 34.596 1.084 1.00 102.34 215 LYS B CA 1
ATOM 4502 C C . LYS B 1 215 ? 45.142 34.728 2.159 1.00 100.15 215 LYS B C 1
ATOM 4503 O O . LYS B 1 215 ? 45.501 33.742 2.792 1.00 98.67 215 LYS B O 1
ATOM 4509 N N . THR B 1 216 ? 45.647 35.949 2.358 1.00 100.15 216 THR B N 1
ATOM 4510 C CA . THR B 1 216 ? 46.604 36.265 3.437 1.00 97.78 216 THR B CA 1
ATOM 4511 C C . THR B 1 216 ? 45.831 36.701 4.691 1.00 94.85 216 THR B C 1
ATOM 4512 O O . THR B 1 216 ? 46.133 36.294 5.822 1.00 92.31 216 THR B O 1
ATOM 4516 N N . TYR B 1 217 ? 44.832 37.549 4.474 1.00 95.10 217 TYR B N 1
ATOM 4517 C CA . TYR B 1 217 ? 44.051 38.117 5.562 1.00 92.65 217 TYR B CA 1
ATOM 4518 C C . TYR B 1 217 ? 43.346 36.989 6.326 1.00 89.59 217 TYR B C 1
ATOM 4519 O O . TYR B 1 217 ? 43.375 36.932 7.564 1.00 87.61 217 TYR B O 1
ATOM 4528 N N . ASP B 1 218 ? 42.736 36.077 5.573 1.00 89.46 218 ASP B N 1
ATOM 4529 C CA . ASP B 1 218 ? 41.844 35.073 6.148 1.00 86.58 218 ASP B CA 1
ATOM 4530 C C . ASP B 1 218 ? 42.580 33.816 6.580 1.00 84.56 218 ASP B C 1
ATOM 4531 O O . ASP B 1 218 ? 42.181 33.192 7.562 1.00 82.54 218 ASP B O 1
ATOM 4536 N N . HIS B 1 219 ? 43.632 33.435 5.845 1.00 84.68 219 HIS B N 1
ATOM 4537 C CA . HIS B 1 219 ? 44.399 32.234 6.180 1.00 82.82 219 HIS B CA 1
ATOM 4538 C C . HIS B 1 219 ? 45.239 32.522 7.401 1.00 79.57 219 HIS B C 1
ATOM 4539 O O . HIS B 1 219 ? 45.483 31.643 8.224 1.00 78.46 219 HIS B O 1
ATOM 4546 N N . ARG B 1 220 ? 45.652 33.778 7.519 1.00 77.80 220 ARG B N 1
ATOM 4547 C CA . ARG B 1 220 ? 46.327 34.251 8.709 1.00 74.56 220 ARG B CA 1
ATOM 4548 C C . ARG B 1 220 ? 45.429 33.922 9.904 1.00 70.98 220 ARG B C 1
ATOM 4549 O O . ARG B 1 220 ? 45.842 33.203 10.806 1.00 69.42 220 ARG B O 1
ATOM 4551 N N . PHE B 1 221 ? 44.188 34.419 9.877 1.00 68.92 221 PHE B N 1
ATOM 4552 C CA . PHE B 1 221 ? 43.187 34.109 10.899 1.00 65.16 221 PHE B CA 1
ATOM 4553 C C . PHE B 1 221 ? 43.036 32.593 11.139 1.00 64.45 221 PHE B C 1
ATOM 4554 O O . PHE B 1 221 ? 43.130 32.117 12.280 1.00 62.90 221 PHE B O 1
ATOM 4562 N N . LYS B 1 222 ? 42.815 31.831 10.072 1.00 65.01 222 LYS B N 1
ATOM 4563 C CA . LYS B 1 222 ? 42.547 30.399 10.220 1.00 64.71 222 LYS B CA 1
ATOM 4564 C C . LYS B 1 222 ? 43.747 29.666 10.821 1.00 64.76 222 LYS B C 1
ATOM 4565 O O . LYS B 1 222 ? 43.593 28.762 11.657 1.00 64.51 222 LYS B O 1
ATOM 4571 N N . ASP B 1 223 ? 44.942 30.063 10.400 1.00 65.07 223 ASP B N 1
ATOM 4572 C CA . ASP B 1 223 ? 46.154 29.438 10.903 1.00 64.94 223 ASP B CA 1
ATOM 4573 C C . ASP B 1 223 ? 46.224 29.629 12.399 1.00 62.68 223 ASP B C 1
ATOM 4574 O O . ASP B 1 223 ? 46.275 28.647 13.164 1.00 62.73 223 ASP B O 1
ATOM 4579 N N . ILE B 1 224 ? 46.219 30.899 12.809 1.00 60.57 224 ILE B N 1
ATOM 4580 C CA . ILE B 1 224 ? 46.434 31.260 14.194 1.00 58.21 224 ILE B CA 1
ATOM 4581 C C . ILE B 1 224 ? 45.449 30.598 15.148 1.00 57.13 224 ILE B C 1
ATOM 4582 O O . ILE B 1 224 ? 45.843 30.198 16.232 1.00 57.15 224 ILE B O 1
ATOM 4587 N N . PHE B 1 225 ? 44.177 30.506 14.761 1.00 56.81 225 PHE B N 1
ATOM 4588 C CA . PHE B 1 225 ? 43.155 29.829 15.559 1.00 56.01 225 PHE B CA 1
ATOM 4589 C C . PHE B 1 225 ? 43.497 28.360 15.732 1.00 58.12 225 PHE B C 1
ATOM 4590 O O . PHE B 1 225 ? 43.519 27.855 16.857 1.00 58.18 225 PHE B O 1
ATOM 4598 N N . GLN B 1 226 ? 43.756 27.677 14.620 1.00 60.48 226 GLN B N 1
ATOM 4599 C CA . GLN B 1 226 ? 44.221 26.303 14.658 1.00 63.49 226 GLN B CA 1
ATOM 4600 C C . GLN B 1 226 ? 45.390 26.141 15.669 1.00 64.43 226 GLN B C 1
ATOM 4601 O O . GLN B 1 226 ? 45.282 25.370 16.644 1.00 64.36 226 GLN B O 1
ATOM 4607 N N . GLU B 1 227 ? 46.501 26.851 15.430 1.00 65.70 227 GLU B N 1
ATOM 4608 C CA . GLU B 1 227 ? 47.691 26.754 16.299 1.00 67.23 227 GLU B CA 1
ATOM 4609 C C . GLU B 1 227 ? 47.278 26.865 17.754 1.00 65.94 227 GLU B C 1
ATOM 4610 O O . GLU B 1 227 ? 47.603 26.001 18.560 1.00 67.09 227 GLU B O 1
ATOM 4616 N N . ILE B 1 228 ? 46.541 27.923 18.083 1.00 63.96 228 ILE B N 1
ATOM 4617 C CA . ILE B 1 228 ? 46.144 28.175 19.467 1.00 62.33 228 ILE B CA 1
ATOM 4618 C C . ILE B 1 228 ? 45.259 27.039 19.979 1.00 62.75 228 ILE B C 1
ATOM 4619 O O . ILE B 1 228 ? 45.253 26.737 21.158 1.00 62.86 228 ILE B O 1
ATOM 4624 N N . TYR B 1 229 ? 44.523 26.398 19.077 1.00 63.70 229 TYR B N 1
ATOM 4625 C CA . TYR B 1 229 ? 43.711 25.249 19.468 1.00 64.82 229 TYR B CA 1
ATOM 4626 C C . TYR B 1 229 ? 44.582 24.041 19.852 1.00 67.24 229 TYR B C 1
ATOM 4627 O O . TYR B 1 229 ? 44.580 23.615 21.012 1.00 67.39 229 TYR B O 1
ATOM 4636 N N . GLU B 1 230 ? 45.346 23.510 18.896 1.00 69.38 230 GLU B N 1
ATOM 4637 C CA . GLU B 1 230 ? 46.244 22.378 19.189 1.00 72.37 230 GLU B CA 1
ATOM 4638 C C . GLU B 1 230 ? 47.059 22.578 20.482 1.00 72.43 230 GLU B C 1
ATOM 4639 O O . GLU B 1 230 ? 47.228 21.636 21.266 1.00 74.21 230 GLU B O 1
ATOM 4645 N N . ASN B 1 231 ? 47.557 23.799 20.696 1.00 70.78 231 ASN B N 1
ATOM 4646 C CA . ASN B 1 231 ? 48.533 24.083 21.753 1.00 70.76 231 ASN B CA 1
ATOM 4647 C C . ASN B 1 231 ? 47.958 24.431 23.111 1.00 69.37 231 ASN B C 1
ATOM 4648 O O . ASN B 1 231 ? 48.639 24.299 24.126 1.00 70.05 231 ASN B O 1
ATOM 4653 N N . GLU B 1 232 ? 46.741 24.953 23.141 1.00 67.05 232 GLU B N 1
ATOM 4654 C CA . GLU B 1 232 ? 46.262 25.488 24.401 1.00 65.93 232 GLU B CA 1
ATOM 4655 C C . GLU B 1 232 ? 44.885 24.995 24.781 1.00 65.13 232 GLU B C 1
ATOM 4656 O O . GLU B 1 232 ? 44.481 25.149 25.927 1.00 64.84 232 GLU B O 1
ATOM 4662 N N . TYR B 1 233 ? 44.159 24.406 23.839 1.00 64.92 233 TYR B N 1
ATOM 4663 C CA . TYR B 1 233 ? 42.785 24.025 24.137 1.00 64.38 233 TYR B CA 1
ATOM 4664 C C . TYR B 1 233 ? 42.408 22.597 23.703 1.00 66.92 233 TYR B C 1
ATOM 4665 O O . TYR B 1 233 ? 41.673 21.907 24.411 1.00 67.63 233 TYR B O 1
ATOM 4674 N N . LYS B 1 234 ? 42.890 22.150 22.549 1.00 68.86 234 LYS B N 1
ATOM 4675 C CA . LYS B 1 234 ? 42.550 20.803 22.115 1.00 72.21 234 LYS B CA 1
ATOM 4676 C C . LYS B 1 234 ? 42.259 19.976 23.382 1.00 74.64 234 LYS B C 1
ATOM 4677 O O . LYS B 1 234 ? 41.172 19.396 23.533 1.00 75.15 234 LYS B O 1
ATOM 4680 N N . GLU B 1 235 ? 43.228 19.978 24.299 1.00 76.26 235 GLU B N 1
ATOM 4681 C CA . GLU B 1 235 ? 43.211 19.128 25.487 1.00 79.10 235 GLU B CA 1
ATOM 4682 C C . GLU B 1 235 ? 41.996 19.327 26.383 1.00 78.79 235 GLU B C 1
ATOM 4683 O O . GLU B 1 235 ? 41.344 18.353 26.763 1.00 80.53 235 GLU B O 1
ATOM 4684 N N . LYS B 1 236 ? 41.712 20.583 26.741 1.00 76.84 236 LYS B N 1
ATOM 4685 C CA . LYS B 1 236 ? 40.660 20.911 27.708 1.00 76.48 236 LYS B CA 1
ATOM 4686 C C . LYS B 1 236 ? 39.256 20.739 27.108 1.00 75.77 236 LYS B C 1
ATOM 4687 O O . LYS B 1 236 ? 38.298 20.400 27.825 1.00 76.27 236 LYS B O 1
ATOM 4693 N N . PHE B 1 237 ? 39.147 20.987 25.800 1.00 74.50 237 PHE B N 1
ATOM 4694 C CA . PHE B 1 237 ? 37.914 20.764 25.047 1.00 73.97 237 PHE B CA 1
ATOM 4695 C C . PHE B 1 237 ? 37.492 19.287 25.100 1.00 76.87 237 PHE B C 1
ATOM 4696 O O . PHE B 1 237 ? 36.459 18.947 25.674 1.00 76.99 237 PHE B O 1
ATOM 4704 N N . GLU B 1 238 ? 38.286 18.407 24.500 1.00 79.55 238 GLU B N 1
ATOM 4705 C CA . GLU B 1 238 ? 38.004 16.968 24.582 1.00 83.12 238 GLU B CA 1
ATOM 4706 C C . GLU B 1 238 ? 37.669 16.524 26.010 1.00 84.47 238 GLU B C 1
ATOM 4707 O O . GLU B 1 238 ? 36.756 15.728 26.208 1.00 86.05 238 GLU B O 1
ATOM 4713 N N . ALA B 1 239 ? 38.388 17.046 27.002 1.00 84.33 239 ALA B N 1
ATOM 4714 C CA . ALA B 1 239 ? 38.076 16.721 28.401 1.00 85.93 239 ALA B CA 1
ATOM 4715 C C . ALA B 1 239 ? 36.600 16.962 28.714 1.00 84.96 239 ALA B C 1
ATOM 4716 O O . ALA B 1 239 ? 36.071 16.388 29.671 1.00 86.87 239 ALA B O 1
ATOM 4718 N N . LYS B 1 240 ? 35.948 17.788 27.892 1.00 82.04 240 LYS B N 1
ATOM 4719 C CA . LYS B 1 240 ? 34.511 18.060 28.026 1.00 80.79 240 LYS B CA 1
ATOM 4720 C C . LYS B 1 240 ? 33.699 17.749 26.753 1.00 80.14 240 LYS B C 1
ATOM 4721 O O . LYS B 1 240 ? 32.557 18.197 26.617 1.00 78.37 240 LYS B O 1
ATOM 4727 N N . ASN B 1 241 ? 34.289 16.985 25.835 1.00 81.32 241 ASN B N 1
ATOM 4728 C CA . ASN B 1 241 ? 33.638 16.646 24.569 1.00 81.17 241 ASN B CA 1
ATOM 4729 C C . ASN B 1 241 ? 33.010 17.877 23.906 1.00 78.11 241 ASN B C 1
ATOM 4730 O O . ASN B 1 241 ? 31.785 17.938 23.734 1.00 78.07 241 ASN B O 1
ATOM 4731 N N . LEU B 1 242 ? 33.844 18.859 23.559 1.00 75.48 242 LEU B N 1
ATOM 4732 C CA . LEU B 1 242 ? 33.414 19.993 22.747 1.00 72.65 242 LEU B CA 1
ATOM 4733 C C . LEU B 1 242 ? 34.182 19.937 21.445 1.00 72.91 242 LEU B C 1
ATOM 4734 O O . LEU B 1 242 ? 35.332 19.514 21.431 1.00 74.34 242 LEU B O 1
ATOM 4739 N N . GLN B 1 243 ? 33.539 20.340 20.352 1.00 71.95 243 GLN B N 1
ATOM 4740 C CA . GLN B 1 243 ? 34.187 20.408 19.053 1.00 71.88 243 GLN B CA 1
ATOM 4741 C C . GLN B 1 243 ? 34.614 21.856 18.796 1.00 68.68 243 GLN B C 1
ATOM 4742 O O . GLN B 1 243 ? 33.871 22.775 19.095 1.00 67.27 243 GLN B O 1
ATOM 4748 N N . TYR B 1 244 ? 35.812 22.059 18.260 1.00 67.55 244 TYR B N 1
ATOM 4749 C CA . TYR B 1 244 ? 36.115 23.296 17.560 1.00 65.06 244 TYR B CA 1
ATOM 4750 C C . TYR B 1 244 ? 35.895 23.018 16.084 1.00 65.83 244 TYR B C 1
ATOM 4751 O O . TYR B 1 244 ? 36.561 22.158 15.516 1.00 67.40 244 TYR B O 1
ATOM 4760 N N . PHE B 1 245 ? 34.971 23.743 15.463 1.00 64.57 245 PHE B N 1
ATOM 4761 C CA . PHE B 1 245 ? 34.629 23.511 14.077 1.00 65.70 245 PHE B CA 1
ATOM 4762 C C . PHE B 1 245 ? 34.950 24.757 13.285 1.00 64.05 245 PHE B C 1
ATOM 4763 O O . PHE B 1 245 ? 34.310 25.787 13.446 1.00 63.48 245 PHE B O 1
ATOM 4771 N N . TYR B 1 246 ? 35.965 24.672 12.443 1.00 64.21 246 TYR B N 1
ATOM 4772 C CA . TYR B 1 246 ? 36.269 25.742 11.511 1.00 63.30 246 TYR B CA 1
ATOM 4773 C C . TYR B 1 246 ? 35.535 25.461 10.205 1.00 64.86 246 TYR B C 1
ATOM 4774 O O . TYR B 1 246 ? 35.262 24.303 9.897 1.00 66.73 246 TYR B O 1
ATOM 4783 N N . THR B 1 247 ? 35.189 26.495 9.443 1.00 64.68 247 THR B N 1
ATOM 4784 C CA . THR B 1 247 ? 34.717 26.279 8.064 1.00 66.56 247 THR B CA 1
ATOM 4785 C C . THR B 1 247 ? 34.491 27.560 7.272 1.00 66.57 247 THR B C 1
ATOM 4786 O O . THR B 1 247 ? 34.780 28.656 7.748 1.00 64.88 247 THR B O 1
ATOM 4790 N N . LEU B 1 248 ? 33.971 27.391 6.051 1.00 68.99 248 LEU B N 1
ATOM 4791 C CA . LEU B 1 248 ? 33.597 28.502 5.179 1.00 69.66 248 LEU B CA 1
ATOM 4792 C C . LEU B 1 248 ? 32.278 29.136 5.659 1.00 68.92 248 LEU B C 1
ATOM 4793 O O . LEU B 1 248 ? 31.279 28.437 5.936 1.00 69.21 248 LEU B O 1
ATOM 4794 N N . ILE B 1 249 ? 32.286 30.464 5.772 1.00 67.68 249 ILE B N 1
ATOM 4795 C CA . ILE B 1 249 ? 31.085 31.227 6.100 1.00 66.40 249 ILE B CA 1
ATOM 4796 C C . ILE B 1 249 ? 29.801 30.699 5.432 1.00 67.66 249 ILE B C 1
ATOM 4797 O O . ILE B 1 249 ? 28.797 30.534 6.104 1.00 66.10 249 ILE B O 1
ATOM 4801 N N . ASP B 1 250 ? 29.809 30.425 4.122 1.00 70.33 250 ASP B N 1
ATOM 4802 C CA . ASP B 1 250 ? 28.554 29.990 3.492 1.00 72.18 250 ASP B CA 1
ATOM 4803 C C . ASP B 1 250 ? 28.032 28.659 4.035 1.00 71.08 250 ASP B C 1
ATOM 4804 O O . ASP B 1 250 ? 26.828 28.451 4.153 1.00 71.20 250 ASP B O 1
ATOM 4809 N N . ASP B 1 251 ? 28.948 27.783 4.416 1.00 70.02 251 ASP B N 1
ATOM 4810 C CA . ASP B 1 251 ? 28.578 26.495 4.967 1.00 69.68 251 ASP B CA 1
ATOM 4811 C C . ASP B 1 251 ? 28.105 26.668 6.402 1.00 66.31 251 ASP B C 1
ATOM 4812 O O . ASP B 1 251 ? 27.105 26.080 6.812 1.00 66.34 251 ASP B O 1
ATOM 4817 N N . ALA B 1 252 ? 28.825 27.495 7.152 1.00 63.17 252 ALA B N 1
ATOM 4818 C CA . ALA B 1 252 ? 28.485 27.755 8.547 1.00 60.03 252 ALA B CA 1
ATOM 4819 C C . ALA B 1 252 ? 27.091 28.309 8.658 1.00 60.20 252 ALA B C 1
ATOM 4820 O O . ALA B 1 252 ? 26.266 27.797 9.407 1.00 59.79 252 ALA B O 1
ATOM 4822 N N . VAL B 1 253 ? 26.825 29.384 7.935 1.00 61.13 253 VAL B N 1
ATOM 4823 C CA . VAL B 1 253 ? 25.518 29.982 8.037 1.00 61.86 253 VAL B CA 1
ATOM 4824 C C . VAL B 1 253 ? 24.449 28.916 7.778 1.00 63.55 253 VAL B C 1
ATOM 4825 O O . VAL B 1 253 ? 23.486 28.813 8.519 1.00 63.21 253 VAL B O 1
ATOM 4829 N N . ALA B 1 254 ? 24.623 28.106 6.744 1.00 66.16 254 ALA B N 1
ATOM 4830 C CA . ALA B 1 254 ? 23.631 27.082 6.431 1.00 68.54 254 ALA B CA 1
ATOM 4831 C C . ALA B 1 254 ? 23.499 25.985 7.507 1.00 67.86 254 ALA B C 1
ATOM 4832 O O . ALA B 1 254 ? 22.415 25.433 7.703 1.00 68.89 254 ALA B O 1
ATOM 4834 N N . ARG B 1 255 ? 24.596 25.635 8.175 1.00 66.66 255 ARG B N 1
ATOM 4835 C CA . ARG B 1 255 ? 24.530 24.620 9.229 1.00 66.76 255 ARG B CA 1
ATOM 4836 C C . ARG B 1 255 ? 23.955 25.284 10.487 1.00 64.44 255 ARG B C 1
ATOM 4837 O O . ARG B 1 255 ? 23.244 24.670 11.274 1.00 64.32 255 ARG B O 1
ATOM 4845 N N . ILE B 1 256 ? 24.278 26.550 10.668 1.00 62.83 256 ILE B N 1
ATOM 4846 C CA . ILE B 1 256 ? 23.847 27.255 11.837 1.00 61.54 256 ILE B CA 1
ATOM 4847 C C . ILE B 1 256 ? 22.335 27.426 11.767 1.00 63.01 256 ILE B C 1
ATOM 4848 O O . ILE B 1 256 ? 21.609 27.155 12.733 1.00 62.40 256 ILE B O 1
ATOM 4853 N N . ILE B 1 257 ? 21.862 27.878 10.616 1.00 65.41 257 ILE B N 1
ATOM 4854 C CA . ILE B 1 257 ? 20.439 28.121 10.408 1.00 67.51 257 ILE B CA 1
ATOM 4855 C C . ILE B 1 257 ? 19.618 26.844 10.531 1.00 69.21 257 ILE B C 1
ATOM 4856 O O . ILE B 1 257 ? 18.422 26.892 10.797 1.00 70.48 257 ILE B O 1
ATOM 4861 N N . ARG B 1 258 ? 20.276 25.704 10.364 1.00 69.81 258 ARG B N 1
ATOM 4862 C CA . ARG B 1 258 ? 19.608 24.412 10.411 1.00 71.97 258 ARG B CA 1
ATOM 4863 C C . ARG B 1 258 ? 19.744 23.686 11.756 1.00 70.27 258 ARG B C 1
ATOM 4864 O O . ARG B 1 258 ? 19.278 22.564 11.902 1.00 72.25 258 ARG B O 1
ATOM 4872 N N . SER B 1 259 ? 20.371 24.323 12.735 1.00 67.41 259 SER B N 1
ATOM 4873 C CA . SER B 1 259 ? 20.616 23.697 14.030 1.00 65.82 259 SER B CA 1
ATOM 4874 C C . SER B 1 259 ? 19.663 24.282 15.080 1.00 64.60 259 SER B C 1
ATOM 4875 O O . SER B 1 259 ? 18.743 25.011 14.734 1.00 64.98 259 SER B O 1
ATOM 4878 N N . GLU B 1 260 ? 19.877 23.985 16.359 1.00 63.06 260 GLU B N 1
ATOM 4879 C CA . GLU B 1 260 ? 18.925 24.434 17.394 1.00 62.11 260 GLU B CA 1
ATOM 4880 C C . GLU B 1 260 ? 19.415 25.691 18.135 1.00 59.61 260 GLU B C 1
ATOM 4881 O O . GLU B 1 260 ? 18.677 26.308 18.935 1.00 58.44 260 GLU B O 1
ATOM 4883 N N . GLY B 1 261 ? 20.655 26.073 17.830 1.00 57.86 261 GLY B N 1
ATOM 4884 C CA . GLY B 1 261 ? 21.335 27.144 18.514 1.00 56.08 261 GLY B CA 1
ATOM 4885 C C . GLY B 1 261 ? 22.431 26.544 19.367 1.00 55.59 261 GLY B C 1
ATOM 4886 O O . GLY B 1 261 ? 22.975 25.485 19.018 1.00 56.78 261 GLY B O 1
ATOM 4887 N N . GLY B 1 262 ? 22.751 27.210 20.474 1.00 53.43 262 GLY B N 1
ATOM 4888 C CA . GLY B 1 262 ? 23.684 26.674 21.472 1.00 53.69 262 GLY B CA 1
ATOM 4889 C C . GLY B 1 262 ? 25.193 26.663 21.207 1.00 53.46 262 GLY B C 1
ATOM 4890 O O . GLY B 1 262 ? 25.929 25.983 21.908 1.00 53.76 262 GLY B O 1
ATOM 4891 N N . MET B 1 263 ? 25.677 27.414 20.224 1.00 52.93 263 MET B N 1
ATOM 4892 C CA . MET B 1 263 ? 27.112 27.445 19.958 1.00 52.53 263 MET B CA 1
ATOM 4893 C C . MET B 1 263 ? 27.697 28.846 20.100 1.00 51.08 263 MET B C 1
ATOM 4894 O O . MET B 1 263 ? 26.960 29.833 20.124 1.00 49.39 263 MET B O 1
ATOM 4899 N N . VAL B 1 264 ? 29.027 28.908 20.217 1.00 50.89 264 VAL B N 1
ATOM 4900 C CA . VAL B 1 264 ? 29.761 30.156 20.047 1.00 50.39 264 VAL B CA 1
ATOM 4901 C C . VAL B 1 264 ? 30.218 30.286 18.587 1.00 52.09 264 VAL B C 1
ATOM 4902 O O . VAL B 1 264 ? 30.965 29.457 18.076 1.00 51.83 264 VAL B O 1
ATOM 4906 N N . TRP B 1 265 ? 29.737 31.342 17.945 1.00 54.22 265 TRP B N 1
ATOM 4907 C CA . TRP B 1 265 ? 29.969 31.682 16.541 1.00 57.25 265 TRP B CA 1
ATOM 4908 C C . TRP B 1 265 ? 30.965 32.842 16.530 1.00 57.63 265 TRP B C 1
ATOM 4909 O O . TRP B 1 265 ? 30.644 33.925 17.011 1.00 57.17 265 TRP B O 1
ATOM 4920 N N . ALA B 1 266 ? 32.167 32.622 16.018 1.00 59.22 266 ALA B N 1
ATOM 4921 C CA . ALA B 1 266 ? 33.159 33.687 15.914 1.00 60.35 266 ALA B CA 1
ATOM 4922 C C . ALA B 1 266 ? 33.301 34.167 14.471 1.00 63.66 266 ALA B C 1
ATOM 4923 O O . ALA B 1 266 ? 33.371 33.361 13.547 1.00 64.32 266 ALA B O 1
ATOM 4925 N N . CYS B 1 267 ? 33.364 35.484 14.284 1.00 66.30 267 CYS B N 1
ATOM 4926 C CA . CYS B 1 267 ? 33.589 36.054 12.958 1.00 71.49 267 CYS B CA 1
ATOM 4927 C C . CYS B 1 267 ? 34.500 37.281 13.024 1.00 73.54 267 CYS B C 1
ATOM 4928 O O . CYS B 1 267 ? 34.578 37.943 14.055 1.00 72.20 267 CYS B O 1
ATOM 4929 N N . LYS B 1 268 ? 35.203 37.560 11.927 1.00 77.63 268 LYS B N 1
ATOM 4930 C CA . LYS B 1 268 ? 35.949 38.819 11.784 1.00 80.93 268 LYS B CA 1
ATOM 4931 C C . LYS B 1 268 ? 34.964 39.928 12.098 1.00 82.87 268 LYS B C 1
ATOM 4932 O O . LYS B 1 268 ? 33.759 39.722 11.941 1.00 83.45 268 LYS B O 1
ATOM 4934 N N . ASN B 1 269 ? 35.442 41.067 12.596 1.00 85.12 269 ASN B N 1
ATOM 4935 C CA . ASN B 1 269 ? 34.555 42.221 12.729 1.00 88.09 269 ASN B CA 1
ATOM 4936 C C . ASN B 1 269 ? 34.028 42.381 11.310 1.00 91.81 269 ASN B C 1
ATOM 4937 O O . ASN B 1 269 ? 34.381 41.534 10.466 1.00 92.77 269 ASN B O 1
ATOM 4942 N N . TYR B 1 270 ? 33.156 43.365 11.053 1.00 94.61 270 TYR B N 1
ATOM 4943 C CA . TYR B 1 270 ? 32.414 43.429 9.779 1.00 98.16 270 TYR B CA 1
ATOM 4944 C C . TYR B 1 270 ? 31.322 42.332 9.637 1.00 98.02 270 TYR B C 1
ATOM 4945 O O . TYR B 1 270 ? 30.212 42.618 9.185 1.00 99.64 270 TYR B O 1
ATOM 4946 N N . ASP B 1 271 ? 31.634 41.087 10.016 1.00 96.18 271 ASP B N 1
ATOM 4947 C CA . ASP B 1 271 ? 30.701 39.965 9.807 1.00 96.23 271 ASP B CA 1
ATOM 4948 C C . ASP B 1 271 ? 29.935 39.526 11.083 1.00 93.70 271 ASP B C 1
ATOM 4949 O O . ASP B 1 271 ? 28.788 39.065 11.004 1.00 93.75 271 ASP B O 1
ATOM 4954 N N . GLY B 1 272 ? 30.571 39.671 12.248 1.00 91.55 272 GLY B N 1
ATOM 4955 C CA . GLY B 1 272 ? 29.891 39.482 13.539 1.00 89.18 272 GLY B CA 1
ATOM 4956 C C . GLY B 1 272 ? 28.939 40.651 13.753 1.00 90.05 272 GLY B C 1
ATOM 4957 O O . GLY B 1 272 ? 27.971 40.558 14.516 1.00 89.18 272 GLY B O 1
ATOM 4958 N N . ASP B 1 273 ? 29.238 41.750 13.058 1.00 91.58 273 ASP B N 1
ATOM 4959 C CA . ASP B 1 273 ? 28.393 42.940 12.992 1.00 92.79 273 ASP B CA 1
ATOM 4960 C C . ASP B 1 273 ? 26.953 42.543 12.604 1.00 93.13 273 ASP B C 1
ATOM 4961 O O . ASP B 1 273 ? 26.007 42.812 13.354 1.00 92.74 273 ASP B O 1
ATOM 4966 N N . VAL B 1 274 ? 26.810 41.844 11.472 1.00 93.29 274 VAL B N 1
ATOM 4967 C CA . VAL B 1 274 ? 25.512 41.365 10.973 1.00 93.23 274 VAL B CA 1
ATOM 4968 C C . VAL B 1 274 ? 24.883 40.274 11.833 1.00 90.47 274 VAL B C 1
ATOM 4969 O O . VAL B 1 274 ? 23.888 40.500 12.525 1.00 90.13 274 VAL B O 1
ATOM 4973 N N . MET B 1 275 ? 25.475 39.083 11.755 1.00 88.38 275 MET B N 1
ATOM 4974 C CA . MET B 1 275 ? 24.983 37.888 12.441 1.00 85.71 275 MET B CA 1
ATOM 4975 C C . MET B 1 275 ? 24.355 38.167 13.795 1.00 82.95 275 MET B C 1
ATOM 4976 O O . MET B 1 275 ? 23.343 37.551 14.136 1.00 82.73 275 MET B O 1
ATOM 4981 N N . SER B 1 276 ? 24.943 39.073 14.573 1.00 80.51 276 SER B N 1
ATOM 4982 C CA . SER B 1 276 ? 24.324 39.440 15.854 1.00 78.40 276 SER B CA 1
ATOM 4983 C C . SER B 1 276 ? 23.071 40.272 15.613 1.00 78.90 276 SER B C 1
ATOM 4984 O O . SER B 1 276 ? 22.137 40.259 16.409 1.00 78.51 276 SER B O 1
ATOM 4987 N N . ASP B 1 277 ? 23.040 40.982 14.499 1.00 79.75 277 ASP B N 1
ATOM 4988 C CA . ASP B 1 277 ? 21.798 41.591 14.071 1.00 80.76 277 ASP B CA 1
ATOM 4989 C C . ASP B 1 277 ? 20.850 40.457 13.727 1.00 80.27 277 ASP B C 1
ATOM 4990 O O . ASP B 1 277 ? 19.774 40.325 14.309 1.00 79.93 277 ASP B O 1
ATOM 4995 N N . MET B 1 278 ? 21.273 39.644 12.763 1.00 79.83 278 MET B N 1
ATOM 4996 C CA . MET B 1 278 ? 20.523 38.481 12.325 1.00 79.63 278 MET B CA 1
ATOM 4997 C C . MET B 1 278 ? 20.004 37.668 13.493 1.00 77.13 278 MET B C 1
ATOM 4998 O O . MET B 1 278 ? 18.809 37.418 13.585 1.00 77.73 278 MET B O 1
ATOM 5001 N N . VAL B 1 279 ? 20.907 37.247 14.376 1.00 73.91 279 VAL B N 1
ATOM 5002 C CA . VAL B 1 279 ? 20.534 36.416 15.519 1.00 71.72 279 VAL B CA 1
ATOM 5003 C C . VAL B 1 279 ? 19.688 37.199 16.499 1.00 71.56 279 VAL B C 1
ATOM 5004 O O . VAL B 1 279 ? 18.636 36.723 16.936 1.00 72.03 279 VAL B O 1
ATOM 5008 N N . ALA B 1 280 ? 20.162 38.391 16.856 1.00 71.03 280 ALA B N 1
ATOM 5009 C CA . ALA B 1 280 ? 19.422 39.272 17.758 1.00 71.14 280 ALA B CA 1
ATOM 5010 C C . ALA B 1 280 ? 17.967 39.324 17.355 1.00 72.96 280 ALA B C 1
ATOM 5011 O O . ALA B 1 280 ? 17.081 38.934 18.108 1.00 73.15 280 ALA B O 1
ATOM 5013 N N . SER B 1 281 ? 17.728 39.796 16.141 1.00 75.08 281 SER B N 1
ATOM 5014 C CA . SER B 1 281 ? 16.376 40.063 15.679 1.00 77.17 281 SER B CA 1
ATOM 5015 C C . SER B 1 281 ? 15.643 38.761 15.380 1.00 77.30 281 SER B C 1
ATOM 5016 O O . SER B 1 281 ? 14.422 38.697 15.448 1.00 78.23 281 SER B O 1
ATOM 5019 N N . ALA B 1 282 ? 16.413 37.723 15.062 1.00 76.26 282 ALA B N 1
ATOM 5020 C CA . ALA B 1 282 ? 15.872 36.389 14.842 1.00 76.55 282 ALA B CA 1
ATOM 5021 C C . ALA B 1 282 ? 15.201 35.852 16.093 1.00 75.59 282 ALA B C 1
ATOM 5022 O O . ALA B 1 282 ? 14.115 35.271 16.028 1.00 76.61 282 ALA B O 1
ATOM 5024 N N . PHE B 1 283 ? 15.864 36.020 17.234 1.00 73.78 283 PHE B N 1
ATOM 5025 C CA . PHE B 1 283 ? 15.289 35.549 18.484 1.00 73.16 283 PHE B CA 1
ATOM 5026 C C . PHE B 1 283 ? 14.102 36.409 18.903 1.00 74.93 283 PHE B C 1
ATOM 5027 O O . PHE B 1 283 ? 13.090 35.908 19.394 1.00 75.81 283 PHE B O 1
ATOM 5035 N N . GLY B 1 284 ? 14.210 37.706 18.662 1.00 76.19 284 GLY B N 1
ATOM 5036 C CA . GLY B 1 284 ? 13.072 38.597 18.859 1.00 78.54 284 GLY B CA 1
ATOM 5037 C C . GLY B 1 284 ? 13.322 39.548 20.004 1.00 77.65 284 GLY B C 1
ATOM 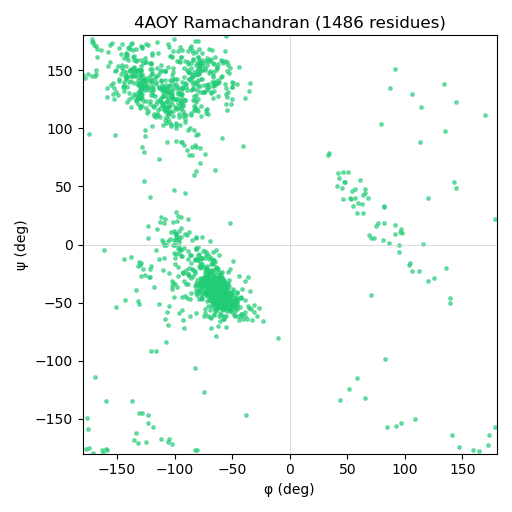5038 O O . GLY B 1 284 ? 12.998 39.234 21.158 1.00 76.56 284 GLY B O 1
ATOM 5039 N N . SER B 1 285 ? 13.942 40.684 19.670 1.00 77.91 285 SER B N 1
ATOM 5040 C CA . SER B 1 285 ? 14.158 41.810 20.590 1.00 77.47 285 SER B CA 1
ATOM 5041 C C . SER B 1 285 ? 15.621 42.121 20.968 1.00 75.12 285 SER B C 1
ATOM 5042 O O . SER B 1 285 ? 16.335 41.296 21.574 1.00 72.70 285 SER B O 1
ATOM 5045 N N . LEU B 1 286 ? 16.042 43.335 20.609 1.00 75.65 286 LEU B N 1
ATOM 5046 C CA . LEU B 1 286 ? 17.364 43.850 20.932 1.00 73.55 286 LEU B CA 1
ATOM 5047 C C . LEU B 1 286 ? 17.459 44.060 22.433 1.00 71.72 286 LEU B C 1
ATOM 5048 O O . LEU B 1 286 ? 18.554 44.182 22.982 1.00 70.67 286 LEU B O 1
ATOM 5049 N N . ALA B 1 287 ? 16.305 44.071 23.101 1.00 71.80 287 ALA B N 1
ATOM 5050 C CA . ALA B 1 287 ? 16.245 44.251 24.559 1.00 69.92 287 ALA B CA 1
ATOM 5051 C C . ALA B 1 287 ? 16.612 42.976 25.314 1.00 67.18 287 ALA B C 1
ATOM 5052 O O . ALA B 1 287 ? 17.107 43.034 26.434 1.00 66.05 287 ALA B O 1
ATOM 5054 N N . MET B 1 288 ? 16.361 41.825 24.698 1.00 66.02 288 MET B N 1
ATOM 5055 C CA . MET B 1 288 ? 16.618 40.542 25.330 1.00 63.72 288 MET B CA 1
ATOM 5056 C C . MET B 1 288 ? 18.022 40.043 25.021 1.00 61.90 288 MET B C 1
ATOM 5057 O O . MET B 1 288 ? 18.209 38.883 24.695 1.00 61.47 288 MET B O 1
ATOM 5062 N N . MET B 1 289 ? 19.022 40.904 25.106 1.00 61.38 289 MET B N 1
ATOM 5063 C CA . MET B 1 289 ? 20.368 40.479 24.712 1.00 60.24 289 MET B CA 1
ATOM 5064 C C . MET B 1 289 ? 21.423 40.685 25.807 1.00 58.01 289 MET B C 1
ATOM 5065 O O . MET B 1 289 ? 21.631 41.802 26.293 1.00 58.34 289 MET B O 1
ATOM 5070 N N . THR B 1 290 ? 22.097 39.605 26.179 1.00 55.27 290 THR B N 1
ATOM 5071 C CA . THR B 1 290 ? 23.159 39.692 27.142 1.00 52.99 290 THR B CA 1
ATOM 5072 C C . THR B 1 290 ? 24.457 39.980 26.415 1.00 52.31 290 THR B C 1
ATOM 5073 O O . THR B 1 290 ? 24.614 39.702 25.231 1.00 52.51 290 THR B O 1
ATOM 5077 N N . SER B 1 291 ? 25.402 40.546 27.132 1.00 51.63 291 SER B N 1
ATOM 5078 C CA . SER B 1 291 ? 26.673 40.833 26.545 1.00 51.17 291 SER B CA 1
ATOM 5079 C C . SER B 1 291 ? 27.743 40.551 27.591 1.00 50.15 291 SER B C 1
ATOM 5080 O O . SER B 1 291 ? 27.696 41.088 28.696 1.00 50.88 291 SER B O 1
ATOM 5083 N N . VAL B 1 292 ? 28.685 39.678 27.265 1.00 48.98 292 VAL B N 1
ATOM 5084 C CA . VAL B 1 292 ? 29.749 39.361 28.197 1.00 47.79 292 VAL B CA 1
ATOM 5085 C C . VAL B 1 292 ? 31.125 39.531 27.544 1.00 47.66 292 VAL B C 1
ATOM 5086 O O . VAL B 1 292 ? 31.410 38.983 26.489 1.00 46.97 292 VAL B O 1
ATOM 5090 N N . LEU B 1 293 ? 31.949 40.360 28.158 1.00 47.82 293 LEU B N 1
ATOM 5091 C CA . LEU B 1 293 ? 33.311 40.571 27.706 1.00 48.68 293 LEU B CA 1
ATOM 5092 C C . LEU B 1 293 ? 34.271 39.563 28.372 1.00 48.33 293 LEU B C 1
ATOM 5093 O O . LEU B 1 293 ? 34.223 39.327 29.577 1.00 47.66 293 LEU B O 1
ATOM 5098 N N . VAL B 1 294 ? 35.129 38.948 27.572 1.00 48.43 294 VAL B N 1
ATOM 5099 C CA . VAL B 1 294 ? 36.071 37.973 28.089 1.00 48.25 294 VAL B CA 1
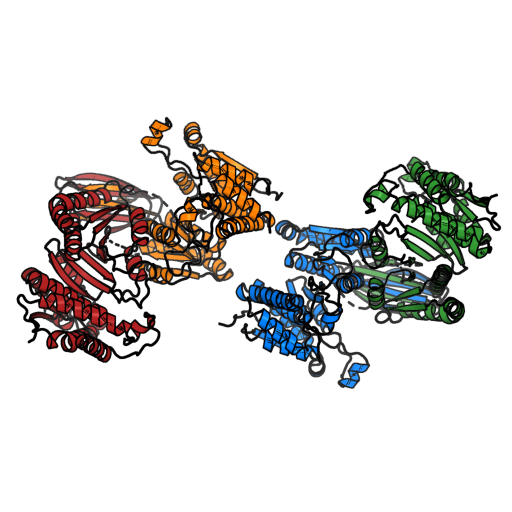ATOM 5100 C C . VAL B 1 294 ? 37.441 38.266 27.565 1.00 48.88 294 VAL B C 1
ATOM 5101 O O . VAL B 1 294 ? 37.580 38.571 26.374 1.00 49.48 294 VAL B O 1
ATOM 5105 N N . SER B 1 295 ? 38.454 38.135 28.416 1.00 48.62 295 SER B N 1
ATOM 5106 C CA . SER B 1 295 ? 39.824 38.346 27.984 1.00 49.51 295 SER B CA 1
ATOM 5107 C C . SER B 1 295 ? 40.634 37.056 27.810 1.00 50.06 295 SER B C 1
ATOM 5108 O O . SER B 1 295 ? 40.199 35.976 28.189 1.00 49.73 295 SER B O 1
ATOM 5111 N N . PRO B 1 296 ? 41.826 37.168 27.220 1.00 50.66 296 PRO B N 1
ATOM 5112 C CA . PRO B 1 296 ? 42.612 35.968 27.066 1.00 51.99 296 PRO B CA 1
ATOM 5113 C C . PRO B 1 296 ? 43.026 35.435 28.432 1.00 53.85 296 PRO B C 1
ATOM 5114 O O . PRO B 1 296 ? 43.214 34.234 28.571 1.00 55.10 296 PRO B O 1
ATOM 5118 N N . ASP B 1 297 ? 43.161 36.330 29.416 1.00 54.47 297 ASP B N 1
ATOM 5119 C CA . ASP B 1 297 ? 43.558 35.995 30.781 1.00 55.47 297 ASP B CA 1
ATOM 5120 C C . ASP B 1 297 ? 42.451 35.391 31.549 1.00 54.82 297 ASP B C 1
ATOM 5121 O O . ASP B 1 297 ? 42.674 34.956 32.659 1.00 56.17 297 ASP B O 1
ATOM 5126 N N . GLY B 1 298 ? 41.234 35.442 31.021 1.00 53.71 298 GLY B N 1
ATOM 5127 C CA . GLY B 1 298 ? 40.063 34.938 31.759 1.00 52.14 298 GLY B CA 1
ATOM 5128 C C . GLY B 1 298 ? 39.330 35.956 32.626 1.00 51.51 298 GLY B C 1
ATOM 5129 O O . GLY B 1 298 ? 38.454 35.579 33.390 1.00 51.36 298 GLY B O 1
ATOM 5130 N N . LYS B 1 299 ? 39.669 37.243 32.524 1.00 50.81 299 LYS B N 1
ATOM 5131 C CA . LYS B 1 299 ? 38.872 38.292 33.206 1.00 50.18 299 LYS B CA 1
ATOM 5132 C C . LYS B 1 299 ? 37.526 38.387 32.513 1.00 48.32 299 LYS B C 1
ATOM 5133 O O . LYS B 1 299 ? 37.454 38.145 31.293 1.00 48.15 299 LYS B O 1
ATOM 5139 N N . TYR B 1 300 ? 36.477 38.743 33.256 1.00 46.73 300 TYR B N 1
ATOM 5140 C CA . TYR B 1 300 ? 35.136 38.865 32.683 1.00 46.06 300 TYR B CA 1
ATOM 5141 C C . TYR B 1 300 ? 34.416 40.176 33.020 1.00 45.90 300 TYR B C 1
ATOM 5142 O O . TYR B 1 300 ? 34.550 40.725 34.110 1.00 45.75 300 TYR B O 1
ATOM 5151 N N . GLU B 1 301 ? 33.614 40.661 32.082 1.00 45.55 301 GLU B N 1
ATOM 5152 C CA . GLU B 1 301 ? 32.706 41.762 32.371 1.00 45.87 301 GLU B CA 1
ATOM 5153 C C . GLU B 1 301 ? 31.334 41.496 31.804 1.00 44.72 301 GLU B C 1
ATOM 5154 O O . GLU B 1 301 ? 31.207 41.147 30.660 1.00 44.03 301 GLU B O 1
ATOM 5160 N N . PHE B 1 302 ? 30.313 41.653 32.629 1.00 45.18 302 PHE B N 1
ATOM 5161 C CA . PHE B 1 302 ? 28.937 41.481 32.197 1.00 45.17 302 PHE B CA 1
ATOM 5162 C C . PHE B 1 302 ? 28.181 42.806 32.037 1.00 46.66 302 PHE B C 1
ATOM 5163 O O . PHE B 1 302 ? 28.193 43.633 32.943 1.00 46.94 302 PHE B O 1
ATOM 5171 N N . GLU B 1 303 ? 27.499 42.984 30.901 1.00 47.98 303 GLU B N 1
ATOM 5172 C CA . GLU B 1 303 ? 26.660 44.176 30.685 1.00 51.18 303 GLU B CA 1
ATOM 5173 C C . GLU B 1 303 ? 25.406 43.886 29.848 1.00 52.54 303 GLU B C 1
ATOM 5174 O O . GLU B 1 303 ? 25.388 42.956 29.039 1.00 52.72 303 GLU B O 1
ATOM 5176 N N . ALA B 1 304 ? 24.359 44.680 30.023 1.00 55.87 304 ALA B N 1
ATOM 5177 C CA . ALA B 1 304 ? 23.238 44.675 29.074 1.00 58.34 304 ALA B CA 1
ATOM 5178 C C . ALA B 1 304 ? 23.761 44.924 27.656 1.00 60.30 304 ALA B C 1
ATOM 5179 O O . ALA B 1 304 ? 24.481 45.901 27.407 1.00 61.50 304 ALA B O 1
ATOM 5181 N N . ALA B 1 305 ? 23.412 44.053 26.711 1.00 61.15 305 ALA B N 1
ATOM 5182 C CA . ALA B 1 305 ? 23.879 44.273 25.339 1.00 62.51 305 ALA B CA 1
ATOM 5183 C C . ALA B 1 305 ? 23.220 45.524 24.780 1.00 64.87 305 ALA B C 1
ATOM 5184 O O . ALA B 1 305 ? 23.763 46.146 23.887 1.00 66.55 305 ALA B O 1
ATOM 5186 N N . THR B 1 322 ? 6.910 55.003 33.490 1.00 97.13 322 THR B N 1
ATOM 5187 C CA . THR B 1 322 ? 7.751 54.089 32.728 1.00 94.23 322 THR B CA 1
ATOM 5188 C C . THR B 1 322 ? 7.380 52.620 32.968 1.00 91.56 322 THR B C 1
ATOM 5189 O O . THR B 1 322 ? 7.098 52.230 34.099 1.00 91.08 322 THR B O 1
ATOM 5193 N N . SER B 1 323 ? 7.353 51.821 31.904 1.00 90.06 323 SER B N 1
ATOM 5194 C CA . SER B 1 323 ? 7.311 50.363 32.040 1.00 87.15 323 SER B CA 1
ATOM 5195 C C . SER B 1 323 ? 8.426 49.758 31.189 1.00 84.22 323 SER B C 1
ATOM 5196 O O . SER B 1 323 ? 8.217 49.355 30.053 1.00 84.12 323 SER B O 1
ATOM 5199 N N . THR B 1 324 ? 9.624 49.708 31.754 1.00 81.86 324 THR B N 1
ATOM 5200 C CA . THR B 1 324 ? 10.797 49.339 30.978 1.00 79.33 324 THR B CA 1
ATOM 5201 C C . THR B 1 324 ? 11.318 47.965 31.317 1.00 75.78 324 THR B C 1
ATOM 5202 O O . THR B 1 324 ? 11.419 47.585 32.483 1.00 74.27 324 THR B O 1
ATOM 5206 N N . ASN B 1 325 ? 11.665 47.234 30.266 1.00 74.40 325 ASN B N 1
ATOM 5207 C CA . ASN B 1 325 ? 12.213 45.894 30.391 1.00 71.31 325 ASN B CA 1
ATOM 5208 C C . ASN B 1 325 ? 13.652 45.916 30.936 1.00 68.95 325 ASN B C 1
ATOM 5209 O O . ASN B 1 325 ? 14.579 46.457 30.323 1.00 68.70 325 ASN B O 1
ATOM 5214 N N . SER B 1 326 ? 13.838 45.332 32.102 1.00 66.84 326 SER B N 1
ATOM 5215 C CA . SER B 1 326 ? 15.144 45.368 32.700 1.00 64.63 326 SER B CA 1
ATOM 5216 C C . SER B 1 326 ? 15.784 43.999 32.674 1.00 61.62 326 SER B C 1
ATOM 5217 O O . SER B 1 326 ? 16.722 43.742 33.411 1.00 59.48 326 SER B O 1
ATOM 5220 N N . MET B 1 327 ? 15.279 43.120 31.818 1.00 45.74 327 MET B N 1
ATOM 5221 C CA . MET B 1 327 ? 15.763 41.756 31.840 1.00 45.11 327 MET B CA 1
ATOM 5222 C C . MET B 1 327 ? 17.194 41.517 31.396 1.00 43.57 327 MET B C 1
ATOM 5223 O O . MET B 1 327 ? 17.834 40.620 31.915 1.00 43.34 327 MET B O 1
ATOM 5228 N N . ALA B 1 328 ? 17.718 42.309 30.473 1.00 43.55 328 ALA B N 1
ATOM 5229 C CA . ALA B 1 328 ? 19.099 42.122 30.117 1.00 42.19 328 ALA B CA 1
ATOM 5230 C C . ALA B 1 328 ? 19.928 42.619 31.278 1.00 40.82 328 ALA B C 1
ATOM 5231 O O . ALA B 1 328 ? 21.050 42.183 31.461 1.00 40.20 328 ALA B O 1
ATOM 5233 N N . THR B 1 329 ? 19.410 43.550 32.073 1.00 40.81 329 THR B N 1
ATOM 5234 C CA . THR B 1 329 ? 20.254 44.007 33.165 1.00 39.19 329 THR B CA 1
ATOM 5235 C C . THR B 1 329 ? 20.198 43.183 34.447 1.00 38.53 329 THR B C 1
ATOM 5236 O O . THR B 1 329 ? 21.111 43.201 35.243 1.00 38.51 329 THR B O 1
ATOM 5240 N N . ILE B 1 330 ? 19.191 42.348 34.599 1.00 39.38 330 ILE B N 1
ATOM 5241 C CA . ILE B 1 330 ? 19.243 41.332 35.652 1.00 39.15 330 ILE B CA 1
ATOM 5242 C C . ILE B 1 330 ? 20.260 40.244 35.282 1.00 37.93 330 ILE B C 1
ATOM 5243 O O . ILE B 1 330 ? 21.083 39.788 36.072 1.00 38.01 330 ILE B O 1
ATOM 5248 N N . PHE B 1 331 ? 20.198 39.831 34.045 1.00 38.40 331 PHE B N 1
ATOM 5249 C CA . PHE B 1 331 ? 21.056 38.747 33.570 1.00 37.98 331 PHE B CA 1
ATOM 5250 C C . PHE B 1 331 ? 22.535 39.157 33.534 1.00 36.70 331 PHE B C 1
ATOM 5251 O O . PHE B 1 331 ? 23.418 38.319 33.640 1.00 36.84 331 PHE B O 1
ATOM 5259 N N . ALA B 1 332 ? 22.801 40.445 33.411 1.00 35.71 332 ALA B N 1
ATOM 5260 C CA . ALA B 1 332 ? 24.149 40.924 33.627 1.00 35.95 332 ALA B CA 1
ATOM 5261 C C . ALA B 1 332 ? 24.578 40.724 35.089 1.00 36.17 332 ALA B C 1
ATOM 5262 O O . ALA B 1 332 ? 25.684 40.218 35.392 1.00 36.67 332 ALA B O 1
ATOM 5264 N N . TRP B 1 333 ? 23.720 41.100 36.019 1.00 36.40 333 TRP B N 1
ATOM 5265 C CA . TRP B 1 333 ? 24.080 40.875 37.398 1.00 36.79 333 TRP B CA 1
ATOM 5266 C C . TRP B 1 333 ? 24.168 39.386 37.708 1.00 37.73 333 TRP B C 1
ATOM 5267 O O . TRP B 1 333 ? 25.075 38.965 38.435 1.00 38.86 333 TRP B O 1
ATOM 5278 N N . THR B 1 334 ? 23.261 38.569 37.193 1.00 37.75 334 THR B N 1
ATOM 5279 C CA . THR B 1 334 ? 23.348 37.159 37.574 1.00 38.42 334 THR B CA 1
ATOM 5280 C C . THR B 1 334 ? 24.560 36.478 36.948 1.00 38.49 334 THR B C 1
ATOM 5281 O O . THR B 1 334 ? 25.272 35.687 37.612 1.00 39.71 334 THR B O 1
ATOM 5285 N N . GLY B 1 335 ? 24.783 36.764 35.670 1.00 37.33 335 GLY B N 1
ATOM 5286 C CA . GLY B 1 335 ? 25.953 36.265 35.009 1.00 36.89 335 GLY B CA 1
ATOM 5287 C C . GLY B 1 335 ? 27.153 36.562 35.889 1.00 37.23 335 GLY B C 1
ATOM 5288 O O . GLY B 1 335 ? 27.969 35.683 36.129 1.00 39.33 335 GLY B O 1
ATOM 5289 N N . ALA B 1 336 ? 27.281 37.787 36.389 1.00 35.92 336 ALA B N 1
ATOM 5290 C CA . ALA B 1 336 ? 28.515 38.124 37.061 1.00 36.40 336 ALA B CA 1
ATOM 5291 C C . ALA B 1 336 ? 28.558 37.469 38.428 1.00 37.19 336 ALA B C 1
ATOM 5292 O O . ALA B 1 336 ? 29.616 37.105 38.921 1.00 37.77 336 ALA B O 1
ATOM 5294 N N . LEU B 1 337 ? 27.416 37.310 39.063 1.00 37.87 337 LEU B N 1
ATOM 5295 C CA . LEU B 1 337 ? 27.448 36.721 40.389 1.00 39.35 337 LEU B CA 1
ATOM 5296 C C . LEU B 1 337 ? 27.687 35.225 40.276 1.00 41.28 337 LEU B C 1
ATOM 5297 O O . LEU B 1 337 ? 28.368 34.638 41.119 1.00 43.12 337 LEU B O 1
ATOM 5302 N N . LYS B 1 338 ? 27.140 34.595 39.248 1.00 41.48 338 LYS B N 1
ATOM 5303 C CA . LYS B 1 338 ? 27.376 33.179 39.118 1.00 44.26 338 LYS B CA 1
ATOM 5304 C C . LYS B 1 338 ? 28.874 32.995 38.859 1.00 45.21 338 LYS B C 1
ATOM 5305 O O . LYS B 1 338 ? 29.524 32.211 39.540 1.00 47.46 338 LYS B O 1
ATOM 5311 N N . LYS B 1 339 ? 29.439 33.739 37.908 1.00 44.95 339 LYS B N 1
ATOM 5312 C CA . LYS B 1 339 ? 30.880 33.622 37.609 1.00 45.67 339 LYS B CA 1
ATOM 5313 C C . LYS B 1 339 ? 31.695 33.888 38.854 1.00 46.13 339 LYS B C 1
ATOM 5314 O O . LYS B 1 339 ? 32.687 33.209 39.105 1.00 47.68 339 LYS B O 1
ATOM 5320 N N . ARG B 1 340 ? 31.268 34.862 39.648 1.00 44.63 340 ARG B N 1
ATOM 5321 C CA . ARG B 1 340 ? 32.005 35.195 40.856 1.00 45.77 340 ARG B CA 1
ATOM 5322 C C . ARG B 1 340 ? 31.927 34.011 41.817 1.00 47.83 340 ARG B C 1
ATOM 5323 O O . ARG B 1 340 ? 32.913 33.664 42.453 1.00 49.80 340 ARG B O 1
ATOM 5331 N N . GLY B 1 341 ? 30.764 33.369 41.886 1.00 48.44 341 GLY B N 1
ATOM 5332 C CA . GLY B 1 341 ? 30.571 32.202 42.743 1.00 50.13 341 GLY B CA 1
ATOM 5333 C C . GLY B 1 341 ? 31.405 30.966 42.400 1.00 52.30 341 GLY B C 1
ATOM 5334 O O . GLY B 1 341 ? 31.852 30.237 43.301 1.00 54.35 341 GLY B O 1
ATOM 5335 N N . GLU B 1 342 ? 31.572 30.707 41.108 1.00 51.54 342 GLU B N 1
ATOM 5336 C CA . GLU B 1 342 ? 32.389 29.617 40.619 1.00 54.29 342 GLU B CA 1
ATOM 5337 C C . GLU B 1 342 ? 33.866 29.860 40.879 1.00 55.00 342 GLU B C 1
ATOM 5338 O O . GLU B 1 342 ? 34.583 28.964 41.291 1.00 57.92 342 GLU B O 1
ATOM 5344 N N . LEU B 1 343 ? 34.339 31.074 40.617 1.00 53.58 343 LEU B N 1
ATOM 5345 C CA . LEU B 1 343 ? 35.728 31.402 40.928 1.00 53.65 343 LEU B CA 1
ATOM 5346 C C . LEU B 1 343 ? 35.998 31.328 42.439 1.00 55.10 343 LEU B C 1
ATOM 5347 O O . LEU B 1 343 ? 37.097 30.971 42.832 1.00 57.37 343 LEU B O 1
ATOM 5352 N N . ASP B 1 344 ? 35.014 31.669 43.273 1.00 54.52 344 ASP B N 1
ATOM 5353 C CA . ASP B 1 344 ? 35.205 31.728 44.735 1.00 57.01 344 ASP B CA 1
ATOM 5354 C C . ASP B 1 344 ? 34.678 30.453 45.440 1.00 59.62 344 ASP B C 1
ATOM 5355 O O . ASP B 1 344 ? 34.575 30.404 46.673 1.00 60.99 344 ASP B O 1
ATOM 5360 N N . GLY B 1 345 ? 34.315 29.435 44.663 1.00 60.03 345 GLY B N 1
ATOM 5361 C CA . GLY B 1 345 ? 33.783 28.221 45.260 1.00 62.34 345 GLY B CA 1
ATOM 5362 C C . GLY B 1 345 ? 32.722 28.607 46.263 1.00 62.15 345 GLY B C 1
ATOM 5363 O O . GLY B 1 345 ? 32.801 28.246 47.440 1.00 65.17 345 GLY B O 1
ATOM 5364 N N . ILE B 1 346 ? 31.740 29.387 45.819 1.00 59.27 346 ILE B N 1
ATOM 5365 C CA . ILE B 1 346 ? 30.576 29.585 46.651 1.00 59.03 346 ILE B CA 1
ATOM 5366 C C . ILE B 1 346 ? 29.266 29.242 45.942 1.00 58.01 346 ILE B C 1
ATOM 5367 O O . ILE B 1 346 ? 28.666 30.044 45.240 1.00 55.33 346 ILE B O 1
ATOM 5372 N N . LYS B 1 347 ? 28.871 27.990 46.155 1.00 60.55 347 LYS B N 1
ATOM 5373 C CA . LYS B 1 347 ? 27.721 27.356 45.525 1.00 60.95 347 LYS B CA 1
ATOM 5374 C C . LYS B 1 347 ? 26.352 28.018 45.726 1.00 59.81 347 LYS B C 1
ATOM 5375 O O . LYS B 1 347 ? 25.557 28.053 44.775 1.00 58.90 347 LYS B O 1
ATOM 5381 N N . GLU B 1 348 ? 26.043 28.523 46.919 1.00 60.60 348 GLU B N 1
ATOM 5382 C CA . GLU B 1 348 ? 24.727 29.151 47.101 1.00 60.95 348 GLU B CA 1
ATOM 5383 C C . GLU B 1 348 ? 2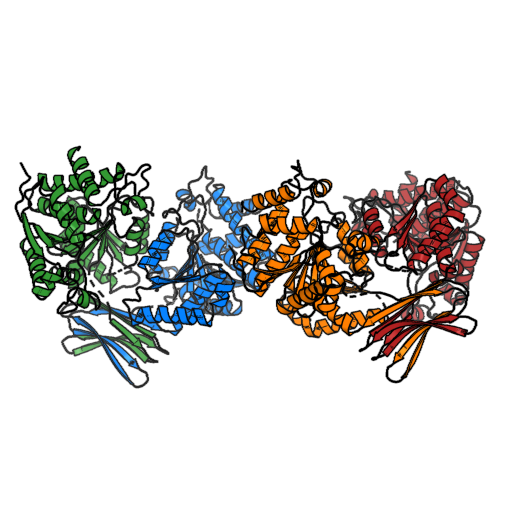4.630 30.419 46.244 1.00 57.21 348 GLU B C 1
ATOM 5384 O O . GLU B 1 348 ? 23.539 30.812 45.824 1.00 56.56 348 GLU B O 1
ATOM 5390 N N . LEU B 1 349 ? 25.769 31.049 45.968 1.00 54.93 349 LEU B N 1
ATOM 5391 C CA . LEU B 1 349 ? 25.738 32.236 45.136 1.00 52.13 349 LEU B CA 1
ATOM 5392 C C . LEU B 1 349 ? 25.455 31.842 43.688 1.00 50.92 349 LEU B C 1
ATOM 5393 O O . LEU B 1 349 ? 24.636 32.470 43.014 1.00 49.76 349 LEU B O 1
ATOM 5398 N N . VAL B 1 350 ? 26.101 30.769 43.237 1.00 52.11 350 VAL B N 1
ATOM 5399 C CA . VAL B 1 350 ? 25.872 30.214 41.895 1.00 51.11 350 VAL B CA 1
ATOM 5400 C C . VAL B 1 350 ? 24.425 29.778 41.751 1.00 52.05 350 VAL B C 1
ATOM 5401 O O . VAL B 1 350 ? 23.761 30.129 40.773 1.00 50.70 350 VAL B O 1
ATOM 5405 N N . ASP B 1 351 ? 23.941 28.990 42.712 1.00 54.52 351 ASP B N 1
ATOM 5406 C CA . ASP B 1 351 ? 22.564 28.472 42.657 1.00 56.30 351 ASP B CA 1
ATOM 5407 C C . ASP B 1 351 ? 21.523 29.602 42.729 1.00 54.69 351 ASP B C 1
ATOM 5408 O O . ASP B 1 351 ? 20.481 29.547 42.082 1.00 54.43 351 ASP B O 1
ATOM 5413 N N . PHE B 1 352 ? 21.814 30.630 43.511 1.00 53.50 352 PHE B N 1
ATOM 5414 C CA . PHE B 1 352 ? 20.958 31.797 43.522 1.00 53.17 352 PHE B CA 1
ATOM 5415 C C . PHE B 1 352 ? 20.897 32.506 42.151 1.00 50.51 352 PHE B C 1
ATOM 5416 O O . PHE B 1 352 ? 19.825 32.740 41.596 1.00 50.07 352 PHE B O 1
ATOM 5424 N N . ALA B 1 353 ? 22.046 32.870 41.612 1.00 49.22 353 ALA B N 1
ATOM 5425 C CA . ALA B 1 353 ? 22.052 33.398 40.253 1.00 47.97 353 ALA B CA 1
ATOM 5426 C C . ALA B 1 353 ? 21.122 32.542 39.392 1.00 48.85 353 ALA B C 1
ATOM 5427 O O . ALA B 1 353 ? 20.215 33.056 38.748 1.00 49.06 353 ALA B O 1
ATOM 5429 N N . THR B 1 354 ? 21.323 31.236 39.377 1.00 50.38 354 THR B N 1
ATOM 5430 C CA . THR B 1 354 ? 20.489 30.425 38.507 1.00 51.62 354 THR B CA 1
ATOM 5431 C C . THR B 1 354 ? 19.005 30.584 38.835 1.00 52.17 354 THR B C 1
ATOM 5432 O O . THR B 1 354 ? 18.203 30.819 37.935 1.00 52.44 354 THR B O 1
ATOM 5436 N N . LYS B 1 355 ? 18.651 30.494 40.116 1.00 53.04 355 LYS B N 1
ATOM 5437 C CA . LYS B 1 355 ? 17.250 30.609 40.567 1.00 54.09 355 LYS B CA 1
ATOM 5438 C C . LYS B 1 355 ? 16.556 31.901 40.098 1.00 52.18 355 LYS B C 1
ATOM 5439 O O . LYS B 1 355 ? 15.456 31.864 39.536 1.00 52.46 355 LYS B O 1
ATOM 5445 N N . LEU B 1 356 ? 17.221 33.034 40.312 1.00 49.48 356 LEU B N 1
ATOM 5446 C CA . LE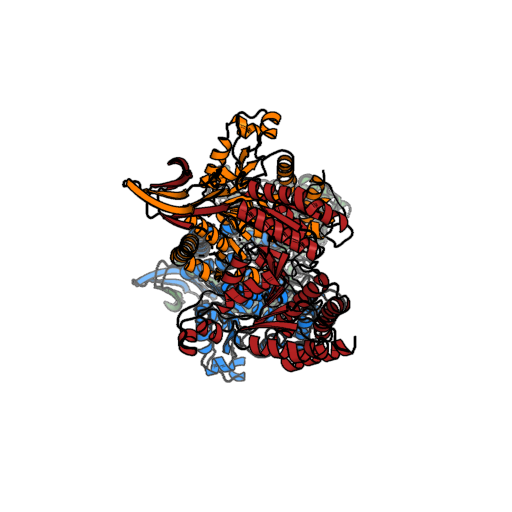U B 1 356 ? 16.709 34.323 39.875 1.00 48.52 356 LEU B CA 1
ATOM 5447 C C . LEU B 1 356 ? 16.517 34.379 38.343 1.00 48.05 356 LEU B C 1
ATOM 5448 O O . LEU B 1 356 ? 15.448 34.737 37.850 1.00 49.14 356 LEU B O 1
ATOM 5453 N N . GLU B 1 357 ? 17.530 33.999 37.578 1.00 47.11 357 GLU B N 1
ATOM 5454 C CA . GLU B 1 357 ? 17.343 33.983 36.127 1.00 47.99 357 GLU B CA 1
ATOM 5455 C C . GLU B 1 357 ? 16.055 33.279 35.812 1.00 50.42 357 GLU B C 1
ATOM 5456 O O . GLU B 1 357 ? 15.208 33.795 35.082 1.00 51.46 357 GLU B O 1
ATOM 5462 N N . GLN B 1 358 ? 15.913 32.102 36.410 1.00 52.78 358 GLN B N 1
ATOM 5463 C CA . GLN B 1 358 ? 14.819 31.179 36.154 1.00 55.31 358 GLN B CA 1
ATOM 5464 C C . GLN B 1 358 ? 13.480 31.826 36.556 1.00 55.77 358 GLN B C 1
ATOM 5465 O O . GLN B 1 358 ? 12.475 31.687 35.872 1.00 56.84 358 GLN B O 1
ATOM 5471 N N . ALA B 1 359 ? 13.497 32.572 37.654 1.00 54.74 359 ALA B N 1
ATOM 5472 C CA . ALA B 1 359 ? 12.300 33.190 38.212 1.00 55.71 359 ALA B CA 1
ATOM 5473 C C . ALA B 1 359 ? 11.879 34.432 37.438 1.00 54.89 359 ALA B C 1
ATOM 5474 O O . ALA B 1 359 ? 10.691 34.748 37.350 1.00 56.40 359 ALA B O 1
ATOM 5476 N N . SER B 1 360 ? 12.875 35.143 36.909 1.00 52.53 360 SER B N 1
ATOM 5477 C CA . SER B 1 360 ? 12.683 36.211 35.930 1.00 51.68 360 SER B CA 1
ATOM 5478 C C . SER B 1 360 ? 11.980 35.740 34.665 1.00 52.15 360 SER B C 1
ATOM 5479 O O . SER B 1 360 ? 11.085 36.415 34.140 1.00 52.70 360 SER B O 1
ATOM 5482 N N . VAL B 1 361 ? 12.427 34.601 34.154 1.00 52.12 361 VAL B N 1
ATOM 5483 C CA . VAL B 1 361 ? 11.825 34.032 32.956 1.00 53.95 361 VAL B CA 1
ATOM 5484 C C . VAL B 1 361 ? 10.403 33.550 33.266 1.00 56.61 361 VAL B C 1
ATOM 5485 O O . VAL B 1 361 ? 9.460 33.871 32.536 1.00 58.11 361 VAL B O 1
ATOM 5489 N N . GLN B 1 362 ? 10.238 32.820 34.369 1.00 57.32 362 GLN B N 1
ATOM 5490 C CA . GLN B 1 362 ? 8.921 32.215 34.696 1.00 60.49 362 GLN B CA 1
ATOM 5491 C C . GLN B 1 362 ? 7.842 33.288 34.881 1.00 60.62 362 GLN B C 1
ATOM 5492 O O . GLN B 1 362 ? 6.687 33.089 34.546 1.00 62.39 362 GLN B O 1
ATOM 5498 N N . THR B 1 363 ? 8.249 34.443 35.382 1.00 58.34 363 THR B N 1
ATOM 5499 C CA . THR B 1 363 ? 7.318 35.526 35.614 1.00 59.55 363 THR B CA 1
ATOM 5500 C C . THR B 1 363 ? 6.725 35.988 34.305 1.00 60.13 363 THR B C 1
ATOM 5501 O O . THR B 1 363 ? 5.512 36.175 34.192 1.00 63.51 363 THR B O 1
ATOM 5505 N N . ILE B 1 364 ? 7.579 36.176 33.311 1.00 57.76 364 ILE B N 1
ATOM 5506 C CA . ILE B 1 364 ? 7.104 36.593 32.017 1.00 58.14 364 ILE B CA 1
ATOM 5507 C C . ILE B 1 364 ? 6.168 35.515 31.515 1.00 61.54 364 ILE B C 1
ATOM 5508 O O . ILE B 1 364 ? 5.098 35.811 30.975 1.00 63.73 364 ILE B O 1
ATOM 5513 N N . GLU B 1 365 ? 6.567 34.257 31.708 1.00 61.72 365 GLU B N 1
ATOM 5514 C CA . GLU B 1 365 ? 5.779 33.118 31.214 1.00 65.54 365 GLU B CA 1
ATOM 5515 C C . GLU B 1 365 ? 4.394 33.059 31.854 1.00 68.24 365 GLU B C 1
ATOM 5516 O O . GLU B 1 365 ? 3.447 32.603 31.227 1.00 70.87 365 GLU B O 1
ATOM 5522 N N . ASN B 1 366 ? 4.291 33.555 33.088 1.00 67.76 366 ASN B N 1
ATOM 5523 C CA . ASN B 1 366 ? 3.024 33.615 33.802 1.00 71.10 366 ASN B CA 1
ATOM 5524 C C . ASN B 1 366 ? 2.147 34.751 33.309 1.00 72.26 366 ASN B C 1
ATOM 5525 O O . ASN B 1 366 ? 0.982 34.829 33.657 1.00 75.01 366 ASN B O 1
ATOM 5530 N N . GLY B 1 367 ? 2.725 35.640 32.504 1.00 70.43 367 GLY B N 1
ATOM 5531 C CA . GLY B 1 367 ? 1.964 36.731 31.884 1.00 71.95 367 GLY B CA 1
ATOM 5532 C C . GLY B 1 367 ? 2.000 38.083 32.585 1.00 71.21 367 GLY B C 1
ATOM 5533 O O . GLY B 1 367 ? 1.172 38.962 32.285 1.00 73.27 367 GLY B O 1
ATOM 5534 N N . VAL B 1 368 ? 2.921 38.242 33.534 1.00 68.70 368 VAL B N 1
ATOM 5535 C CA . VAL B 1 368 ? 3.158 39.539 34.142 1.00 68.97 368 VAL B CA 1
ATOM 5536 C C . VAL B 1 368 ? 4.414 40.056 33.485 1.00 66.10 368 VAL B C 1
ATOM 5537 O O . VAL B 1 368 ? 5.461 39.407 33.556 1.00 63.62 368 VAL B O 1
ATOM 5541 N N . MET B 1 369 ? 4.316 41.209 32.834 1.00 66.76 369 MET B N 1
ATOM 5542 C CA . MET B 1 369 ? 5.429 41.695 32.024 1.00 64.73 369 MET B CA 1
ATOM 5543 C C . MET B 1 369 ? 5.289 43.176 31.683 1.00 65.75 369 MET B C 1
ATOM 5544 O O . MET B 1 369 ? 4.231 43.771 31.877 1.00 68.91 369 MET B O 1
ATOM 5549 N N . THR B 1 370 ? 6.357 43.773 31.176 1.00 63.96 370 THR B N 1
ATOM 5550 C CA . THR B 1 370 ? 6.331 45.198 30.876 1.00 65.56 370 THR B CA 1
ATOM 5551 C C . THR B 1 370 ? 5.714 45.457 29.503 1.00 68.37 370 THR B C 1
ATOM 5552 O O . THR B 1 370 ? 5.649 44.562 28.659 1.00 68.25 370 THR B O 1
ATOM 5556 N N . LYS B 1 371 ? 5.247 46.680 29.290 1.00 71.66 371 LYS B N 1
ATOM 5557 C CA . LYS B 1 371 ? 4.558 47.010 28.047 1.00 75.51 371 LYS B CA 1
ATOM 5558 C C . LYS B 1 371 ? 5.311 46.469 26.844 1.00 74.98 371 LYS B C 1
ATOM 5559 O O . LYS B 1 371 ? 4.732 45.833 25.972 1.00 76.65 371 LYS B O 1
ATOM 5562 N N . ASP B 1 372 ? 6.611 46.721 26.804 1.00 73.40 372 ASP B N 1
ATOM 5563 C CA . ASP B 1 372 ? 7.429 46.376 25.649 1.00 73.91 372 ASP B CA 1
ATOM 5564 C C . ASP B 1 372 ? 7.416 44.875 25.355 1.00 72.87 372 ASP B C 1
ATOM 5565 O O . ASP B 1 372 ? 7.331 44.438 24.199 1.00 73.93 372 ASP B O 1
ATOM 5570 N N . LEU B 1 373 ? 7.509 44.087 26.416 1.00 71.07 373 LEU B N 1
ATOM 5571 C CA . LEU B 1 373 ? 7.523 42.636 26.284 1.00 70.47 373 LEU B CA 1
ATOM 5572 C C . LEU B 1 373 ? 6.161 42.026 25.965 1.00 73.56 373 LEU B C 1
ATOM 5573 O O . LEU B 1 373 ? 6.086 40.897 25.477 1.00 74.03 373 LEU B O 1
ATOM 5578 N N . ALA B 1 374 ? 5.092 42.770 26.235 1.00 76.02 374 ALA B N 1
ATOM 5579 C CA . ALA B 1 374 ? 3.745 42.288 25.944 1.00 79.53 374 ALA B CA 1
ATOM 5580 C C . ALA B 1 374 ? 3.375 42.439 24.463 1.00 82.48 374 ALA B C 1
ATOM 5581 O O . ALA B 1 374 ? 2.384 41.880 23.997 1.00 85.27 374 ALA B O 1
ATOM 5583 N N . SER B 1 375 ? 4.162 43.208 23.724 1.00 82.30 375 SER B N 1
ATOM 5584 C CA . SER B 1 375 ? 4.025 43.196 22.274 1.00 85.26 375 SER B CA 1
ATOM 5585 C C . SER B 1 375 ? 4.676 41.947 21.705 1.00 83.92 375 SER B C 1
ATOM 5586 O O . SER B 1 375 ? 4.416 41.581 20.572 1.00 86.25 375 SER B O 1
ATOM 5589 N N . LEU B 1 376 ? 5.533 41.310 22.501 1.00 80.42 376 LEU B N 1
ATOM 5590 C CA . LEU B 1 376 ? 6.299 40.147 22.051 1.00 79.21 376 LEU B CA 1
ATOM 5591 C C . LEU B 1 376 ? 5.600 38.808 22.330 1.00 80.10 376 LEU B C 1
ATOM 5592 O O . LEU B 1 376 ? 5.107 38.146 21.418 1.00 82.66 376 LEU B O 1
ATOM 5593 N N . SER B 1 377 ? 5.557 38.422 23.598 1.00 77.94 377 SER B N 1
ATOM 5594 C CA . SER B 1 377 ? 5.087 37.097 23.976 1.00 78.73 377 SER B CA 1
ATOM 5595 C C . SER B 1 377 ? 3.603 37.011 23.783 1.00 82.33 377 SER B C 1
ATOM 5596 O O . SER B 1 377 ? 2.885 37.928 24.139 1.00 83.04 377 SER B O 1
ATOM 5599 N N . GLU B 1 378 ? 3.127 35.908 23.228 1.00 85.29 378 GLU B N 1
ATOM 5600 C CA . GLU B 1 378 ? 1.695 35.715 23.124 1.00 89.33 378 GLU B CA 1
ATOM 5601 C C . GLU B 1 378 ? 1.237 35.179 24.481 1.00 89.43 378 GLU B C 1
ATOM 5602 O O . GLU B 1 378 ? 1.187 35.900 25.489 1.00 87.51 378 GLU B O 1
ATOM 5603 N N . VAL B 1 379 ? 0.921 33.892 24.508 1.00 91.65 379 VAL B N 1
ATOM 5604 C CA . VAL B 1 379 ? 0.440 33.233 25.722 1.00 92.37 379 VAL B CA 1
ATOM 5605 C C . VAL B 1 379 ? -0.401 34.111 26.647 1.00 92.63 379 VAL B C 1
ATOM 5606 O O . VAL B 1 379 ? 0.137 34.643 27.618 1.00 89.64 379 VAL B O 1
ATOM 5610 N N . PRO B 1 380 ? -1.680 34.368 26.323 1.00 96.30 380 PRO B N 1
ATOM 5611 C CA . PRO B 1 380 ? -2.030 34.614 27.667 1.00 95.56 380 PRO B CA 1
ATOM 5612 C C . PRO B 1 380 ? -3.298 35.427 27.746 1.00 98.31 380 PRO B C 1
ATOM 5613 O O . PRO B 1 380 ? -3.922 35.755 26.729 1.00 100.65 380 PRO B O 1
ATOM 5617 N N . GLU B 1 381 ? -3.630 35.749 28.992 1.00 97.61 381 GLU B N 1
ATOM 5618 C CA . GLU B 1 381 ? -4.139 37.056 29.378 1.00 97.59 381 GLU B CA 1
ATOM 5619 C C . GLU B 1 381 ? -2.925 37.602 30.149 1.00 92.29 381 GLU B C 1
ATOM 5620 O O . GLU B 1 381 ? -2.186 36.816 30.742 1.00 89.57 381 GLU B O 1
ATOM 5621 N N . LYS B 1 382 ? -2.706 38.917 30.137 1.00 90.79 382 LYS B N 1
ATOM 5622 C CA . LYS B 1 382 ? -1.471 39.490 30.708 1.00 86.20 382 LYS B CA 1
ATOM 5623 C C . LYS B 1 382 ? -1.723 40.615 31.707 1.00 86.68 382 LYS B C 1
ATOM 5624 O O . LYS B 1 382 ? -2.545 41.501 31.468 1.00 89.65 382 LYS B O 1
ATOM 5628 N N . LYS B 1 383 ? -1.014 40.582 32.827 1.00 83.84 383 LYS B N 1
ATOM 5629 C CA . LYS B 1 383 ? -1.026 41.719 33.719 1.00 83.98 383 LYS B CA 1
ATOM 5630 C C . LYS B 1 383 ? 0.236 42.475 33.391 1.00 80.40 383 LYS B C 1
ATOM 5631 O O . LYS B 1 383 ? 1.337 42.055 33.767 1.00 76.60 383 LYS B O 1
ATOM 5633 N N . ILE B 1 384 ? 0.092 43.569 32.651 1.00 81.41 384 ILE B N 1
ATOM 5634 C CA . ILE B 1 384 ? 1.246 44.423 32.38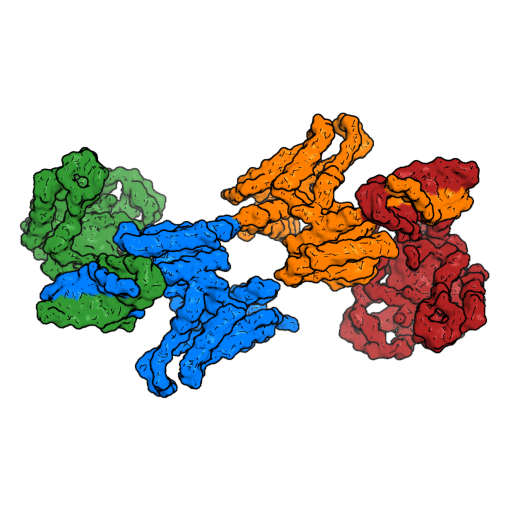2 1.00 78.59 384 ILE B CA 1
ATOM 5635 C C . ILE B 1 384 ? 1.501 45.341 33.571 1.00 78.28 384 ILE B C 1
ATOM 5636 O O . ILE B 1 384 ? 0.581 45.922 34.150 1.00 81.40 384 ILE B O 1
ATOM 5641 N N . VAL B 1 385 ? 2.769 45.484 33.906 1.00 74.30 385 VAL B N 1
ATOM 5642 C CA . VAL B 1 385 ? 3.140 46.248 35.060 1.00 73.80 385 VAL B CA 1
ATOM 5643 C C . VAL B 1 385 ? 4.183 47.258 34.659 1.00 71.81 385 VAL B C 1
ATOM 5644 O O . VAL B 1 385 ? 4.710 47.211 33.544 1.00 70.06 385 VAL B O 1
ATOM 5648 N N . ASN B 1 386 ? 4.476 48.171 35.577 1.00 71.78 386 ASN B N 1
ATOM 5649 C CA . ASN B 1 386 ? 5.513 49.137 35.346 1.00 70.11 386 ASN B CA 1
ATOM 5650 C C . ASN B 1 386 ? 6.890 48.595 35.757 1.00 66.04 386 ASN B C 1
ATOM 5651 O O . ASN B 1 386 ? 7.005 47.543 36.392 1.00 63.90 386 ASN B O 1
ATOM 5656 N N . THR B 1 387 ? 7.923 49.329 35.375 1.00 64.86 387 THR B N 1
ATOM 5657 C CA . THR B 1 387 ? 9.301 48.932 35.575 1.00 62.14 387 THR B CA 1
ATOM 5658 C C . THR B 1 387 ? 9.575 48.324 36.949 1.00 61.51 387 THR B C 1
ATOM 5659 O O . THR B 1 387 ? 10.001 47.183 37.044 1.00 59.54 387 THR B O 1
ATOM 5663 N N . GLU B 1 388 ? 9.364 49.103 38.005 1.00 64.34 388 GLU B N 1
ATOM 5664 C CA . GLU B 1 388 ? 9.593 48.625 39.364 1.00 64.55 388 GLU B CA 1
ATOM 5665 C C . GLU B 1 388 ? 8.619 47.517 39.779 1.00 65.29 388 GLU B C 1
ATOM 5666 O O . GLU B 1 388 ? 8.958 46.687 40.623 1.00 64.58 388 GLU B O 1
ATOM 5672 N N . ASP B 1 389 ? 7.416 47.514 39.192 1.00 67.27 389 ASP B N 1
ATOM 5673 C CA . ASP B 1 389 ? 6.359 46.542 39.516 1.00 67.96 389 ASP B CA 1
ATOM 5674 C C . ASP B 1 389 ? 6.783 45.151 39.052 1.00 64.77 389 ASP B C 1
ATOM 5675 O O . ASP B 1 389 ? 6.614 44.169 39.772 1.00 64.84 389 ASP B O 1
ATOM 5676 N N . PHE B 1 390 ? 7.355 45.092 37.850 1.00 62.19 390 PHE B N 1
ATOM 5677 C CA . PHE B 1 390 ? 7.880 43.857 37.252 1.00 58.97 390 PHE B CA 1
ATOM 5678 C C . PHE B 1 390 ? 8.952 43.271 38.154 1.00 56.83 390 PHE B C 1
ATOM 5679 O O . PHE B 1 390 ? 9.035 42.058 38.356 1.00 56.17 390 PHE B O 1
ATOM 5687 N N . LEU B 1 391 ? 9.776 44.148 38.711 1.00 55.88 391 LEU B N 1
ATOM 5688 C CA . LEU B 1 391 ? 10.825 43.688 39.579 1.00 54.26 391 LEU B CA 1
ATOM 5689 C C . LEU B 1 391 ? 10.221 43.143 40.870 1.00 56.27 391 LEU B C 1
ATOM 5690 O O . LEU B 1 391 ? 10.649 42.125 41.383 1.00 55.59 391 LEU B O 1
ATOM 5695 N N . LYS B 1 392 ? 9.208 43.804 41.400 1.00 60.07 392 LYS B N 1
ATOM 5696 C CA . LYS B 1 392 ? 8.550 43.257 42.586 1.00 62.87 392 LYS B CA 1
ATOM 5697 C C . LYS B 1 392 ? 7.893 41.911 42.268 1.00 63.34 392 LYS B C 1
ATOM 5698 O O . LYS B 1 392 ? 7.935 40.975 43.079 1.00 63.98 392 LYS B O 1
ATOM 5704 N N . GLU B 1 393 ? 7.319 41.810 41.072 1.00 63.18 393 GLU B N 1
ATOM 5705 C CA . GLU B 1 393 ? 6.591 40.610 40.664 1.00 64.16 393 GLU B CA 1
ATOM 5706 C C . GLU B 1 393 ? 7.507 39.387 40.539 1.00 61.52 393 GLU B C 1
ATOM 5707 O O . GLU B 1 393 ? 7.123 38.268 40.881 1.00 62.80 393 GLU B O 1
ATOM 5713 N N . ILE B 1 394 ? 8.718 39.602 40.045 1.00 58.47 394 ILE B N 1
ATOM 5714 C CA . ILE B 1 394 ? 9.700 38.530 39.926 1.00 56.42 394 ILE B CA 1
ATOM 5715 C C . ILE B 1 394 ? 10.097 38.060 41.327 1.00 57.44 394 ILE B C 1
ATOM 5716 O O . ILE B 1 394 ? 10.064 36.866 41.646 1.00 58.51 394 ILE B O 1
ATOM 5721 N N . ARG B 1 395 ? 10.448 39.003 42.188 1.00 57.60 395 ARG B N 1
ATOM 5722 C CA . ARG B 1 395 ? 10.739 38.631 43.569 1.00 58.86 395 ARG B CA 1
ATOM 5723 C C . ARG B 1 395 ? 9.657 37.707 44.120 1.00 62.48 395 ARG B C 1
ATOM 5724 O O . ARG B 1 395 ? 9.965 36.694 44.773 1.00 62.92 395 ARG B O 1
ATOM 5732 N N . LYS B 1 396 ? 8.397 38.073 43.870 1.00 65.03 396 LYS B N 1
ATOM 5733 C CA . LYS B 1 396 ? 7.246 37.241 44.261 1.00 69.17 396 LYS B CA 1
ATOM 5734 C C . LYS B 1 396 ? 7.346 35.857 43.636 1.00 69.47 396 LYS B C 1
ATOM 5735 O O . LYS B 1 396 ? 7.135 34.863 44.315 1.00 71.33 396 LYS B O 1
ATOM 5738 N N . THR B 1 397 ? 7.709 35.791 42.352 1.00 68.13 397 THR B N 1
ATOM 5739 C CA . THR B 1 397 ? 7.917 34.495 41.702 1.00 69.07 397 THR B CA 1
ATOM 5740 C C . THR B 1 397 ? 9.054 33.711 42.339 1.00 69.40 397 THR B C 1
ATOM 5741 O O . THR B 1 397 ? 9.058 32.486 42.311 1.00 71.37 397 THR B O 1
ATOM 5745 N N . PHE B 1 398 ? 10.023 34.433 42.885 1.00 68.59 398 PHE B N 1
ATOM 5746 C CA . PHE B 1 398 ? 11.178 33.848 43.523 1.00 69.22 398 PHE B CA 1
ATOM 5747 C C . PHE B 1 398 ? 10.795 33.277 44.889 1.00 74.39 398 PHE B C 1
ATOM 5748 O O . PHE B 1 398 ? 10.941 32.092 45.125 1.00 76.09 398 PHE B O 1
ATOM 5756 N N . GLU B 1 399 ? 10.329 34.141 45.787 1.00 78.46 399 GLU B N 1
ATOM 5757 C CA . GLU B 1 399 ? 9.702 33.730 47.044 1.00 85.13 399 GLU B CA 1
ATOM 5758 C C . GLU B 1 399 ? 8.491 32.862 46.683 1.00 90.14 399 GLU B C 1
ATOM 5759 O O . GLU B 1 399 ? 7.378 33.364 46.487 1.00 92.16 399 GLU B O 1
ATOM 5765 N N . GLY B 1 400 ? 8.694 31.557 46.600 1.00 51.88 400 GLY B N 1
ATOM 5766 C CA . GLY B 1 400 ? 7.826 30.747 45.760 1.00 54.61 400 GLY B CA 1
ATOM 5767 C C . GLY B 1 400 ? 8.901 29.928 45.098 1.00 57.29 400 GLY B C 1
ATOM 5768 O O . GLY B 1 400 ? 9.585 30.400 44.190 1.00 57.65 400 GLY B O 1
ATOM 5769 N N . MET B 1 401 ? 9.143 28.728 45.603 1.00 59.13 401 MET B N 1
ATOM 5770 C CA . MET B 1 401 ? 10.259 28.018 45.070 1.00 60.59 401 MET B CA 1
ATOM 5771 C C . MET B 1 401 ? 10.062 27.912 43.568 1.00 61.10 401 MET B C 1
ATOM 5772 O O . MET B 1 401 ? 10.503 28.796 42.813 1.00 61.74 401 MET B O 1
ATOM 5777 N N . SER C 1 2 ? -6.252 16.038 109.657 1.00 46.91 2 SER C N 1
ATOM 5778 C CA . SER C 1 2 ? -6.055 14.559 109.962 1.00 46.25 2 SER C CA 1
ATOM 5779 C C . SER C 1 2 ? -5.127 13.986 108.899 1.00 45.15 2 SER C C 1
ATOM 5780 O O . SER C 1 2 ? -5.589 13.511 107.856 1.00 46.58 2 SER C O 1
ATOM 5783 N N . LYS C 1 3 ? -3.824 14.047 109.125 1.00 67.68 3 LYS C N 1
ATOM 5784 C CA . LYS C 1 3 ? -2.901 13.709 108.051 1.00 62.78 3 LYS C CA 1
ATOM 5785 C C . LYS C 1 3 ? -2.698 12.216 107.901 1.00 60.84 3 LYS C C 1
ATOM 5786 O O . LYS C 1 3 ? -2.887 11.456 108.838 1.00 62.09 3 LYS C O 1
ATOM 5792 N N . ILE C 1 4 ? -2.339 11.799 106.700 1.00 57.88 4 ILE C N 1
ATOM 5793 C CA . ILE C 1 4 ? -2.092 10.391 106.422 1.00 56.31 4 ILE C CA 1
ATOM 5794 C C . ILE C 1 4 ? -0.887 9.900 107.190 1.00 55.13 4 ILE C C 1
ATOM 5795 O O . ILE C 1 4 ? 0.135 10.560 107.181 1.00 53.68 4 ILE C O 1
ATOM 5800 N N . LYS C 1 5 ? -1.011 8.756 107.862 1.00 56.07 5 LYS C N 1
ATOM 5801 C CA . LYS C 1 5 ? 0.076 8.253 108.712 1.00 55.52 5 LYS C CA 1
ATOM 5802 C C . LYS C 1 5 ? 0.968 7.252 107.992 1.00 53.68 5 LYS C C 1
ATOM 5803 O O . LYS C 1 5 ? 0.481 6.347 107.332 1.00 53.94 5 LYS C O 1
ATOM 5806 N N . MET C 1 6 ? 2.279 7.434 108.124 1.00 52.30 6 MET C N 1
ATOM 5807 C CA . MET C 1 6 ? 3.253 6.495 107.601 1.00 50.63 6 MET C CA 1
ATOM 5808 C C . MET C 1 6 ? 3.640 5.410 108.612 1.00 52.04 6 MET C C 1
ATOM 5809 O O . MET C 1 6 ? 3.501 5.578 109.830 1.00 52.86 6 MET C O 1
ATOM 5814 N N . LYS C 1 7 ? 4.145 4.293 108.099 1.00 51.37 7 LYS C N 1
ATOM 5815 C CA . LYS C 1 7 ? 4.549 3.207 108.969 1.00 52.69 7 LYS C CA 1
ATOM 5816 C C . LYS C 1 7 ? 6.069 3.152 109.033 1.00 50.69 7 LYS C C 1
ATOM 5817 O O . LYS C 1 7 ? 6.646 3.476 110.046 1.00 51.52 7 LYS C O 1
ATOM 5821 N N . VAL C 1 8 ? 6.722 2.765 107.946 1.00 48.83 8 VAL C N 1
ATOM 5822 C CA . VAL C 1 8 ? 8.190 2.711 107.923 1.00 46.81 8 VAL C CA 1
ATOM 5823 C C . VAL C 1 8 ? 8.768 4.043 107.399 1.00 44.54 8 VAL C C 1
ATOM 5824 O O . VAL C 1 8 ? 8.195 4.673 106.522 1.00 43.69 8 VAL C O 1
ATOM 5828 N N . PRO C 1 9 ? 9.903 4.486 107.930 1.00 43.54 9 PRO C N 1
ATOM 5829 C CA . PRO C 1 9 ? 10.332 5.778 107.379 1.00 41.67 9 PRO C CA 1
ATOM 5830 C C . PRO C 1 9 ? 10.942 5.694 105.983 1.00 40.10 9 PRO C C 1
ATOM 5831 O O . PRO C 1 9 ? 11.480 4.686 105.581 1.00 39.96 9 PRO C O 1
ATOM 5835 N N . LEU C 1 10 ? 10.844 6.777 105.253 1.00 39.06 10 LEU C N 1
ATOM 5836 C CA . LEU C 1 10 ? 11.537 6.929 103.979 1.00 38.27 10 LEU C CA 1
ATOM 5837 C C . LEU C 1 10 ? 12.934 7.414 104.329 1.00 37.25 10 LEU C C 1
ATOM 5838 O O . LEU C 1 10 ? 13.094 8.155 105.338 1.00 37.65 10 LEU C O 1
ATOM 5843 N N . VAL C 1 11 ? 13.939 6.958 103.570 1.00 35.47 11 VAL C N 1
ATOM 5844 C CA . VAL C 1 11 ? 15.277 7.514 103.715 1.00 34.56 11 VAL C CA 1
ATOM 5845 C C . VAL C 1 11 ? 15.357 8.782 102.879 1.00 34.10 11 VAL C C 1
ATOM 5846 O O . VAL C 1 11 ? 15.072 8.755 101.689 1.00 33.57 11 VAL C O 1
ATOM 5850 N N . GLU C 1 12 ? 15.718 9.895 103.500 1.00 34.61 12 GLU C N 1
ATOM 5851 C CA . GLU C 1 12 ? 15.700 11.188 102.802 1.00 34.44 12 GLU C CA 1
ATOM 5852 C C . GLU C 1 12 ? 17.118 11.687 102.635 1.00 34.33 12 GLU C C 1
ATOM 5853 O O . GLU C 1 12 ? 17.769 11.917 103.618 1.00 34.97 12 GLU C O 1
ATOM 5859 N N . MET C 1 13 ? 17.600 11.845 101.407 1.00 33.93 13 MET C N 1
ATOM 5860 C CA . MET C 1 13 ? 18.961 12.350 101.172 1.00 34.49 13 MET C CA 1
ATOM 5861 C C . MET C 1 13 ? 18.993 13.795 100.583 1.00 35.15 13 MET C C 1
ATOM 5862 O O . MET C 1 13 ? 18.535 14.035 99.470 1.00 33.88 13 MET C O 1
ATOM 5867 N N . ASP C 1 14 ? 19.544 14.736 101.341 1.00 36.01 14 ASP C N 1
ATOM 5868 C CA . ASP C 1 14 ? 19.544 16.153 100.958 1.00 37.26 14 ASP C CA 1
ATOM 5869 C C . ASP C 1 14 ? 20.589 16.362 99.875 1.00 36.81 14 ASP C C 1
ATOM 5870 O O . ASP C 1 14 ? 21.468 15.540 99.715 1.00 36.50 14 ASP C O 1
ATOM 5875 N N . GLY C 1 15 ? 20.452 17.429 99.107 1.00 36.51 15 GLY C N 1
ATOM 5876 C CA . GLY C 1 15 ? 21.303 17.674 97.948 1.00 37.25 15 GLY C CA 1
ATOM 5877 C C . GLY C 1 15 ? 22.030 19.019 98.013 1.00 39.96 15 GLY C C 1
ATOM 5878 O O . GLY C 1 15 ? 22.276 19.557 99.106 1.00 39.83 15 GLY C O 1
ATOM 5879 N N . ASP C 1 16 ? 22.364 19.563 96.846 1.00 41.53 16 ASP C N 1
ATOM 5880 C CA . ASP C 1 16 ? 23.153 20.788 96.773 1.00 44.96 16 ASP C CA 1
ATOM 5881 C C . ASP C 1 16 ? 22.436 22.012 96.222 1.00 46.82 16 ASP C C 1
ATOM 5882 O O . ASP C 1 16 ? 21.547 21.924 95.365 1.00 45.69 16 ASP C O 1
ATOM 5887 N N . GLU C 1 17 ? 22.849 23.165 96.742 1.00 50.20 17 GLU C N 1
ATOM 5888 C CA . GLU C 1 17 ? 22.456 24.455 96.184 1.00 52.82 17 GLU C CA 1
ATOM 5889 C C . GLU C 1 17 ? 20.948 24.618 95.991 1.00 52.03 17 GLU C C 1
ATOM 5890 O O . GLU C 1 17 ? 20.185 24.462 96.957 1.00 51.03 17 GLU C O 1
ATOM 5896 N N . MET C 1 18 ? 20.527 24.933 94.772 1.00 52.42 18 MET C N 1
ATOM 5897 C CA . MET C 1 18 ? 19.146 25.368 94.539 1.00 53.00 18 MET C CA 1
ATOM 5898 C C . MET C 1 18 ? 18.142 24.215 94.642 1.00 50.14 18 MET C C 1
ATOM 5899 O O . MET C 1 18 ? 16.973 24.408 95.000 1.00 49.83 18 MET C O 1
ATOM 5904 N N . THR C 1 19 ? 18.582 23.017 94.319 1.00 47.73 19 THR C N 1
ATOM 5905 C CA . THR C 1 19 ? 17.667 21.909 94.386 1.00 45.72 19 THR C CA 1
ATOM 5906 C C . THR C 1 19 ? 17.471 21.617 95.879 1.00 43.74 19 THR C C 1
ATOM 5907 O O . THR C 1 19 ? 16.472 21.064 96.300 1.00 42.48 19 THR C O 1
ATOM 5911 N N . ARG C 1 20 ? 18.436 22.027 96.679 1.00 43.33 20 ARG C N 1
ATOM 5912 C CA . ARG C 1 20 ? 18.279 21.977 98.125 1.00 42.13 20 ARG C CA 1
ATOM 5913 C C . ARG C 1 20 ? 17.107 22.880 98.601 1.00 41.98 20 ARG C C 1
ATOM 5914 O O . ARG C 1 20 ? 16.292 22.441 99.425 1.00 41.05 20 ARG C O 1
ATOM 5922 N N . ILE C 1 21 ? 17.006 24.099 98.065 1.00 41.21 21 ILE C N 1
ATOM 5923 C CA . ILE C 1 21 ? 15.893 24.992 98.383 1.00 42.21 21 ILE C CA 1
ATOM 5924 C C . ILE C 1 21 ? 14.561 24.505 97.844 1.00 41.30 21 ILE C C 1
ATOM 5925 O O . ILE C 1 21 ? 13.561 24.489 98.552 1.00 40.80 21 ILE C O 1
ATOM 5930 N N . ILE C 1 22 ? 14.561 24.089 96.585 1.00 41.19 22 ILE C N 1
ATOM 5931 C CA . ILE C 1 22 ? 13.380 23.534 95.954 1.00 40.38 22 ILE C CA 1
ATOM 5932 C C . ILE C 1 22 ? 12.896 22.290 96.660 1.00 38.53 22 ILE C C 1
ATOM 5933 O O . ILE C 1 22 ? 11.714 22.083 96.848 1.00 39.62 22 ILE C O 1
ATOM 5938 N N . TRP C 1 23 ? 13.803 21.459 97.097 1.00 37.75 23 TRP C N 1
ATOM 5939 C CA . TRP C 1 23 ? 13.401 20.270 97.832 1.00 36.67 23 TRP C CA 1
ATOM 5940 C C . TRP C 1 23 ? 12.559 20.625 99.073 1.00 37.46 23 TRP C C 1
ATOM 5941 O O . TRP C 1 23 ? 11.525 20.003 99.329 1.00 37.29 23 TRP C O 1
ATOM 5952 N N . ARG C 1 24 ? 13.020 21.606 99.838 1.00 38.25 24 ARG C N 1
ATOM 5953 C CA . ARG C 1 24 ? 12.308 22.117 100.996 1.00 40.24 24 ARG C CA 1
ATOM 5954 C C . ARG C 1 24 ? 10.912 22.680 100.656 1.00 40.46 24 ARG C C 1
ATOM 5955 O O . ARG C 1 24 ? 9.975 22.473 101.400 1.00 40.28 24 ARG C O 1
ATOM 5963 N N . LEU C 1 25 ? 10.785 23.369 99.529 1.00 41.22 25 LEU C N 1
ATOM 5964 C CA . LEU C 1 25 ? 9.495 23.929 99.105 1.00 43.40 25 LEU C CA 1
ATOM 5965 C C . LEU C 1 25 ? 8.480 22.838 98.743 1.00 42.60 25 LEU C C 1
ATOM 5966 O O . LEU C 1 25 ? 7.262 22.995 98.904 1.00 43.61 25 LEU C O 1
ATOM 5971 N N . ILE C 1 26 ? 8.999 21.749 98.218 1.00 40.72 26 ILE C N 1
ATOM 5972 C CA . ILE C 1 26 ? 8.174 20.657 97.847 1.00 40.52 26 ILE C CA 1
ATOM 5973 C C . ILE C 1 26 ? 7.602 20.005 99.128 1.00 41.01 26 ILE C C 1
ATOM 5974 O O . ILE C 1 26 ? 6.381 19.947 99.304 1.00 40.68 26 ILE C O 1
ATOM 5979 N N . LYS C 1 27 ? 8.468 19.587 100.044 1.00 40.93 27 LYS C N 1
ATOM 5980 C CA . LYS C 1 27 ? 8.003 19.133 101.369 1.00 42.09 27 LYS C CA 1
ATOM 5981 C C . LYS C 1 27 ? 6.971 20.088 101.965 1.00 44.56 27 LYS C C 1
ATOM 5982 O O . LYS C 1 27 ? 5.877 19.680 102.360 1.00 45.24 27 LYS C O 1
ATOM 5988 N N . GLU C 1 28 ? 7.315 21.373 102.007 1.00 46.27 28 GLU C N 1
ATOM 5989 C CA . GLU C 1 28 ? 6.509 22.354 102.720 1.00 48.98 28 GLU C CA 1
ATOM 5990 C C . GLU C 1 28 ? 5.100 22.600 102.121 1.00 49.12 28 GLU C C 1
ATOM 5991 O O . GLU C 1 28 ? 4.124 22.726 102.854 1.00 50.50 28 GLU C O 1
ATOM 5997 N N . ASN C 1 29 ? 4.986 22.639 100.801 1.00 47.42 29 ASN C N 1
ATOM 5998 C CA . ASN C 1 29 ? 3.731 23.034 100.177 1.00 47.84 29 ASN C CA 1
ATOM 5999 C C . ASN C 1 29 ? 2.872 21.863 99.701 1.00 46.08 29 ASN C C 1
ATOM 6000 O O . ASN C 1 29 ? 1.687 22.031 99.403 1.00 46.87 29 ASN C O 1
ATOM 6005 N N . LEU C 1 30 ? 3.475 20.693 99.581 1.00 43.16 30 LEU C N 1
ATOM 6006 C CA . LEU C 1 30 ? 2.829 19.598 98.885 1.00 42.15 30 LEU C CA 1
ATOM 6007 C C . LEU C 1 30 ? 2.765 18.353 99.734 1.00 42.10 30 LEU C C 1
ATOM 6008 O O . LEU C 1 30 ? 1.910 17.487 99.512 1.00 42.83 30 LEU C O 1
ATOM 6013 N N . LEU C 1 31 ? 3.694 18.223 100.675 1.00 41.40 31 LEU C N 1
ATOM 6014 C CA . LEU C 1 31 ? 3.808 16.951 101.374 1.00 41.27 31 LEU C CA 1
ATOM 6015 C C . LEU C 1 31 ? 3.320 17.015 102.837 1.00 42.78 31 LEU C C 1
ATOM 6016 O O . LEU C 1 31 ? 2.328 16.386 103.180 1.00 42.66 31 LEU C O 1
ATOM 6021 N N . GLU C 1 32 ? 3.998 17.794 103.666 1.00 43.92 32 GLU C N 1
ATOM 6022 C CA . GLU C 1 32 ? 3.635 17.955 105.063 1.00 47.10 32 GLU C CA 1
ATOM 6023 C C . GLU C 1 32 ? 2.178 18.355 105.387 1.00 49.58 32 GLU C C 1
ATOM 6024 O O . GLU C 1 32 ? 1.641 17.919 106.413 1.00 50.82 32 GLU C O 1
ATOM 6030 N N . PRO C 1 33 ? 1.534 19.200 104.546 1.00 50.36 33 PRO C N 1
ATOM 6031 C CA . PRO C 1 33 ? 0.116 19.497 104.872 1.00 52.38 33 PRO C CA 1
ATOM 6032 C C . PRO C 1 33 ? -0.803 18.252 104.837 1.00 52.63 33 PRO C C 1
ATOM 6033 O O . PRO C 1 33 ? -1.840 18.226 105.512 1.00 55.06 33 PRO C O 1
ATOM 6037 N N . TYR C 1 34 ? -0.407 17.226 104.101 1.00 50.53 34 TYR C N 1
ATOM 6038 C CA . TYR C 1 34 ? -1.277 16.082 103.858 1.00 51.82 34 TYR C CA 1
ATOM 6039 C C . TYR C 1 34 ? -0.817 14.759 104.489 1.00 51.51 34 TYR C C 1
ATOM 6040 O O . TYR C 1 34 ? -1.590 13.806 104.549 1.00 52.34 34 TYR C O 1
ATOM 6049 N N . ILE C 1 35 ? 0.428 14.722 104.961 1.00 50.85 35 ILE C N 1
ATOM 6050 C CA . ILE C 1 35 ? 1.072 13.505 105.420 1.00 50.43 35 ILE C CA 1
ATOM 6051 C C . ILE C 1 35 ? 1.929 13.824 106.625 1.00 51.50 35 ILE C C 1
ATOM 6052 O O . ILE C 1 35 ? 2.548 14.882 106.687 1.00 51.58 35 ILE C O 1
ATOM 6057 N N . GLU C 1 36 ? 1.960 12.921 107.595 1.00 52.98 36 GLU C N 1
ATOM 6058 C CA . GLU C 1 36 ? 2.901 13.066 108.692 1.00 54.52 36 GLU C CA 1
ATOM 6059 C C . GLU C 1 36 ? 4.199 12.525 108.173 1.00 52.28 36 GLU C C 1
ATOM 6060 O O . GLU C 1 36 ? 4.438 11.329 108.209 1.00 52.27 36 GLU C O 1
ATOM 6066 N N . LEU C 1 37 ? 5.035 13.396 107.649 1.00 51.54 37 LEU C N 1
ATOM 6067 C CA . LEU C 1 37 ? 6.161 12.896 106.897 1.00 49.82 37 LEU C CA 1
ATOM 6068 C C . LEU C 1 37 ? 7.140 12.315 107.915 1.00 50.06 37 LEU C C 1
ATOM 6069 O O . LEU C 1 37 ? 7.690 13.057 108.735 1.00 50.79 37 LEU C O 1
ATOM 6074 N N . ASN C 1 38 ? 7.336 11.001 107.901 1.00 48.95 38 ASN C N 1
ATOM 6075 C CA . ASN C 1 38 ? 8.406 10.436 108.715 1.00 48.85 38 ASN C CA 1
ATOM 6076 C C . ASN C 1 38 ? 9.625 9.936 107.906 1.00 46.29 38 ASN C C 1
ATOM 6077 O O . ASN C 1 38 ? 9.553 8.896 107.261 1.00 45.80 38 ASN C O 1
ATOM 6082 N N . THR C 1 39 ? 10.727 10.676 107.920 1.00 44.68 39 THR C N 1
ATOM 6083 C CA . THR C 1 39 ? 11.886 10.315 107.112 1.00 43.59 39 THR C CA 1
ATOM 6084 C C . THR C 1 39 ? 13.107 10.113 107.967 1.00 43.79 39 THR C C 1
ATOM 6085 O O . THR C 1 39 ? 13.143 10.601 109.096 1.00 46.15 39 THR C O 1
ATOM 6089 N N . GLU C 1 40 ? 14.083 9.345 107.485 1.00 42.62 40 GLU C N 1
ATOM 6090 C CA . GLU C 1 40 ? 15.423 9.296 108.148 1.00 42.00 40 GLU C CA 1
ATOM 6091 C C . GLU C 1 40 ? 16.396 10.071 107.278 1.00 40.27 40 GLU C C 1
ATOM 6092 O O . GLU C 1 40 ? 16.724 9.655 106.162 1.00 38.31 40 GLU C O 1
ATOM 6098 N N . TYR C 1 41 ? 16.846 11.192 107.824 1.00 40.35 41 TYR C N 1
ATOM 6099 C CA . TYR C 1 41 ? 17.496 12.253 107.094 1.00 39.72 41 TYR C CA 1
ATOM 6100 C C . TYR C 1 41 ? 19.018 12.160 107.065 1.00 39.64 41 TYR C C 1
ATOM 6101 O O . TYR C 1 41 ? 19.682 12.095 108.111 1.00 41.06 41 TYR C O 1
ATOM 6110 N N . TYR C 1 42 ? 19.562 12.189 105.856 1.00 38.08 42 TYR C N 1
ATOM 6111 C CA . TYR C 1 42 ? 20.986 12.220 105.632 1.00 37.52 42 TYR C CA 1
ATOM 6112 C C . TYR C 1 42 ? 21.275 13.340 104.667 1.00 37.55 42 TYR C C 1
ATOM 6113 O O . TYR C 1 42 ? 20.645 13.448 103.603 1.00 37.37 42 TYR C O 1
ATOM 6122 N N . ASP C 1 43 ? 22.239 14.170 105.020 1.00 37.91 43 ASP C N 1
ATOM 6123 C CA . ASP C 1 43 ? 22.568 15.333 104.226 1.00 37.76 43 ASP C CA 1
ATOM 6124 C C . ASP C 1 43 ? 23.724 14.992 103.296 1.00 37.81 43 ASP C C 1
ATOM 6125 O O . ASP C 1 43 ? 24.881 14.912 103.706 1.00 38.54 43 ASP C O 1
ATOM 6130 N N . LEU C 1 44 ? 23.416 14.758 102.039 1.00 37.59 44 LEU C N 1
ATOM 6131 C CA . LEU C 1 44 ? 24.457 14.458 101.074 1.00 37.74 44 LEU C CA 1
ATOM 6132 C C . LEU C 1 44 ? 24.825 15.714 100.309 1.00 38.87 44 LEU C C 1
ATOM 6133 O O . LEU C 1 44 ? 25.410 15.645 99.243 1.00 40.45 44 LEU C O 1
ATOM 6138 N N . GLY C 1 45 ? 24.501 16.874 100.864 1.00 39.10 45 GLY C N 1
ATOM 6139 C CA . GLY C 1 45 ? 25.114 18.106 100.398 1.00 39.52 45 GLY C CA 1
ATOM 6140 C C . GLY C 1 45 ? 26.624 18.022 100.477 1.00 41.60 45 GLY C C 1
ATOM 6141 O O . GLY C 1 45 ? 27.194 17.245 101.222 1.00 41.04 45 GLY C O 1
ATOM 6142 N N . LEU C 1 46 ? 27.296 18.847 99.700 1.00 43.88 46 LEU C N 1
ATOM 6143 C CA . LEU C 1 46 ? 28.729 18.756 99.564 1.00 45.71 46 LEU C CA 1
ATOM 6144 C C . LEU C 1 46 ? 29.400 19.126 100.896 1.00 47.43 46 LEU C C 1
ATOM 6145 O O . LEU C 1 46 ? 30.385 18.502 101.334 1.00 47.44 46 LEU C O 1
ATOM 6150 N N . GLU C 1 47 ? 28.875 20.158 101.547 1.00 47.81 47 GLU C N 1
ATOM 6151 C CA . GLU C 1 47 ? 29.474 20.610 102.797 1.00 49.38 47 GLU C CA 1
ATOM 6152 C C . GLU C 1 47 ? 29.531 19.511 103.861 1.00 47.63 47 GLU C C 1
ATOM 6153 O O . GLU C 1 47 ? 30.575 19.294 104.453 1.00 49.34 47 GLU C O 1
ATOM 6159 N N . ASN C 1 48 ? 28.420 18.831 104.098 1.00 45.09 48 ASN C N 1
ATOM 6160 C CA . ASN C 1 48 ? 28.382 17.759 105.072 1.00 44.59 48 ASN C CA 1
ATOM 6161 C C . ASN C 1 48 ? 29.153 16.516 104.605 1.00 44.49 48 ASN C C 1
ATOM 6162 O O . ASN C 1 48 ? 29.751 15.791 105.411 1.00 45.06 48 ASN C O 1
ATOM 6167 N N . ARG C 1 49 ? 29.138 16.260 103.308 1.00 43.83 49 ARG C N 1
ATOM 6168 C CA . ARG C 1 49 ? 29.954 15.188 102.769 1.00 44.06 49 ARG C CA 1
ATOM 6169 C C . ARG C 1 49 ? 31.415 15.456 103.025 1.00 46.14 49 ARG C C 1
ATOM 6170 O O . ARG C 1 49 ? 32.144 14.587 103.505 1.00 46.79 49 ARG C O 1
ATOM 6178 N N . ASP C 1 50 ? 31.857 16.664 102.719 1.00 47.69 50 ASP C N 1
ATOM 6179 C CA . ASP C 1 50 ? 33.242 17.003 102.995 1.00 50.24 50 ASP C CA 1
ATOM 6180 C C . ASP C 1 50 ? 33.515 16.811 104.485 1.00 50.76 50 ASP C C 1
ATOM 6181 O O . ASP C 1 50 ? 34.510 16.221 104.878 1.00 51.83 50 ASP C O 1
ATOM 6186 N N . LYS C 1 51 ? 32.615 17.299 105.319 1.00 50.47 51 LYS C N 1
ATOM 6187 C CA . LYS C 1 51 ? 32.821 17.222 106.753 1.00 52.18 51 LYS C CA 1
ATOM 6188 C C . LYS C 1 51 ? 32.919 15.787 107.232 1.00 50.89 51 LYS C C 1
ATOM 6189 O O . LYS C 1 51 ? 33.719 15.484 108.093 1.00 51.41 51 LYS C O 1
ATOM 6195 N N . THR C 1 52 ? 32.104 14.893 106.679 1.00 49.21 52 THR C N 1
ATOM 6196 C CA . THR C 1 52 ? 32.141 13.504 107.132 1.00 48.31 52 THR C CA 1
ATOM 6197 C C . THR C 1 52 ? 33.137 12.701 106.336 1.00 49.19 52 THR C C 1
ATOM 6198 O O . THR C 1 52 ? 33.222 11.487 106.492 1.00 49.16 52 THR C O 1
ATOM 6202 N N . GLU C 1 53 ? 33.915 13.389 105.506 1.00 51.01 53 GLU C N 1
ATOM 6203 C CA . GLU C 1 53 ? 34.780 12.722 104.536 1.00 52.28 53 GLU C CA 1
ATOM 6204 C C . GLU C 1 53 ? 34.010 11.614 103.815 1.00 50.37 53 GLU C C 1
ATOM 6205 O O . GLU C 1 53 ? 34.522 10.529 103.548 1.00 50.72 53 GLU C O 1
ATOM 6211 N N . ASP C 1 54 ? 32.755 11.932 103.525 1.00 48.21 54 ASP C N 1
ATOM 6212 C CA . ASP C 1 54 ? 31.895 11.183 102.622 1.00 46.92 54 ASP C CA 1
ATOM 6213 C C . ASP C 1 54 ? 31.252 9.944 103.244 1.00 45.45 54 ASP C C 1
ATOM 6214 O O . ASP C 1 54 ? 30.519 9.213 102.577 1.00 44.46 54 ASP C O 1
ATOM 6219 N N . GLN C 1 55 ? 31.496 9.750 104.537 1.00 45.85 55 GLN C N 1
ATOM 6220 C CA . GLN C 1 55 ? 30.859 8.685 105.312 1.00 43.67 55 GLN C CA 1
ATOM 6221 C C . GLN C 1 55 ? 29.348 8.765 105.273 1.00 41.27 55 GLN C C 1
ATOM 6222 O O . GLN C 1 55 ? 28.679 7.732 105.284 1.00 40.54 55 GLN C O 1
ATOM 6228 N N . VAL C 1 56 ? 28.801 9.982 105.273 1.00 40.02 56 VAL C N 1
ATOM 6229 C CA . VAL C 1 56 ? 27.358 10.147 105.272 1.00 37.33 56 VAL C CA 1
ATOM 6230 C C . VAL C 1 56 ? 26.771 9.434 104.074 1.00 36.88 56 VAL C C 1
ATOM 6231 O O . VAL C 1 56 ? 25.707 8.857 104.147 1.00 36.54 56 VAL C O 1
ATOM 6235 N N . THR C 1 57 ? 27.466 9.445 102.949 1.00 37.75 57 THR C N 1
ATOM 6236 C CA . THR C 1 57 ? 26.885 8.836 101.753 1.00 37.30 57 THR C CA 1
ATOM 6237 C C . THR C 1 57 ? 26.784 7.319 101.915 1.00 37.73 57 THR C C 1
ATOM 6238 O O . THR C 1 57 ? 25.819 6.715 101.475 1.00 37.17 57 THR C O 1
ATOM 6242 N N . ILE C 1 58 ? 27.809 6.706 102.507 1.00 39.13 58 ILE C N 1
ATOM 6243 C CA . ILE C 1 58 ? 27.773 5.283 102.814 1.00 39.39 58 ILE C CA 1
ATOM 6244 C C . ILE C 1 58 ? 26.616 5.004 103.777 1.00 39.73 58 ILE C C 1
ATOM 6245 O O . ILE C 1 58 ? 25.806 4.107 103.504 1.00 39.72 58 ILE C O 1
ATOM 6250 N N . ASP C 1 59 ? 26.505 5.814 104.844 1.00 40.01 59 ASP C N 1
ATOM 6251 C CA . ASP C 1 59 ? 25.441 5.658 105.838 1.00 39.70 59 ASP C CA 1
ATOM 6252 C C . ASP C 1 59 ? 24.051 5.733 105.203 1.00 38.60 59 ASP C C 1
ATOM 6253 O O . ASP C 1 59 ? 23.174 4.922 105.531 1.00 38.52 59 ASP C O 1
ATOM 6258 N N . ALA C 1 60 ? 23.840 6.678 104.286 1.00 38.10 60 ALA C N 1
ATOM 6259 C CA . ALA C 1 60 ? 22.543 6.755 103.573 1.00 36.78 60 ALA C CA 1
ATOM 6260 C C . ALA C 1 60 ? 22.210 5.465 102.807 1.00 36.12 60 ALA C C 1
ATOM 6261 O O . ALA C 1 60 ? 21.096 4.938 102.880 1.00 34.55 60 ALA C O 1
ATOM 6263 N N . ALA C 1 61 ? 23.195 4.957 102.077 1.00 36.71 61 ALA C N 1
ATOM 6264 C CA . ALA C 1 61 ? 22.963 3.778 101.274 1.00 37.09 61 ALA C CA 1
ATOM 6265 C C . ALA C 1 61 ? 22.642 2.617 102.224 1.00 37.52 61 ALA C C 1
ATOM 6266 O O . ALA C 1 61 ? 21.764 1.794 101.955 1.00 37.03 61 ALA C O 1
ATOM 6268 N N . ARG C 1 62 ? 23.368 2.570 103.333 1.00 37.77 62 ARG C N 1
ATOM 6269 C CA . ARG C 1 62 ? 23.100 1.563 104.335 1.00 38.35 62 ARG C CA 1
ATOM 6270 C C . ARG C 1 62 ? 21.681 1.735 104.879 1.00 37.22 62 ARG C C 1
ATOM 6271 O O . ARG C 1 62 ? 20.960 0.752 105.051 1.00 38.57 62 ARG C O 1
ATOM 6279 N N . ALA C 1 63 ? 21.246 2.969 105.091 1.00 34.77 63 ALA C N 1
ATOM 6280 C CA . ALA C 1 63 ? 19.902 3.169 105.607 1.00 33.67 63 ALA C CA 1
ATOM 6281 C C . ALA C 1 63 ? 18.826 2.685 104.645 1.00 32.83 63 ALA C C 1
ATOM 6282 O O . ALA C 1 63 ? 17.817 2.149 105.059 1.00 32.87 63 ALA C O 1
ATOM 6284 N N . ILE C 1 64 ? 19.054 2.879 103.351 1.00 32.70 64 ILE C N 1
ATOM 6285 C CA . ILE C 1 64 ? 18.138 2.415 102.338 1.00 33.05 64 ILE C CA 1
ATOM 6286 C C . ILE C 1 64 ? 18.039 0.860 102.420 1.00 35.03 64 ILE C C 1
ATOM 6287 O O . ILE C 1 64 ? 16.966 0.290 102.243 1.00 35.69 64 ILE C O 1
ATOM 6292 N N . GLN C 1 65 ? 19.146 0.190 102.716 1.00 36.15 65 GLN C N 1
ATOM 6293 C CA . GLN C 1 65 ? 19.122 -1.251 102.897 1.00 38.97 65 GLN C CA 1
ATOM 6294 C C . GLN C 1 65 ? 18.302 -1.690 104.122 1.00 40.28 65 GLN C C 1
ATOM 6295 O O . GLN C 1 65 ? 17.651 -2.728 104.087 1.00 40.35 65 GLN C O 1
ATOM 6301 N N . LYS C 1 66 ? 18.373 -0.897 105.199 1.00 40.09 66 LYS C N 1
ATOM 6302 C CA . LYS C 1 66 ? 17.586 -1.145 106.398 1.00 40.48 66 LYS C CA 1
ATOM 6303 C C . LYS C 1 66 ? 16.075 -1.096 106.129 1.00 39.35 66 LYS C C 1
ATOM 6304 O O . LYS C 1 66 ? 15.341 -2.004 106.505 1.00 40.62 66 LYS C O 1
ATOM 6310 N N . TYR C 1 67 ? 15.628 -0.028 105.481 1.00 37.14 67 TYR C N 1
ATOM 6311 C CA . TYR C 1 67 ? 14.198 0.320 105.384 1.00 35.99 67 TYR C CA 1
ATOM 6312 C C . TYR C 1 67 ? 13.538 -0.038 104.056 1.00 35.42 67 TYR C C 1
ATOM 6313 O O . TYR C 1 67 ? 12.354 -0.325 104.026 1.00 36.24 67 TYR C O 1
ATOM 6322 N N . GLY C 1 68 ? 14.300 0.030 102.960 1.00 34.31 68 GLY C N 1
ATOM 6323 C CA . GLY C 1 68 ? 13.844 -0.390 101.649 1.00 32.50 68 GLY C CA 1
ATOM 6324 C C . GLY C 1 68 ? 13.681 0.733 100.632 1.00 31.68 68 GLY C C 1
ATOM 6325 O O . GLY C 1 68 ? 13.716 0.476 99.428 1.00 31.41 68 GLY C O 1
ATOM 6326 N N . VAL C 1 69 ? 13.496 1.980 101.067 1.00 30.32 69 VAL C N 1
ATOM 6327 C CA . VAL C 1 69 ? 13.230 3.020 100.102 1.00 28.70 69 VAL C CA 1
ATOM 6328 C C . VAL C 1 69 ? 13.845 4.373 100.429 1.00 29.43 69 VAL C C 1
ATOM 6329 O O . VAL C 1 69 ? 13.691 4.875 101.566 1.00 30.49 69 VAL C O 1
ATOM 6333 N N . GLY C 1 70 ? 14.512 4.979 99.433 1.00 28.20 70 GLY C N 1
ATOM 6334 C CA . GLY C 1 70 ? 15.068 6.308 99.567 1.00 28.06 70 GLY C CA 1
ATOM 6335 C C . GLY C 1 70 ? 14.622 7.294 98.487 1.00 28.67 70 GLY C C 1
ATOM 6336 O O . GLY C 1 70 ? 14.212 6.900 97.393 1.00 29.03 70 GLY C O 1
ATOM 6337 N N . VAL C 1 71 ? 14.690 8.585 98.784 1.00 28.90 71 VAL C N 1
ATOM 6338 C CA . VAL C 1 71 ? 14.395 9.582 97.791 1.00 29.38 71 VAL C CA 1
ATOM 6339 C C . VAL C 1 71 ? 15.552 10.527 97.929 1.00 30.68 71 VAL C C 1
ATOM 6340 O O . VAL C 1 71 ? 15.913 10.890 99.040 1.00 31.41 71 VAL C O 1
ATOM 6344 N N . LYS C 1 72 ? 16.173 10.882 96.806 1.00 31.86 72 LYS C N 1
ATOM 6345 C CA . LYS C 1 72 ? 17.401 11.655 96.819 1.00 32.34 72 LYS C CA 1
ATOM 6346 C C . LYS C 1 72 ? 17.323 12.948 96.073 1.00 33.38 72 LYS C C 1
ATOM 6347 O O . LYS C 1 72 ? 16.860 13.005 94.934 1.00 33.53 72 LYS C O 1
ATOM 6353 N N . CYS C 1 73 ? 17.809 14.002 96.718 1.00 34.96 73 CYS C N 1
ATOM 6354 C CA . CYS C 1 73 ? 17.927 15.301 96.088 1.00 35.12 73 CYS C CA 1
ATOM 6355 C C . CYS C 1 73 ? 19.190 15.361 95.208 1.00 37.19 73 CYS C C 1
ATOM 6356 O O . CYS C 1 73 ? 20.151 14.600 95.418 1.00 38.26 73 CYS C O 1
ATOM 6359 N N . ALA C 1 74 ? 19.185 16.250 94.216 1.00 38.12 74 ALA C N 1
ATOM 6360 C CA . ALA C 1 74 ? 20.247 16.300 93.235 1.00 39.68 74 ALA C CA 1
ATOM 6361 C C . ALA C 1 74 ? 21.505 16.834 93.898 1.00 42.16 74 ALA C C 1
ATOM 6362 O O . ALA C 1 74 ? 21.439 17.789 94.663 1.00 42.70 74 ALA C O 1
ATOM 6364 N N . THR C 1 75 ? 22.646 16.231 93.574 1.00 43.99 75 THR C N 1
ATOM 6365 C CA . THR C 1 75 ? 23.925 16.583 94.186 1.00 46.42 75 THR C CA 1
ATOM 6366 C C . THR C 1 75 ? 24.957 16.995 93.152 1.00 49.58 75 THR C C 1
ATOM 6367 O O . THR C 1 75 ? 24.739 16.877 91.953 1.00 49.24 75 THR C O 1
ATOM 6371 N N . ILE C 1 76 ? 26.081 17.498 93.645 1.00 52.91 76 ILE C N 1
ATOM 6372 C CA . ILE C 1 76 ? 27.201 17.900 92.814 1.00 56.92 76 ILE C CA 1
ATOM 6373 C C . ILE C 1 76 ? 28.355 16.923 92.916 1.00 58.67 76 ILE C C 1
ATOM 6374 O O . ILE C 1 76 ? 28.791 16.530 94.019 1.00 58.06 76 ILE C O 1
ATOM 6379 N N . THR C 1 77 ? 28.886 16.550 91.765 1.00 61.22 77 THR C N 1
ATOM 6380 C CA . THR C 1 77 ? 30.128 15.822 91.798 1.00 63.99 77 THR C CA 1
ATOM 6381 C C . THR C 1 77 ? 31.220 16.837 91.527 1.00 67.74 77 THR C C 1
ATOM 6382 O O . THR C 1 77 ? 31.243 17.497 90.492 1.00 68.68 77 THR C O 1
ATOM 6386 N N . PRO C 1 78 ? 32.093 16.996 92.519 1.00 70.23 78 PRO C N 1
ATOM 6387 C CA . PRO C 1 78 ? 33.096 18.052 92.592 1.00 74.16 78 PRO C CA 1
ATOM 6388 C C . PRO C 1 78 ? 34.277 17.755 91.673 1.00 77.72 78 PRO C C 1
ATOM 6389 O O . PRO C 1 78 ? 34.675 16.588 91.523 1.00 77.56 78 PRO C O 1
ATOM 6393 N N . ASN C 1 79 ? 34.801 18.808 91.048 1.00 81.10 79 ASN C N 1
ATOM 6394 C CA . ASN C 1 79 ? 36.004 18.720 90.241 1.00 84.93 79 ASN C CA 1
ATOM 6395 C C . ASN C 1 79 ? 37.075 19.627 90.837 1.00 88.34 79 ASN C C 1
ATOM 6396 O O . ASN C 1 79 ? 37.014 19.945 92.019 1.00 87.94 79 ASN C O 1
ATOM 6401 N N . ALA C 1 80 ? 38.045 20.049 90.029 1.00 92.12 80 ALA C N 1
ATOM 6402 C CA . ALA C 1 80 ? 39.077 20.961 90.518 1.00 95.72 80 ALA C CA 1
ATOM 6403 C C . ALA C 1 80 ? 38.561 22.396 90.658 1.00 96.58 80 ALA C C 1
ATOM 6404 O O . ALA C 1 80 ? 39.276 23.262 91.148 1.00 99.39 80 ALA C O 1
ATOM 6406 N N . GLN C 1 81 ? 37.330 22.656 90.218 1.00 94.74 81 GLN C N 1
ATOM 6407 C CA . GLN C 1 81 ? 36.725 23.978 90.388 1.00 95.16 81 GLN C CA 1
ATOM 6408 C C . GLN C 1 81 ? 36.066 24.008 91.759 1.00 92.98 81 GLN C C 1
ATOM 6409 O O . GLN C 1 81 ? 36.455 24.784 92.630 1.00 94.52 81 GLN C O 1
ATOM 6410 N N . ARG C 1 82 ? 35.086 23.127 91.945 1.00 89.34 82 ARG C N 1
ATOM 6411 C CA . ARG C 1 82 ? 34.366 22.997 93.217 1.00 87.12 82 ARG C CA 1
ATOM 6412 C C . ARG C 1 82 ? 35.274 23.141 94.442 1.00 88.41 82 ARG C C 1
ATOM 6413 O O . ARG C 1 82 ? 35.046 24.002 95.302 1.00 88.78 82 ARG C O 1
ATOM 6414 N N . VAL C 1 83 ? 36.287 22.280 94.536 1.00 89.04 83 VAL C N 1
ATOM 6415 C CA . VAL C 1 83 ? 37.275 22.366 95.614 1.00 90.46 83 VAL C CA 1
ATOM 6416 C C . VAL C 1 83 ? 37.476 23.815 96.067 1.00 92.62 83 VAL C C 1
ATOM 6417 O O . VAL C 1 83 ? 37.366 24.124 97.255 1.00 92.23 83 VAL C O 1
ATOM 6418 N N . GLU C 1 84 ? 37.753 24.699 95.110 1.00 95.17 84 GLU C N 1
ATOM 6419 C CA . GLU C 1 84 ? 38.017 26.117 95.399 1.00 97.83 84 GLU C CA 1
ATOM 6420 C C . GLU C 1 84 ? 36.844 26.783 96.133 1.00 95.97 84 GLU C C 1
ATOM 6421 O O . GLU C 1 84 ? 36.989 27.224 97.275 1.00 96.38 84 GLU C O 1
ATOM 6422 N N . GLU C 1 85 ? 35.694 26.866 95.462 1.00 93.76 85 GLU C N 1
ATOM 6423 C CA . GLU C 1 85 ? 34.491 27.492 96.025 1.00 92.17 85 GLU C CA 1
ATOM 6424 C C . GLU C 1 85 ? 34.248 27.141 97.502 1.00 90.39 85 GLU C C 1
ATOM 6425 O O . GLU C 1 85 ? 34.203 28.036 98.355 1.00 91.61 85 GLU C O 1
ATOM 6426 N N . TYR C 1 86 ? 34.097 25.845 97.792 1.00 87.18 86 TYR C N 1
ATOM 6427 C CA . TYR C 1 86 ? 33.826 25.360 99.155 1.00 85.14 86 TYR C CA 1
ATOM 6428 C C . TYR C 1 86 ? 35.051 24.933 99.979 1.00 86.24 86 TYR C C 1
ATOM 6429 O O . TYR C 1 86 ? 34.897 24.259 100.993 1.00 84.92 86 TYR C O 1
ATOM 6438 N N . ASN C 1 87 ? 36.258 25.287 99.561 1.00 88.88 87 ASN C N 1
ATOM 6439 C CA . ASN C 1 87 ? 37.432 24.796 100.282 1.00 90.13 87 ASN C CA 1
ATOM 6440 C C . ASN C 1 87 ? 37.148 23.389 100.818 1.00 87.01 87 ASN C C 1
ATOM 6441 O O . ASN C 1 87 ? 36.834 23.220 101.990 1.00 85.69 87 ASN C O 1
ATOM 6446 N N . LEU C 1 88 ? 37.240 22.386 99.945 1.00 85.73 88 LEU C N 1
ATOM 6447 C CA . LEU C 1 88 ? 36.978 20.998 100.327 1.00 83.04 88 LEU C CA 1
ATOM 6448 C C . LEU C 1 88 ? 38.290 20.231 100.476 1.00 84.67 88 LEU C C 1
ATOM 6449 O O . LEU C 1 88 ? 39.321 20.664 99.979 1.00 87.62 88 LEU C O 1
ATOM 6454 N N . LYS C 1 89 ? 38.245 19.094 101.158 1.00 83.15 89 LYS C N 1
ATOM 6455 C CA . LYS C 1 89 ? 39.435 18.305 101.430 1.00 84.72 89 LYS C CA 1
ATOM 6456 C C . LYS C 1 89 ? 39.841 17.395 100.276 1.00 85.22 89 LYS C C 1
ATOM 6457 O O . LYS C 1 89 ? 40.949 16.874 100.269 1.00 87.26 89 LYS C O 1
ATOM 6463 N N . LYS C 1 90 ? 38.950 17.214 99.301 1.00 83.88 90 LYS C N 1
ATOM 6464 C CA . LYS C 1 90 ? 39.156 16.224 98.224 1.00 83.94 90 LYS C CA 1
ATOM 6465 C C . LYS C 1 90 ? 38.190 16.373 97.050 1.00 82.68 90 LYS C C 1
ATOM 6466 O O . LYS C 1 90 ? 37.131 16.993 97.172 1.00 80.96 90 LYS C O 1
ATOM 6469 N N . MET C 1 91 ? 38.555 15.780 95.917 1.00 83.42 91 MET C N 1
ATOM 6470 C CA . MET C 1 91 ? 37.613 15.590 94.819 1.00 81.94 91 MET C CA 1
ATOM 6471 C C . MET C 1 91 ? 36.795 14.309 95.032 1.00 78.34 91 MET C C 1
ATOM 6472 O O . MET C 1 91 ? 37.046 13.273 94.407 1.00 78.44 91 MET C O 1
ATOM 6477 N N . TRP C 1 92 ? 35.818 14.396 95.929 1.00 75.09 92 TRP C N 1
ATOM 6478 C CA . TRP C 1 92 ? 35.009 13.245 96.326 1.00 71.61 92 TRP C CA 1
ATOM 6479 C C . TRP C 1 92 ? 34.276 12.614 95.141 1.00 69.72 92 TRP C C 1
ATOM 6480 O O . TRP C 1 92 ? 33.814 13.324 94.236 1.00 69.73 92 TRP C O 1
ATOM 6491 N N . LYS C 1 93 ? 34.143 11.288 95.171 1.00 67.96 93 LYS C N 1
ATOM 6492 C CA . LYS C 1 93 ? 33.382 10.551 94.145 1.00 65.71 93 LYS C CA 1
ATOM 6493 C C . LYS C 1 93 ? 31.920 10.957 94.145 1.00 62.22 93 LYS C C 1
ATOM 6494 O O . LYS C 1 93 ? 31.406 11.435 95.153 1.00 61.56 93 LYS C O 1
ATOM 6497 N N . SER C 1 94 ? 31.258 10.780 93.005 1.00 60.56 94 SER C N 1
ATOM 6498 C CA . SER C 1 94 ? 29.813 10.931 92.892 1.00 56.87 94 SER C CA 1
ATOM 6499 C C . SER C 1 94 ? 29.101 10.036 93.888 1.00 53.96 94 SER C C 1
ATOM 6500 O O . SER C 1 94 ? 29.439 8.862 93.999 1.00 54.21 94 SER C O 1
ATOM 6503 N N . PRO C 1 95 ? 28.094 10.570 94.592 1.00 51.25 95 PRO C N 1
ATOM 6504 C CA . PRO C 1 95 ? 27.435 9.750 95.580 1.00 49.19 95 PRO C CA 1
ATOM 6505 C C . PRO C 1 95 ? 26.470 8.796 94.928 1.00 47.89 95 PRO C C 1
ATOM 6506 O O . PRO C 1 95 ? 26.068 7.815 95.529 1.00 47.18 95 PRO C O 1
ATOM 6510 N N . ASN C 1 96 ? 26.056 9.093 93.709 1.00 47.84 96 ASN C N 1
ATOM 6511 C CA . ASN C 1 96 ? 25.153 8.181 93.019 1.00 46.39 96 ASN C CA 1
ATOM 6512 C C . ASN C 1 96 ? 25.907 6.898 92.730 1.00 45.62 96 ASN C C 1
ATOM 6513 O O . ASN C 1 96 ? 25.344 5.823 92.869 1.00 44.71 96 ASN C O 1
ATOM 6518 N N . GLY C 1 97 ? 27.175 7.031 92.320 1.00 45.63 97 GLY C N 1
ATOM 6519 C CA . GLY C 1 97 ? 28.043 5.889 92.020 1.00 45.29 97 GLY C CA 1
ATOM 6520 C C . GLY C 1 97 ? 28.273 5.056 93.277 1.00 44.25 97 GLY C C 1
ATOM 6521 O O . GLY C 1 97 ? 28.148 3.838 93.265 1.00 43.83 97 GLY C O 1
ATOM 6522 N N . THR C 1 98 ? 28.591 5.725 94.377 1.00 42.82 98 THR C N 1
ATOM 6523 C CA . THR C 1 98 ? 28.740 5.049 95.640 1.00 41.65 98 THR C CA 1
ATOM 6524 C C . THR C 1 98 ? 27.449 4.311 96.092 1.00 39.54 98 THR C C 1
ATOM 6525 O O . THR C 1 98 ? 27.500 3.152 96.511 1.00 39.04 98 THR C O 1
ATOM 6529 N N . ILE C 1 99 ? 26.310 4.986 96.032 1.00 37.23 99 ILE C N 1
ATOM 6530 C CA . ILE C 1 99 ? 25.054 4.389 96.475 1.00 36.06 99 ILE C CA 1
ATOM 6531 C C . ILE C 1 99 ? 24.657 3.229 95.575 1.00 36.22 99 ILE C C 1
ATOM 6532 O O . ILE C 1 99 ? 24.134 2.240 96.041 1.00 35.95 99 ILE C O 1
ATOM 6537 N N . ARG C 1 100 ? 24.879 3.379 94.279 1.00 36.87 100 ARG C N 1
ATOM 6538 C CA . ARG C 1 100 ? 24.545 2.348 93.333 1.00 37.68 100 ARG C CA 1
ATOM 6539 C C . ARG C 1 100 ? 25.370 1.093 93.643 1.00 39.59 100 ARG C C 1
ATOM 6540 O O . ARG C 1 100 ? 24.860 -0.023 93.566 1.00 39.60 100 ARG C O 1
ATOM 6548 N N . ALA C 1 101 ? 26.651 1.271 93.986 1.00 40.39 101 ALA C N 1
ATOM 6549 C CA . ALA C 1 101 ? 27.549 0.129 94.122 1.00 41.65 101 ALA C CA 1
ATOM 6550 C C . ALA C 1 101 ? 27.265 -0.575 95.433 1.00 41.40 101 ALA C C 1
ATOM 6551 O O . ALA C 1 101 ? 27.412 -1.767 95.542 1.00 42.07 101 ALA C O 1
ATOM 6553 N N . ILE C 1 102 ? 26.887 0.183 96.446 1.00 40.94 102 ILE C N 1
ATOM 6554 C CA . ILE C 1 102 ? 26.433 -0.422 97.687 1.00 40.74 102 ILE C CA 1
ATOM 6555 C C . ILE C 1 102 ? 25.127 -1.247 97.486 1.00 39.97 102 ILE C C 1
ATOM 6556 O O . ILE C 1 102 ? 25.046 -2.386 97.933 1.00 40.13 102 ILE C O 1
ATOM 6561 N N . LEU C 1 103 ? 24.125 -0.687 96.803 1.00 38.06 103 LEU C N 1
ATOM 6562 C CA . LEU C 1 103 ? 22.862 -1.396 96.607 1.00 37.32 103 LEU C CA 1
ATOM 6563 C C . LEU C 1 103 ? 22.986 -2.364 95.475 1.00 38.54 103 LEU C C 1
ATOM 6564 O O . LEU C 1 103 ? 22.037 -3.102 95.178 1.00 39.53 103 LEU C O 1
ATOM 6569 N N . ASP C 1 104 ? 24.140 -2.357 94.809 1.00 39.51 104 ASP C N 1
ATOM 6570 C CA . ASP C 1 104 ? 24.279 -3.090 93.559 1.00 40.51 104 ASP C CA 1
ATOM 6571 C C . ASP C 1 104 ? 23.022 -2.881 92.692 1.00 38.45 104 ASP C C 1
ATOM 6572 O O . ASP C 1 104 ? 22.380 -3.853 92.320 1.00 39.63 104 ASP C O 1
ATOM 6577 N N . GLY C 1 105 ? 22.677 -1.633 92.381 1.00 35.83 105 GLY C N 1
ATOM 6578 C CA . GLY C 1 105 ? 21.441 -1.343 91.667 1.00 33.84 105 GLY C CA 1
ATOM 6579 C C . GLY C 1 105 ? 21.596 -1.245 90.164 1.00 33.75 105 GLY C C 1
ATOM 6580 O O . GLY C 1 105 ? 22.699 -1.198 89.622 1.00 34.89 105 GLY C O 1
ATOM 6581 N N . THR C 1 106 ? 20.464 -1.244 89.499 1.00 32.53 106 THR C N 1
ATOM 6582 C CA . THR C 1 106 ? 20.365 -1.000 88.091 1.00 33.00 106 THR C CA 1
ATOM 6583 C C . THR C 1 106 ? 19.574 0.302 88.037 1.00 31.96 106 THR C C 1
ATOM 6584 O O . THR C 1 106 ? 18.768 0.598 88.943 1.00 30.29 106 THR C O 1
ATOM 6588 N N . VAL C 1 107 ? 19.791 1.082 86.997 1.00 32.26 107 VAL C N 1
ATOM 6589 C CA . VAL C 1 107 ? 19.183 2.407 86.931 1.00 33.07 107 VAL C CA 1
ATOM 6590 C C . VAL C 1 107 ? 18.073 2.405 85.903 1.00 32.49 107 VAL C C 1
ATOM 6591 O O . VAL C 1 107 ? 18.245 1.911 84.808 1.00 34.08 107 VAL C O 1
ATOM 6595 N N . PHE C 1 108 ? 16.938 2.971 86.232 1.00 31.81 108 PHE C N 1
ATOM 6596 C CA . PHE C 1 108 ? 15.861 3.034 85.258 1.00 32.68 108 PHE C CA 1
ATOM 6597 C C . PHE C 1 108 ? 15.501 4.484 85.044 1.00 33.20 108 PHE C C 1
ATOM 6598 O O . PHE C 1 108 ? 15.243 5.171 86.014 1.00 32.63 108 PHE C O 1
ATOM 6606 N N . ARG C 1 109 ? 15.552 4.951 83.797 1.00 34.06 109 ARG C N 1
ATOM 6607 C CA . ARG C 1 109 ? 15.208 6.322 83.461 1.00 34.84 109 ARG C CA 1
ATOM 6608 C C . ARG C 1 109 ? 13.913 6.314 82.687 1.00 33.79 109 ARG C C 1
ATOM 6609 O O . ARG C 1 109 ? 13.807 5.636 81.676 1.00 33.22 109 ARG C O 1
ATOM 6613 N N . ALA C 1 110 ? 12.945 7.103 83.108 1.00 33.34 110 ALA C N 1
ATOM 6614 C CA . ALA C 1 110 ? 11.713 7.260 82.313 1.00 33.97 110 ALA C CA 1
ATOM 6615 C C . ALA C 1 110 ? 11.212 8.692 82.253 1.00 33.85 110 ALA C C 1
ATOM 6616 O O . ALA C 1 110 ? 11.351 9.447 83.189 1.00 33.60 110 ALA C O 1
ATOM 6618 N N . PRO C 1 111 ? 10.549 9.034 81.159 1.00 35.26 111 PRO C N 1
ATOM 6619 C CA . PRO C 1 111 ? 9.840 10.305 80.953 1.00 35.42 111 PRO C CA 1
ATOM 6620 C C . PRO C 1 111 ? 8.677 10.490 81.926 1.00 35.44 111 PRO C C 1
ATOM 6621 O O . PRO C 1 111 ? 8.094 9.532 82.398 1.00 35.00 111 PRO C O 1
ATOM 6625 N N . ILE C 1 112 ? 8.360 11.745 82.207 1.00 36.12 112 ILE C N 1
ATOM 6626 C CA . ILE C 1 112 ? 7.148 12.125 82.871 1.00 35.12 112 ILE C CA 1
ATOM 6627 C C . ILE C 1 112 ? 6.363 12.673 81.707 1.00 36.58 112 ILE C C 1
ATOM 6628 O O . ILE C 1 112 ? 6.750 13.668 81.137 1.00 37.35 112 ILE C O 1
ATOM 6633 N N . VAL C 1 113 ? 5.290 12.019 81.313 1.00 36.69 113 VAL C N 1
ATOM 6634 C CA . VAL C 1 113 ? 4.574 12.484 80.145 1.00 38.70 113 VAL C CA 1
ATOM 6635 C C . VAL C 1 113 ? 3.551 13.532 80.540 1.00 38.50 113 VAL C C 1
ATOM 6636 O O . VAL C 1 113 ? 2.977 13.432 81.590 1.00 38.44 113 VAL C O 1
ATOM 6640 N N . VAL C 1 114 ? 3.367 14.550 79.700 1.00 38.96 114 VAL C N 1
ATOM 6641 C CA . VAL C 1 114 ? 2.289 15.513 79.870 1.00 38.44 114 VAL C CA 1
ATOM 6642 C C . VAL C 1 114 ? 1.755 15.788 78.479 1.00 38.89 114 VAL C C 1
ATOM 6643 O O . VAL C 1 114 ? 2.504 16.053 77.564 1.00 39.21 114 VAL C O 1
ATOM 6647 N N . ASN C 1 115 ? 0.444 15.705 78.315 1.00 39.43 115 ASN C N 1
ATOM 6648 C CA . ASN C 1 115 ? -0.167 15.703 76.994 1.00 39.34 115 ASN C CA 1
ATOM 6649 C C . ASN C 1 115 ? 0.103 16.995 76.179 1.00 39.48 115 ASN C C 1
ATOM 6650 O O . ASN C 1 115 ? 0.100 16.973 74.943 1.00 38.53 115 ASN C O 1
ATOM 6655 N N . SER C 1 116 ? 0.325 18.128 76.848 1.00 38.21 116 SER C N 1
ATOM 6656 C CA . SER C 1 116 ? 0.673 19.318 76.064 1.00 39.34 116 SER C CA 1
ATOM 6657 C C . SER C 1 116 ? 2.134 19.337 75.575 1.00 38.01 116 SER C C 1
ATOM 6658 O O . SER C 1 116 ? 2.502 20.170 74.786 1.00 38.83 116 SER C O 1
ATOM 6661 N N . ILE C 1 117 ? 2.960 18.438 76.083 1.00 37.39 117 ILE C N 1
ATOM 6662 C CA . ILE C 1 117 ? 4.328 18.319 75.618 1.00 37.98 117 ILE C CA 1
ATOM 6663 C C . ILE C 1 117 ? 4.387 17.102 74.707 1.00 38.32 117 ILE C C 1
ATOM 6664 O O . ILE C 1 117 ? 4.396 15.959 75.160 1.00 37.11 117 ILE C O 1
ATOM 6669 N N . LYS C 1 118 ? 4.427 17.368 73.413 1.00 40.16 118 LYS C N 1
ATOM 6670 C CA . LYS C 1 118 ? 4.212 16.353 72.411 1.00 41.50 118 LYS C CA 1
ATOM 6671 C C . LYS C 1 118 ? 5.502 15.621 72.148 1.00 41.52 118 LYS C C 1
ATOM 6672 O O . LYS C 1 118 ? 6.555 16.239 72.073 1.00 41.52 118 LYS C O 1
ATOM 6675 N N . PRO C 1 119 ? 5.422 14.292 72.007 1.00 41.94 119 PRO C N 1
ATOM 6676 C CA . PRO C 1 119 ? 6.607 13.505 71.773 1.00 42.54 119 PRO C CA 1
ATOM 6677 C C . PRO C 1 119 ? 6.971 13.491 70.303 1.00 45.23 119 PRO C C 1
ATOM 6678 O O . PRO C 1 119 ? 6.146 13.785 69.410 1.00 46.64 119 PRO C O 1
ATOM 6682 N N . PHE C 1 120 ? 8.219 13.196 70.017 1.00 46.36 120 PHE C N 1
ATOM 6683 C CA . PHE C 1 120 ? 8.609 13.267 68.604 1.00 49.00 120 PHE C CA 1
ATOM 6684 C C . PHE C 1 120 ? 8.241 12.005 67.837 1.00 48.97 120 PHE C C 1
ATOM 6685 O O . PHE C 1 120 ? 8.127 12.039 66.633 1.00 50.12 120 PHE C O 1
ATOM 6693 N N . VAL C 1 121 ? 8.089 10.894 68.557 1.00 47.97 121 VAL C N 1
ATOM 6694 C CA . VAL C 1 121 ? 7.480 9.686 68.025 1.00 48.37 121 VAL C CA 1
ATOM 6695 C C . VAL C 1 121 ? 5.998 9.749 68.358 1.00 48.11 121 VAL C C 1
ATOM 6696 O O . VAL C 1 121 ? 5.617 9.643 69.534 1.00 46.67 121 VAL C O 1
ATOM 6700 N N . LYS C 1 122 ? 5.161 9.921 67.344 1.00 49.96 122 LYS C N 1
ATOM 6701 C CA . LYS C 1 122 ? 3.722 10.171 67.553 1.00 50.53 122 LYS C CA 1
ATOM 6702 C C . LYS C 1 122 ? 3.031 9.311 68.647 1.00 49.55 122 LYS C C 1
ATOM 6703 O O . LYS C 1 122 ? 2.443 9.817 69.621 1.00 48.24 122 LYS C O 1
ATOM 6705 N N . GLY C 1 123 ? 3.071 7.999 68.466 1.00 49.80 123 GLY C N 1
ATOM 6706 C CA . GLY C 1 123 ? 2.311 7.119 69.352 1.00 48.51 123 GLY C CA 1
ATOM 6707 C C . GLY C 1 123 ? 2.735 7.055 70.805 1.00 46.71 123 GLY C C 1
ATOM 6708 O O . GLY C 1 123 ? 1.984 6.543 71.625 1.00 46.81 123 GLY C O 1
ATOM 6709 N N . TRP C 1 124 ? 3.914 7.575 71.155 1.00 45.63 124 TRP C N 1
ATOM 6710 C CA . TRP C 1 124 ? 4.458 7.301 72.489 1.00 43.60 124 TRP C CA 1
ATOM 6711 C C . TRP C 1 124 ? 3.802 8.139 73.578 1.00 42.95 124 TRP C C 1
ATOM 6712 O O . TRP C 1 124 ? 4.327 9.155 73.988 1.00 43.15 124 TRP C O 1
ATOM 6723 N N . LYS C 1 125 ? 2.661 7.698 74.071 1.00 42.64 125 LYS C N 1
ATOM 6724 C CA . LYS C 1 125 ? 1.977 8.445 75.088 1.00 42.30 125 LYS C CA 1
ATOM 6725 C C . LYS C 1 125 ? 2.196 7.836 76.473 1.00 40.43 125 LYS C C 1
ATOM 6726 O O . LYS C 1 125 ? 1.680 8.327 77.472 1.00 40.60 125 LYS C O 1
ATOM 6732 N N . LYS C 1 126 ? 2.949 6.752 76.544 1.00 39.21 126 LYS C N 1
ATOM 6733 C CA . LYS C 1 126 ? 3.221 6.141 77.815 1.00 37.63 126 LYS C CA 1
ATOM 6734 C C . LYS C 1 126 ? 4.733 6.028 78.081 1.00 36.80 126 LYS C C 1
ATOM 6735 O O . LYS C 1 126 ? 5.487 5.608 77.202 1.00 36.21 126 LYS C O 1
ATOM 6741 N N . PRO C 1 127 ? 5.171 6.361 79.311 1.00 35.33 127 PRO C N 1
ATOM 6742 C CA . PRO C 1 127 ? 6.599 6.346 79.591 1.00 35.05 127 PRO C CA 1
ATOM 6743 C C . PRO C 1 127 ? 7.278 5.036 79.164 1.00 35.42 127 PRO C C 1
ATOM 6744 O O . PRO C 1 127 ? 6.778 3.934 79.444 1.00 36.36 127 PRO C O 1
ATOM 6748 N N . ILE C 1 128 ? 8.429 5.143 78.528 1.00 34.98 128 ILE C N 1
ATOM 6749 C CA . ILE C 1 128 ? 9.223 3.954 78.277 1.00 34.93 128 ILE C CA 1
ATOM 6750 C C . ILE C 1 128 ? 10.397 4.040 79.210 1.00 34.92 128 ILE C C 1
ATOM 6751 O O . ILE C 1 128 ? 11.034 5.089 79.267 1.00 34.43 128 ILE C O 1
ATOM 6756 N N . SER C 1 129 ? 10.643 2.975 79.978 1.00 34.61 129 SER C N 1
ATOM 6757 C CA . SER C 1 129 ? 11.692 2.999 80.961 1.00 35.19 129 SER C CA 1
ATOM 6758 C C . SER C 1 129 ? 12.928 2.327 80.399 1.00 35.86 129 SER C C 1
ATOM 6759 O O . SER C 1 129 ? 12.855 1.194 79.963 1.00 36.23 129 SER C O 1
ATOM 6762 N N . ILE C 1 130 ? 14.052 3.026 80.421 1.00 35.56 130 ILE C N 1
ATOM 6763 C CA . ILE C 1 130 ? 15.313 2.431 80.009 1.00 37.59 130 ILE C CA 1
ATOM 6764 C C . ILE C 1 130 ? 16.102 1.949 81.189 1.00 37.17 130 ILE C C 1
ATOM 6765 O O . ILE C 1 130 ? 16.201 2.622 82.197 1.00 36.44 130 ILE C O 1
ATOM 6770 N N . ALA C 1 131 ? 16.651 0.761 81.052 1.00 39.32 131 ALA C N 1
ATOM 6771 C CA . ALA C 1 131 ? 17.230 0.066 82.193 1.00 41.57 131 ALA C CA 1
ATOM 6772 C C . ALA C 1 131 ? 18.690 -0.223 81.921 1.00 44.78 131 ALA C C 1
ATOM 6773 O O . ALA C 1 131 ? 19.022 -0.904 80.954 1.00 45.55 131 ALA C O 1
ATOM 6775 N N . ARG C 1 132 ? 19.542 0.301 82.793 1.00 47.66 132 ARG C N 1
ATOM 6776 C CA . ARG C 1 132 ? 21.010 0.278 82.613 1.00 52.39 132 ARG C CA 1
ATOM 6777 C C . ARG C 1 132 ? 21.686 -0.250 83.901 1.00 53.24 132 ARG C C 1
ATOM 6778 O O . ARG C 1 132 ? 21.508 0.347 84.956 1.00 51.50 132 ARG C O 1
ATOM 6786 N N . HIS C 1 133 ? 22.431 -1.372 83.838 1.00 46.31 133 HIS C N 1
ATOM 6787 C CA . HIS C 1 133 ? 23.091 -1.928 85.062 1.00 47.81 133 HIS C CA 1
ATOM 6788 C C . HIS C 1 133 ? 24.159 -1.028 85.690 1.00 48.21 133 HIS C C 1
ATOM 6789 O O . HIS C 1 133 ? 24.715 -0.183 85.005 1.00 49.56 133 HIS C O 1
ATOM 6796 N N . ASN C 1 141 ? 35.188 -0.870 80.380 1.00 68.91 141 ASN C N 1
ATOM 6797 C CA . ASN C 1 141 ? 35.986 -1.390 79.263 1.00 64.39 141 ASN C CA 1
ATOM 6798 C C . ASN C 1 141 ? 37.463 -1.017 79.386 1.00 62.09 141 ASN C C 1
ATOM 6799 O O . ASN C 1 141 ? 37.818 0.038 79.891 1.00 65.34 141 ASN C O 1
ATOM 6801 N N . VAL C 1 142 ? 38.328 -1.904 78.953 1.00 56.96 142 VAL C N 1
ATOM 6802 C CA . VAL C 1 142 ? 39.727 -1.592 78.921 1.00 55.31 142 VAL C CA 1
ATOM 6803 C C . VAL C 1 142 ? 40.178 -1.410 77.468 1.00 52.38 142 VAL C C 1
ATOM 6804 O O . VAL C 1 142 ? 39.733 -2.102 76.562 1.00 49.08 142 VAL C O 1
ATOM 6808 N N . GLU C 1 143 ? 41.056 -0.451 77.246 1.00 53.27 143 GLU C N 1
ATOM 6809 C CA . GLU C 1 143 ? 41.506 -0.173 75.898 1.00 51.93 143 GLU C CA 1
ATOM 6810 C C . GLU C 1 143 ? 43.012 -0.228 75.878 1.00 50.46 143 GLU C C 1
ATOM 6811 O O . GLU C 1 143 ? 43.644 -0.149 76.915 1.00 51.64 143 GLU C O 1
ATOM 6817 N N . TYR C 1 144 ? 43.578 -0.397 74.696 1.00 48.51 144 TYR C N 1
ATOM 6818 C CA . TYR C 1 144 ? 45.007 -0.290 74.513 1.00 47.79 144 TYR C CA 1
ATOM 6819 C C . TYR C 1 144 ? 45.260 0.134 73.081 1.00 47.69 144 TYR C C 1
ATOM 6820 O O . TYR C 1 144 ? 44.794 -0.536 72.166 1.00 45.75 144 TYR C O 1
ATOM 6829 N N . TYR C 1 145 ? 46.003 1.221 72.890 1.00 49.41 145 TYR C N 1
ATOM 6830 C CA . TYR C 1 145 ? 46.426 1.683 71.561 1.00 49.74 145 TYR C CA 1
ATOM 6831 C C . TYR C 1 145 ? 47.663 0.921 71.084 1.00 47.55 145 TYR C C 1
ATOM 6832 O O . TYR C 1 145 ? 48.718 0.956 71.729 1.00 48.28 145 TYR C O 1
ATOM 6841 N N . VAL C 1 146 ? 47.550 0.198 69.978 1.00 44.39 146 VAL C N 1
ATOM 6842 C CA . VAL C 1 146 ? 48.731 -0.470 69.496 1.00 43.20 146 VAL C CA 1
ATOM 6843 C C . VAL C 1 146 ? 49.600 0.513 68.694 1.00 44.53 146 VAL C C 1
ATOM 6844 O O . VAL C 1 146 ? 49.129 1.239 67.836 1.00 45.39 146 VAL C O 1
ATOM 6848 N N . PRO C 1 147 ? 50.871 0.593 69.029 1.00 45.36 147 PRO C N 1
ATOM 6849 C CA . PRO C 1 147 ? 51.595 1.698 68.419 1.00 48.14 147 PRO C CA 1
ATOM 6850 C C . PRO C 1 147 ? 52.164 1.301 67.085 1.00 48.36 147 PRO C C 1
ATOM 6851 O O . PRO C 1 147 ? 52.583 2.169 66.354 1.00 51.38 147 PRO C O 1
ATOM 6855 N N . SER C 1 148 ? 52.162 0.008 66.766 1.00 45.82 148 SER C N 1
ATOM 6856 C CA . SER C 1 148 ? 52.854 -0.472 65.582 1.00 46.62 148 SER C CA 1
ATOM 6857 C C . SER C 1 148 ? 52.488 -1.935 65.365 1.00 43.81 148 SER C C 1
ATOM 6858 O O . SER C 1 148 ? 51.821 -2.531 66.200 1.00 42.65 148 SER C O 1
ATOM 6861 N N . ALA C 1 149 ? 52.931 -2.515 64.254 1.00 44.12 149 ALA C N 1
ATOM 6862 C CA . ALA C 1 149 ? 52.628 -3.917 63.904 1.00 42.39 149 ALA C CA 1
ATOM 6863 C C . ALA C 1 149 ? 52.795 -4.917 65.018 1.00 41.17 149 ALA C C 1
ATOM 6864 O O . ALA C 1 149 ? 53.757 -4.872 65.786 1.00 42.76 149 ALA C O 1
ATOM 6866 N N . GLY C 1 150 ? 51.855 -5.842 65.100 1.00 39.20 150 GLY C N 1
ATOM 6867 C CA . GLY C 1 150 ? 52.007 -6.957 66.015 1.00 38.61 150 GLY C CA 1
ATOM 6868 C C . GLY C 1 150 ? 50.713 -7.691 66.243 1.00 36.65 150 GLY C C 1
ATOM 6869 O O . GLY C 1 150 ? 49.687 -7.370 65.654 1.00 36.49 150 GLY C O 1
ATOM 6870 N N . LYS C 1 151 ? 50.756 -8.696 67.094 1.00 36.94 151 LYS C N 1
ATOM 6871 C CA . LYS C 1 151 ? 49.611 -9.598 67.254 1.00 36.44 151 LYS C CA 1
ATOM 6872 C C . LYS C 1 151 ? 48.848 -9.252 68.535 1.00 34.16 151 LYS C C 1
ATOM 6873 O O . LYS C 1 151 ? 49.466 -9.161 69.596 1.00 35.08 151 LYS C O 1
ATOM 6879 N N . ALA C 1 152 ? 47.541 -9.020 68.449 1.00 32.38 152 ALA C N 1
ATOM 6880 C CA . ALA C 1 152 ? 46.729 -8.816 69.667 1.00 30.42 152 ALA C CA 1
ATOM 6881 C C . ALA C 1 152 ? 45.980 -10.071 70.045 1.00 29.82 152 ALA C C 1
ATOM 6882 O O . ALA C 1 152 ? 45.467 -10.764 69.184 1.00 29.43 152 ALA C O 1
ATOM 6884 N N . GLU C 1 153 ? 45.873 -10.324 71.340 1.00 29.58 153 GLU C N 1
ATOM 6885 C CA . GLU C 1 153 ? 45.186 -11.500 71.823 1.00 29.45 153 GLU C CA 1
ATOM 6886 C C . GLU C 1 153 ? 44.323 -11.185 73.037 1.00 29.28 153 GLU C C 1
ATOM 6887 O O . GLU C 1 153 ? 44.626 -10.282 73.838 1.00 29.29 153 GLU C O 1
ATOM 6893 N N . LEU C 1 154 ? 43.245 -11.953 73.131 1.00 28.94 154 LEU C N 1
ATOM 6894 C CA . LEU C 1 154 ? 42.379 -12.017 74.269 1.00 28.54 154 LEU C CA 1
ATOM 6895 C C . LEU C 1 154 ? 42.858 -13.222 75.017 1.00 28.42 154 LEU C C 1
ATOM 6896 O O . LEU C 1 154 ? 42.871 -14.304 74.450 1.00 29.64 154 LEU C O 1
ATOM 6901 N N . VAL C 1 155 ? 43.184 -13.070 76.286 1.00 27.89 155 VAL C N 1
ATOM 6902 C CA . VAL C 1 155 ? 43.807 -14.138 77.039 1.00 27.95 155 VAL C CA 1
ATOM 6903 C C . VAL C 1 155 ? 43.138 -14.415 78.381 1.00 29.21 155 VAL C C 1
ATOM 6904 O O . VAL C 1 155 ? 42.817 -13.468 79.145 1.00 28.25 155 VAL C O 1
ATOM 6908 N N . PHE C 1 156 ? 43.006 -15.714 78.716 1.00 28.86 156 PHE C N 1
ATOM 6909 C CA . PHE C 1 156 ? 42.565 -16.065 80.072 1.00 28.27 156 PHE C CA 1
ATOM 6910 C C . PHE C 1 156 ? 43.477 -17.108 80.755 1.00 30.41 156 PHE C C 1
ATOM 6911 O O . PHE C 1 156 ? 43.901 -18.080 80.120 1.00 31.44 156 PHE C O 1
ATOM 6919 N N . THR C 1 157 ? 43.777 -16.882 82.033 1.00 31.94 157 THR C N 1
ATOM 6920 C CA . THR C 1 157 ? 44.696 -17.665 82.836 1.00 34.53 157 THR C CA 1
ATOM 6921 C C . THR C 1 157 ? 43.919 -18.107 84.081 1.00 37.51 157 THR C C 1
ATOM 6922 O O . THR C 1 157 ? 43.785 -17.348 85.020 1.00 38.81 157 THR C O 1
ATOM 6926 N N . SER C 1 158 ? 43.408 -19.330 84.087 1.00 38.78 158 SER C N 1
ATOM 6927 C CA . SER C 1 158 ? 42.593 -19.784 85.188 1.00 42.00 158 SER C CA 1
ATOM 6928 C C . SER C 1 158 ? 43.425 -19.924 86.444 1.00 43.89 158 SER C C 1
ATOM 6929 O O . SER C 1 158 ? 44.659 -19.893 86.393 1.00 43.83 158 SER C O 1
ATOM 6932 N N . GLU C 1 159 ? 42.741 -20.079 87.570 1.00 45.93 159 GLU C N 1
ATOM 6933 C CA . GLU C 1 159 ? 43.431 -20.029 88.870 1.00 49.05 159 GLU C CA 1
ATOM 6934 C C . GLU C 1 159 ? 44.549 -21.074 89.033 1.00 50.54 159 GLU C C 1
ATOM 6935 O O . GLU C 1 159 ? 45.444 -20.888 89.837 1.00 52.44 159 GLU C O 1
ATOM 6937 N N . ASN C 1 160 ? 44.486 -22.175 88.289 1.00 50.88 160 ASN C N 1
ATOM 6938 C CA . ASN C 1 160 ? 45.538 -23.196 88.342 1.00 53.84 160 ASN C CA 1
ATOM 6939 C C . ASN C 1 160 ? 46.660 -22.984 87.318 1.00 52.97 160 ASN C C 1
ATOM 6940 O O . ASN C 1 160 ? 47.509 -23.837 87.135 1.00 55.81 160 ASN C O 1
ATOM 6945 N N . GLY C 1 161 ? 46.668 -21.852 86.639 1.00 49.67 161 GLY C N 1
ATOM 6946 C CA . GLY C 1 161 ? 47.790 -21.542 85.771 1.00 48.67 161 GLY C CA 1
ATOM 6947 C C . GLY C 1 161 ? 47.650 -21.911 84.301 1.00 46.38 161 GLY C C 1
ATOM 6948 O O . GLY C 1 161 ? 48.571 -21.685 83.531 1.00 47.45 161 GLY C O 1
ATOM 6949 N N . GLU C 1 162 ? 46.531 -22.502 83.904 1.00 44.90 162 GLU C N 1
ATOM 6950 C CA . GLU C 1 162 ? 46.307 -22.779 82.490 1.00 43.08 162 GLU C CA 1
ATOM 6951 C C . GLU C 1 162 ? 45.885 -21.510 81.771 1.00 40.07 162 GLU C C 1
ATOM 6952 O O . GLU C 1 162 ? 45.045 -20.732 82.242 1.00 37.42 162 GLU C O 1
ATOM 6958 N N . VAL C 1 163 ? 46.474 -21.314 80.605 1.00 39.18 163 VAL C N 1
ATOM 6959 C CA . VAL C 1 163 ? 46.345 -20.103 79.880 1.00 37.06 163 VAL C CA 1
ATOM 6960 C C . VAL C 1 163 ? 45.682 -20.439 78.554 1.00 37.65 163 VAL C C 1
ATOM 6961 O O . VAL C 1 163 ? 46.137 -21.329 77.839 1.00 40.94 163 VAL C O 1
ATOM 6965 N N . SER C 1 164 ? 44.619 -19.743 78.189 1.00 36.01 164 SER C N 1
ATOM 6966 C CA . SER C 1 164 ? 44.159 -19.851 76.807 1.00 36.62 164 SER C CA 1
ATOM 6967 C C . SER C 1 164 ? 44.160 -18.513 76.057 1.00 34.53 164 SER C C 1
ATOM 6968 O O . SER C 1 164 ? 43.947 -17.456 76.639 1.00 34.65 164 SER C O 1
ATOM 6971 N N . ARG C 1 165 ? 44.417 -18.551 74.768 1.00 34.74 165 ARG C N 1
ATOM 6972 C CA . ARG C 1 165 ? 44.518 -17.319 74.019 1.00 33.48 165 ARG C CA 1
ATOM 6973 C C . ARG C 1 165 ? 43.789 -17.456 72.710 1.00 32.64 165 ARG C C 1
ATOM 6974 O O . ARG C 1 165 ? 43.787 -18.506 72.125 1.00 31.78 165 ARG C O 1
ATOM 6982 N N . GLN C 1 166 ? 43.186 -16.352 72.273 1.00 30.96 166 GLN C N 1
ATOM 6983 C CA . GLN C 1 166 ? 42.657 -16.226 70.948 1.00 31.43 166 GLN C CA 1
ATOM 6984 C C . GLN C 1 166 ? 43.172 -14.954 70.285 1.00 30.44 166 GLN C C 1
ATOM 6985 O O . GLN C 1 166 ? 43.283 -13.892 70.923 1.00 30.45 166 GLN C O 1
ATOM 6991 N N . THR C 1 167 ? 43.468 -15.025 69.008 1.00 30.49 167 THR C N 1
ATOM 6992 C CA . THR C 1 167 ? 43.982 -13.857 68.346 1.00 30.11 167 THR C CA 1
ATOM 6993 C C . THR C 1 167 ? 42.850 -12.859 68.131 1.00 29.86 167 THR C C 1
ATOM 6994 O O . THR C 1 167 ? 41.796 -13.249 67.602 1.00 31.45 167 THR C O 1
ATOM 6998 N N . ILE C 1 168 ? 43.035 -11.584 68.488 1.00 27.47 168 ILE C N 1
ATOM 6999 C CA . ILE C 1 168 ? 41.990 -10.576 68.129 1.00 28.26 168 ILE C CA 1
ATOM 7000 C C . ILE C 1 168 ? 42.259 -10.030 66.722 1.00 30.10 168 ILE C C 1
ATOM 7001 O O . ILE C 1 168 ? 41.363 -9.902 65.865 1.00 30.03 168 ILE C O 1
ATOM 7006 N N . HIS C 1 169 ? 43.531 -9.682 66.486 1.00 30.06 169 HIS C N 1
ATOM 7007 C CA . HIS C 1 169 ? 43.940 -9.191 65.190 1.00 32.53 169 HIS C CA 1
ATOM 7008 C C . HIS C 1 169 ? 45.455 -9.136 65.066 1.00 33.39 169 HIS C C 1
ATOM 7009 O O . HIS C 1 169 ? 46.146 -8.878 66.037 1.00 32.75 169 HIS C O 1
ATOM 7016 N N . GLU C 1 170 ? 45.954 -9.379 63.866 1.00 36.69 170 GLU C N 1
ATOM 7017 C CA . GLU C 1 170 ? 47.359 -9.213 63.531 1.00 39.24 170 GLU C CA 1
ATOM 7018 C C . GLU C 1 170 ? 47.446 -7.832 62.915 1.00 40.03 170 GLU C C 1
ATOM 7019 O O . GLU C 1 170 ? 46.946 -7.610 61.809 1.00 42.25 170 GLU C O 1
ATOM 7025 N N . PHE C 1 171 ? 48.055 -6.895 63.626 1.00 39.08 171 PHE C N 1
ATOM 7026 C CA . PHE C 1 171 ? 48.118 -5.520 63.147 1.00 39.35 171 PHE C CA 1
ATOM 7027 C C . PHE C 1 171 ? 49.303 -5.357 62.213 1.00 41.95 171 PHE C C 1
ATOM 7028 O O . PHE C 1 171 ? 50.368 -5.946 62.438 1.00 42.05 171 PHE C O 1
ATOM 7036 N N . ASP C 1 172 ? 49.116 -4.534 61.194 1.00 44.09 172 ASP C N 1
ATOM 7037 C CA . ASP C 1 172 ? 50.149 -4.195 60.227 1.00 47.84 172 ASP C CA 1
ATOM 7038 C C . ASP C 1 172 ? 50.549 -2.741 60.479 1.00 48.25 172 ASP C C 1
ATOM 7039 O O . ASP C 1 172 ? 51.545 -2.263 59.942 1.00 50.64 172 ASP C O 1
ATOM 7044 N N . GLY C 1 173 ? 49.759 -2.045 61.294 1.00 46.14 173 GLY C N 1
ATOM 7045 C CA . GLY C 1 173 ? 49.953 -0.604 61.532 1.00 46.57 173 GLY C CA 1
ATOM 7046 C C . GLY C 1 173 ? 49.285 -0.223 62.840 1.00 44.06 173 GLY C C 1
ATOM 7047 O O . GLY C 1 173 ? 48.767 -1.078 63.520 1.00 43.10 173 GLY C O 1
ATOM 7048 N N . PRO C 1 174 ? 49.288 1.063 63.205 1.00 45.07 174 PRO C N 1
ATOM 7049 C CA . PRO C 1 174 ? 48.718 1.405 64.526 1.00 43.49 174 PRO C CA 1
ATOM 7050 C C . PRO C 1 174 ? 47.202 1.201 64.583 1.00 42.63 174 PRO C C 1
ATOM 7051 O O . PRO C 1 174 ? 46.538 1.163 63.537 1.00 42.94 174 PRO C O 1
ATOM 7055 N N . GLY C 1 175 ? 46.671 1.072 65.798 1.00 41.49 175 GLY C N 1
ATOM 7056 C CA . GLY C 1 175 ? 45.228 0.904 66.029 1.00 41.42 175 GLY C CA 1
ATOM 7057 C C . GLY C 1 175 ? 44.832 0.888 67.498 1.00 41.14 175 GLY C C 1
ATOM 7058 O O . GLY C 1 175 ? 45.549 1.394 68.368 1.00 40.84 175 GLY C O 1
ATOM 7059 N N . VAL C 1 176 ? 43.672 0.316 67.788 1.00 41.27 176 VAL C N 1
ATOM 7060 C CA . VAL C 1 176 ? 43.260 0.118 69.187 1.00 41.33 176 VAL C CA 1
ATOM 7061 C C . VAL C 1 176 ? 42.711 -1.288 69.421 1.00 39.26 176 VAL C C 1
ATOM 7062 O O . VAL C 1 176 ? 42.137 -1.898 68.542 1.00 38.71 176 VAL C O 1
ATOM 7066 N N . ILE C 1 177 ? 42.892 -1.806 70.616 1.00 38.73 177 ILE C N 1
ATOM 7067 C CA . ILE C 1 177 ? 42.125 -2.959 71.007 1.00 37.44 177 ILE C CA 1
ATOM 7068 C C . ILE C 1 177 ? 41.300 -2.666 72.261 1.00 38.11 177 ILE C C 1
ATOM 7069 O O . ILE C 1 177 ? 41.654 -1.803 73.052 1.00 40.26 177 ILE C O 1
ATOM 7074 N N . MET C 1 178 ? 40.175 -3.342 72.396 1.00 37.76 178 MET C N 1
ATOM 7075 C CA . MET C 1 178 ? 39.284 -3.185 73.527 1.00 40.20 178 MET C CA 1
ATOM 7076 C C . MET C 1 178 ? 38.954 -4.558 74.171 1.00 38.36 178 MET C C 1
ATOM 7077 O O . MET C 1 178 ? 38.797 -5.563 73.474 1.00 36.87 178 MET C O 1
ATOM 7082 N N . GLY C 1 179 ? 38.777 -4.551 75.490 1.00 39.18 179 GLY C N 1
ATOM 7083 C CA . GLY C 1 179 ? 38.343 -5.699 76.259 1.00 38.39 179 GLY C CA 1
ATOM 7084 C C . GLY C 1 179 ? 37.120 -5.386 77.093 1.00 41.22 179 GLY C C 1
ATOM 7085 O O . GLY C 1 179 ? 37.036 -4.336 77.710 1.00 44.46 179 GLY C O 1
ATOM 7086 N N . MET C 1 180 ? 36.153 -6.303 77.100 1.00 41.03 180 MET C N 1
ATOM 7087 C CA . MET C 1 180 ? 34.901 -6.122 77.813 1.00 43.43 180 MET C CA 1
ATOM 7088 C C . MET C 1 180 ? 34.618 -7.411 78.592 1.00 41.57 180 MET C C 1
ATOM 7089 O O . MET C 1 180 ? 35.040 -8.495 78.171 1.00 37.53 180 MET C O 1
ATOM 7094 N N . HIS C 1 181 ? 33.941 -7.296 79.734 1.00 38.16 181 HIS C N 1
ATOM 7095 C CA . HIS C 1 181 ? 33.622 -8.454 80.551 1.00 36.64 181 HIS C CA 1
ATOM 7096 C C . HIS C 1 181 ? 32.276 -8.315 81.275 1.00 34.49 181 HIS C C 1
ATOM 7097 O O . HIS C 1 181 ? 31.763 -7.241 81.431 1.00 33.56 181 HIS C O 1
ATOM 7104 N N . ASN C 1 182 ? 31.752 -9.420 81.774 1.00 33.77 182 ASN C N 1
ATOM 7105 C CA . ASN C 1 182 ? 30.586 -9.412 82.615 1.00 32.65 182 ASN C CA 1
ATOM 7106 C C . ASN C 1 182 ? 30.590 -10.717 83.405 1.00 32.48 182 ASN C C 1
ATOM 7107 O O . ASN C 1 182 ? 30.683 -11.784 82.814 1.00 34.22 182 ASN C O 1
ATOM 7112 N N . THR C 1 183 ? 30.488 -10.667 84.722 1.00 32.13 183 THR C N 1
ATOM 7113 C CA . THR C 1 183 ? 30.377 -11.912 85.486 1.00 32.97 183 THR C CA 1
ATOM 7114 C C . THR C 1 183 ? 28.923 -12.393 85.379 1.00 31.90 183 THR C C 1
ATOM 7115 O O . THR C 1 183 ? 28.002 -11.565 85.149 1.00 30.27 183 THR C O 1
ATOM 7119 N N . ASP C 1 184 ? 28.718 -13.707 85.485 1.00 32.54 184 ASP C N 1
ATOM 7120 C CA . ASP C 1 184 ? 27.362 -14.246 85.489 1.00 33.15 184 ASP C CA 1
ATOM 7121 C C . ASP C 1 184 ? 26.638 -13.515 86.614 1.00 32.26 184 ASP C C 1
ATOM 7122 O O . ASP C 1 184 ? 25.483 -13.160 86.494 1.00 31.48 184 ASP C O 1
ATOM 7127 N N . LYS C 1 185 ? 27.362 -13.281 87.690 1.00 32.73 185 LYS C N 1
ATOM 7128 C CA . LYS C 1 185 ? 26.816 -12.661 88.870 1.00 33.44 185 LYS C CA 1
ATOM 7129 C C . LYS C 1 185 ? 26.238 -11.292 88.526 1.00 32.72 185 LYS C C 1
ATOM 7130 O O . LYS C 1 185 ? 25.087 -11.015 88.889 1.00 32.11 185 LYS C O 1
ATOM 7136 N N . SER C 1 186 ? 26.999 -10.434 87.834 1.00 32.01 186 SER C N 1
ATOM 7137 C CA . SER C 1 186 ? 26.433 -9.137 87.468 1.00 32.05 186 SER C CA 1
ATOM 7138 C C . SER C 1 186 ? 25.271 -9.219 86.452 1.00 30.79 186 SER C C 1
ATOM 7139 O O . SER C 1 186 ? 24.447 -8.304 86.381 1.00 30.90 186 SER C O 1
ATOM 7142 N N . ILE C 1 187 ? 25.197 -10.299 85.673 1.00 30.01 187 ILE C N 1
ATOM 7143 C CA . ILE C 1 187 ? 24.078 -10.483 84.760 1.00 27.72 187 ILE C CA 1
ATOM 7144 C C . ILE C 1 187 ? 22.808 -10.912 85.514 1.00 28.04 187 ILE C C 1
ATOM 7145 O O . ILE C 1 187 ? 21.686 -10.423 85.208 1.00 27.40 187 ILE C O 1
ATOM 7150 N N . ARG C 1 188 ? 22.967 -11.801 86.487 1.00 27.75 188 ARG C N 1
ATOM 7151 C CA . ARG C 1 188 ? 21.856 -12.174 87.374 1.00 28.42 188 ARG C CA 1
ATOM 7152 C C . ARG C 1 188 ? 21.324 -10.971 88.155 1.00 28.01 188 ARG C C 1
ATOM 7153 O O . ARG C 1 188 ? 20.123 -10.790 88.334 1.00 27.66 188 ARG C O 1
ATOM 7161 N N . SER C 1 189 ? 22.245 -10.170 88.643 1.00 28.13 189 SER C N 1
ATOM 7162 C CA . SER C 1 189 ? 21.882 -8.977 89.349 1.00 30.15 189 SER C CA 1
ATOM 7163 C C . SER C 1 189 ? 21.073 -8.034 88.442 1.00 29.73 189 SER C C 1
ATOM 7164 O O . SER C 1 189 ? 20.020 -7.553 88.841 1.00 30.75 189 SER C O 1
ATOM 7167 N N . PHE C 1 190 ? 21.565 -7.801 87.222 1.00 28.49 190 PHE C N 1
ATOM 7168 C CA . PHE C 1 190 ? 20.882 -6.959 86.250 1.00 27.98 190 PHE C CA 1
ATOM 7169 C C . PHE C 1 190 ? 19.454 -7.499 85.958 1.00 27.96 190 PHE C C 1
ATOM 7170 O O . PHE C 1 190 ? 18.441 -6.757 86.009 1.00 29.64 190 PHE C O 1
ATOM 7178 N N . ALA C 1 191 ? 19.358 -8.789 85.672 1.00 26.49 191 ALA C N 1
ATOM 7179 C CA . ALA C 1 191 ? 18.097 -9.392 85.366 1.00 25.63 191 ALA C CA 1
ATOM 7180 C C . ALA C 1 191 ? 17.117 -9.212 86.534 1.00 27.05 191 ALA C C 1
ATOM 7181 O O . ALA C 1 191 ? 15.946 -8.834 86.325 1.00 27.46 191 ALA C O 1
ATOM 7183 N N . ARG C 1 192 ? 17.570 -9.516 87.747 1.00 26.89 192 ARG C N 1
ATOM 7184 C CA . ARG C 1 192 ? 16.656 -9.454 88.876 1.00 28.67 192 ARG C CA 1
ATOM 7185 C C . ARG C 1 192 ? 16.060 -8.020 89.099 1.00 29.43 192 ARG C C 1
ATOM 7186 O O . ARG C 1 192 ? 14.838 -7.866 89.339 1.00 31.28 192 ARG C O 1
ATOM 7194 N N . ALA C 1 193 ? 16.892 -6.983 89.029 1.00 28.68 193 ALA C N 1
ATOM 7195 C CA . ALA C 1 193 ? 16.385 -5.605 89.183 1.00 29.53 193 ALA C CA 1
ATOM 7196 C C . ALA C 1 193 ? 15.348 -5.310 88.108 1.00 29.88 193 ALA C C 1
ATOM 7197 O O . ALA C 1 193 ? 14.271 -4.784 88.397 1.00 31.58 193 ALA C O 1
ATOM 7199 N N . CYS C 1 194 ? 15.664 -5.711 86.872 1.00 28.96 194 CYS C N 1
ATOM 7200 C CA . CYS C 1 194 ? 14.786 -5.557 85.735 1.00 28.74 194 CYS C CA 1
ATOM 7201 C C . CYS C 1 194 ? 13.416 -6.177 85.957 1.00 29.55 194 CYS C C 1
ATOM 7202 O O . CYS C 1 194 ? 12.412 -5.486 85.801 1.00 29.80 194 CYS C O 1
ATOM 7205 N N . PHE C 1 195 ? 13.363 -7.464 86.317 1.00 28.49 195 PHE C N 1
ATOM 7206 C CA . PHE C 1 195 ? 12.070 -8.090 86.585 1.00 29.86 195 PHE C CA 1
ATOM 7207 C C . PHE C 1 195 ? 11.407 -7.436 87.823 1.00 30.94 195 PHE C C 1
ATOM 7208 O O . PHE C 1 195 ? 10.186 -7.254 87.862 1.00 31.91 195 PHE C O 1
ATOM 7216 N N . ASN C 1 196 ? 12.201 -7.059 88.813 1.00 30.77 196 ASN C N 1
ATOM 7217 C CA . ASN C 1 196 ? 11.615 -6.419 90.006 1.00 32.59 196 ASN C CA 1
ATOM 7218 C C . ASN C 1 196 ? 10.884 -5.164 89.564 1.00 33.09 196 ASN C C 1
ATOM 7219 O O . ASN C 1 196 ? 9.708 -5.002 89.875 1.00 36.20 196 ASN C O 1
ATOM 7224 N N . TYR C 1 197 ? 11.573 -4.305 88.803 1.00 31.60 197 TYR C N 1
ATOM 7225 C CA . TYR C 1 197 ? 11.019 -3.031 88.358 1.00 33.35 197 TYR C CA 1
ATOM 7226 C C . TYR C 1 197 ? 9.767 -3.216 87.489 1.00 33.56 197 TYR C C 1
ATOM 7227 O O . TYR C 1 197 ? 8.738 -2.603 87.750 1.00 35.65 197 TYR C O 1
ATOM 7236 N N . ALA C 1 198 ? 9.843 -4.085 86.489 1.00 32.49 198 ALA C N 1
ATOM 7237 C CA . ALA C 1 198 ? 8.687 -4.388 85.634 1.00 33.07 198 ALA C CA 1
ATOM 7238 C C . ALA C 1 198 ? 7.487 -4.886 86.433 1.00 35.48 198 ALA C C 1
ATOM 7239 O O . ALA C 1 198 ? 6.375 -4.399 86.268 1.00 37.75 198 ALA C O 1
ATOM 7241 N N . LEU C 1 199 ? 7.691 -5.883 87.278 1.00 35.68 199 LEU C N 1
ATOM 7242 C CA . LEU C 1 199 ? 6.626 -6.304 88.155 1.00 38.43 199 LEU C CA 1
ATOM 7243 C C . LEU C 1 199 ? 6.082 -5.115 88.932 1.00 40.38 199 LEU C C 1
ATOM 7244 O O . LEU C 1 199 ? 4.872 -4.952 89.044 1.00 42.16 199 LEU C O 1
ATOM 7249 N N . ASP C 1 200 ? 6.962 -4.295 89.496 1.00 40.61 200 ASP C N 1
ATOM 7250 C CA . ASP C 1 200 ? 6.479 -3.307 90.458 1.00 44.37 200 ASP C CA 1
ATOM 7251 C C . ASP C 1 200 ? 5.772 -2.177 89.718 1.00 44.98 200 ASP C C 1
ATOM 7252 O O . ASP C 1 200 ? 4.833 -1.594 90.231 1.00 47.67 200 ASP C O 1
ATOM 7257 N N . MET C 1 201 ? 6.173 -1.933 88.477 1.00 43.05 201 MET C N 1
ATOM 7258 C CA . MET C 1 201 ? 5.572 -0.878 87.675 1.00 44.55 201 MET C CA 1
ATOM 7259 C C . MET C 1 201 ? 4.309 -1.335 86.903 1.00 45.48 201 MET C C 1
ATOM 7260 O O . MET C 1 201 ? 3.592 -0.529 86.328 1.00 45.89 201 MET C O 1
ATOM 7265 N N . ASN C 1 202 ? 4.057 -2.639 86.913 1.00 45.35 202 ASN C N 1
ATOM 7266 C CA . ASN C 1 202 ? 3.022 -3.261 86.097 1.00 46.63 202 ASN C CA 1
ATOM 7267 C C . ASN C 1 202 ? 3.214 -3.207 84.609 1.00 45.16 202 ASN C C 1
ATOM 7268 O O . ASN C 1 202 ? 2.293 -2.913 83.862 1.00 46.80 202 ASN C O 1
ATOM 7273 N N . GLN C 1 203 ? 4.421 -3.551 84.181 1.00 43.17 203 GLN C N 1
ATOM 7274 C CA . GLN C 1 203 ? 4.763 -3.430 82.796 1.00 41.50 203 GLN C CA 1
ATOM 7275 C C . GLN C 1 203 ? 5.482 -4.661 82.319 1.00 39.48 203 GLN C C 1
ATOM 7276 O O . GLN C 1 203 ? 5.980 -5.451 83.125 1.00 39.75 203 GLN C O 1
ATOM 7282 N N . ASP C 1 204 ? 5.525 -4.833 81.008 1.00 37.23 204 ASP C N 1
ATOM 7283 C CA . ASP C 1 204 ? 6.284 -5.907 80.429 1.00 34.35 204 ASP C CA 1
ATOM 7284 C C . ASP C 1 204 ? 7.744 -5.478 80.458 1.00 32.09 204 ASP C C 1
ATOM 7285 O O . ASP C 1 204 ? 8.026 -4.287 80.456 1.00 30.39 204 ASP C O 1
ATOM 7290 N N . LEU C 1 205 ? 8.648 -6.458 80.499 1.00 29.98 205 LEU C N 1
ATOM 7291 C CA . LEU C 1 205 ? 10.083 -6.260 80.278 1.00 28.85 205 LEU C CA 1
ATOM 7292 C C . LEU C 1 205 ? 10.482 -6.701 78.860 1.00 28.31 205 LEU C C 1
ATOM 7293 O O . LEU C 1 205 ? 10.109 -7.791 78.418 1.00 30.06 205 LEU C O 1
ATOM 7298 N N . TRP C 1 206 ? 11.191 -5.843 78.138 1.00 27.35 206 TRP C N 1
ATOM 7299 C CA . TRP C 1 206 ? 11.787 -6.202 76.854 1.00 27.66 206 TRP C CA 1
ATOM 7300 C C . TRP C 1 206 ? 13.310 -6.192 77.059 1.00 27.81 206 TRP C C 1
ATOM 7301 O O . TRP C 1 206 ? 13.879 -5.240 77.585 1.00 24.45 206 TRP C O 1
ATOM 7312 N N . PHE C 1 207 ? 13.945 -7.314 76.720 1.00 29.99 207 PHE C N 1
ATOM 7313 C CA . PHE C 1 207 ? 15.399 -7.376 76.751 1.00 31.40 207 PHE C CA 1
ATOM 7314 C C . PHE C 1 207 ? 15.897 -7.665 75.331 1.00 32.85 207 PHE C C 1
ATOM 7315 O O . PHE C 1 207 ? 15.370 -8.563 74.658 1.00 34.04 207 PHE C O 1
ATOM 7323 N N . SER C 1 208 ? 16.886 -6.928 74.854 1.00 34.20 208 SER C N 1
ATOM 7324 C CA . SER C 1 208 ? 17.364 -7.259 73.490 1.00 39.06 208 SER C CA 1
ATOM 7325 C C . SER C 1 208 ? 18.876 -7.271 73.300 1.00 41.21 208 SER C C 1
ATOM 7326 O O . SER C 1 208 ? 19.573 -6.479 73.905 1.00 40.68 208 SER C O 1
ATOM 7329 N N . THR C 1 209 ? 19.368 -8.171 72.459 1.00 45.24 209 THR C N 1
ATOM 7330 C CA . THR C 1 209 ? 20.781 -8.205 72.149 1.00 50.09 209 THR C CA 1
ATOM 7331 C C . THR C 1 209 ? 20.984 -8.329 70.687 1.00 54.10 209 THR C C 1
ATOM 7332 O O . THR C 1 209 ? 20.075 -8.059 69.906 1.00 55.55 209 THR C O 1
ATOM 7336 N N . LYS C 1 210 ? 22.196 -8.739 70.319 1.00 58.08 210 LYS C N 1
ATOM 7337 C CA . LYS C 1 210 ? 22.450 -9.272 68.995 1.00 63.46 210 LYS C CA 1
ATOM 7338 C C . LYS C 1 210 ? 23.144 -10.663 69.061 1.00 65.97 210 LYS C C 1
ATOM 7339 O O . LYS C 1 210 ? 24.195 -10.872 68.463 1.00 68.77 210 LYS C O 1
ATOM 7345 N N . ASP C 1 211 ? 22.554 -11.622 69.774 1.00 66.59 211 ASP C N 1
ATOM 7346 C CA . ASP C 1 211 ? 23.228 -12.934 69.944 1.00 69.72 211 ASP C CA 1
ATOM 7347 C C . ASP C 1 211 ? 23.329 -13.760 68.658 1.00 73.13 211 ASP C C 1
ATOM 7348 O O . ASP C 1 211 ? 24.082 -14.742 68.600 1.00 75.93 211 ASP C O 1
ATOM 7353 N N . THR C 1 212 ? 22.616 -13.346 67.617 1.00 74.33 212 THR C N 1
ATOM 7354 C CA . THR C 1 212 ? 22.856 -13.948 66.305 1.00 78.15 212 THR C CA 1
ATOM 7355 C C . THR C 1 212 ? 24.340 -13.806 65.923 1.00 80.02 212 THR C C 1
ATOM 7356 O O . THR C 1 212 ? 24.967 -14.767 65.441 1.00 82.98 212 THR C O 1
ATOM 7360 N N . ILE C 1 213 ? 24.907 -12.623 66.176 1.00 78.08 213 ILE C N 1
ATOM 7361 C CA . ILE C 1 213 ? 26.320 -12.371 65.863 1.00 79.63 213 ILE C CA 1
ATOM 7362 C C . ILE C 1 213 ? 27.280 -12.534 67.052 1.00 77.42 213 ILE C C 1
ATOM 7363 O O . ILE C 1 213 ? 28.455 -12.836 66.880 1.00 80.13 213 ILE C O 1
ATOM 7366 N N . SER C 1 214 ? 26.794 -12.326 68.265 1.00 72.29 214 SER C N 1
ATOM 7367 C CA . SER C 1 214 ? 27.620 -12.614 69.420 1.00 69.60 214 SER C CA 1
ATOM 7368 C C . SER C 1 214 ? 27.111 -13.899 70.099 1.00 67.36 214 SER C C 1
ATOM 7369 O O . SER C 1 214 ? 26.270 -13.860 71.002 1.00 64.32 214 SER C O 1
ATOM 7372 N N . LYS C 1 215 ? 27.615 -15.044 69.645 1.00 68.41 215 LYS C N 1
ATOM 7373 C CA . LYS C 1 215 ? 27.020 -16.334 70.022 1.00 66.63 215 LYS C CA 1
ATOM 7374 C C . LYS C 1 215 ? 27.451 -16.884 71.398 1.00 63.53 215 LYS C C 1
ATOM 7375 O O . LYS C 1 215 ? 27.079 -17.998 71.778 1.00 64.32 215 LYS C O 1
ATOM 7378 N N . THR C 1 216 ? 28.202 -16.092 72.154 1.00 59.17 216 THR C N 1
ATOM 7379 C CA . THR C 1 216 ? 28.674 -16.532 73.444 1.00 55.24 216 THR C CA 1
ATOM 7380 C C . THR C 1 216 ? 28.351 -15.431 74.418 1.00 50.78 216 THR C C 1
ATOM 7381 O O . THR C 1 216 ? 27.754 -15.674 75.462 1.00 48.21 216 THR C O 1
ATOM 7385 N N . TYR C 1 217 ? 28.753 -14.212 74.082 1.00 49.01 217 TYR C N 1
ATOM 7386 C CA . TYR C 1 217 ? 28.650 -13.110 75.023 1.00 45.28 217 TYR C CA 1
ATOM 7387 C C . TYR C 1 217 ? 27.197 -12.708 75.218 1.00 43.34 217 TYR C C 1
ATOM 7388 O O . TYR C 1 217 ? 26.679 -12.777 76.330 1.00 41.85 217 TYR C O 1
ATOM 7397 N N . ASP C 1 218 ? 26.533 -12.268 74.154 1.00 43.84 218 ASP C N 1
ATOM 7398 C CA . ASP C 1 218 ? 25.121 -11.951 74.248 1.00 42.86 218 ASP C CA 1
ATOM 7399 C C . ASP C 1 218 ? 24.300 -13.195 74.565 1.00 42.61 218 ASP C C 1
ATOM 7400 O O . ASP C 1 218 ? 23.282 -13.102 75.236 1.00 41.60 218 ASP C O 1
ATOM 7405 N N . HIS C 1 219 ? 24.736 -14.362 74.128 1.00 44.10 219 HIS C N 1
ATOM 7406 C CA . HIS C 1 219 ? 23.991 -15.559 74.469 1.00 45.38 219 HIS C CA 1
ATOM 7407 C C . HIS C 1 219 ? 23.909 -15.776 75.991 1.00 42.93 219 HIS C C 1
ATOM 7408 O O . HIS C 1 219 ? 22.951 -16.351 76.520 1.00 41.57 219 HIS C O 1
ATOM 7415 N N . ARG C 1 220 ? 24.900 -15.274 76.707 1.00 41.11 220 ARG C N 1
ATOM 7416 C CA . ARG C 1 220 ? 24.934 -15.461 78.139 1.00 38.89 220 ARG C CA 1
ATOM 7417 C C . ARG C 1 220 ? 23.901 -14.552 78.836 1.00 36.07 220 ARG C C 1
ATOM 7418 O O . ARG C 1 220 ? 23.274 -14.923 79.835 1.00 34.65 220 ARG C O 1
ATOM 7426 N N . PHE C 1 221 ? 23.750 -13.338 78.331 1.00 35.29 221 PHE C N 1
ATOM 7427 C CA . PHE C 1 221 ? 22.664 -12.501 78.802 1.00 33.02 221 PHE C CA 1
ATOM 7428 C C . PHE C 1 221 ? 21.319 -13.168 78.523 1.00 32.77 221 PHE C C 1
ATOM 7429 O O . PHE C 1 221 ? 20.469 -13.250 79.401 1.00 33.35 221 PHE C O 1
ATOM 7437 N N . LYS C 1 222 ? 21.120 -13.654 77.317 1.00 33.24 222 LYS C N 1
ATOM 7438 C CA . LYS C 1 222 ? 19.891 -14.339 77.028 1.00 34.10 222 LYS C CA 1
ATOM 7439 C C . LYS C 1 222 ? 19.560 -15.477 78.014 1.00 35.08 222 LYS C C 1
ATOM 7440 O O . LYS C 1 222 ? 18.454 -15.540 78.575 1.00 34.42 222 LYS C O 1
ATOM 7446 N N . ASP C 1 223 ? 20.477 -16.421 78.163 1.00 36.28 223 ASP C N 1
ATOM 7447 C CA . ASP C 1 223 ? 20.201 -17.573 79.002 1.00 37.61 223 ASP C CA 1
ATOM 7448 C C . ASP C 1 223 ? 20.028 -17.187 80.455 1.00 36.02 223 ASP C C 1
ATOM 7449 O O . ASP C 1 223 ? 19.207 -17.770 81.145 1.00 37.32 223 ASP C O 1
ATOM 7454 N N . ILE C 1 224 ? 20.776 -16.219 80.951 1.00 33.72 224 ILE C N 1
ATOM 7455 C CA . ILE C 1 224 ? 20.565 -15.892 82.357 1.00 32.27 224 ILE C CA 1
ATOM 7456 C C . ILE C 1 224 ? 19.207 -15.165 82.586 1.00 30.92 224 ILE C C 1
ATOM 7457 O O . ILE C 1 224 ? 18.538 -15.437 83.569 1.00 31.47 224 ILE C O 1
ATOM 7462 N N . PHE C 1 225 ? 18.810 -14.265 81.691 1.00 29.74 225 PHE C N 1
ATOM 7463 C CA . PHE C 1 225 ? 17.501 -13.590 81.788 1.00 29.44 225 PHE C CA 1
ATOM 7464 C C . PHE C 1 225 ? 16.368 -14.637 81.747 1.00 32.39 225 PHE C C 1
ATOM 7465 O O . PHE C 1 225 ? 15.451 -14.565 82.558 1.00 33.14 225 PHE C O 1
ATOM 7473 N N . GLN C 1 226 ? 16.461 -15.634 80.860 1.00 34.09 226 GLN C N 1
ATOM 7474 C CA . GLN C 1 226 ? 15.429 -16.637 80.740 1.00 36.19 226 GLN C CA 1
ATOM 7475 C C . GLN C 1 226 ? 15.435 -17.488 81.997 1.00 37.31 226 GLN C C 1
ATOM 7476 O O . GLN C 1 226 ? 14.386 -17.885 82.490 1.00 38.68 226 GLN C O 1
ATOM 7482 N N . GLU C 1 227 ? 16.601 -17.780 82.533 1.00 37.49 227 GLU C N 1
ATOM 7483 C CA . GLU C 1 227 ? 16.624 -18.615 83.743 1.00 39.21 227 GLU C CA 1
ATOM 7484 C C . GLU C 1 227 ? 15.995 -17.903 84.949 1.00 37.53 227 GLU C C 1
ATOM 7485 O O . GLU C 1 227 ? 15.191 -18.506 85.687 1.00 38.83 227 GLU C O 1
ATOM 7491 N N . ILE C 1 228 ? 16.414 -16.655 85.177 1.00 34.31 228 ILE C N 1
ATOM 7492 C CA . ILE C 1 228 ? 15.884 -15.843 86.268 1.00 32.70 228 ILE C CA 1
ATOM 7493 C C . ILE C 1 228 ? 14.372 -15.707 86.147 1.00 33.00 228 ILE C C 1
ATOM 7494 O O . ILE C 1 228 ? 13.621 -15.720 87.143 1.00 33.24 228 ILE C O 1
ATOM 7499 N N . TYR C 1 229 ? 13.929 -15.571 84.912 1.00 32.80 229 TYR C N 1
ATOM 7500 C CA . TYR C 1 229 ? 12.502 -15.517 84.642 1.00 34.83 229 TYR C CA 1
ATOM 7501 C C . TYR C 1 229 ? 11.752 -16.759 85.096 1.00 37.39 229 TYR C C 1
ATOM 7502 O O . TYR C 1 229 ? 10.884 -16.662 85.957 1.00 38.20 229 TYR C O 1
ATOM 7511 N N . GLU C 1 230 ? 12.110 -17.915 84.534 1.00 39.74 230 GLU C N 1
ATOM 7512 C CA . GLU C 1 230 ? 11.442 -19.186 84.818 1.00 44.09 230 GLU C CA 1
ATOM 7513 C C . GLU C 1 230 ? 11.485 -19.536 86.273 1.00 44.89 230 GLU C C 1
ATOM 7514 O O . GLU C 1 230 ? 10.578 -20.196 86.772 1.00 47.24 230 GLU C O 1
ATOM 7520 N N . ASN C 1 231 ? 12.570 -19.171 86.937 1.00 42.89 231 ASN C N 1
ATOM 7521 C CA . ASN C 1 231 ? 12.839 -19.732 88.247 1.00 44.78 231 ASN C CA 1
ATOM 7522 C C . ASN C 1 231 ? 12.250 -18.866 89.342 1.00 44.06 231 ASN C C 1
ATOM 7523 O O . ASN C 1 231 ? 11.857 -19.349 90.393 1.00 46.65 231 ASN C O 1
ATOM 7528 N N . GLU C 1 232 ? 12.199 -17.578 89.076 1.00 41.33 232 GLU C N 1
ATOM 7529 C CA . GLU C 1 232 ? 11.962 -16.562 90.089 1.00 40.51 232 GLU C CA 1
ATOM 7530 C C . GLU C 1 232 ? 10.803 -15.597 89.735 1.00 39.91 232 GLU C C 1
ATOM 7531 O O . GLU C 1 232 ? 10.306 -14.891 90.611 1.00 40.77 232 GLU C O 1
ATOM 7537 N N . TYR C 1 233 ? 10.432 -15.483 88.463 1.00 38.47 233 TYR C N 1
ATOM 7538 C CA . TYR C 1 233 ? 9.532 -14.382 88.098 1.00 37.90 233 TYR C CA 1
ATOM 7539 C C . TYR C 1 233 ? 8.307 -14.771 87.293 1.00 39.61 233 TYR C C 1
ATOM 7540 O O . TYR C 1 233 ? 7.377 -13.992 87.204 1.00 39.81 233 TYR C O 1
ATOM 7549 N N . LYS C 1 234 ? 8.303 -15.965 86.714 1.00 40.89 234 LYS C N 1
ATOM 7550 C CA . LYS C 1 234 ? 7.255 -16.327 85.783 1.00 44.16 234 LYS C CA 1
ATOM 7551 C C . LYS C 1 234 ? 5.870 -16.324 86.458 1.00 47.06 234 LYS C C 1
ATOM 7552 O O . LYS C 1 234 ? 4.936 -15.663 85.966 1.00 47.51 234 LYS C O 1
ATOM 7558 N N . GLU C 1 235 ? 5.735 -17.051 87.572 1.00 49.37 235 GLU C N 1
ATOM 7559 C CA . GLU C 1 235 ? 4.431 -17.148 88.243 1.00 53.40 235 GLU C CA 1
ATOM 7560 C C . GLU C 1 235 ? 3.906 -15.768 88.614 1.00 51.91 235 GLU C C 1
ATOM 7561 O O . GLU C 1 235 ? 2.721 -15.479 88.493 1.00 54.09 235 GLU C O 1
ATOM 7567 N N . LYS C 1 236 ? 4.790 -14.916 89.086 1.00 49.27 236 LYS C N 1
ATOM 7568 C CA . LYS C 1 236 ? 4.402 -13.570 89.406 1.00 48.47 236 LYS C CA 1
ATOM 7569 C C . LYS C 1 236 ? 4.017 -12.714 88.211 1.00 47.16 236 LYS C C 1
ATOM 7570 O O . LYS C 1 236 ? 3.035 -11.972 88.274 1.00 49.22 236 LYS C O 1
ATOM 7576 N N . PHE C 1 237 ? 4.770 -12.802 87.127 1.00 44.76 237 PHE C N 1
ATOM 7577 C CA . PHE C 1 237 ? 4.422 -12.071 85.915 1.00 43.30 237 PHE C CA 1
ATOM 7578 C C . PHE C 1 237 ? 3.038 -12.503 85.412 1.00 45.97 237 PHE C C 1
ATOM 7579 O O . PHE C 1 237 ? 2.210 -11.657 85.051 1.00 45.66 237 PHE C O 1
ATOM 7587 N N . GLU C 1 238 ? 2.786 -13.811 85.356 1.00 47.76 238 GLU C N 1
ATOM 7588 C CA . GLU C 1 238 ? 1.478 -14.279 84.875 1.00 51.50 238 GLU C CA 1
ATOM 7589 C C . GLU C 1 238 ? 0.304 -13.861 85.761 1.00 53.52 238 GLU C C 1
ATOM 7590 O O . GLU C 1 238 ? -0.757 -13.497 85.261 1.00 54.72 238 GLU C O 1
ATOM 7596 N N . ALA C 1 239 ? 0.506 -13.845 87.069 1.00 54.46 239 ALA C N 1
ATOM 7597 C CA . ALA C 1 239 ? -0.583 -13.431 87.957 1.00 58.09 239 ALA C CA 1
ATOM 7598 C C . ALA C 1 239 ? -1.005 -11.989 87.659 1.00 57.66 239 ALA C C 1
ATOM 7599 O O . ALA C 1 239 ? -2.182 -11.627 87.785 1.00 59.79 239 ALA C O 1
ATOM 7601 N N . LYS C 1 240 ? -0.040 -11.161 87.268 1.00 54.39 240 LYS C N 1
ATOM 7602 C CA . LYS C 1 240 ? -0.339 -9.778 86.922 1.00 53.76 240 LYS C CA 1
ATOM 7603 C C . LYS C 1 240 ? -0.535 -9.580 85.416 1.00 51.89 240 LYS C C 1
ATOM 7604 O O . LYS C 1 240 ? -0.546 -8.448 84.950 1.00 50.06 240 LYS C O 1
ATOM 7610 N N . ASN C 1 241 ? -0.645 -10.676 84.664 1.00 51.29 241 ASN C N 1
ATOM 7611 C CA . ASN C 1 241 ? -0.644 -10.597 83.204 1.00 50.18 241 ASN C CA 1
ATOM 7612 C C . ASN C 1 241 ? 0.552 -9.830 82.592 1.00 46.55 241 ASN C C 1
ATOM 7613 O O . ASN C 1 241 ? 0.382 -9.090 81.660 1.00 46.22 241 ASN C O 1
ATOM 7618 N N . LEU C 1 242 ? 1.759 -9.975 83.113 1.00 44.65 242 LEU C N 1
ATOM 7619 C CA . LEU C 1 242 ? 2.901 -9.312 82.457 1.00 42.00 242 LEU C CA 1
ATOM 7620 C C . LEU C 1 242 ? 3.622 -10.264 81.510 1.00 40.96 242 LEU C C 1
ATOM 7621 O O . LEU C 1 242 ? 3.519 -11.477 81.639 1.00 41.74 242 LEU C O 1
ATOM 7626 N N . GLN C 1 243 ? 4.332 -9.702 80.544 1.00 39.02 243 GLN C N 1
ATOM 7627 C CA . GLN C 1 243 ? 5.039 -10.520 79.564 1.00 38.83 243 GLN C CA 1
ATOM 7628 C C . GLN C 1 243 ? 6.528 -10.155 79.644 1.00 36.14 243 GLN C C 1
ATOM 7629 O O . GLN C 1 243 ? 6.866 -8.999 79.928 1.00 34.08 243 GLN C O 1
ATOM 7635 N N . TYR C 1 244 ? 7.386 -11.158 79.432 1.00 35.14 244 TYR C N 1
ATOM 7636 C CA . TYR C 1 244 ? 8.821 -10.945 79.288 1.00 32.62 244 TYR C CA 1
ATOM 7637 C C . TYR C 1 244 ? 9.166 -11.160 77.823 1.00 32.97 244 TYR C C 1
ATOM 7638 O O . TYR C 1 244 ? 9.033 -12.280 77.311 1.00 33.22 244 TYR C O 1
ATOM 7647 N N . PHE C 1 245 ? 9.585 -10.093 77.136 1.00 31.48 245 PHE C N 1
ATOM 7648 C CA . PHE C 1 245 ? 9.927 -10.243 75.727 1.00 33.03 245 PHE C CA 1
ATOM 7649 C C . PHE C 1 245 ? 11.463 -10.251 75.575 1.00 32.51 245 PHE C C 1
ATOM 7650 O O . PHE C 1 245 ? 12.159 -9.234 75.874 1.00 33.24 245 PHE C O 1
ATOM 7658 N N . TYR C 1 246 ? 11.998 -11.384 75.164 1.00 32.68 246 TYR C N 1
ATOM 7659 C CA . TYR C 1 246 ? 13.374 -11.455 74.753 1.00 33.41 246 TYR C CA 1
ATOM 7660 C C . TYR C 1 246 ? 13.401 -11.232 73.266 1.00 35.45 246 TYR C C 1
ATOM 7661 O O . TYR C 1 246 ? 12.648 -11.882 72.535 1.00 36.43 246 TYR C O 1
ATOM 7670 N N . THR C 1 247 ? 14.330 -10.407 72.794 1.00 35.78 247 THR C N 1
ATOM 7671 C CA . THR C 1 247 ? 14.325 -10.037 71.381 1.00 37.65 247 THR C CA 1
ATOM 7672 C C . THR C 1 247 ? 15.678 -9.551 70.818 1.00 37.12 247 THR C C 1
ATOM 7673 O O . THR C 1 247 ? 16.590 -9.244 71.562 1.00 36.12 247 THR C O 1
ATOM 7677 N N . LEU C 1 248 ? 15.791 -9.495 69.499 1.00 39.17 248 LEU C N 1
ATOM 7678 C CA . LEU C 1 248 ? 16.932 -8.898 68.818 1.00 40.38 248 LEU C CA 1
ATOM 7679 C C . LEU C 1 248 ? 16.683 -7.393 68.741 1.00 40.35 248 LEU C C 1
ATOM 7680 O O . LEU C 1 248 ? 15.525 -6.936 68.558 1.00 40.19 248 LEU C O 1
ATOM 7685 N N . ILE C 1 249 ? 17.766 -6.636 68.840 1.00 39.96 249 ILE C N 1
ATOM 7686 C CA . ILE C 1 249 ? 17.714 -5.193 68.839 1.00 39.94 249 ILE C CA 1
ATOM 7687 C C . ILE C 1 249 ? 16.879 -4.637 67.703 1.00 41.09 249 ILE C C 1
ATOM 7688 O O . ILE C 1 249 ? 15.958 -3.876 67.944 1.00 40.68 249 ILE C O 1
ATOM 7693 N N . ASP C 1 250 ? 17.132 -5.040 66.472 1.00 43.93 250 ASP C N 1
ATOM 7694 C CA . ASP C 1 250 ? 16.331 -4.490 65.362 1.00 46.27 250 ASP C CA 1
ATOM 7695 C C . ASP C 1 250 ? 14.844 -4.874 65.441 1.00 45.17 250 ASP C C 1
ATOM 7696 O O . ASP C 1 250 ? 13.949 -4.107 65.100 1.00 45.44 250 ASP C O 1
ATOM 7701 N N . ASP C 1 251 ? 14.572 -6.081 65.880 1.00 44.40 251 ASP C N 1
ATOM 7702 C CA . ASP C 1 251 ? 13.191 -6.471 66.063 1.00 44.05 251 ASP C CA 1
ATOM 7703 C C . ASP C 1 251 ? 12.542 -5.603 67.166 1.00 41.00 251 ASP C C 1
ATOM 7704 O O . ASP C 1 251 ? 11.402 -5.172 67.013 1.00 41.10 251 ASP C O 1
ATOM 7709 N N . ALA C 1 252 ? 13.268 -5.322 68.251 1.00 38.16 252 ALA C N 1
ATOM 7710 C CA . ALA C 1 252 ? 12.666 -4.577 69.391 1.00 35.69 252 ALA C CA 1
ATOM 7711 C C . ALA C 1 252 ? 12.384 -3.113 69.039 1.00 36.95 252 ALA C C 1
ATOM 7712 O O . ALA C 1 252 ? 11.319 -2.592 69.412 1.00 36.32 252 ALA C O 1
ATOM 7714 N N . VAL C 1 253 ? 13.280 -2.467 68.274 1.00 37.38 253 VAL C N 1
ATOM 7715 C CA . VAL C 1 253 ? 12.981 -1.099 67.931 1.00 39.07 253 VAL C CA 1
ATOM 7716 C C . VAL C 1 253 ? 11.816 -1.006 66.977 1.00 40.94 253 VAL C C 1
ATOM 7717 O O . VAL C 1 253 ? 11.029 -0.063 67.057 1.00 41.88 253 VAL C O 1
ATOM 7721 N N . ALA C 1 254 ? 11.650 -1.989 66.099 1.00 41.63 254 ALA C N 1
ATOM 7722 C CA . ALA C 1 254 ? 10.561 -1.886 65.154 1.00 42.68 254 ALA C CA 1
ATOM 7723 C C . ALA C 1 254 ? 9.263 -2.063 65.924 1.00 41.81 254 ALA C C 1
ATOM 7724 O O . ALA C 1 254 ? 8.283 -1.369 65.698 1.00 42.38 254 ALA C O 1
ATOM 7726 N N . ARG C 1 255 ? 9.240 -2.994 66.861 1.00 40.82 255 ARG C N 1
ATOM 7727 C CA . ARG C 1 255 ? 8.001 -3.189 67.602 1.00 40.59 255 ARG C CA 1
ATOM 7728 C C . ARG C 1 255 ? 7.736 -1.996 68.526 1.00 40.68 255 ARG C C 1
ATOM 7729 O O . ARG C 1 255 ? 6.627 -1.452 68.539 1.00 41.98 255 ARG C O 1
ATOM 7737 N N . ILE C 1 256 ? 8.758 -1.573 69.276 1.00 39.18 256 ILE C N 1
ATOM 7738 C CA . ILE C 1 256 ? 8.621 -0.405 70.122 1.00 39.34 256 ILE C CA 1
ATOM 7739 C C . ILE C 1 256 ? 8.280 0.931 69.392 1.00 41.45 256 ILE C C 1
ATOM 7740 O O . ILE C 1 256 ? 7.471 1.718 69.876 1.00 41.71 256 ILE C O 1
ATOM 7745 N N . ILE C 1 257 ? 8.850 1.193 68.230 1.00 42.75 257 ILE C N 1
ATOM 7746 C CA . ILE C 1 257 ? 8.525 2.427 67.572 1.00 45.10 257 ILE C CA 1
ATOM 7747 C C . ILE C 1 257 ? 7.043 2.342 67.217 1.00 47.20 257 ILE C C 1
ATOM 7748 O O . ILE C 1 257 ? 6.344 3.352 67.040 1.00 48.60 257 ILE C O 1
ATOM 7753 N N . ARG C 1 258 ? 6.538 1.123 67.159 1.00 47.04 258 ARG C N 1
ATOM 7754 C CA . ARG C 1 258 ? 5.185 0.934 66.661 1.00 49.15 258 ARG C CA 1
ATOM 7755 C C . ARG C 1 258 ? 4.161 0.848 67.782 1.00 47.75 258 ARG C C 1
ATOM 7756 O O . ARG C 1 258 ? 2.995 0.625 67.513 1.00 50.28 258 ARG C O 1
ATOM 7764 N N . SER C 1 259 ? 4.597 1.001 69.027 1.00 44.63 259 SER C N 1
ATOM 7765 C CA . SER C 1 259 ? 3.734 0.837 70.184 1.00 42.61 259 SER C CA 1
ATOM 7766 C C . SER C 1 259 ? 3.350 2.193 70.811 1.00 43.34 259 SER C C 1
ATOM 7767 O O . SER C 1 259 ? 3.574 3.241 70.235 1.00 43.97 259 SER C O 1
ATOM 7770 N N . GLU C 1 260 ? 2.793 2.159 72.013 1.00 42.53 260 GLU C N 1
ATOM 7771 C CA . GLU C 1 260 ? 2.394 3.374 72.693 1.00 43.85 260 GLU C CA 1
ATOM 7772 C C . GLU C 1 260 ? 3.304 3.631 73.838 1.00 41.94 260 GLU C C 1
ATOM 7773 O O . GLU C 1 260 ? 3.128 4.593 74.591 1.00 42.87 260 GLU C O 1
ATOM 7779 N N . GLY C 1 261 ? 4.258 2.734 74.006 1.00 39.85 261 GLY C N 1
ATOM 7780 C CA . GLY C 1 261 ? 5.227 2.855 75.058 1.00 38.85 261 GLY C CA 1
ATOM 7781 C C . GLY C 1 261 ? 4.711 2.102 76.245 1.00 38.34 261 GLY C C 1
ATOM 7782 O O . GLY C 1 261 ? 3.884 1.221 76.089 1.00 38.61 261 GLY C O 1
ATOM 7783 N N . GLY C 1 262 ? 5.189 2.479 77.434 1.00 38.40 262 GLY C N 1
ATOM 7784 C CA . GLY C 1 262 ? 4.719 1.908 78.689 1.00 38.06 262 GLY C CA 1
ATOM 7785 C C . GLY C 1 262 ? 5.370 0.585 79.031 1.00 36.38 262 GLY C C 1
ATOM 7786 O O . GLY C 1 262 ? 4.734 -0.277 79.605 1.00 36.68 262 GLY C O 1
ATOM 7787 N N . MET C 1 263 ? 6.637 0.394 78.667 1.00 34.83 263 MET C N 1
ATOM 7788 C CA . MET C 1 263 ? 7.259 -0.874 78.977 1.00 32.67 263 MET C CA 1
ATOM 7789 C C . MET C 1 263 ? 8.638 -0.512 79.489 1.00 31.94 263 MET C C 1
ATOM 7790 O O . MET C 1 263 ? 8.998 0.646 79.474 1.00 32.37 263 MET C O 1
ATOM 7795 N N . VAL C 1 264 ? 9.370 -1.506 79.975 1.00 30.29 264 VAL C N 1
ATOM 7796 C CA . VAL C 1 264 ? 10.694 -1.368 80.499 1.00 29.17 264 VAL C CA 1
ATOM 7797 C C . VAL C 1 264 ? 11.611 -2.055 79.488 1.00 28.00 264 VAL C C 1
ATOM 7798 O O . VAL C 1 264 ? 11.322 -3.208 79.024 1.00 28.30 264 VAL C O 1
ATOM 7802 N N . TRP C 1 265 ? 12.676 -1.373 79.113 1.00 42.69 265 TRP C N 1
ATOM 7803 C CA . TRP C 1 265 ? 13.492 -1.824 78.009 1.00 44.15 265 TRP C CA 1
ATOM 7804 C C . TRP C 1 265 ? 14.949 -1.879 78.471 1.00 44.35 265 TRP C C 1
ATOM 7805 O O . TRP C 1 265 ? 15.517 -0.872 78.940 1.00 42.58 265 TRP C O 1
ATOM 7816 N N . ALA C 1 266 ? 15.506 -3.078 78.423 1.00 45.54 266 ALA C N 1
ATOM 7817 C CA . ALA C 1 266 ? 16.842 -3.323 78.914 1.00 47.25 266 ALA C CA 1
ATOM 7818 C C . ALA C 1 266 ? 17.749 -3.711 77.764 1.00 52.14 266 ALA C C 1
ATOM 7819 O O . ALA C 1 266 ? 17.306 -4.117 76.695 1.00 53.44 266 ALA C O 1
ATOM 7821 N N . CYS C 1 267 ? 19.037 -3.640 78.047 1.00 56.37 267 CYS C N 1
ATOM 7822 C CA . CYS C 1 267 ? 20.080 -3.682 77.048 1.00 62.80 267 CYS C CA 1
ATOM 7823 C C . CYS C 1 267 ? 21.395 -3.848 77.761 1.00 63.42 267 CYS C C 1
ATOM 7824 O O . CYS C 1 267 ? 21.571 -3.282 78.858 1.00 61.15 267 CYS C O 1
ATOM 7827 N N . LYS C 1 268 ? 22.325 -4.585 77.154 1.00 68.37 268 LYS C N 1
ATOM 7828 C CA . LYS C 1 268 ? 23.683 -4.653 77.687 1.00 70.76 268 LYS C CA 1
ATOM 7829 C C . LYS C 1 268 ? 24.150 -3.203 77.803 1.00 72.18 268 LYS C C 1
ATOM 7830 O O . LYS C 1 268 ? 23.612 -2.307 77.143 1.00 72.89 268 LYS C O 1
ATOM 7836 N N . ASN C 1 269 ? 25.116 -2.928 78.661 1.00 73.41 269 ASN C N 1
ATOM 7837 C CA . ASN C 1 269 ? 25.366 -1.517 78.959 1.00 73.98 269 ASN C CA 1
ATOM 7838 C C . ASN C 1 269 ? 25.606 -0.706 77.685 1.00 76.94 269 ASN C C 1
ATOM 7839 O O . ASN C 1 269 ? 26.259 -1.178 76.748 1.00 79.96 269 ASN C O 1
ATOM 7844 N N . ASP C 1 273 ? 22.749 3.180 75.671 1.00 88.03 273 ASP C N 1
ATOM 7845 C CA . ASP C 1 273 ? 23.544 2.987 74.462 1.00 92.63 273 ASP C CA 1
ATOM 7846 C C . ASP C 1 273 ? 23.657 4.286 73.705 1.00 93.85 273 ASP C C 1
ATOM 7847 O O . ASP C 1 273 ? 24.738 4.764 73.378 1.00 96.29 273 ASP C O 1
ATOM 7852 N N . VAL C 1 274 ? 22.487 4.846 73.441 1.00 91.57 274 VAL C N 1
ATOM 7853 C CA . VAL C 1 274 ? 22.254 5.551 72.212 1.00 93.20 274 VAL C CA 1
ATOM 7854 C C . VAL C 1 274 ? 20.879 5.050 71.784 1.00 91.29 274 VAL C C 1
ATOM 7855 O O . VAL C 1 274 ? 20.201 5.691 70.981 1.00 92.75 274 VAL C O 1
ATOM 7856 N N . MET C 1 275 ? 20.479 3.895 72.323 1.00 88.30 275 MET C N 1
ATOM 7857 C CA . MET C 1 275 ? 19.074 3.488 72.284 1.00 84.65 275 MET C CA 1
ATOM 7858 C C . MET C 1 275 ? 18.362 4.410 73.253 1.00 79.29 275 MET C C 1
ATOM 7859 O O . MET C 1 275 ? 17.408 5.094 72.880 1.00 78.92 275 MET C O 1
ATOM 7861 N N . SER C 1 276 ? 18.883 4.474 74.474 1.00 74.67 276 SER C N 1
ATOM 7862 C CA . SER C 1 276 ? 18.244 5.269 75.519 1.00 70.01 276 SER C CA 1
ATOM 7863 C C . SER C 1 276 ? 18.334 6.765 75.297 1.00 69.06 276 SER C C 1
ATOM 7864 O O . SER C 1 276 ? 17.448 7.525 75.739 1.00 66.52 276 SER C O 1
ATOM 7867 N N . ASP C 1 277 ? 19.414 7.206 74.653 1.00 70.11 277 ASP C N 1
ATOM 7868 C CA . ASP C 1 277 ? 19.499 8.619 74.315 1.00 69.18 277 ASP C CA 1
ATOM 7869 C C . ASP C 1 277 ? 18.300 8.946 73.449 1.00 68.10 277 ASP C C 1
ATOM 7870 O O . ASP C 1 277 ? 17.652 9.995 73.605 1.00 65.89 277 ASP C O 1
ATOM 7875 N N . MET C 1 278 ? 17.989 7.998 72.573 1.00 68.77 278 MET C N 1
ATOM 7876 C CA . MET C 1 278 ? 16.929 8.146 71.589 1.00 69.40 278 MET C CA 1
ATOM 7877 C C . MET C 1 278 ? 15.546 8.212 72.223 1.00 65.88 278 MET C C 1
ATOM 7878 O O . MET C 1 278 ? 14.783 9.141 71.970 1.00 65.27 278 MET C O 1
ATOM 7881 N N . VAL C 1 279 ? 15.239 7.250 73.081 1.00 63.20 279 VAL C N 1
ATOM 7882 C CA . VAL C 1 279 ? 13.940 7.213 73.710 1.00 59.81 279 VAL C CA 1
ATOM 7883 C C . VAL C 1 279 ? 13.734 8.450 74.532 1.00 57.35 279 VAL C C 1
ATOM 7884 O O . VAL C 1 279 ? 12.640 9.002 74.609 1.00 56.39 279 VAL C O 1
ATOM 7888 N N . ALA C 1 280 ? 14.797 8.885 75.180 1.00 56.97 280 ALA C N 1
ATOM 7889 C CA . ALA C 1 280 ? 14.728 10.053 76.033 1.00 54.74 280 ALA C CA 1
ATOM 7890 C C . ALA C 1 280 ? 14.409 11.299 75.220 1.00 56.02 280 ALA C C 1
ATOM 7891 O O . ALA C 1 280 ? 13.404 11.960 75.460 1.00 55.04 280 ALA C O 1
ATOM 7893 N N . SER C 1 281 ? 15.232 11.606 74.220 1.00 58.67 281 SER C N 1
ATOM 7894 C CA . SER C 1 281 ? 14.991 12.797 73.416 1.00 59.54 281 SER C CA 1
ATOM 7895 C C . SER C 1 281 ? 13.668 12.751 72.674 1.00 59.65 281 SER C C 1
ATOM 7896 O O . SER C 1 281 ? 13.096 13.804 72.343 1.00 59.41 281 SER C O 1
ATOM 7899 N N . ALA C 1 282 ? 13.210 11.542 72.353 1.00 59.74 282 ALA C N 1
ATOM 7900 C CA . ALA C 1 282 ? 11.938 11.395 71.643 1.00 60.53 282 ALA C CA 1
ATOM 7901 C C . ALA C 1 282 ? 10.745 11.797 72.525 1.00 57.83 282 ALA C C 1
ATOM 7902 O O . ALA C 1 282 ? 9.735 12.275 72.020 1.00 57.47 282 ALA C O 1
ATOM 7904 N N . PHE C 1 283 ? 10.869 11.606 73.834 1.00 55.98 283 PHE C N 1
ATOM 7905 C CA . PHE C 1 283 ? 9.778 11.980 74.740 1.00 55.15 283 PHE C CA 1
ATOM 7906 C C . PHE C 1 283 ? 9.717 13.487 74.998 1.00 55.38 283 PHE C C 1
ATOM 7907 O O . PHE C 1 283 ? 8.636 14.046 75.220 1.00 54.37 283 PHE C O 1
ATOM 7915 N N . GLY C 1 284 ? 10.879 14.133 74.948 1.00 57.48 284 GLY C N 1
ATOM 7916 C CA . GLY C 1 284 ? 10.934 15.587 74.814 1.00 58.87 284 GLY C CA 1
ATOM 7917 C C . GLY C 1 284 ? 11.619 16.386 75.906 1.00 58.30 284 GLY C C 1
ATOM 7918 O O . GLY C 1 284 ? 11.130 17.474 76.279 1.00 58.91 284 GLY C O 1
ATOM 7919 N N . SER C 1 285 ? 12.735 15.883 76.431 1.00 57.87 285 SER C N 1
ATOM 7920 C CA . SER C 1 285 ? 13.545 16.685 77.365 1.00 56.98 285 SER C CA 1
ATOM 7921 C C . SER C 1 285 ? 14.151 15.836 78.440 1.00 54.55 285 SER C C 1
ATOM 7922 O O . SER C 1 285 ? 13.436 15.163 79.172 1.00 52.61 285 SER C O 1
ATOM 7925 N N . LEU C 1 286 ? 15.468 15.879 78.532 1.00 54.81 286 LEU C N 1
ATOM 7926 C CA . LEU C 1 286 ? 16.196 15.003 79.437 1.00 53.61 286 LEU C CA 1
ATOM 7927 C C . LEU C 1 286 ? 15.895 15.453 80.847 1.00 51.19 286 LEU C C 1
ATOM 7928 O O . LEU C 1 286 ? 16.226 14.764 81.837 1.00 50.21 286 LEU C O 1
ATOM 7930 N N . ALA C 1 287 ? 15.238 16.611 80.927 1.00 49.40 287 ALA C N 1
ATOM 7931 C CA . ALA C 1 287 ? 14.834 17.203 82.206 1.00 46.47 287 ALA C CA 1
ATOM 7932 C C . ALA C 1 287 ? 13.555 16.577 82.783 1.00 43.09 287 ALA C C 1
ATOM 7933 O O . ALA C 1 287 ? 13.427 16.373 83.991 1.00 41.92 287 ALA C O 1
ATOM 7935 N N . MET C 1 288 ? 12.569 16.360 81.932 1.00 41.85 288 MET C N 1
ATOM 7936 C CA . MET C 1 288 ? 11.305 15.835 82.406 1.00 40.24 288 MET C CA 1
ATOM 7937 C C . MET C 1 288 ? 11.412 14.325 82.650 1.00 38.94 288 MET C C 1
ATOM 7938 O O . MET C 1 288 ? 10.814 13.541 81.948 1.00 37.70 288 MET C O 1
ATOM 7943 N N . MET C 1 289 ? 12.144 13.918 83.668 1.00 39.52 289 MET C N 1
ATOM 7944 C CA . MET C 1 289 ? 12.556 12.527 83.707 1.00 41.44 289 MET C CA 1
ATOM 7945 C C . MET C 1 289 ? 12.739 12.010 85.094 1.00 40.34 289 MET C C 1
ATOM 7946 O O . MET C 1 289 ? 13.416 12.634 85.896 1.00 40.73 289 MET C O 1
ATOM 7951 N N . THR C 1 290 ? 12.163 10.859 85.394 1.00 40.45 290 THR C N 1
ATOM 7952 C CA . THR C 1 290 ? 12.441 10.224 86.705 1.00 39.50 290 THR C CA 1
ATOM 7953 C C . THR C 1 290 ? 13.673 9.340 86.587 1.00 39.51 290 THR C C 1
ATOM 7954 O O . THR C 1 290 ? 14.003 8.895 85.476 1.00 39.50 290 THR C O 1
ATOM 7958 N N . SER C 1 291 ? 14.352 9.111 87.718 1.00 38.53 291 SER C N 1
ATOM 7959 C CA . SER C 1 291 ? 15.491 8.202 87.790 1.00 39.54 291 SER C CA 1
ATOM 7960 C C . SER C 1 291 ? 15.317 7.275 88.986 1.00 39.32 291 SER C C 1
ATOM 7961 O O . SER C 1 291 ? 15.231 7.749 90.153 1.00 39.47 291 SER C O 1
ATOM 7964 N N . VAL C 1 292 ? 15.283 5.975 88.733 1.00 37.65 292 VAL C N 1
ATOM 7965 C CA . VAL C 1 292 ? 15.034 5.037 89.811 1.00 36.64 292 VAL C CA 1
ATOM 7966 C C . VAL C 1 292 ? 16.123 3.964 89.893 1.00 37.00 292 VAL C C 1
ATOM 7967 O O . VAL C 1 292 ? 16.496 3.341 88.912 1.00 37.61 292 VAL C O 1
ATOM 7971 N N . LEU C 1 293 ? 16.609 3.733 91.092 1.00 36.30 293 LEU C N 1
ATOM 7972 C CA . LEU C 1 293 ? 17.575 2.697 91.308 1.00 36.79 293 LEU C CA 1
ATOM 7973 C C . LEU C 1 293 ? 16.896 1.492 91.970 1.00 34.88 293 LEU C C 1
ATOM 7974 O O . LEU C 1 293 ? 16.171 1.628 92.957 1.00 33.65 293 LEU C O 1
ATOM 7979 N N . VAL C 1 294 ? 17.115 0.306 91.417 1.00 34.05 294 VAL C N 1
ATOM 7980 C CA . VAL C 1 294 ? 16.476 -0.891 91.944 1.00 33.02 294 VAL C CA 1
ATOM 7981 C C . VAL C 1 294 ? 17.543 -1.928 92.169 1.00 33.90 294 VAL C C 1
ATOM 7982 O O . VAL C 1 294 ? 18.288 -2.231 91.253 1.00 36.39 294 VAL C O 1
ATOM 7986 N N . SER C 1 295 ? 17.626 -2.484 93.362 1.00 32.78 295 SER C N 1
ATOM 7987 C CA . SER C 1 295 ? 18.552 -3.580 93.613 1.00 33.71 295 SER C CA 1
ATOM 7988 C C . SER C 1 295 ? 17.881 -4.906 93.297 1.00 33.38 295 SER C C 1
ATOM 7989 O O . SER C 1 295 ? 16.679 -4.941 93.079 1.00 31.90 295 SER C O 1
ATOM 7992 N N . PRO C 1 296 ? 18.659 -5.998 93.196 1.00 34.44 296 PRO C N 1
ATOM 7993 C CA . PRO C 1 296 ? 18.080 -7.346 92.890 1.00 35.58 296 PRO C CA 1
ATOM 7994 C C . PRO C 1 296 ? 17.204 -7.862 94.037 1.00 36.01 296 PRO C C 1
ATOM 7995 O O . PRO C 1 296 ? 16.168 -8.458 93.855 1.00 37.13 296 PRO C O 1
ATOM 7999 N N . ASP C 1 297 ? 17.726 -7.642 95.209 1.00 37.62 297 ASP C N 1
ATOM 8000 C CA . ASP C 1 297 ? 17.118 -7.486 96.496 1.00 39.15 297 ASP C CA 1
ATOM 8001 C C . ASP C 1 297 ? 15.766 -6.757 96.642 1.00 38.61 297 ASP C C 1
ATOM 8002 O O . ASP C 1 297 ? 15.055 -6.946 97.641 1.00 38.37 297 ASP C O 1
ATOM 8007 N N . GLY C 1 298 ? 15.474 -5.820 95.739 1.00 38.55 298 GLY C N 1
ATOM 8008 C CA . GLY C 1 298 ? 14.194 -5.071 95.801 1.00 36.91 298 GLY C CA 1
ATOM 8009 C C . GLY C 1 298 ? 14.252 -3.768 96.601 1.00 36.20 298 GLY C C 1
ATOM 8010 O O . GLY C 1 298 ? 13.216 -3.252 96.980 1.00 34.97 298 GLY C O 1
ATOM 8011 N N . LYS C 1 299 ? 15.454 -3.239 96.871 1.00 36.87 299 LYS C N 1
ATOM 8012 C CA . LYS C 1 299 ? 15.610 -1.880 97.448 1.00 37.04 299 LYS C CA 1
ATOM 8013 C C . LYS C 1 299 ? 15.485 -0.778 96.384 1.00 37.49 299 LYS C C 1
ATOM 8014 O O . LYS C 1 299 ? 15.903 -0.976 95.243 1.00 37.43 299 LYS C O 1
ATOM 8020 N N . TYR C 1 300 ? 14.933 0.384 96.751 1.00 37.04 300 TYR C N 1
ATOM 8021 C CA . TYR C 1 300 ? 14.702 1.451 95.804 1.00 36.38 300 TYR C CA 1
ATOM 8022 C C . TYR C 1 300 ? 15.250 2.835 96.180 1.00 37.09 300 TYR C C 1
ATOM 8023 O O . TYR C 1 300 ? 15.146 3.303 97.309 1.00 37.22 300 TYR C O 1
ATOM 8032 N N . GLU C 1 301 ? 15.758 3.552 95.197 1.00 37.37 301 GLU C N 1
ATOM 8033 C CA . GLU C 1 301 ? 16.055 4.929 95.453 1.00 38.39 301 GLU C CA 1
ATOM 8034 C C . GLU C 1 301 ? 15.506 5.738 94.289 1.00 37.72 301 GLU C C 1
ATOM 8035 O O . GLU C 1 301 ? 15.727 5.424 93.113 1.00 37.81 301 GLU C O 1
ATOM 8041 N N . PHE C 1 302 ? 14.745 6.759 94.624 1.00 36.54 302 PHE C N 1
ATOM 8042 C CA . PHE C 1 302 ? 14.152 7.609 93.592 1.00 35.71 302 PHE C CA 1
ATOM 8043 C C . PHE C 1 302 ? 14.932 8.909 93.596 1.00 36.22 302 PHE C C 1
ATOM 8044 O O . PHE C 1 302 ? 15.210 9.449 94.651 1.00 35.95 302 PHE C O 1
ATOM 8052 N N . GLU C 1 303 ? 15.305 9.362 92.414 1.00 37.74 303 GLU C N 1
ATOM 8053 C CA . GLU C 1 303 ? 16.011 10.617 92.228 1.00 41.15 303 GLU C CA 1
ATOM 8054 C C . GLU C 1 303 ? 15.455 11.394 91.060 1.00 41.74 303 GLU C C 1
ATOM 8055 O O . GLU C 1 303 ? 14.993 10.815 90.069 1.00 41.58 303 GLU C O 1
ATOM 8061 N N . ALA C 1 304 ? 15.517 12.713 91.132 1.00 44.80 304 ALA C N 1
ATOM 8062 C CA . ALA C 1 304 ? 15.255 13.518 89.918 1.00 46.29 304 ALA C CA 1
ATOM 8063 C C . ALA C 1 304 ? 16.304 13.187 88.882 1.00 49.06 304 ALA C C 1
ATOM 8064 O O . ALA C 1 304 ? 17.512 13.202 89.201 1.00 50.19 304 ALA C O 1
ATOM 8066 N N . ALA C 1 305 ? 15.869 12.846 87.663 1.00 49.91 305 ALA C N 1
ATOM 8067 C CA . ALA C 1 305 ? 16.812 12.897 86.545 1.00 53.03 305 ALA C CA 1
ATOM 8068 C C . ALA C 1 305 ? 17.152 14.379 86.301 1.00 54.61 305 ALA C C 1
ATOM 8069 O O . ALA C 1 305 ? 18.325 14.765 86.350 1.00 57.20 305 ALA C O 1
ATOM 8071 N N . ASN C 1 325 ? 14.955 20.911 87.683 1.00 54.22 325 ASN C N 1
ATOM 8072 C CA . ASN C 1 325 ? 13.564 21.005 87.248 1.00 52.78 325 ASN C CA 1
ATOM 8073 C C . ASN C 1 325 ? 12.602 20.539 88.373 1.00 50.28 325 ASN C C 1
ATOM 8074 O O . ASN C 1 325 ? 12.845 19.493 89.014 1.00 50.29 325 ASN C O 1
ATOM 8079 N N . SER C 1 326 ? 11.530 21.289 88.629 1.00 47.04 326 SER C N 1
ATOM 8080 C CA . SER C 1 326 ? 10.700 20.970 89.798 1.00 44.59 326 SER C CA 1
ATOM 8081 C C . SER C 1 326 ? 9.887 19.707 89.632 1.00 41.30 326 SER C C 1
ATOM 8082 O O . SER C 1 326 ? 9.710 18.967 90.564 1.00 41.26 326 SER C O 1
ATOM 8085 N N . MET C 1 327 ? 9.362 19.476 88.451 1.00 39.51 327 MET C N 1
ATOM 8086 C CA . MET C 1 327 ? 8.531 18.299 88.210 1.00 37.96 327 MET C CA 1
ATOM 8087 C C . MET C 1 327 ? 9.184 16.934 88.558 1.00 37.36 327 MET C C 1
ATOM 8088 O O . MET C 1 327 ? 8.555 16.058 89.195 1.00 37.58 327 MET C O 1
ATOM 8093 N N . ALA C 1 328 ? 10.433 16.752 88.142 1.00 36.10 328 ALA C N 1
ATOM 8094 C CA . ALA C 1 328 ? 11.122 15.508 88.379 1.00 34.63 328 ALA C CA 1
ATOM 8095 C C . ALA C 1 328 ? 11.342 15.316 89.868 1.00 33.43 328 ALA C C 1
ATOM 8096 O O . ALA C 1 328 ? 11.369 14.193 90.358 1.00 32.51 328 ALA C O 1
ATOM 8098 N N . THR C 1 329 ? 11.521 16.422 90.575 1.00 32.49 329 THR C N 1
ATOM 8099 C CA . THR C 1 329 ? 11.746 16.367 91.982 1.00 33.39 329 THR C CA 1
ATOM 8100 C C . THR C 1 329 ? 10.463 15.998 92.693 1.00 32.63 329 THR C C 1
ATOM 8101 O O . THR C 1 329 ? 10.459 15.218 93.623 1.00 32.86 329 THR C O 1
ATOM 8105 N N . ILE C 1 330 ? 9.354 16.550 92.236 1.00 32.95 330 ILE C N 1
ATOM 8106 C CA . ILE C 1 330 ? 8.072 16.106 92.707 1.00 31.84 330 ILE C CA 1
ATOM 8107 C C . ILE C 1 330 ? 7.910 14.603 92.395 1.00 31.96 330 ILE C C 1
ATOM 8108 O O . ILE C 1 330 ? 7.536 13.832 93.293 1.00 32.45 330 ILE C O 1
ATOM 8113 N N . PHE C 1 331 ? 8.194 14.176 91.165 1.00 30.27 331 PHE C N 1
ATOM 8114 C CA . PHE C 1 331 ? 7.947 12.771 90.809 1.00 31.07 331 PHE C CA 1
ATOM 8115 C C . PHE C 1 331 ? 8.919 11.772 91.510 1.00 32.11 331 PHE C C 1
ATOM 8116 O O . PHE C 1 331 ? 8.589 10.602 91.701 1.00 33.05 331 PHE C O 1
ATOM 8124 N N . ALA C 1 332 ? 10.081 12.228 91.953 1.00 32.07 332 ALA C N 1
ATOM 8125 C CA . ALA C 1 332 ? 10.875 11.371 92.796 1.00 31.95 332 ALA C CA 1
ATOM 8126 C C . ALA C 1 332 ? 10.170 11.097 94.164 1.00 33.06 332 ALA C C 1
ATOM 8127 O O . ALA C 1 332 ? 9.963 9.925 94.565 1.00 33.10 332 ALA C O 1
ATOM 8129 N N . TRP C 1 333 ? 9.787 12.151 94.875 1.00 33.26 333 TRP C N 1
ATOM 8130 C CA . TRP C 1 333 ? 9.039 11.983 96.123 1.00 34.13 333 TRP C CA 1
ATOM 8131 C C . TRP C 1 333 ? 7.745 11.151 96.001 1.00 34.76 333 TRP C C 1
ATOM 8132 O O . TRP C 1 333 ? 7.436 10.362 96.871 1.00 35.12 333 TRP C O 1
ATOM 8143 N N . THR C 1 334 ? 6.968 11.359 94.940 1.00 36.13 334 THR C N 1
ATOM 8144 C CA . THR C 1 334 ? 5.691 10.665 94.791 1.00 37.35 334 THR C CA 1
ATOM 8145 C C . THR C 1 334 ? 5.908 9.188 94.470 1.00 37.23 334 THR C C 1
ATOM 8146 O O . THR C 1 334 ? 5.168 8.338 94.976 1.00 37.31 334 THR C O 1
ATOM 8150 N N . GLY C 1 335 ? 6.918 8.902 93.636 1.00 36.52 335 GLY C N 1
ATOM 8151 C CA . GLY C 1 335 ? 7.353 7.523 93.392 1.00 35.63 335 GLY C CA 1
ATOM 8152 C C . GLY C 1 335 ? 7.874 6.893 94.684 1.00 36.62 335 GLY C C 1
ATOM 8153 O O . GLY C 1 335 ? 7.623 5.741 94.978 1.00 37.20 335 GLY C O 1
ATOM 8154 N N . ALA C 1 336 ? 8.601 7.643 95.486 1.00 36.72 336 ALA C N 1
ATOM 8155 C CA . ALA C 1 336 ? 9.084 7.087 96.745 1.00 37.17 336 ALA C CA 1
ATOM 8156 C C . ALA C 1 336 ? 7.913 6.774 97.699 1.00 38.20 336 ALA C C 1
ATOM 8157 O O . ALA C 1 336 ? 7.815 5.652 98.213 1.00 39.36 336 ALA C O 1
ATOM 8159 N N . LEU C 1 337 ? 7.023 7.745 97.906 1.00 38.38 337 LEU C N 1
ATOM 8160 C CA . LEU C 1 337 ? 5.864 7.566 98.789 1.00 39.08 337 LEU C CA 1
ATOM 8161 C C . LEU C 1 337 ? 4.903 6.504 98.235 1.00 39.46 337 LEU C C 1
ATOM 8162 O O . LEU C 1 337 ? 4.245 5.787 99.005 1.00 40.30 337 LEU C O 1
ATOM 8167 N N . LYS C 1 338 ? 4.810 6.405 96.908 1.00 38.40 338 LYS C N 1
ATOM 8168 C CA . LYS C 1 338 ? 3.997 5.353 96.313 1.00 38.86 338 LYS C CA 1
ATOM 8169 C C . LYS C 1 338 ? 4.624 3.953 96.591 1.00 38.68 338 LYS C C 1
ATOM 8170 O O . LYS C 1 338 ? 3.931 3.016 96.978 1.00 39.30 338 LYS C O 1
ATOM 8176 N N . LYS C 1 339 ? 5.935 3.820 96.429 1.00 37.38 339 LYS C N 1
ATOM 8177 C CA . LYS C 1 339 ? 6.571 2.561 96.707 1.00 37.57 339 LYS C CA 1
ATOM 8178 C C . LYS C 1 339 ? 6.412 2.228 98.202 1.00 39.10 339 LYS C C 1
ATOM 8179 O O . LYS C 1 339 ? 6.042 1.125 98.577 1.00 39.83 339 LYS C O 1
ATOM 8185 N N . ARG C 1 340 ? 6.691 3.202 99.057 1.00 39.87 340 ARG C N 1
ATOM 8186 C CA . ARG C 1 340 ? 6.593 3.017 100.503 1.00 40.69 340 ARG C CA 1
ATOM 8187 C C . ARG C 1 340 ? 5.191 2.503 100.889 1.00 43.00 340 ARG C C 1
ATOM 8188 O O . ARG C 1 340 ? 5.077 1.463 101.539 1.00 44.99 340 ARG C O 1
ATOM 8196 N N . GLY C 1 341 ? 4.136 3.220 100.484 1.00 43.11 341 GLY C N 1
ATOM 8197 C CA . GLY C 1 341 ? 2.744 2.783 100.649 1.00 44.95 341 GLY C CA 1
ATOM 8198 C C . GLY C 1 341 ? 2.364 1.385 100.152 1.00 45.58 341 GLY C C 1
ATOM 8199 O O . GLY C 1 341 ? 1.624 0.655 100.813 1.00 46.64 341 GLY C O 1
ATOM 8200 N N . GLU C 1 342 ? 2.882 0.996 98.994 1.00 44.54 342 GLU C N 1
ATOM 8201 C CA . GLU C 1 342 ? 2.676 -0.356 98.505 1.00 45.23 342 GLU C CA 1
ATOM 8202 C C . GLU C 1 342 ? 3.409 -1.408 99.331 1.00 45.72 342 GLU C C 1
ATOM 8203 O O . GLU C 1 342 ? 3.004 -2.568 99.339 1.00 47.47 342 GLU C O 1
ATOM 8205 N N . LEU C 1 343 ? 4.493 -1.048 100.019 1.00 44.60 343 LEU C N 1
ATOM 8206 C CA . LEU C 1 343 ? 5.169 -2.069 100.825 1.00 44.55 343 LEU C CA 1
ATOM 8207 C C . LEU C 1 343 ? 4.379 -2.218 102.125 1.00 46.19 343 LEU C C 1
ATOM 8208 O O . LEU C 1 343 ? 4.256 -3.297 102.661 1.00 46.39 343 LEU C O 1
ATOM 8213 N N . ASP C 1 344 ? 3.842 -1.110 102.611 1.00 46.75 344 ASP C N 1
ATOM 8214 C CA . ASP C 1 344 ? 3.266 -1.057 103.945 1.00 49.28 344 ASP C CA 1
ATOM 8215 C C . ASP C 1 344 ? 1.761 -1.277 103.898 1.00 50.94 344 ASP C C 1
ATOM 8216 O O . ASP C 1 344 ? 1.093 -1.318 104.917 1.00 53.47 344 ASP C O 1
ATOM 8221 N N . GLY C 1 345 ? 1.219 -1.388 102.698 1.00 50.13 345 GLY C N 1
ATOM 8222 C CA . GLY C 1 345 ? -0.219 -1.484 102.554 1.00 51.88 345 GLY C CA 1
ATOM 8223 C C . GLY C 1 345 ? -0.987 -0.264 103.039 1.00 52.81 345 GLY C C 1
ATOM 8224 O O . GLY C 1 345 ? -2.058 -0.396 103.574 1.00 55.89 345 GLY C O 1
ATOM 8225 N N . ILE C 1 346 ? -0.448 0.934 102.875 1.00 51.29 346 ILE C N 1
ATOM 8226 C CA . ILE C 1 346 ? -1.216 2.131 103.199 1.00 51.96 346 ILE C CA 1
ATOM 8227 C C . ILE C 1 346 ? -1.829 2.735 101.938 1.00 51.43 346 ILE C C 1
ATOM 8228 O O . ILE C 1 346 ? -1.209 3.601 101.300 1.00 49.46 346 ILE C O 1
ATOM 8233 N N . LYS C 1 347 ? -3.041 2.282 101.597 1.00 52.71 347 LYS C N 1
ATOM 8234 C CA . LYS C 1 347 ? -3.823 2.798 100.463 1.00 52.55 347 LYS C CA 1
ATOM 8235 C C . LYS C 1 347 ? -3.877 4.319 100.360 1.00 52.03 347 LYS C C 1
ATOM 8236 O O . LYS C 1 347 ? -3.749 4.867 99.262 1.00 49.92 347 LYS C O 1
ATOM 8238 N N . GLU C 1 348 ? -4.146 5.007 101.474 1.00 53.80 348 GLU C N 1
ATOM 8239 C CA . GLU C 1 348 ? -4.209 6.475 101.438 1.00 52.97 348 GLU C CA 1
ATOM 8240 C C . GLU C 1 348 ? -2.900 7.078 100.916 1.00 50.05 348 GLU C C 1
ATOM 8241 O O . GLU C 1 348 ? -2.902 8.118 100.248 1.00 49.14 348 GLU C O 1
ATOM 8244 N N . LEU C 1 349 ? -1.778 6.410 101.190 1.00 48.39 349 LEU C N 1
ATOM 8245 C CA . LEU C 1 349 ? -0.501 6.952 100.754 1.00 45.37 349 LEU C CA 1
ATOM 8246 C C . LEU C 1 349 ? -0.254 6.732 99.253 1.00 43.49 349 LEU C C 1
ATOM 8247 O O . LEU C 1 349 ? 0.143 7.672 98.549 1.00 42.25 349 LEU C O 1
ATOM 8252 N N . VAL C 1 350 ? -0.502 5.529 98.734 1.00 43.11 350 VAL C N 1
ATOM 8253 C CA . VAL C 1 350 ? -0.309 5.350 97.298 1.00 42.23 350 VAL C CA 1
ATOM 8254 C C . VAL C 1 350 ? -1.247 6.277 96.525 1.00 43.03 350 VAL C C 1
ATOM 8255 O O . VAL C 1 350 ? -0.803 7.011 95.639 1.00 43.15 350 VAL C O 1
ATOM 8259 N N . ASP C 1 351 ? -2.525 6.279 96.876 1.00 44.14 351 ASP C N 1
ATOM 8260 C CA . ASP C 1 351 ? -3.511 7.169 96.238 1.00 44.57 351 ASP C CA 1
ATOM 8261 C C . ASP C 1 351 ? -3.109 8.638 96.335 1.00 42.98 351 ASP C C 1
ATOM 8262 O O . ASP C 1 351 ? -3.310 9.433 95.409 1.00 43.10 351 ASP C O 1
ATOM 8267 N N . PHE C 1 352 ? -2.583 9.026 97.479 1.00 42.46 352 PHE C N 1
ATOM 8268 C CA . PHE C 1 352 ? -2.133 10.381 97.631 1.00 40.89 352 PHE C CA 1
ATOM 8269 C C . PHE C 1 352 ? -1.083 10.708 96.563 1.00 38.46 352 PHE C C 1
ATOM 8270 O O . PHE C 1 352 ? -1.146 11.738 95.898 1.00 36.77 352 PHE C O 1
ATOM 8278 N N . ALA C 1 353 ? -0.127 9.802 96.392 1.00 37.17 353 ALA C N 1
ATOM 8279 C CA . ALA C 1 353 ? 1.013 10.036 95.516 1.00 35.47 353 ALA C CA 1
ATOM 8280 C C . ALA C 1 353 ? 0.567 10.102 94.053 1.00 35.76 353 ALA C C 1
ATOM 8281 O O . ALA C 1 353 ? 0.893 11.048 93.323 1.00 35.75 353 ALA C O 1
ATOM 8283 N N . THR C 1 354 ? -0.225 9.128 93.643 1.00 37.15 354 THR C N 1
ATOM 8284 C CA . THR C 1 354 ? -0.919 9.201 92.372 1.00 39.06 354 THR C CA 1
ATOM 8285 C C . THR C 1 354 ? -1.623 10.508 92.134 1.00 40.15 354 THR C C 1
ATOM 8286 O O . THR C 1 354 ? -1.572 11.055 91.053 1.00 40.60 354 THR C O 1
ATOM 8290 N N . LYS C 1 355 ? -2.330 10.970 93.147 1.00 41.98 355 LYS C N 1
ATOM 8291 C CA . LYS C 1 355 ? -3.194 12.115 93.034 1.00 43.26 355 LYS C CA 1
ATOM 8292 C C . LYS C 1 355 ? -2.327 13.354 92.883 1.00 41.58 355 LYS C C 1
ATOM 8293 O O . LYS C 1 355 ? -2.628 14.270 92.096 1.00 40.98 355 LYS C O 1
ATOM 8299 N N . LEU C 1 356 ? -1.231 13.375 93.633 1.00 40.51 356 LEU C N 1
ATOM 8300 C CA . LEU C 1 356 ? -0.343 14.523 93.593 1.00 39.53 356 LEU C CA 1
ATOM 8301 C C . LEU C 1 356 ? 0.352 14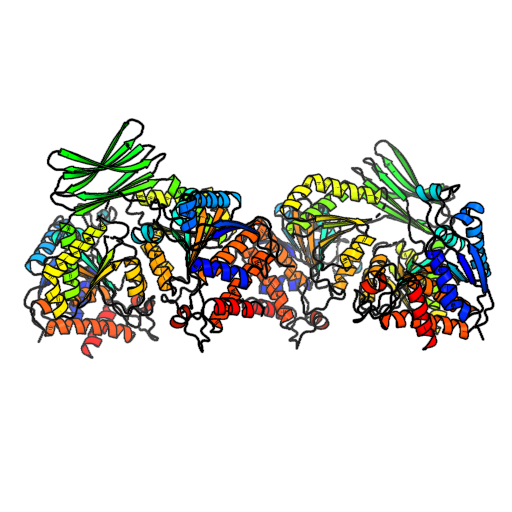.635 92.226 1.00 38.47 356 LEU C C 1
ATOM 8302 O O . LEU C 1 356 ? 0.611 15.747 91.751 1.00 38.51 356 LEU C O 1
ATOM 8307 N N . GLU C 1 357 ? 0.660 13.490 91.612 1.00 37.67 357 GLU C N 1
ATOM 8308 C CA . GLU C 1 357 ? 1.230 13.447 90.249 1.00 37.66 357 GLU C CA 1
ATOM 8309 C C . GLU C 1 357 ? 0.242 13.997 89.264 1.00 37.61 357 GLU C C 1
ATOM 8310 O O . GLU C 1 357 ? 0.607 14.805 88.419 1.00 37.04 357 GLU C O 1
ATOM 8316 N N . GLN C 1 358 ? -1.001 13.517 89.340 1.00 38.18 358 GLN C N 1
ATOM 8317 C CA . GLN C 1 358 ? -2.089 14.094 88.533 1.00 39.05 358 GLN C CA 1
ATOM 8318 C C . GLN C 1 358 ? -2.235 15.622 88.670 1.00 38.82 358 GLN C C 1
ATOM 8319 O O . GLN C 1 358 ? -2.255 16.337 87.680 1.00 38.98 358 GLN C O 1
ATOM 8325 N N . ALA C 1 359 ? -2.360 16.104 89.898 1.00 38.54 359 ALA C N 1
ATOM 8326 C CA . ALA C 1 359 ? -2.458 17.521 90.156 1.00 38.22 359 ALA C CA 1
ATOM 8327 C C . ALA C 1 359 ? -1.300 18.284 89.523 1.00 37.25 359 ALA C C 1
ATOM 8328 O O . ALA C 1 359 ? -1.510 19.353 88.919 1.00 37.53 359 ALA C O 1
ATOM 8330 N N . SER C 1 360 ? -0.092 17.747 89.642 1.00 35.57 360 SER C N 1
ATOM 8331 C CA . SER C 1 360 ? 1.043 18.407 89.043 1.00 34.87 360 SER C CA 1
ATOM 8332 C C . SER C 1 360 ? 0.872 18.542 87.553 1.00 34.74 360 SER C C 1
ATOM 8333 O O . SER C 1 360 ? 1.080 19.614 86.992 1.00 34.48 360 SER C O 1
ATOM 8336 N N . VAL C 1 361 ? 0.518 17.441 86.893 1.00 35.44 361 VAL C N 1
ATOM 8337 C CA . VAL C 1 361 ? 0.388 17.477 85.452 1.00 35.55 361 VAL C CA 1
ATOM 8338 C C . VAL C 1 361 ? -0.761 18.405 85.100 1.00 36.48 361 VAL C C 1
ATOM 8339 O O . VAL C 1 361 ? -0.671 19.210 84.163 1.00 37.08 361 VAL C O 1
ATOM 8343 N N . GLN C 1 362 ? -1.837 18.321 85.863 1.00 36.96 362 GLN C N 1
ATOM 8344 C CA . GLN C 1 362 ? -3.039 19.009 85.453 1.00 38.24 362 GLN C CA 1
ATOM 8345 C C . GLN C 1 362 ? -2.848 20.538 85.550 1.00 38.25 362 GLN C C 1
ATOM 8346 O O . GLN C 1 362 ? -3.361 21.297 84.727 1.00 38.00 362 GLN C O 1
ATOM 8352 N N . THR C 1 363 ? -2.061 21.017 86.501 1.00 37.95 363 THR C N 1
ATOM 8353 C CA . THR C 1 363 ? -1.925 22.490 86.530 1.00 37.61 363 THR C CA 1
ATOM 8354 C C . THR C 1 363 ? -1.101 23.055 85.345 1.00 37.15 363 THR C C 1
ATOM 8355 O O . THR C 1 363 ? -1.375 24.132 84.808 1.00 37.85 363 THR C O 1
ATOM 8359 N N . ILE C 1 364 ? -0.114 22.299 84.890 1.00 35.97 364 ILE C N 1
ATOM 8360 C CA . ILE C 1 364 ? 0.488 22.599 83.597 1.00 34.61 364 ILE C CA 1
ATOM 8361 C C . ILE C 1 364 ? -0.539 22.608 82.474 1.00 35.28 364 ILE C C 1
ATOM 8362 O O . ILE C 1 364 ? -0.549 23.525 81.664 1.00 33.84 364 ILE C O 1
ATOM 8367 N N . GLU C 1 365 ? -1.361 21.550 82.389 1.00 35.83 365 GLU C N 1
ATOM 8368 C CA . GLU C 1 365 ? -2.414 21.485 81.355 1.00 37.31 365 GLU C CA 1
ATOM 8369 C C . GLU C 1 365 ? -3.417 22.636 81.454 1.00 37.98 365 GLU C C 1
ATOM 8370 O O . GLU C 1 365 ? -4.048 22.985 80.455 1.00 38.29 365 GLU C O 1
ATOM 8376 N N . ASN C 1 366 ? -3.621 23.166 82.661 1.00 37.67 366 ASN C N 1
ATOM 8377 C CA . ASN C 1 366 ? -4.500 24.332 82.870 1.00 38.86 366 ASN C CA 1
ATOM 8378 C C . ASN C 1 366 ? -3.774 25.620 82.478 1.00 39.02 366 ASN C C 1
ATOM 8379 O O . ASN C 1 366 ? -4.340 26.690 82.480 1.00 39.53 366 ASN C O 1
ATOM 8384 N N . GLY C 1 367 ? -2.487 25.506 82.190 1.00 38.40 367 GLY C N 1
ATOM 8385 C CA . GLY C 1 367 ? -1.753 26.606 81.675 1.00 38.67 367 GLY C CA 1
ATOM 8386 C C . GLY C 1 367 ? -0.962 27.389 82.684 1.00 38.82 367 GLY C C 1
ATOM 8387 O O . GLY C 1 367 ? -0.494 28.487 82.371 1.00 40.21 367 GLY C O 1
ATOM 8388 N N . VAL C 1 368 ? -0.835 26.892 83.908 1.00 37.73 368 VAL C N 1
ATOM 8389 C CA . VAL C 1 368 ? 0.027 27.588 84.834 1.00 36.76 368 VAL C CA 1
ATOM 8390 C C . VAL C 1 368 ? 1.317 26.809 84.926 1.00 36.03 368 VAL C C 1
ATOM 8391 O O . VAL C 1 368 ? 1.305 25.586 85.130 1.00 36.10 368 VAL C O 1
ATOM 8395 N N . MET C 1 369 ? 2.440 27.478 84.744 1.00 35.48 369 MET C N 1
ATOM 8396 C CA . MET C 1 369 ? 3.685 26.726 84.716 1.00 34.69 369 MET C CA 1
ATOM 8397 C C . MET C 1 369 ? 4.899 27.636 84.737 1.00 35.68 369 MET C C 1
ATOM 8398 O O . MET C 1 369 ? 4.779 28.873 84.628 1.00 36.62 369 MET C O 1
ATOM 8403 N N . THR C 1 370 ? 6.071 27.027 84.893 1.00 36.24 370 THR C N 1
ATOM 8404 C CA . THR C 1 370 ? 7.334 27.759 84.853 1.00 38.17 370 THR C CA 1
ATOM 8405 C C . THR C 1 370 ? 7.849 27.938 83.436 1.00 39.43 370 THR C C 1
ATOM 8406 O O . THR C 1 370 ? 7.375 27.266 82.507 1.00 40.49 370 THR C O 1
ATOM 8410 N N . LYS C 1 371 ? 8.844 28.807 83.284 1.00 40.38 371 LYS C N 1
ATOM 8411 C CA . LYS C 1 371 ? 9.456 29.127 81.985 1.00 42.26 371 LYS C CA 1
ATOM 8412 C C . LYS C 1 371 ? 9.967 27.950 81.169 1.00 42.59 371 LYS C C 1
ATOM 8413 O O . LYS C 1 371 ? 9.894 27.948 79.929 1.00 42.95 371 LYS C O 1
ATOM 8419 N N . ASP C 1 372 ? 10.523 26.975 81.861 1.00 42.17 372 ASP C N 1
ATOM 8420 C CA . ASP C 1 372 ? 11.094 25.854 81.171 1.00 44.76 372 ASP C CA 1
ATOM 8421 C C . ASP C 1 372 ? 9.959 24.936 80.699 1.00 42.67 372 ASP C C 1
ATOM 8422 O O . ASP C 1 372 ? 10.025 24.384 79.604 1.00 43.01 372 ASP C O 1
ATOM 8427 N N . LEU C 1 373 ? 8.899 24.803 81.489 1.00 39.83 373 LEU C N 1
ATOM 8428 C CA . LEU C 1 373 ? 7.778 24.041 80.978 1.00 38.52 373 LEU C CA 1
ATOM 8429 C C . LEU C 1 373 ? 7.072 24.791 79.846 1.00 38.86 373 LEU C C 1
ATOM 8430 O O . LEU C 1 373 ? 6.589 24.179 78.903 1.00 39.19 373 LEU C O 1
ATOM 8435 N N . ALA C 1 374 ? 7.045 26.113 79.899 1.00 39.15 374 ALA C N 1
ATOM 8436 C CA . ALA C 1 374 ? 6.301 26.845 78.881 1.00 40.49 374 ALA C CA 1
ATOM 8437 C C . ALA C 1 374 ? 6.975 26.733 77.517 1.00 42.44 374 ALA C C 1
ATOM 8438 O O . ALA C 1 374 ? 6.305 26.893 76.508 1.00 43.86 374 ALA C O 1
ATOM 8440 N N . SER C 1 375 ? 8.285 26.463 77.493 1.00 42.92 375 SER C N 1
ATOM 8441 C CA . SER C 1 375 ? 9.043 26.317 76.242 1.00 45.00 375 SER C CA 1
ATOM 8442 C C . SER C 1 375 ? 8.719 25.027 75.548 1.00 44.52 375 SER C C 1
ATOM 8443 O O . SER C 1 375 ? 8.971 24.890 74.375 1.00 45.48 375 SER C O 1
ATOM 8446 N N . LEU C 1 376 ? 8.184 24.081 76.293 1.00 43.15 376 LEU C N 1
ATOM 8447 C CA . LEU C 1 376 ? 7.952 22.738 75.761 1.00 44.77 376 LEU C CA 1
ATOM 8448 C C . LEU C 1 376 ? 6.468 22.492 75.461 1.00 44.50 376 LEU C C 1
ATOM 8449 O O . LEU C 1 376 ? 6.128 21.661 74.609 1.00 45.60 376 LEU C O 1
ATOM 8454 N N . SER C 1 377 ? 5.604 23.245 76.148 1.00 42.93 377 SER C N 1
ATOM 8455 C CA . SER C 1 377 ? 4.166 22.962 76.188 1.00 41.73 377 SER C CA 1
ATOM 8456 C C . SER C 1 377 ? 3.375 23.699 75.125 1.00 42.83 377 SER C C 1
ATOM 8457 O O . SER C 1 377 ? 3.616 24.888 74.896 1.00 42.57 377 SER C O 1
ATOM 8460 N N . GLU C 1 378 ? 2.458 22.989 74.454 1.00 43.37 378 GLU C N 1
ATOM 8461 C CA . GLU C 1 378 ? 1.600 23.624 73.447 1.00 45.07 378 GLU C CA 1
ATOM 8462 C C . GLU C 1 378 ? 0.328 24.300 74.008 1.00 43.36 378 GLU C C 1
ATOM 8463 O O . GLU C 1 378 ? -0.506 24.762 73.240 1.00 44.78 378 GLU C O 1
ATOM 8469 N N . VAL C 1 379 ? 0.112 24.356 75.311 1.00 41.28 379 VAL C N 1
ATOM 8470 C CA . VAL C 1 379 ? -1.165 24.930 75.666 1.00 41.36 379 VAL C CA 1
ATOM 8471 C C . VAL C 1 379 ? -1.215 26.411 75.258 1.00 41.54 379 VAL C C 1
ATOM 8472 O O . VAL C 1 379 ? -0.219 27.180 75.404 1.00 40.17 379 VAL C O 1
ATOM 8476 N N . PRO C 1 380 ? -2.379 26.779 74.701 1.00 41.65 380 PRO C N 1
ATOM 8477 C CA . PRO C 1 380 ? -2.753 28.013 73.985 1.00 42.29 380 PRO C CA 1
ATOM 8478 C C . PRO C 1 380 ? -2.653 29.210 74.876 1.00 40.69 380 PRO C C 1
ATOM 8479 O O . PRO C 1 380 ? -2.380 30.277 74.386 1.00 41.85 380 PRO C O 1
ATOM 8483 N N . GLU C 1 381 ? -2.847 29.055 76.171 1.00 39.97 381 GLU C N 1
ATOM 8484 C CA . GLU C 1 381 ? -2.692 30.198 77.034 1.00 41.62 381 GLU C CA 1
ATOM 8485 C C . GLU C 1 381 ? -1.962 29.874 78.311 1.00 40.59 381 GLU C C 1
ATOM 8486 O O . GLU C 1 381 ? -2.419 29.044 79.100 1.00 41.34 381 GLU C O 1
ATOM 8492 N N . LYS C 1 382 ? -0.812 30.517 78.513 1.00 39.87 382 LYS C N 1
ATOM 8493 C CA . LYS C 1 382 ? 0.040 30.183 79.635 1.00 38.55 382 LYS C CA 1
ATOM 8494 C C . LYS C 1 382 ? 0.225 31.374 80.549 1.00 38.56 382 LYS C C 1
ATOM 8495 O O . LYS C 1 382 ? 0.379 32.517 80.103 1.00 39.46 382 LYS C O 1
ATOM 8501 N N . LYS C 1 383 ? 0.186 31.097 81.837 1.00 37.74 383 LYS C N 1
ATOM 8502 C CA . LYS C 1 383 ? 0.648 32.025 82.835 1.00 38.15 383 LYS C CA 1
ATOM 8503 C C . LYS C 1 383 ? 1.954 31.481 83.354 1.00 37.45 383 LYS C C 1
ATOM 8504 O O . LYS C 1 383 ? 2.006 30.374 83.909 1.00 35.98 383 LYS C O 1
ATOM 8510 N N . ILE C 1 384 ? 3.012 32.250 83.133 1.00 37.58 384 ILE C N 1
ATOM 8511 C CA . ILE C 1 384 ? 4.360 31.831 83.484 1.00 38.01 384 ILE C CA 1
ATOM 8512 C C . ILE C 1 384 ? 4.616 32.363 84.868 1.00 38.51 384 ILE C C 1
ATOM 8513 O O . ILE C 1 384 ? 4.530 33.557 85.110 1.00 38.62 384 ILE C O 1
ATOM 8518 N N . VAL C 1 385 ? 4.906 31.464 85.798 1.00 39.21 385 VAL C N 1
ATOM 8519 C CA . VAL C 1 385 ? 5.148 31.867 87.181 1.00 39.54 385 VAL C CA 1
ATOM 8520 C C . VAL C 1 385 ? 6.464 31.284 87.662 1.00 40.71 385 VAL C C 1
ATOM 8521 O O . VAL C 1 385 ? 7.039 30.408 87.011 1.00 40.50 385 VAL C O 1
ATOM 8525 N N . ASN C 1 386 ? 6.947 31.738 88.817 1.00 42.42 386 ASN C N 1
ATOM 8526 C CA . ASN C 1 386 ? 8.220 31.237 89.281 1.00 43.65 386 ASN C CA 1
ATOM 8527 C C . ASN C 1 386 ? 8.015 29.898 89.974 1.00 42.79 386 ASN C C 1
ATOM 8528 O O . ASN C 1 386 ? 6.880 29.458 90.149 1.00 41.76 386 ASN C O 1
ATOM 8533 N N . THR C 1 387 ? 9.098 29.249 90.374 1.00 43.36 387 THR C N 1
ATOM 8534 C CA . THR C 1 387 ? 8.993 27.875 90.843 1.00 43.34 387 THR C CA 1
ATOM 8535 C C . THR C 1 387 ? 8.115 27.774 92.092 1.00 43.66 387 THR C C 1
ATOM 8536 O O . THR C 1 387 ? 7.318 26.837 92.237 1.00 42.46 387 THR C O 1
ATOM 8540 N N . GLU C 1 388 ? 8.276 28.728 93.002 1.00 44.73 388 GLU C N 1
ATOM 8541 C CA . GLU C 1 388 ? 7.556 28.685 94.248 1.00 46.25 388 GLU C CA 1
ATOM 8542 C C . GLU C 1 388 ? 6.066 28.880 94.042 1.00 45.87 388 GLU C C 1
ATOM 8543 O O . GLU C 1 388 ? 5.259 28.203 94.679 1.00 46.48 388 GLU C O 1
ATOM 8549 N N . ASP C 1 389 ? 5.700 29.801 93.150 1.00 45.34 389 ASP C N 1
ATOM 8550 C CA . ASP C 1 389 ? 4.304 30.045 92.781 1.00 44.06 389 ASP C CA 1
ATOM 8551 C C . ASP C 1 389 ? 3.725 28.866 92.014 1.00 41.47 389 ASP C C 1
ATOM 8552 O O . ASP C 1 389 ? 2.539 28.528 92.142 1.00 40.67 389 ASP C O 1
ATOM 8557 N N . PHE C 1 390 ? 4.558 28.242 91.199 1.00 39.39 390 PHE C N 1
ATOM 8558 C CA . PHE C 1 390 ? 4.156 27.008 90.542 1.00 37.86 390 PHE C CA 1
ATOM 8559 C C . PHE C 1 390 ? 3.697 25.930 91.544 1.00 37.87 390 PHE C C 1
ATOM 8560 O O . PHE C 1 390 ? 2.670 25.289 91.354 1.00 38.35 390 PHE C O 1
ATOM 8568 N N . LEU C 1 391 ? 4.455 25.716 92.607 1.00 38.64 391 LEU C N 1
ATOM 8569 C CA . LEU C 1 391 ? 4.068 24.704 93.602 1.00 38.88 391 LEU C CA 1
ATOM 8570 C C . LEU C 1 391 ? 2.803 25.104 94.354 1.00 40.94 391 LEU C C 1
ATOM 8571 O O . LEU C 1 391 ? 1.957 24.257 94.636 1.00 41.53 391 LEU C O 1
ATOM 8576 N N . LYS C 1 392 ? 2.672 26.392 94.694 1.00 42.13 392 LYS C N 1
ATOM 8577 C CA . LYS C 1 392 ? 1.454 26.838 95.329 1.00 44.08 392 LYS C CA 1
ATOM 8578 C C . LYS C 1 392 ? 0.255 26.571 94.424 1.00 42.73 392 LYS C C 1
ATOM 8579 O O . LYS C 1 392 ? -0.801 26.178 94.897 1.00 44.22 392 LYS C O 1
ATOM 8585 N N . GLU C 1 393 ? 0.432 26.734 93.126 1.00 41.34 393 GLU C N 1
ATOM 8586 C CA . GLU C 1 393 ? -0.635 26.418 92.180 1.00 40.92 393 GLU C CA 1
ATOM 8587 C C . GLU C 1 393 ? -0.922 24.909 92.110 1.00 39.29 393 GLU C C 1
ATOM 8588 O O . GLU C 1 393 ? -2.082 24.493 92.032 1.00 39.00 393 GLU C O 1
ATOM 8594 N N . ILE C 1 394 ? 0.121 24.086 92.150 1.00 37.15 394 ILE C N 1
ATOM 8595 C CA . ILE C 1 394 ? -0.113 22.639 92.168 1.00 35.98 394 ILE C CA 1
ATOM 8596 C C . ILE C 1 394 ? -0.947 22.301 93.402 1.00 38.03 394 ILE C C 1
ATOM 8597 O O . ILE C 1 394 ? -1.912 21.526 93.336 1.00 37.59 394 ILE C O 1
ATOM 8602 N N . ARG C 1 395 ? -0.553 22.887 94.529 1.00 39.25 395 ARG C N 1
ATOM 8603 C CA . ARG C 1 395 ? -1.285 22.729 95.783 1.00 41.94 395 ARG C CA 1
ATOM 8604 C C . ARG C 1 395 ? -2.772 23.089 95.606 1.00 43.74 395 ARG C C 1
ATOM 8605 O O . ARG C 1 395 ? -3.654 22.342 96.035 1.00 43.92 395 ARG C O 1
ATOM 8613 N N . LYS C 1 396 ? -3.034 24.213 94.941 1.00 44.44 396 LYS C N 1
ATOM 8614 C CA . LYS C 1 396 ? -4.411 24.652 94.637 1.00 47.06 396 LYS C CA 1
ATOM 8615 C C . LYS C 1 396 ? -5.191 23.630 93.788 1.00 46.95 396 LYS C C 1
ATOM 8616 O O . LYS C 1 396 ? -6.390 23.402 94.014 1.00 48.97 396 LYS C O 1
ATOM 8622 N N . THR C 1 397 ? -4.522 23.021 92.810 1.00 44.40 397 THR C N 1
ATOM 8623 C CA . THR C 1 397 ? -5.172 22.073 91.915 1.00 43.96 397 THR C CA 1
ATOM 8624 C C . THR C 1 397 ? -5.474 20.770 92.657 1.00 45.85 397 THR C C 1
ATOM 8625 O O . THR C 1 397 ? -6.537 20.128 92.470 1.00 47.28 397 THR C O 1
ATOM 8629 N N . PHE C 1 398 ? -4.520 20.364 93.490 1.00 45.41 398 PHE C N 1
ATOM 8630 C CA . PHE C 1 398 ? -4.710 19.207 94.339 1.00 46.62 398 PHE C CA 1
ATOM 8631 C C . PHE C 1 398 ? -5.930 19.458 95.179 1.00 50.74 398 PHE C C 1
ATOM 8632 O O . PHE C 1 398 ? -6.752 18.580 95.329 1.00 52.32 398 PHE C O 1
ATOM 8640 N N . GLU C 1 399 ? -6.075 20.672 95.702 1.00 53.18 399 GLU C N 1
ATOM 8641 C CA . GLU C 1 399 ? -7.194 20.928 96.600 1.00 58.21 399 GLU C CA 1
ATOM 8642 C C . GLU C 1 399 ? -8.548 20.993 95.907 1.00 59.68 399 GLU C C 1
ATOM 8643 O O . GLU C 1 399 ? -9.558 20.784 96.525 1.00 62.51 399 GLU C O 1
ATOM 8649 N N . GLY C 1 400 ? -8.552 21.200 94.603 1.00 59.33 400 GLY C N 1
ATOM 8650 C CA . GLY C 1 400 ? -9.793 21.290 93.864 1.00 61.71 400 GLY C CA 1
ATOM 8651 C C . GLY C 1 400 ? -10.238 19.960 93.308 1.00 62.92 400 GLY C C 1
ATOM 8652 O O . GLY C 1 400 ? -11.301 19.867 92.704 1.00 65.09 400 GLY C O 1
ATOM 8653 N N . MET C 1 401 ? -9.436 18.925 93.498 1.00 62.02 401 MET C N 1
ATOM 8654 C CA . MET C 1 401 ? -9.791 17.624 92.962 1.00 63.45 401 MET C CA 1
ATOM 8655 C C . MET C 1 401 ? -10.766 16.919 93.893 1.00 66.10 401 MET C C 1
ATOM 8656 O O . MET C 1 401 ? -11.014 15.722 93.754 1.00 67.21 401 MET C O 1
ATOM 8661 N N . SER D 1 2 ? -2.489 27.298 -32.028 1.00 67.72 2 SER D N 1
ATOM 8662 C CA . SER D 1 2 ? -1.264 27.797 -32.712 1.00 65.95 2 SER D CA 1
ATOM 8663 C C . SER D 1 2 ? -0.204 28.094 -31.691 1.00 62.08 2 SER D C 1
ATOM 8664 O O . SER D 1 2 ? -0.493 28.644 -30.637 1.00 61.28 2 SER D O 1
ATOM 8667 N N . LYS D 1 3 ? 1.029 27.720 -31.984 1.00 59.97 3 LYS D N 1
ATOM 8668 C CA . LYS D 1 3 ? 2.108 28.066 -31.069 1.00 56.45 3 LYS D CA 1
ATOM 8669 C C . LYS D 1 3 ? 2.264 29.575 -30.976 1.00 55.12 3 LYS D C 1
ATOM 8670 O O . LYS D 1 3 ? 1.955 30.298 -31.904 1.00 56.33 3 LYS D O 1
ATOM 8676 N N . ILE D 1 4 ? 2.742 30.046 -29.836 1.00 52.75 4 ILE D N 1
ATOM 8677 C CA . ILE D 1 4 ? 3.005 31.455 -29.658 1.00 51.46 4 ILE D CA 1
ATOM 8678 C C . ILE D 1 4 ? 4.196 31.917 -30.495 1.00 50.70 4 ILE D C 1
ATOM 8679 O O . ILE D 1 4 ? 5.227 31.248 -30.539 1.00 48.83 4 ILE D O 1
ATOM 8684 N N . LYS D 1 5 ? 4.036 33.072 -31.148 1.00 52.00 5 LYS D N 1
ATOM 8685 C CA . LYS D 1 5 ? 5.034 33.611 -32.081 1.00 51.61 5 LYS D CA 1
ATOM 8686 C C . LYS D 1 5 ? 5.949 34.605 -31.417 1.00 49.51 5 LYS D C 1
ATOM 8687 O O . LYS D 1 5 ? 5.478 35.514 -30.786 1.00 50.57 5 LYS D O 1
ATOM 8690 N N . MET D 1 6 ? 7.254 34.447 -31.569 1.00 47.72 6 MET D N 1
ATOM 8691 C CA . MET D 1 6 ? 8.203 35.404 -31.027 1.00 46.18 6 MET D CA 1
ATOM 8692 C C . MET D 1 6 ? 8.639 36.451 -32.069 1.00 47.36 6 MET D C 1
ATOM 8693 O O . MET D 1 6 ? 8.318 36.336 -33.261 1.00 47.84 6 MET D O 1
ATOM 8698 N N . LYS D 1 7 ? 9.342 37.486 -31.606 1.00 46.67 7 LYS D N 1
ATOM 8699 C CA . LYS D 1 7 ? 9.833 38.525 -32.503 1.00 48.30 7 LYS D CA 1
ATOM 8700 C C . LYS D 1 7 ? 11.351 38.609 -32.433 1.00 46.84 7 LYS D C 1
ATOM 8701 O O . LYS D 1 7 ? 12.037 37.901 -33.173 1.00 46.95 7 LYS D O 1
ATOM 8707 N N . VAL D 1 8 ? 11.873 39.463 -31.556 1.00 45.35 8 VAL D N 1
ATOM 8708 C CA . VAL D 1 8 ? 13.307 39.542 -31.346 1.00 43.60 8 VAL D CA 1
ATOM 8709 C C . VAL D 1 8 ? 13.797 38.245 -30.743 1.00 42.39 8 VAL D C 1
ATOM 8710 O O . VAL D 1 8 ? 13.141 37.670 -29.896 1.00 41.93 8 VAL D O 1
ATOM 8714 N N . PRO D 1 9 ? 14.964 37.763 -31.184 1.00 42.15 9 PRO D N 1
ATOM 8715 C CA . PRO D 1 9 ? 15.357 36.451 -30.643 1.00 40.25 9 PRO D CA 1
ATOM 8716 C C . PRO D 1 9 ? 15.954 36.567 -29.255 1.00 39.31 9 PRO D C 1
ATOM 8717 O O . PRO D 1 9 ? 16.533 37.592 -28.886 1.00 39.80 9 PRO D O 1
ATOM 8721 N N . LEU D 1 10 ? 15.788 35.517 -28.489 1.00 38.12 10 LEU D N 1
ATOM 8722 C CA . LEU D 1 10 ? 16.475 35.323 -27.229 1.00 37.38 10 LEU D CA 1
ATOM 8723 C C . LEU D 1 10 ? 17.904 34.802 -27.527 1.00 36.69 10 LEU D C 1
ATOM 8724 O O . LEU D 1 10 ? 18.075 33.881 -28.333 1.00 37.85 10 LEU D O 1
ATOM 8729 N N . VAL D 1 11 ? 18.923 35.380 -26.904 1.00 35.37 11 VAL D N 1
ATOM 8730 C CA . VAL D 1 11 ? 20.261 34.800 -26.928 1.00 34.24 11 VAL D CA 1
ATOM 8731 C C . VAL D 1 11 ? 20.307 33.555 -26.032 1.00 34.51 11 VAL D C 1
ATOM 8732 O O . VAL D 1 11 ? 20.136 33.623 -24.814 1.00 32.86 11 VAL D O 1
ATOM 8736 N N . GLU D 1 12 ? 20.541 32.403 -26.651 1.00 35.19 12 GLU D N 1
ATOM 8737 C CA . GLU D 1 12 ? 20.540 31.150 -25.905 1.00 34.87 12 GLU D CA 1
ATOM 8738 C C . GLU D 1 12 ? 21.981 30.647 -25.831 1.00 35.07 12 GLU D C 1
ATOM 8739 O O . GLU D 1 12 ? 22.591 30.393 -26.881 1.00 35.05 12 GLU D O 1
ATOM 8745 N N . MET D 1 13 ? 22.534 30.515 -24.616 1.00 34.23 13 MET D N 1
ATOM 8746 C CA . MET D 1 13 ? 23.880 29.938 -24.478 1.00 34.65 13 MET D CA 1
ATOM 8747 C C . MET D 1 13 ? 23.942 28.536 -23.802 1.00 34.91 13 MET D C 1
ATOM 8748 O O . MET D 1 13 ? 23.483 28.343 -22.675 1.00 34.17 13 MET D O 1
ATOM 8753 N N . ASP D 1 14 ? 24.461 27.561 -24.546 1.00 35.17 14 ASP D N 1
ATOM 8754 C CA . ASP D 1 14 ? 24.531 26.151 -24.134 1.00 35.50 14 ASP D CA 1
ATOM 8755 C C . ASP D 1 14 ? 25.617 26.009 -23.056 1.00 35.51 14 ASP D C 1
ATOM 8756 O O . ASP D 1 14 ? 26.486 26.850 -22.916 1.00 35.10 14 ASP D O 1
ATOM 8761 N N . GLY D 1 15 ? 25.532 24.964 -22.260 1.00 36.30 15 GLY D N 1
ATOM 8762 C CA . GLY D 1 15 ? 26.427 24.785 -21.119 1.00 36.78 15 GLY D CA 1
ATOM 8763 C C . GLY D 1 15 ? 27.171 23.460 -21.232 1.00 39.67 15 GLY D C 1
ATOM 8764 O O . GLY D 1 15 ? 27.475 22.977 -22.349 1.00 38.99 15 GLY D O 1
ATOM 8765 N N . ASP D 1 16 ? 27.442 22.864 -20.075 1.00 40.83 16 ASP D N 1
ATOM 8766 C CA . ASP D 1 16 ? 28.230 21.665 -19.998 1.00 43.44 16 ASP D CA 1
ATOM 8767 C C . ASP D 1 16 ? 27.461 20.494 -19.364 1.00 45.40 16 ASP D C 1
ATOM 8768 O O . ASP D 1 16 ? 26.503 20.677 -18.607 1.00 44.07 16 ASP D O 1
ATOM 8773 N N . GLU D 1 17 ? 27.912 19.291 -19.701 1.00 48.65 17 GLU D N 1
ATOM 8774 C CA . GLU D 1 17 ? 27.496 18.033 -19.085 1.00 51.47 17 GLU D CA 1
ATOM 8775 C C . GLU D 1 17 ? 26.007 17.801 -18.801 1.00 50.70 17 GLU D C 1
ATOM 8776 O O . GLU D 1 17 ? 25.153 18.020 -19.645 1.00 50.08 17 GLU D O 1
ATOM 8782 N N . MET D 1 18 ? 25.676 17.331 -17.623 1.00 52.08 18 MET D N 1
ATOM 8783 C CA . MET D 1 18 ? 24.300 16.949 -17.468 1.00 52.31 18 MET D CA 1
ATOM 8784 C C . MET D 1 18 ? 23.329 18.122 -17.666 1.00 49.13 18 MET D C 1
ATOM 8785 O O . MET D 1 18 ? 22.199 17.915 -18.129 1.00 48.40 18 MET D O 1
ATOM 8790 N N . THR D 1 19 ? 23.755 19.338 -17.334 1.00 46.49 19 THR D N 1
ATOM 8791 C CA . THR D 1 19 ? 22.837 20.477 -17.448 1.00 44.49 19 THR D CA 1
ATOM 8792 C C . THR D 1 19 ? 22.459 20.720 -18.899 1.00 42.29 19 THR D C 1
ATOM 8793 O O . THR D 1 19 ? 21.370 21.203 -19.189 1.00 41.31 19 THR D O 1
ATOM 8797 N N . ARG D 1 20 ? 23.340 20.298 -19.800 1.00 41.12 20 ARG D N 1
ATOM 8798 C CA . ARG D 1 20 ? 23.109 20.393 -21.228 1.00 38.97 20 ARG D CA 1
ATOM 8799 C C . ARG D 1 20 ? 22.012 19.400 -21.726 1.00 39.17 20 ARG D C 1
ATOM 8800 O O . ARG D 1 20 ? 21.169 19.729 -22.581 1.00 37.39 20 ARG D O 1
ATOM 8808 N N . ILE D 1 21 ? 22.035 18.179 -21.214 1.00 39.35 21 ILE D N 1
ATOM 8809 C CA . ILE D 1 21 ? 20.918 17.270 -21.441 1.00 40.22 21 ILE D CA 1
ATOM 8810 C C . ILE D 1 21 ? 19.612 17.875 -20.863 1.00 38.57 21 ILE D C 1
ATOM 8811 O O . ILE D 1 21 ? 18.579 17.938 -21.511 1.00 37.74 21 ILE D O 1
ATOM 8816 N N . ILE D 1 22 ? 19.683 18.351 -19.637 1.00 38.26 22 ILE D N 1
ATOM 8817 C CA . ILE D 1 22 ? 18.500 18.848 -18.973 1.00 38.33 22 ILE D CA 1
ATOM 8818 C C . ILE D 1 22 ? 17.929 20.038 -19.707 1.00 36.84 22 ILE D C 1
ATOM 8819 O O . ILE D 1 22 ? 16.724 20.122 -19.897 1.00 37.45 22 ILE D O 1
ATOM 8824 N N . TRP D 1 23 ? 18.795 20.920 -20.173 1.00 35.93 23 TRP D N 1
ATOM 8825 C CA . TRP D 1 23 ? 18.372 22.093 -20.934 1.00 36.03 23 TRP D CA 1
ATOM 8826 C C . TRP D 1 23 ? 17.586 21.718 -22.182 1.00 36.81 23 TRP D C 1
ATOM 8827 O O . TRP D 1 23 ? 16.582 22.348 -22.496 1.00 35.80 23 TRP D O 1
ATOM 8838 N N . ARG D 1 24 ? 18.080 20.709 -22.904 1.00 38.38 24 ARG D N 1
ATOM 8839 C CA . ARG D 1 24 ? 17.416 20.204 -24.102 1.00 39.85 24 ARG D CA 1
ATOM 8840 C C . ARG D 1 24 ? 16.075 19.541 -23.722 1.00 40.75 24 ARG D C 1
ATOM 8841 O O . ARG D 1 24 ? 15.119 19.614 -24.488 1.00 41.16 24 ARG D O 1
ATOM 8849 N N . LEU D 1 25 ? 16.027 18.870 -22.565 1.00 40.55 25 LEU D N 1
ATOM 8850 C CA . LEU D 1 25 ? 14.829 18.177 -22.137 1.00 41.32 25 LEU D CA 1
ATOM 8851 C C . LEU D 1 25 ? 13.719 19.171 -21.780 1.00 40.42 25 LEU D C 1
ATOM 8852 O O . LEU D 1 25 ? 12.530 18.940 -22.059 1.00 41.08 25 LEU D O 1
ATOM 8857 N N . ILE D 1 26 ? 14.125 20.272 -21.169 1.00 38.61 26 ILE D N 1
ATOM 8858 C CA . ILE D 1 26 ? 13.231 21.370 -20.870 1.00 37.71 26 ILE D CA 1
ATOM 8859 C C . ILE D 1 26 ? 12.701 22.016 -22.137 1.00 38.04 26 ILE D C 1
ATOM 8860 O O . ILE D 1 26 ? 11.493 22.104 -22.347 1.00 38.43 26 ILE D O 1
ATOM 8865 N N . LYS D 1 27 ? 13.573 22.467 -23.016 1.00 38.41 27 LYS D N 1
ATOM 8866 C CA . LYS D 1 27 ? 13.039 22.927 -24.294 1.00 39.51 27 LYS D CA 1
ATOM 8867 C C . LYS D 1 27 ? 12.024 21.926 -24.875 1.00 41.75 27 LYS D C 1
ATOM 8868 O O . LYS D 1 27 ? 10.919 22.319 -25.220 1.00 43.41 27 LYS D O 1
ATOM 8874 N N . GLU D 1 28 ? 12.389 20.655 -25.016 1.00 42.38 28 GLU D N 1
ATOM 8875 C CA . GLU D 1 28 ? 11.567 19.712 -25.778 1.00 45.01 28 GLU D CA 1
ATOM 8876 C C . GLU D 1 28 ? 10.170 19.460 -25.141 1.00 45.64 28 GLU D C 1
ATOM 8877 O O . GLU D 1 28 ? 9.165 19.319 -25.852 1.00 46.61 28 GLU D O 1
ATOM 8883 N N . ASN D 1 29 ? 10.096 19.406 -23.809 1.00 44.44 29 ASN D N 1
ATOM 8884 C CA . ASN D 1 29 ? 8.841 19.044 -23.145 1.00 44.87 29 ASN D CA 1
ATOM 8885 C C . ASN D 1 29 ? 7.970 20.249 -22.769 1.00 44.05 29 ASN D C 1
ATOM 8886 O O . ASN D 1 29 ? 6.744 20.112 -22.634 1.00 44.37 29 ASN D O 1
ATOM 8891 N N . LEU D 1 30 ? 8.596 21.416 -22.606 1.00 41.04 30 LEU D N 1
ATOM 8892 C CA . LEU D 1 30 ? 7.907 22.525 -21.979 1.00 40.50 30 LEU D CA 1
ATOM 8893 C C . LEU D 1 30 ? 7.818 23.775 -22.824 1.00 40.44 30 LEU D C 1
ATOM 8894 O O . LEU D 1 30 ? 6.922 24.559 -22.639 1.00 42.10 30 LEU D O 1
ATOM 8899 N N . LEU D 1 31 ? 8.754 23.994 -23.722 1.00 40.01 31 LEU D N 1
ATOM 8900 C CA . LEU D 1 31 ? 8.732 25.214 -24.491 1.00 39.65 31 LEU D CA 1
ATOM 8901 C C . LEU D 1 31 ? 8.298 25.028 -25.949 1.00 41.55 31 LEU D C 1
ATOM 8902 O O . LEU D 1 31 ? 7.346 25.672 -26.382 1.00 42.46 31 LEU D O 1
ATOM 8907 N N . GLU D 1 32 ? 9.012 24.196 -26.699 1.00 42.56 32 GLU D N 1
ATOM 8908 C CA . GLU D 1 32 ? 8.740 24.006 -28.135 1.00 45.35 32 GLU D CA 1
ATOM 8909 C C . GLU D 1 32 ? 7.307 23.615 -28.471 1.00 47.00 32 GLU D C 1
ATOM 8910 O O . GLU D 1 32 ? 6.796 24.010 -29.532 1.00 48.24 32 GLU D O 1
ATOM 8916 N N . PRO D 1 33 ? 6.653 22.822 -27.590 1.00 47.54 33 PRO D N 1
ATOM 8917 C CA . PRO D 1 33 ? 5.232 22.492 -27.862 1.00 49.36 33 PRO D CA 1
ATOM 8918 C C . PRO D 1 33 ? 4.365 23.756 -27.900 1.00 49.77 33 PRO D C 1
ATOM 8919 O O . PRO D 1 33 ? 3.367 23.801 -28.618 1.00 51.57 33 PRO D O 1
ATOM 8923 N N . TYR D 1 34 ? 4.767 24.794 -27.175 1.00 47.52 34 TYR D N 1
ATOM 8924 C CA . TYR D 1 34 ? 3.860 25.912 -26.975 1.00 48.69 34 TYR D CA 1
ATOM 8925 C C . TYR D 1 34 ? 4.276 27.173 -27.699 1.00 48.25 34 TYR D C 1
ATOM 8926 O O . TYR D 1 34 ? 3.450 28.049 -27.971 1.00 49.44 34 TYR D O 1
ATOM 8935 N N . ILE D 1 35 ? 5.560 27.253 -28.018 1.00 47.50 35 ILE D N 1
ATOM 8936 C CA . ILE D 1 35 ? 6.141 28.476 -28.540 1.00 47.16 35 ILE D CA 1
ATOM 8937 C C . ILE D 1 35 ? 6.954 28.146 -29.757 1.00 47.78 35 ILE D C 1
ATOM 8938 O O . ILE D 1 35 ? 7.636 27.117 -29.788 1.00 48.39 35 ILE D O 1
ATOM 8943 N N . GLU D 1 36 ? 6.897 29.008 -30.751 1.00 48.34 36 GLU D N 1
ATOM 8944 C CA . GLU D 1 36 ? 7.786 28.875 -31.883 1.00 49.56 36 GLU D CA 1
ATOM 8945 C C . GLU D 1 36 ? 9.100 29.571 -31.478 1.00 47.73 36 GLU D C 1
ATOM 8946 O O . GLU D 1 36 ? 9.314 30.740 -31.759 1.00 46.81 36 GLU D O 1
ATOM 8949 N N . LEU D 1 37 ? 9.945 28.834 -30.766 1.00 47.22 37 LEU D N 1
ATOM 8950 C CA . LEU D 1 37 ? 11.170 29.364 -30.172 1.00 46.05 37 LEU D CA 1
ATOM 8951 C C . LEU D 1 37 ? 11.978 30.129 -31.216 1.00 46.62 37 LEU D C 1
ATOM 8952 O O . LEU D 1 37 ? 12.275 29.576 -32.271 1.00 47.81 37 LEU D O 1
ATOM 8957 N N . ASN D 1 38 ? 12.324 31.389 -30.944 1.00 45.42 38 ASN D N 1
ATOM 8958 C CA . ASN D 1 38 ? 13.294 32.082 -31.785 1.00 45.59 38 ASN D CA 1
ATOM 8959 C C . ASN D 1 38 ? 14.510 32.487 -30.945 1.00 43.61 38 ASN D C 1
ATOM 8960 O O . ASN D 1 38 ? 14.426 33.414 -30.134 1.00 43.63 38 ASN D O 1
ATOM 8965 N N . THR D 1 39 ? 15.610 31.739 -31.051 1.00 42.57 39 THR D N 1
ATOM 8966 C CA . THR D 1 39 ? 16.812 32.054 -30.262 1.00 40.61 39 THR D CA 1
ATOM 8967 C C . THR D 1 39 ? 17.987 32.215 -31.190 1.00 40.83 39 THR D C 1
ATOM 8968 O O . THR D 1 39 ? 17.985 31.678 -32.273 1.00 41.69 39 THR D O 1
ATOM 8972 N N . GLU D 1 40 ? 18.998 32.938 -30.746 1.00 39.73 40 GLU D N 1
ATOM 8973 C CA . GLU D 1 40 ? 20.259 32.965 -31.430 1.00 39.57 40 GLU D CA 1
ATOM 8974 C C . GLU D 1 40 ? 21.265 32.183 -30.587 1.00 38.43 40 GLU D C 1
ATOM 8975 O O . GLU D 1 40 ? 21.674 32.636 -29.531 1.00 37.86 40 GLU D O 1
ATOM 8981 N N . TYR D 1 41 ? 21.672 31.021 -31.076 1.00 38.95 41 TYR D N 1
ATOM 8982 C CA . TYR D 1 41 ? 22.368 29.995 -30.289 1.00 38.47 41 TYR D CA 1
ATOM 8983 C C . TYR D 1 41 ? 23.867 30.206 -30.159 1.00 38.35 41 TYR D C 1
ATOM 8984 O O . TYR D 1 41 ? 24.533 30.427 -31.129 1.00 40.21 41 TYR D O 1
ATOM 8993 N N . TYR D 1 42 ? 24.408 30.074 -28.963 1.00 37.61 42 TYR D N 1
ATOM 8994 C CA . TYR D 1 42 ? 25.859 30.100 -28.757 1.00 37.10 42 TYR D CA 1
ATOM 8995 C C . TYR D 1 42 ? 26.238 28.893 -27.872 1.00 36.63 42 TYR D C 1
ATOM 8996 O O . TYR D 1 42 ? 25.691 28.707 -26.778 1.00 35.36 42 TYR D O 1
ATOM 9005 N N . ASP D 1 43 ? 27.181 28.090 -28.327 1.00 36.50 43 ASP D N 1
ATOM 9006 C CA . ASP D 1 43 ? 27.549 26.931 -27.557 1.00 36.50 43 ASP D CA 1
ATOM 9007 C C . ASP D 1 43 ? 28.673 27.356 -26.649 1.00 36.46 43 ASP D C 1
ATOM 9008 O O . ASP D 1 43 ? 29.794 27.509 -27.093 1.00 37.40 43 ASP D O 1
ATOM 9013 N N . LEU D 1 44 ? 28.383 27.528 -25.370 1.00 35.43 44 LEU D N 1
ATOM 9014 C CA . LEU D 1 44 ? 29.440 27.811 -24.415 1.00 35.57 44 LEU D CA 1
ATOM 9015 C C . LEU D 1 44 ? 29.860 26.598 -23.597 1.00 36.14 44 LEU D C 1
ATOM 9016 O O . LEU D 1 44 ? 30.491 26.754 -22.555 1.00 36.19 44 LEU D O 1
ATOM 9021 N N . GLY D 1 45 ? 29.547 25.391 -24.068 1.00 36.26 45 GLY D N 1
ATOM 9022 C CA . GLY D 1 45 ? 30.161 24.192 -23.495 1.00 37.93 45 GLY D CA 1
ATOM 9023 C C . GLY D 1 45 ? 31.678 24.274 -23.632 1.00 40.31 45 GLY D C 1
ATOM 9024 O O . GLY D 1 45 ? 32.203 25.006 -24.465 1.00 40.28 45 GLY D O 1
ATOM 9025 N N . LEU D 1 46 ? 32.405 23.538 -22.808 1.00 42.50 46 LEU D N 1
ATOM 9026 C CA . LEU D 1 46 ? 33.860 23.614 -22.834 1.00 45.14 46 LEU D CA 1
ATOM 9027 C C . LEU D 1 46 ? 34.461 23.334 -24.205 1.00 46.39 46 LEU D C 1
ATOM 9028 O O . LEU D 1 46 ? 35.487 23.937 -24.578 1.00 46.95 46 LEU D O 1
ATOM 9033 N N . GLU D 1 47 ? 33.865 22.396 -24.942 1.00 46.20 47 GLU D N 1
ATOM 9034 C CA . GLU D 1 47 ? 34.513 21.967 -26.184 1.00 47.37 47 GLU D CA 1
ATOM 9035 C C . GLU D 1 47 ? 34.508 23.127 -27.151 1.00 46.04 47 GLU D C 1
ATOM 9036 O O . GLU D 1 47 ? 35.538 23.477 -27.690 1.00 48.09 47 GLU D O 1
ATOM 9038 N N . ASN D 1 48 ? 33.353 23.740 -27.343 1.00 43.49 48 ASN D N 1
ATOM 9039 C CA . ASN D 1 48 ? 33.264 24.839 -28.252 1.00 43.24 48 ASN D CA 1
ATOM 9040 C C . ASN D 1 48 ? 34.020 26.072 -27.756 1.00 43.48 48 ASN D C 1
ATOM 9041 O O . ASN D 1 48 ? 34.542 26.849 -28.558 1.00 44.05 48 ASN D O 1
ATOM 9046 N N . ARG D 1 49 ? 34.069 26.278 -26.451 1.00 42.75 49 ARG D N 1
ATOM 9047 C CA . ARG D 1 49 ? 34.844 27.385 -25.975 1.00 43.44 49 ARG D CA 1
ATOM 9048 C C . ARG D 1 49 ? 36.285 27.103 -26.318 1.00 45.98 49 ARG D C 1
ATOM 9049 O O . ARG D 1 49 ? 37.014 28.003 -26.759 1.00 46.64 49 ARG D O 1
ATOM 9057 N N . ASP D 1 50 ? 36.695 25.848 -26.151 1.00 47.18 50 ASP D N 1
ATOM 9058 C CA . ASP D 1 50 ? 38.074 25.489 -26.458 1.00 50.25 50 ASP D CA 1
ATOM 9059 C C . ASP D 1 50 ? 38.382 25.780 -27.910 1.00 50.72 50 ASP D C 1
ATOM 9060 O O . ASP D 1 50 ? 39.373 26.395 -28.222 1.00 51.77 50 ASP D O 1
ATOM 9065 N N . LYS D 1 51 ? 37.521 25.330 -28.805 1.00 50.41 51 LYS D N 1
ATOM 9066 C CA . LYS D 1 51 ? 37.795 25.476 -30.225 1.00 52.57 51 LYS D CA 1
ATOM 9067 C C . LYS D 1 51 ? 37.836 26.921 -30.696 1.00 51.66 51 LYS D C 1
ATOM 9068 O O . LYS D 1 51 ? 38.639 27.290 -31.536 1.00 53.13 51 LYS D O 1
ATOM 9074 N N . THR D 1 52 ? 36.959 27.753 -30.159 1.00 50.08 52 THR D N 1
ATOM 9075 C CA . THR D 1 52 ? 36.953 29.148 -30.561 1.00 49.27 52 THR D CA 1
ATOM 9076 C C . THR D 1 52 ? 37.932 29.973 -29.718 1.00 50.28 52 THR D C 1
ATOM 9077 O O . THR D 1 52 ? 37.933 31.194 -29.777 1.00 49.57 52 THR D O 1
ATOM 9081 N N . GLU D 1 53 ? 38.770 29.301 -28.941 1.00 51.99 53 GLU D N 1
ATOM 9082 C CA . GLU D 1 53 ? 39.594 30.008 -27.975 1.00 53.76 53 GLU D CA 1
ATOM 9083 C C . GLU D 1 53 ? 38.744 31.095 -27.306 1.00 51.60 53 GLU D C 1
ATOM 9084 O O . GLU D 1 53 ? 39.132 32.254 -27.241 1.00 51.61 53 GLU D O 1
ATOM 9090 N N . ASP D 1 54 ? 37.565 30.686 -26.828 1.00 49.75 54 ASP D N 1
ATOM 9091 C CA . ASP D 1 54 ? 36.665 31.515 -25.998 1.00 47.61 54 ASP D CA 1
ATOM 9092 C C . ASP D 1 54 ? 35.994 32.711 -26.696 1.00 45.92 54 ASP D C 1
ATOM 9093 O O . ASP D 1 54 ? 35.317 33.520 -26.058 1.00 44.65 54 ASP D O 1
ATOM 9098 N N . GLN D 1 55 ? 36.135 32.801 -28.005 1.00 45.65 55 GLN D N 1
ATOM 9099 C CA . GLN D 1 55 ? 35.612 33.937 -28.706 1.00 44.58 55 GLN D CA 1
ATOM 9100 C C . GLN D 1 55 ? 34.097 33.833 -28.703 1.00 42.58 55 GLN D C 1
ATOM 9101 O O . GLN D 1 55 ? 33.368 34.856 -28.724 1.00 42.25 55 GLN D O 1
ATOM 9107 N N . VAL D 1 56 ? 33.591 32.602 -28.623 1.00 41.06 56 VAL D N 1
ATOM 9108 C CA . VAL D 1 56 ? 32.165 32.426 -28.669 1.00 37.30 56 VAL D CA 1
ATOM 9109 C C . VAL D 1 56 ? 31.500 33.038 -27.456 1.00 36.87 56 VAL D C 1
ATOM 9110 O O . VAL D 1 56 ? 30.344 33.435 -27.509 1.00 35.59 56 VAL D O 1
ATOM 9114 N N . THR D 1 57 ? 32.197 33.080 -26.336 1.00 37.80 57 THR D N 1
ATOM 9115 C CA . THR D 1 57 ? 31.635 33.715 -25.157 1.00 37.64 57 THR D CA 1
ATOM 9116 C C . THR D 1 57 ? 31.476 35.241 -25.362 1.00 37.76 57 THR D C 1
ATOM 9117 O O . THR D 1 57 ? 30.461 35.848 -24.990 1.00 36.20 57 THR D O 1
ATOM 9121 N N . ILE D 1 58 ? 32.503 35.857 -25.938 1.00 39.20 58 ILE D N 1
ATOM 9122 C CA . ILE D 1 58 ? 32.467 37.290 -26.176 1.00 39.20 58 ILE D CA 1
ATOM 9123 C C . ILE D 1 58 ? 31.341 37.596 -27.170 1.00 39.39 58 ILE D C 1
ATOM 9124 O O . ILE D 1 58 ? 30.638 38.613 -27.030 1.00 39.17 58 ILE D O 1
ATOM 9129 N N . ASP D 1 59 ? 31.184 36.727 -28.174 1.00 40.03 59 ASP D N 1
ATOM 9130 C CA . ASP D 1 59 ? 30.127 36.882 -29.175 1.00 40.43 59 ASP D CA 1
ATOM 9131 C C . ASP D 1 59 ? 28.728 36.858 -28.526 1.00 38.62 59 ASP D C 1
ATOM 9132 O O . ASP D 1 59 ? 27.914 37.750 -28.738 1.00 39.03 59 ASP D O 1
ATOM 9137 N N . ALA D 1 60 ? 28.482 35.862 -27.691 1.00 37.25 60 ALA D N 1
ATOM 9138 C CA . ALA D 1 60 ? 27.262 35.792 -26.897 1.00 35.17 60 ALA D CA 1
ATOM 9139 C C . ALA D 1 60 ? 26.963 37.101 -26.104 1.00 35.02 60 ALA D C 1
ATOM 9140 O O . ALA D 1 60 ? 25.867 37.675 -26.192 1.00 34.49 60 ALA D O 1
ATOM 9142 N N . ALA D 1 61 ? 27.916 37.575 -25.311 1.00 35.34 61 ALA D N 1
ATOM 9143 C CA . ALA D 1 61 ? 27.708 38.849 -24.598 1.00 35.73 61 ALA D CA 1
ATOM 9144 C C . ALA D 1 61 ? 27.318 39.978 -25.569 1.00 35.82 61 ALA D C 1
ATOM 9145 O O . ALA D 1 61 ? 26.300 40.652 -25.408 1.00 35.64 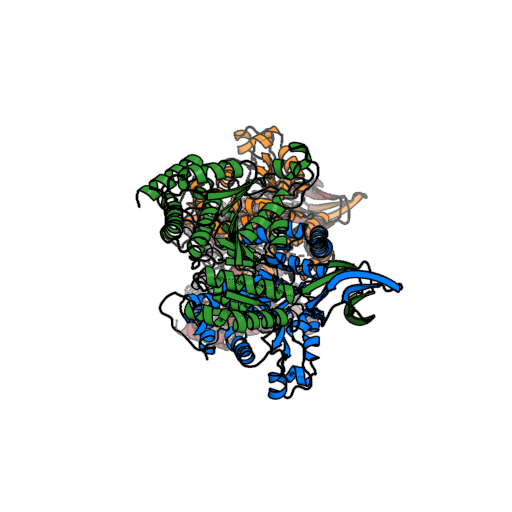61 ALA D O 1
ATOM 9147 N N . ARG D 1 62 ? 28.122 40.167 -26.597 1.00 36.93 62 ARG D N 1
ATOM 9148 C CA . ARG D 1 62 ? 27.786 41.193 -27.564 1.00 37.33 62 ARG D CA 1
ATOM 9149 C C . ARG D 1 62 ? 26.353 41.003 -28.120 1.00 35.73 62 ARG D C 1
ATOM 9150 O O . ARG D 1 62 ? 25.605 41.982 -28.208 1.00 35.06 62 ARG D O 1
ATOM 9158 N N . ALA D 1 63 ? 25.946 39.764 -28.417 1.00 32.99 63 ALA D N 1
ATOM 9159 C CA . ALA D 1 63 ? 24.594 39.551 -28.902 1.00 32.84 63 ALA D CA 1
ATOM 9160 C C . ALA D 1 63 ? 23.506 39.894 -27.844 1.00 32.34 63 ALA D C 1
ATOM 9161 O O . ALA D 1 63 ? 22.434 40.332 -28.195 1.00 32.49 63 ALA D O 1
ATOM 9163 N N . ILE D 1 64 ? 23.782 39.676 -26.558 1.00 31.46 64 ILE D N 1
ATOM 9164 C CA . ILE D 1 64 ? 22.891 40.161 -25.527 1.00 31.55 64 ILE D CA 1
ATOM 9165 C C . ILE D 1 64 ? 22.766 41.709 -25.626 1.00 33.02 64 ILE D C 1
ATOM 9166 O O . ILE D 1 64 ? 21.671 42.276 -25.518 1.00 32.31 64 ILE D O 1
ATOM 9171 N N . GLN D 1 65 ? 23.876 42.393 -25.834 1.00 34.12 65 GLN D N 1
ATOM 9172 C CA . GLN D 1 65 ? 23.782 43.835 -26.045 1.00 36.90 65 GLN D CA 1
ATOM 9173 C C . GLN D 1 65 ? 22.899 44.187 -27.248 1.00 37.78 65 GLN D C 1
ATOM 9174 O O . GLN D 1 65 ? 22.061 45.070 -27.162 1.00 38.17 65 GLN D O 1
ATOM 9180 N N . LYS D 1 66 ? 23.053 43.454 -28.343 1.00 38.56 66 LYS D N 1
ATOM 9181 C CA . LYS D 1 66 ? 22.265 43.705 -29.545 1.00 39.09 66 LYS D CA 1
ATOM 9182 C C . LYS D 1 66 ? 20.744 43.464 -29.315 1.00 38.02 66 LYS D C 1
ATOM 9183 O O . LYS D 1 66 ? 19.917 44.278 -29.726 1.00 39.54 66 LYS D O 1
ATOM 9189 N N . TYR D 1 67 ? 20.370 42.368 -28.669 1.00 34.42 67 TYR D N 1
ATOM 9190 C CA . TYR D 1 67 ? 18.939 42.053 -28.496 1.00 33.12 67 TYR D CA 1
ATOM 9191 C C . TYR D 1 67 ? 18.307 42.411 -27.119 1.00 32.07 67 TYR D C 1
ATOM 9192 O O . TYR D 1 67 ? 17.135 42.740 -27.024 1.00 31.49 67 TYR D O 1
ATOM 9201 N N . GLY D 1 68 ? 19.054 42.310 -26.038 1.00 30.93 68 GLY D N 1
ATOM 9202 C CA . GLY D 1 68 ? 18.491 42.732 -24.757 1.00 30.54 68 GLY D CA 1
ATOM 9203 C C . GLY D 1 68 ? 18.441 41.613 -23.744 1.00 29.08 68 GLY D C 1
ATOM 9204 O O . GLY D 1 68 ? 18.560 41.856 -22.556 1.00 29.98 68 GLY D O 1
ATOM 9205 N N . VAL D 1 69 ? 18.272 40.379 -24.196 1.00 28.23 69 VAL D N 1
ATOM 9206 C CA . VAL D 1 69 ? 18.041 39.316 -23.271 1.00 26.94 69 VAL D CA 1
ATOM 9207 C C . VAL D 1 69 ? 18.667 38.027 -23.695 1.00 27.63 69 VAL D C 1
ATOM 9208 O O . VAL D 1 69 ? 18.537 37.606 -24.862 1.00 28.58 69 VAL D O 1
ATOM 9212 N N . GLY D 1 70 ? 19.298 37.367 -22.734 1.00 27.50 70 GLY D N 1
ATOM 9213 C CA . GLY D 1 70 ? 19.836 36.075 -22.963 1.00 27.95 70 GLY D CA 1
ATOM 9214 C C . GLY D 1 70 ? 19.538 35.094 -21.847 1.00 29.13 70 GLY D C 1
ATOM 9215 O O . GLY D 1 70 ? 19.266 35.480 -20.671 1.00 29.27 70 GLY D O 1
ATOM 9216 N N . VAL D 1 71 ? 19.613 33.810 -22.195 1.00 28.23 71 VAL D N 1
ATOM 9217 C CA . VAL D 1 71 ? 19.416 32.819 -21.188 1.00 28.65 71 VAL D CA 1
ATOM 9218 C C . VAL D 1 71 ? 20.574 31.799 -21.231 1.00 28.87 71 VAL D C 1
ATOM 9219 O O . VAL D 1 71 ? 21.024 31.376 -22.271 1.00 29.26 71 VAL D O 1
ATOM 9223 N N . LYS D 1 72 ? 21.104 31.451 -20.091 1.00 29.75 72 LYS D N 1
ATOM 9224 C CA . LYS D 1 72 ? 22.325 30.704 -20.114 1.00 31.61 72 LYS D CA 1
ATOM 9225 C C . LYS D 1 72 ? 22.299 29.460 -19.245 1.00 32.14 72 LYS D C 1
ATOM 9226 O O . LYS D 1 72 ? 21.927 29.530 -18.089 1.00 31.73 72 LYS D O 1
ATOM 9232 N N . CYS D 1 73 ? 22.723 28.342 -19.825 1.00 33.48 73 CYS D N 1
ATOM 9233 C CA . CYS D 1 73 ? 22.917 27.047 -19.143 1.00 34.62 73 CYS D CA 1
ATOM 9234 C C . CYS D 1 73 ? 24.169 26.999 -18.236 1.00 36.17 73 CYS D C 1
ATOM 9235 O O . CYS D 1 73 ? 25.192 27.637 -18.513 1.00 36.32 73 CYS D O 1
ATOM 9238 N N . ALA D 1 74 ? 24.122 26.204 -17.169 1.00 37.30 74 ALA D N 1
ATOM 9239 C CA . ALA D 1 74 ? 25.282 26.131 -16.292 1.00 39.52 74 ALA D CA 1
ATOM 9240 C C . ALA D 1 74 ? 26.508 25.578 -17.047 1.00 42.02 74 ALA D C 1
ATOM 9241 O O . ALA D 1 74 ? 26.384 24.690 -17.897 1.00 42.76 74 ALA D O 1
ATOM 9243 N N . THR D 1 75 ? 27.688 26.129 -16.769 1.00 44.07 75 THR D N 1
ATOM 9244 C CA . THR D 1 75 ? 28.920 25.703 -17.439 1.00 46.42 75 THR D CA 1
ATOM 9245 C C . THR D 1 75 ? 29.960 25.294 -16.420 1.00 49.80 75 THR D C 1
ATOM 9246 O O . THR D 1 75 ? 29.779 25.480 -15.229 1.00 49.69 75 THR D O 1
ATOM 9250 N N . ILE D 1 76 ? 31.068 24.751 -16.891 1.00 53.04 76 ILE D N 1
ATOM 9251 C CA . ILE D 1 76 ? 32.039 24.198 -15.973 1.00 57.65 76 ILE D CA 1
ATOM 9252 C C . ILE D 1 76 ? 33.279 25.082 -15.908 1.00 60.03 76 ILE D C 1
ATOM 9253 O O . ILE D 1 76 ? 33.633 25.807 -16.856 1.00 59.31 76 ILE D O 1
ATOM 9258 N N . THR D 1 77 ? 33.916 25.087 -14.755 1.00 63.26 77 THR D N 1
ATOM 9259 C CA . THR D 1 77 ? 35.187 25.779 -14.709 1.00 66.66 77 THR D CA 1
ATOM 9260 C C . THR D 1 77 ? 36.278 24.740 -14.688 1.00 70.29 77 THR D C 1
ATOM 9261 O O . THR D 1 77 ? 36.315 23.856 -13.815 1.00 71.69 77 THR D O 1
ATOM 9265 N N . PRO D 1 78 ? 37.107 24.809 -15.729 1.00 72.32 78 PRO D N 1
ATOM 9266 C CA . PRO D 1 78 ? 38.248 23.989 -16.126 1.00 76.05 78 PRO D CA 1
ATOM 9267 C C . PRO D 1 78 ? 39.009 23.500 -14.895 1.00 80.00 78 PRO D C 1
ATOM 9268 O O . PRO D 1 78 ? 39.180 24.251 -13.927 1.00 80.39 78 PRO D O 1
ATOM 9272 N N . ASN D 1 79 ? 39.449 22.247 -14.914 1.00 83.23 79 ASN D N 1
ATOM 9273 C CA . ASN D 1 79 ? 40.220 21.739 -13.795 1.00 87.30 79 ASN D CA 1
ATOM 9274 C C . ASN D 1 79 ? 41.221 20.676 -14.257 1.00 91.09 79 ASN D C 1
ATOM 9275 O O . ASN D 1 79 ? 41.015 20.012 -15.288 1.00 90.56 79 ASN D O 1
ATOM 9280 N N . ALA D 1 80 ? 42.309 20.521 -13.507 1.00 94.94 80 ALA D N 1
ATOM 9281 C CA . ALA D 1 80 ? 43.347 19.640 -13.968 1.00 98.74 80 ALA D CA 1
ATOM 9282 C C . ALA D 1 80 ? 42.670 18.578 -14.818 1.00 97.92 80 ALA D C 1
ATOM 9283 O O . ALA D 1 80 ? 42.923 18.468 -16.023 1.00 97.60 80 ALA D O 1
ATOM 9285 N N . GLN D 1 81 ? 41.779 17.812 -14.203 1.00 97.52 81 GLN D N 1
ATOM 9286 C CA . GLN D 1 81 ? 41.248 16.657 -14.901 1.00 97.81 81 GLN D CA 1
ATOM 9287 C C . GLN D 1 81 ? 40.622 17.013 -16.243 1.00 94.79 81 GLN D C 1
ATOM 9288 O O . GLN D 1 81 ? 41.179 16.665 -17.286 1.00 96.06 81 GLN D O 1
ATOM 9294 N N . ARG D 1 82 ? 39.468 17.685 -16.221 1.00 90.94 82 ARG D N 1
ATOM 9295 C CA . ARG D 1 82 ? 38.761 18.040 -17.460 1.00 87.86 82 ARG D CA 1
ATOM 9296 C C . ARG D 1 82 ? 39.758 18.317 -18.585 1.00 88.54 82 ARG D C 1
ATOM 9297 O O . ARG D 1 82 ? 39.791 17.593 -19.579 1.00 89.22 82 ARG D O 1
ATOM 9305 N N . VAL D 1 83 ? 40.556 19.373 -18.438 1.00 88.53 83 VAL D N 1
ATOM 9306 C CA . VAL D 1 83 ? 41.668 19.595 -19.363 1.00 90.32 83 VAL D CA 1
ATOM 9307 C C . VAL D 1 83 ? 42.046 18.255 -20.005 1.00 92.44 83 VAL D C 1
ATOM 9308 O O . VAL D 1 83 ? 41.886 18.049 -21.213 1.00 91.51 83 VAL D O 1
ATOM 9312 N N . GLU D 1 84 ? 42.541 17.348 -19.170 1.00 95.17 84 GLU D N 1
ATOM 9313 C CA . GLU D 1 84 ? 42.918 16.016 -19.608 1.00 97.94 84 GLU D CA 1
ATOM 9314 C C . GLU D 1 84 ? 41.714 15.359 -20.254 1.00 95.77 84 GLU D C 1
ATOM 9315 O O . GLU D 1 84 ? 41.738 15.038 -21.443 1.00 95.87 84 GLU D O 1
ATOM 9321 N N . GLU D 1 85 ? 40.670 15.148 -19.454 1.00 93.96 85 GLU D N 1
ATOM 9322 C CA . GLU D 1 85 ? 39.381 14.693 -19.972 1.00 91.64 85 GLU D CA 1
ATOM 9323 C C . GLU D 1 85 ? 39.112 15.193 -21.404 1.00 89.54 85 GLU D C 1
ATOM 9324 O O . GLU D 1 85 ? 38.929 14.375 -22.309 1.00 90.27 85 GLU D O 1
ATOM 9325 N N . TYR D 1 86 ? 39.115 16.519 -21.605 1.00 86.89 86 TYR D N 1
ATOM 9326 C CA . TYR D 1 86 ? 38.764 17.153 -22.898 1.00 84.22 86 TYR D CA 1
ATOM 9327 C C . TYR D 1 86 ? 39.963 17.586 -23.777 1.00 85.62 86 TYR D C 1
ATOM 9328 O O . TYR D 1 86 ? 39.786 17.931 -24.946 1.00 84.34 86 TYR D O 1
ATOM 9337 N N . ASN D 1 87 ? 41.173 17.578 -23.228 1.00 87.94 87 ASN D N 1
ATOM 9338 C CA . ASN D 1 87 ? 42.341 18.019 -23.988 1.00 89.43 87 ASN D CA 1
ATOM 9339 C C . ASN D 1 87 ? 42.166 19.476 -24.384 1.00 86.91 87 ASN D C 1
ATOM 9340 O O . ASN D 1 87 ? 42.225 19.825 -25.564 1.00 86.39 87 ASN D O 1
ATOM 9345 N N . LEU D 1 88 ? 41.944 20.326 -23.386 1.00 85.43 88 LEU D N 1
ATOM 9346 C CA . LEU D 1 88 ? 41.801 21.754 -23.605 1.00 82.96 88 LEU D CA 1
ATOM 9347 C C . LEU D 1 88 ? 43.150 22.479 -23.596 1.00 85.13 88 LEU D C 1
ATOM 9348 O O . LEU D 1 88 ? 44.062 22.104 -22.870 1.00 87.56 88 LEU D O 1
ATOM 9353 N N . LYS D 1 89 ? 43.243 23.537 -24.395 1.00 84.21 89 LYS D N 1
ATOM 9354 C CA . LYS D 1 89 ? 44.454 24.336 -24.553 1.00 86.48 89 LYS D CA 1
ATOM 9355 C C . LYS D 1 89 ? 44.832 25.181 -23.338 1.00 87.42 89 LYS D C 1
ATOM 9356 O O . LYS D 1 89 ? 45.938 25.700 -23.269 1.00 90.08 89 LYS D O 1
ATOM 9362 N N . LYS D 1 90 ? 43.914 25.311 -22.389 1.00 86.20 90 LYS D N 1
ATOM 9363 C CA . LYS D 1 90 ? 44.047 26.252 -21.275 1.00 86.77 90 LYS D CA 1
ATOM 9364 C C . LYS D 1 90 ? 43.003 25.980 -20.196 1.00 85.10 90 LYS D C 1
ATOM 9365 O O . LYS D 1 90 ? 41.904 25.510 -20.500 1.00 82.31 90 LYS D O 1
ATOM 9371 N N . MET D 1 91 ? 43.336 26.285 -18.939 1.00 86.36 91 MET D N 1
ATOM 9372 C CA . MET D 1 91 ? 42.295 26.430 -17.929 1.00 84.67 91 MET D CA 1
ATOM 9373 C C . MET D 1 91 ? 41.636 27.804 -18.141 1.00 81.62 91 MET D C 1
ATOM 9374 O O . MET D 1 91 ? 42.281 28.847 -17.959 1.00 82.92 91 MET D O 1
ATOM 9379 N N . TRP D 1 92 ? 40.378 27.792 -18.591 1.00 77.64 92 TRP D N 1
ATOM 9380 C CA . TRP D 1 92 ? 39.695 29.015 -19.004 1.00 74.51 92 TRP D CA 1
ATOM 9381 C C . TRP D 1 92 ? 38.943 29.622 -17.829 1.00 72.81 92 TRP D C 1
ATOM 9382 O O . TRP D 1 92 ? 38.294 28.908 -17.053 1.00 72.20 92 TRP D O 1
ATOM 9393 N N . LYS D 1 93 ? 39.000 30.946 -17.717 1.00 71.66 93 LYS D N 1
ATOM 9394 C CA . LYS D 1 93 ? 38.167 31.645 -16.725 1.00 69.33 93 LYS D CA 1
ATOM 9395 C C . LYS D 1 93 ? 36.681 31.413 -17.051 1.00 64.92 93 LYS D C 1
ATOM 9396 O O . LYS D 1 93 ? 36.294 31.395 -18.217 1.00 63.85 93 LYS D O 1
ATOM 9402 N N . SER D 1 94 ? 35.876 31.185 -16.019 1.00 62.64 94 SER D N 1
ATOM 9403 C CA . SER D 1 94 ? 34.443 30.951 -16.175 1.00 58.72 94 SER D CA 1
ATOM 9404 C C . SER D 1 94 ? 33.833 32.041 -17.050 1.00 55.58 94 SER D C 1
ATOM 9405 O O . SER D 1 94 ? 34.137 33.220 -16.891 1.00 57.04 94 SER D O 1
ATOM 9408 N N . PRO D 1 95 ? 32.987 31.656 -17.996 1.00 52.19 95 PRO D N 1
ATOM 9409 C CA . PRO D 1 95 ? 32.413 32.624 -18.886 1.00 50.19 95 PRO D CA 1
ATOM 9410 C C . PRO D 1 95 ? 31.593 33.711 -18.198 1.00 48.79 95 PRO D C 1
ATOM 9411 O O . PRO D 1 95 ? 31.638 34.847 -18.624 1.00 49.07 95 PRO D O 1
ATOM 9415 N N . ASN D 1 96 ? 30.833 33.378 -17.163 1.00 47.37 96 ASN D N 1
ATOM 9416 C CA . ASN D 1 96 ? 29.988 34.370 -16.537 1.00 46.24 96 ASN D CA 1
ATOM 9417 C C . ASN D 1 96 ? 30.781 35.598 -16.124 1.00 46.47 96 ASN D C 1
ATOM 9418 O O . ASN D 1 96 ? 30.263 36.706 -16.177 1.00 45.24 96 ASN D O 1
ATOM 9423 N N . GLY D 1 97 ? 32.044 35.397 -15.737 1.00 46.88 97 GLY D N 1
ATOM 9424 C CA . GLY D 1 97 ? 32.940 36.500 -15.416 1.00 47.25 97 GLY D CA 1
ATOM 9425 C C . GLY D 1 97 ? 33.179 37.394 -16.620 1.00 46.34 97 GLY D C 1
ATOM 9426 O O . GLY D 1 97 ? 33.090 38.607 -16.535 1.00 46.56 97 GLY D O 1
ATOM 9427 N N . THR D 1 98 ? 33.468 36.789 -17.758 1.00 45.09 98 THR D N 1
ATOM 9428 C CA . THR D 1 98 ? 33.596 37.537 -18.991 1.00 43.79 98 THR D CA 1
ATOM 9429 C C . THR D 1 98 ? 32.301 38.261 -19.400 1.00 41.72 98 THR D C 1
ATOM 9430 O O . THR D 1 98 ? 32.335 39.419 -19.806 1.00 42.07 98 THR D O 1
ATOM 9434 N N . ILE D 1 99 ? 31.169 37.569 -19.324 1.00 39.32 99 ILE D N 1
ATOM 9435 C CA . ILE D 1 99 ? 29.924 38.116 -19.809 1.00 37.29 99 ILE D CA 1
ATOM 9436 C C . ILE D 1 99 ? 29.514 39.269 -18.919 1.00 37.31 99 ILE D C 1
ATOM 9437 O O . ILE D 1 99 ? 29.044 40.292 -19.409 1.00 36.64 99 ILE D O 1
ATOM 9442 N N . ARG D 1 100 ? 29.720 39.100 -17.613 1.00 37.53 100 ARG D N 1
ATOM 9443 C CA . ARG D 1 100 ? 29.373 40.113 -16.639 1.00 38.31 100 ARG D CA 1
ATOM 9444 C C . ARG D 1 100 ? 30.097 41.399 -16.968 1.00 39.94 100 ARG D C 1
ATOM 9445 O O . ARG D 1 100 ? 29.518 42.471 -16.849 1.00 40.32 100 ARG D O 1
ATOM 9453 N N . ALA D 1 101 ? 31.372 41.294 -17.347 1.00 41.03 101 ALA D N 1
ATOM 9454 C CA . ALA D 1 101 ? 32.229 42.478 -17.497 1.00 42.55 101 ALA D CA 1
ATOM 9455 C C . ALA D 1 101 ? 31.982 43.159 -18.839 1.00 42.47 101 ALA D C 1
ATOM 9456 O O . ALA D 1 101 ? 32.085 44.372 -18.945 1.00 43.14 101 ALA D O 1
ATOM 9458 N N . ILE D 1 102 ? 31.619 42.386 -19.857 1.00 41.67 102 ILE D N 1
ATOM 9459 C CA . ILE D 1 102 ? 31.171 42.994 -21.089 1.00 41.68 102 ILE D CA 1
ATOM 9460 C C . ILE D 1 102 ? 29.850 43.753 -20.851 1.00 41.10 102 ILE D C 1
ATOM 9461 O O . ILE D 1 102 ? 29.704 44.909 -21.254 1.00 42.21 102 ILE D O 1
ATOM 9466 N N . LEU D 1 103 ? 28.905 43.127 -20.162 1.00 38.33 103 LEU D N 1
ATOM 9467 C CA . LEU D 1 103 ? 27.656 43.790 -19.843 1.00 37.44 103 LEU D CA 1
ATOM 9468 C C . LEU D 1 103 ? 27.772 44.884 -18.750 1.00 38.89 103 LEU D C 1
ATOM 9469 O O . LEU D 1 103 ? 26.788 45.605 -18.457 1.00 38.30 103 LEU D O 1
ATOM 9474 N N . ASP D 1 104 ? 28.934 44.980 -18.095 1.00 39.23 104 ASP D N 1
ATOM 9475 C CA . ASP D 1 104 ? 28.987 45.753 -16.864 1.00 39.15 104 ASP D CA 1
ATOM 9476 C C . ASP D 1 104 ? 27.789 45.454 -15.911 1.00 37.56 104 ASP D C 1
ATOM 9477 O O . ASP D 1 104 ? 27.140 46.368 -15.377 1.00 35.91 104 ASP D O 1
ATOM 9482 N N . GLY D 1 105 ? 27.509 44.181 -15.674 1.00 35.10 105 GLY D N 1
ATOM 9483 C CA . GLY D 1 105 ? 26.267 43.828 -15.008 1.00 34.07 105 GLY D CA 1
ATOM 9484 C C . GLY D 1 105 ? 26.393 43.656 -13.516 1.00 34.61 105 GLY D C 1
ATOM 9485 O O . GLY D 1 105 ? 27.488 43.516 -12.996 1.00 36.00 105 GLY D O 1
ATOM 9486 N N . THR D 1 106 ? 25.261 43.720 -12.822 1.00 33.65 106 THR D N 1
ATOM 9487 C CA . THR D 1 106 ? 25.214 43.523 -11.392 1.00 33.41 106 THR D CA 1
ATOM 9488 C C . THR D 1 106 ? 24.469 42.230 -11.246 1.00 32.05 106 THR D C 1
ATOM 9489 O O . THR D 1 106 ? 23.614 41.933 -12.046 1.00 30.78 106 THR D O 1
ATOM 9493 N N . VAL D 1 107 ? 24.737 41.459 -10.216 1.00 33.46 107 VAL D N 1
ATOM 9494 C CA . VAL D 1 107 ? 24.092 40.152 -10.187 1.00 33.99 107 VAL D CA 1
ATOM 9495 C C . VAL D 1 107 ? 23.050 40.028 -9.082 1.00 33.28 107 VAL D C 1
ATOM 9496 O O . VAL D 1 107 ? 23.285 40.429 -7.958 1.00 35.07 107 VAL D O 1
ATOM 9500 N N . PHE D 1 108 ? 21.893 39.492 -9.441 1.00 31.94 108 PHE D N 1
ATOM 9501 C CA . PHE D 1 108 ? 20.787 39.314 -8.519 1.00 33.26 108 PHE D CA 1
ATOM 9502 C C . PHE D 1 108 ? 20.442 37.835 -8.297 1.00 33.37 108 PHE D C 1
ATOM 9503 O O . PHE D 1 108 ? 20.132 37.130 -9.235 1.00 33.07 108 PHE D O 1
ATOM 9511 N N . ARG D 1 109 ? 20.501 37.358 -7.063 1.00 34.73 109 ARG D N 1
ATOM 9512 C CA . ARG D 1 109 ? 20.078 35.996 -6.800 1.00 35.12 109 ARG D CA 1
ATOM 9513 C C . ARG D 1 109 ? 18.816 35.955 -5.929 1.00 34.67 109 ARG D C 1
ATOM 9514 O O . ARG D 1 109 ? 18.701 36.630 -4.895 1.00 33.96 109 ARG D O 1
ATOM 9518 N N . ALA D 1 110 ? 17.892 35.098 -6.317 1.00 34.03 110 ALA D N 1
ATOM 9519 C CA . ALA D 1 110 ? 16.625 35.031 -5.626 1.00 34.79 110 ALA D CA 1
ATOM 9520 C C . ALA D 1 110 ? 16.076 33.605 -5.534 1.00 34.95 110 ALA D C 1
ATOM 9521 O O . ALA D 1 110 ? 16.109 32.844 -6.493 1.00 35.14 110 ALA D O 1
ATOM 9523 N N . PRO D 1 111 ? 15.501 33.262 -4.397 1.00 35.76 111 PRO D N 1
ATOM 9524 C CA . PRO D 1 111 ? 14.963 31.917 -4.251 1.00 35.72 111 PRO D CA 1
ATOM 9525 C C . PRO D 1 111 ? 13.708 31.686 -5.109 1.00 35.47 111 PRO D C 1
ATOM 9526 O O . PRO D 1 111 ? 13.132 32.625 -5.677 1.00 33.27 111 PRO D O 1
ATOM 9530 N N . ILE D 1 112 ? 13.315 30.420 -5.220 1.00 36.15 112 ILE D N 1
ATOM 9531 C CA . ILE D 1 112 ? 12.087 30.052 -5.893 1.00 35.72 112 ILE D CA 1
ATOM 9532 C C . ILE D 1 112 ? 11.190 29.509 -4.813 1.00 37.19 112 ILE D C 1
ATOM 9533 O O . ILE D 1 112 ? 11.424 28.452 -4.285 1.00 39.03 112 ILE D O 1
ATOM 9538 N N . VAL D 1 113 ? 10.150 30.240 -4.464 1.00 37.41 113 VAL D N 1
ATOM 9539 C CA . VAL D 1 113 ? 9.323 29.797 -3.378 1.00 39.29 113 VAL D CA 1
ATOM 9540 C C . VAL D 1 113 ? 8.359 28.684 -3.771 1.00 39.38 113 VAL D C 1
ATOM 9541 O O . VAL D 1 113 ? 7.662 28.808 -4.766 1.00 39.22 113 VAL D O 1
ATOM 9545 N N . VAL D 1 114 ? 8.324 27.614 -2.969 1.00 40.10 114 VAL D N 1
ATOM 9546 C CA . VAL D 1 114 ? 7.251 26.642 -3.044 1.00 40.80 114 VAL D CA 1
ATOM 9547 C C . VAL D 1 114 ? 6.655 26.405 -1.654 1.00 42.22 114 VAL D C 1
ATOM 9548 O O . VAL D 1 114 ? 7.356 26.092 -0.711 1.00 43.21 114 VAL D O 1
ATOM 9552 N N . ASN D 1 115 ? 5.347 26.564 -1.544 1.00 42.36 115 ASN D N 1
ATOM 9553 C CA . ASN D 1 115 ? 4.700 26.565 -0.247 1.00 43.68 115 ASN D CA 1
ATOM 9554 C C . ASN D 1 115 ? 5.145 25.364 0.601 1.00 44.17 115 ASN D C 1
ATOM 9555 O O . ASN D 1 115 ? 5.418 25.513 1.792 1.00 45.20 115 ASN D O 1
ATOM 9560 N N . SER D 1 116 ? 5.233 24.175 0.009 1.00 43.08 116 SER D N 1
ATOM 9561 C CA . SER D 1 116 ? 5.564 22.990 0.793 1.00 43.48 116 SER D CA 1
ATOM 9562 C C . SER D 1 116 ? 7.036 22.916 1.221 1.00 43.46 116 SER D C 1
ATOM 9563 O O . SER D 1 116 ? 7.435 21.993 1.923 1.00 45.52 116 SER D O 1
ATOM 9566 N N . ILE D 1 117 ? 7.853 23.853 0.749 1.00 41.88 117 ILE D N 1
ATOM 9567 C CA . ILE D 1 117 ? 9.218 23.985 1.208 1.00 41.87 117 ILE D CA 1
ATOM 9568 C C . ILE D 1 117 ? 9.281 25.190 2.133 1.00 42.22 117 ILE D C 1
ATOM 9569 O O . ILE D 1 117 ? 9.229 26.344 1.697 1.00 40.18 117 ILE D O 1
ATOM 9574 N N . LYS D 1 118 ? 9.380 24.903 3.416 1.00 45.04 118 LYS D N 1
ATOM 9575 C CA . LYS D 1 118 ? 9.198 25.894 4.471 1.00 47.31 118 LYS D CA 1
ATOM 9576 C C . LYS D 1 118 ? 10.444 26.721 4.644 1.00 47.60 118 LYS D C 1
ATOM 9577 O O . LYS D 1 118 ? 11.522 26.181 4.865 1.00 48.66 118 LYS D O 1
ATOM 9583 N N . PRO D 1 119 ? 10.306 28.040 4.559 1.00 47.54 119 PRO D N 1
ATOM 9584 C CA . PRO D 1 119 ? 11.419 28.916 4.898 1.00 47.81 119 PRO D CA 1
ATOM 9585 C C . PRO D 1 119 ? 11.745 28.806 6.377 1.00 50.54 119 PRO D C 1
ATOM 9586 O O . PRO D 1 119 ? 10.882 28.456 7.165 1.00 51.61 119 PRO D O 1
ATOM 9590 N N . PHE D 1 120 ? 12.983 29.110 6.755 1.00 51.90 120 PHE D N 1
ATOM 9591 C CA . PHE D 1 120 ? 13.358 29.105 8.170 1.00 54.37 120 PHE D CA 1
ATOM 9592 C C . PHE D 1 120 ? 13.003 30.410 8.869 1.00 54.74 120 PHE D C 1
ATOM 9593 O O . PHE D 1 120 ? 12.752 30.436 10.060 1.00 55.97 120 PHE D O 1
ATOM 9601 N N . VAL D 1 121 ? 12.958 31.507 8.125 1.00 53.90 121 VAL D N 1
ATOM 9602 C CA . VAL D 1 121 ? 12.266 32.685 8.647 1.00 54.54 121 VAL D CA 1
ATOM 9603 C C . VAL D 1 121 ? 10.772 32.500 8.339 1.00 54.09 121 VAL D C 1
ATOM 9604 O O . VAL D 1 121 ? 10.381 32.440 7.180 1.00 52.49 121 VAL D O 1
ATOM 9608 N N . LYS D 1 122 ? 9.959 32.380 9.379 1.00 56.10 122 LYS D N 1
ATOM 9609 C CA . LYS D 1 122 ? 8.525 32.093 9.223 1.00 56.34 122 LYS D CA 1
ATOM 9610 C C . LYS D 1 122 ? 7.862 32.931 8.111 1.00 54.22 122 LYS D C 1
ATOM 9611 O O . LYS D 1 122 ? 7.394 32.406 7.092 1.00 52.90 122 LYS D O 1
ATOM 9612 N N . GLY D 1 123 ? 7.815 34.240 8.312 1.00 53.48 123 GLY D N 1
ATOM 9613 C CA . GLY D 1 123 ? 7.021 35.052 7.417 1.00 51.63 123 GLY D CA 1
ATOM 9614 C C . GLY D 1 123 ? 7.479 35.165 5.977 1.00 49.01 123 GLY D C 1
ATOM 9615 O O . GLY D 1 123 ? 6.773 35.774 5.184 1.00 48.65 123 GLY D O 1
ATOM 9616 N N . TRP D 1 124 ? 8.650 34.629 5.626 1.00 47.06 124 TRP D N 1
ATOM 9617 C CA . TRP D 1 124 ? 9.213 34.935 4.314 1.00 45.08 124 TRP D CA 1
ATOM 9618 C C . TRP D 1 124 ? 8.608 34.137 3.156 1.00 43.99 124 TRP D C 1
ATOM 9619 O O . TRP D 1 124 ? 9.058 33.016 2.865 1.00 43.75 124 TRP D O 1
ATOM 9630 N N . LYS D 1 125 ? 7.614 34.719 2.481 1.00 58.99 125 LYS D N 1
ATOM 9631 C CA . LYS D 1 125 ? 6.876 33.996 1.450 1.00 58.48 125 LYS D CA 1
ATOM 9632 C C . LYS D 1 125 ? 7.024 34.583 0.051 1.00 54.89 125 LYS D C 1
ATOM 9633 O O . LYS D 1 125 ? 6.514 34.034 -0.914 1.00 53.96 125 LYS D O 1
ATOM 9636 N N . LYS D 1 126 ? 7.706 35.715 -0.052 1.00 52.18 126 LYS D N 1
ATOM 9637 C CA . LYS D 1 126 ? 7.994 36.261 -1.337 1.00 49.65 126 LYS D CA 1
ATOM 9638 C C . LYS D 1 126 ? 9.512 36.346 -1.481 1.00 49.00 126 LYS D C 1
ATOM 9639 O O . LYS D 1 126 ? 10.212 36.661 -0.535 1.00 48.53 126 LYS D O 1
ATOM 9643 N N . PRO D 1 127 ? 10.030 36.059 -2.675 1.00 48.01 127 PRO D N 1
ATOM 9644 C CA . PRO D 1 127 ? 11.466 35.956 -2.762 1.00 47.37 127 PRO D CA 1
ATOM 9645 C C . PRO D 1 127 ? 12.181 37.287 -2.489 1.00 45.01 127 PRO D C 1
ATOM 9646 O O . PRO D 1 127 ? 11.741 38.371 -2.938 1.00 43.47 127 PRO D O 1
ATOM 9650 N N . ILE D 1 128 ? 13.283 37.202 -1.768 1.00 43.52 128 ILE D N 1
ATOM 9651 C CA . ILE D 1 128 ? 14.100 38.361 -1.611 1.00 41.49 128 ILE D CA 1
ATOM 9652 C C . ILE D 1 128 ? 15.288 38.226 -2.540 1.00 41.35 128 ILE D C 1
ATOM 9653 O O . ILE D 1 128 ? 15.980 37.210 -2.526 1.00 42.17 128 ILE D O 1
ATOM 9658 N N . SER D 1 129 ? 15.513 39.253 -3.346 1.00 39.64 129 SER D N 1
ATOM 9659 C CA . SER D 1 129 ? 16.609 39.270 -4.273 1.00 40.28 129 SER D CA 1
ATOM 9660 C C . SER D 1 129 ? 17.849 39.967 -3.714 1.00 39.94 129 SER D C 1
ATOM 9661 O O . SER D 1 129 ? 17.857 41.165 -3.430 1.00 38.59 129 SER D O 1
ATOM 9664 N N . ILE D 1 130 ? 18.913 39.208 -3.569 1.00 40.79 130 ILE D N 1
ATOM 9665 C CA . ILE D 1 130 ? 20.155 39.782 -3.096 1.00 41.17 130 ILE D CA 1
ATOM 9666 C C . ILE D 1 130 ? 20.987 40.250 -4.276 1.00 40.42 130 ILE D C 1
ATOM 9667 O O . ILE D 1 130 ? 21.269 39.498 -5.199 1.00 40.50 130 ILE D O 1
ATOM 9672 N N . ALA D 1 131 ? 21.358 41.508 -4.250 1.00 40.91 131 ALA D N 1
ATOM 9673 C CA . ALA D 1 131 ? 21.999 42.115 -5.388 1.00 42.99 131 ALA D CA 1
ATOM 9674 C C . ALA D 1 131 ? 23.477 42.416 -5.072 1.00 45.10 131 ALA D C 1
ATOM 9675 O O . ALA D 1 131 ? 23.792 42.967 -4.000 1.00 45.32 131 ALA D O 1
ATOM 9677 N N . ARG D 1 132 ? 24.374 42.063 -5.993 1.00 47.61 132 ARG D N 1
ATOM 9678 C CA . ARG D 1 132 ? 25.816 42.421 -5.857 1.00 50.52 132 ARG D CA 1
ATOM 9679 C C . ARG D 1 132 ? 26.396 42.882 -7.188 1.00 51.31 132 ARG D C 1
ATOM 9680 O O . ARG D 1 132 ? 26.088 42.301 -8.253 1.00 51.19 132 ARG D O 1
ATOM 9688 N N . HIS D 1 133 ? 27.253 43.903 -7.130 1.00 53.12 133 HIS D N 1
ATOM 9689 C CA . HIS D 1 133 ? 27.868 44.428 -8.357 1.00 55.60 133 HIS D CA 1
ATOM 9690 C C . HIS D 1 133 ? 28.949 43.536 -8.968 1.00 58.68 133 HIS D C 1
ATOM 9691 O O . HIS D 1 133 ? 29.362 43.757 -10.096 1.00 59.76 133 HIS D O 1
ATOM 9698 N N . ALA D 1 134 ? 29.406 42.526 -8.254 1.00 62.36 134 ALA D N 1
ATOM 9699 C CA . ALA D 1 134 ? 30.349 41.619 -8.877 1.00 66.70 134 ALA D CA 1
ATOM 9700 C C . ALA D 1 134 ? 30.644 40.457 -7.936 1.00 70.07 134 ALA D C 1
ATOM 9701 O O . ALA D 1 134 ? 31.518 40.574 -7.078 1.00 70.55 134 ALA D O 1
ATOM 9703 N N . TYR D 1 135 ? 29.942 39.336 -8.096 1.00 73.55 135 TYR D N 1
ATOM 9704 C CA . TYR D 1 135 ? 29.894 38.340 -7.002 1.00 77.48 135 TYR D CA 1
ATOM 9705 C C . TYR D 1 135 ? 30.924 37.190 -6.956 1.00 79.98 135 TYR D C 1
ATOM 9706 O O . TYR D 1 135 ? 30.611 36.079 -7.407 1.00 81.94 135 TYR D O 1
ATOM 9715 N N . GLY D 1 136 ? 32.108 37.421 -6.374 1.00 80.34 136 GLY D N 1
ATOM 9716 C CA . GLY D 1 136 ? 33.052 36.307 -6.117 1.00 83.21 136 GLY D CA 1
ATOM 9717 C C . GLY D 1 136 ? 34.560 36.537 -6.280 1.00 83.78 136 GLY D C 1
ATOM 9718 O O . GLY D 1 136 ? 35.224 35.790 -6.989 1.00 85.47 136 GLY D O 1
ATOM 9719 N N . ASP D 1 137 ? 35.108 37.555 -5.609 1.00 82.63 137 ASP D N 1
ATOM 9720 C CA . ASP D 1 137 ? 36.544 37.862 -5.681 1.00 82.49 137 ASP D CA 1
ATOM 9721 C C . ASP D 1 137 ? 36.992 38.711 -4.492 1.00 81.44 137 ASP D C 1
ATOM 9722 O O . ASP D 1 137 ? 36.302 38.782 -3.471 1.00 80.86 137 ASP D O 1
ATOM 9723 N N . ASN D 1 141 ? 40.160 43.233 -3.978 1.00 54.49 141 ASN D N 1
ATOM 9724 C CA . ASN D 1 141 ? 40.839 43.892 -2.854 1.00 54.67 141 ASN D CA 1
ATOM 9725 C C . ASN D 1 141 ? 42.293 43.385 -2.687 1.00 54.46 141 ASN D C 1
ATOM 9726 O O . ASN D 1 141 ? 42.611 42.232 -3.014 1.00 56.18 141 ASN D O 1
ATOM 9731 N N . VAL D 1 142 ? 43.177 44.227 -2.168 1.00 51.90 142 VAL D N 1
ATOM 9732 C CA . VAL D 1 142 ? 44.579 43.843 -2.077 1.00 51.19 142 VAL D CA 1
ATOM 9733 C C . VAL D 1 142 ? 45.034 43.724 -0.628 1.00 50.84 142 VAL D C 1
ATOM 9734 O O . VAL D 1 142 ? 44.581 44.459 0.260 1.00 49.53 142 VAL D O 1
ATOM 9738 N N . GLU D 1 143 ? 45.929 42.785 -0.386 1.00 51.33 143 GLU D N 1
ATOM 9739 C CA . GLU D 1 143 ? 46.413 42.545 0.962 1.00 51.95 143 GLU D CA 1
ATOM 9740 C C . GLU D 1 143 ? 47.918 42.584 0.962 1.00 51.56 143 GLU D C 1
ATOM 9741 O O . GLU D 1 143 ? 48.545 42.335 -0.054 1.00 52.28 143 GLU D O 1
ATOM 9747 N N . TYR D 1 144 ? 48.507 42.872 2.106 1.00 51.05 144 TYR D N 1
ATOM 9748 C CA . TYR D 1 144 ? 49.941 42.758 2.243 1.00 51.32 144 TYR D CA 1
ATOM 9749 C C . TYR D 1 144 ? 50.187 42.199 3.620 1.00 52.72 144 TYR D C 1
ATOM 9750 O O . TYR D 1 144 ? 49.538 42.611 4.561 1.00 52.19 144 TYR D O 1
ATOM 9759 N N . TYR D 1 145 ? 51.084 41.233 3.745 1.00 54.76 145 TYR D N 1
ATOM 9760 C CA . TYR D 1 145 ? 51.370 40.662 5.052 1.00 56.82 145 TYR D CA 1
ATOM 9761 C C . TYR D 1 145 ? 52.594 41.338 5.604 1.00 55.83 145 TYR D C 1
ATOM 9762 O O . TYR D 1 145 ? 53.642 41.306 4.980 1.00 56.57 145 TYR D O 1
ATOM 9771 N N . VAL D 1 146 ? 52.459 41.962 6.767 1.00 54.64 146 VAL D N 1
ATOM 9772 C CA . VAL D 1 146 ? 53.573 42.636 7.387 1.00 53.92 146 VAL D CA 1
ATOM 9773 C C . VAL D 1 146 ? 54.410 41.619 8.141 1.00 56.07 146 VAL D C 1
ATOM 9774 O O . VAL D 1 146 ? 53.906 40.873 8.978 1.00 57.90 146 VAL D O 1
ATOM 9778 N N . PRO D 1 147 ? 55.701 41.560 7.824 1.00 56.02 147 PRO D N 1
ATOM 9779 C CA . PRO D 1 147 ? 56.540 40.530 8.427 1.00 58.29 147 PRO D CA 1
ATOM 9780 C C . PRO D 1 147 ? 57.052 40.953 9.791 1.00 58.60 147 PRO D C 1
ATOM 9781 O O . PRO D 1 147 ? 57.420 40.099 10.599 1.00 60.49 147 PRO D O 1
ATOM 9785 N N . SER D 1 148 ? 57.082 42.263 10.039 1.00 55.80 148 SER D N 1
ATOM 9786 C CA . SER D 1 148 ? 57.763 42.777 11.221 1.00 56.31 148 SER D CA 1
ATOM 9787 C C . SER D 1 148 ? 57.297 44.200 11.533 1.00 53.55 148 SER D C 1
ATOM 9788 O O . SER D 1 148 ? 56.477 44.745 10.826 1.00 52.16 148 SER D O 1
ATOM 9791 N N . ALA D 1 149 ? 57.844 44.814 12.574 1.00 53.47 149 ALA D N 1
ATOM 9792 C CA . ALA D 1 149 ? 57.470 46.185 12.918 1.00 51.44 149 ALA D CA 1
ATOM 9793 C C . ALA D 1 149 ? 57.665 47.187 11.770 1.00 48.87 149 ALA D C 1
ATOM 9794 O O . ALA D 1 149 ? 58.678 47.175 11.063 1.00 49.23 149 ALA D O 1
ATOM 9796 N N . GLY D 1 150 ? 56.695 48.069 11.615 1.00 46.51 150 GLY D N 1
ATOM 9797 C CA . GLY D 1 150 ? 56.856 49.246 10.797 1.00 45.00 150 GLY D CA 1
ATOM 9798 C C . GLY D 1 150 ? 55.556 50.006 10.620 1.00 44.04 150 GLY D C 1
ATOM 9799 O O . GLY D 1 150 ? 54.541 49.677 11.232 1.00 45.58 150 GLY D O 1
ATOM 9800 N N . LYS D 1 151 ? 55.572 51.008 9.754 1.00 42.87 151 LYS D N 1
ATOM 9801 C CA . LYS D 1 151 ? 54.465 51.935 9.608 1.00 41.78 151 LYS D CA 1
ATOM 9802 C C . LYS D 1 151 ? 53.675 51.628 8.356 1.00 40.58 151 LYS D C 1
ATOM 9803 O O . LYS D 1 151 ? 54.197 51.791 7.236 1.00 40.26 151 LYS D O 1
ATOM 9809 N N . ALA D 1 152 ? 52.423 51.210 8.520 1.00 39.49 152 ALA D N 1
ATOM 9810 C CA . ALA D 1 152 ? 51.539 50.995 7.371 1.00 37.88 152 ALA D CA 1
ATOM 9811 C C . ALA D 1 152 ? 50.739 52.243 6.973 1.00 36.31 152 ALA D C 1
ATOM 9812 O O . ALA D 1 152 ? 50.158 52.905 7.829 1.00 36.46 152 ALA D O 1
ATOM 9814 N N . GLU D 1 153 ? 50.679 52.517 5.673 1.00 35.12 153 GLU D N 1
ATOM 9815 C CA . GLU D 1 153 ? 49.992 53.680 5.122 1.00 34.87 153 GLU D CA 1
ATOM 9816 C C . GLU D 1 153 ? 49.122 53.424 3.892 1.00 34.33 153 GLU D C 1
ATOM 9817 O O . GLU D 1 153 ? 49.362 52.550 3.093 1.00 34.12 153 GLU D O 1
ATOM 9823 N N . LEU D 1 154 ? 48.118 54.264 3.749 1.00 34.24 154 LEU D N 1
ATOM 9824 C CA . LEU D 1 154 ? 47.179 54.237 2.665 1.00 34.12 154 LEU D CA 1
ATOM 9825 C C . LEU D 1 154 ? 47.533 55.506 1.935 1.00 32.94 154 LEU D C 1
ATOM 9826 O O . LEU D 1 154 ? 47.505 56.567 2.532 1.00 33.21 154 LEU D O 1
ATOM 9831 N N . VAL D 1 155 ? 47.878 55.412 0.657 1.00 32.36 155 VAL D N 1
ATOM 9832 C CA . VAL D 1 155 ? 48.563 56.510 0.002 1.00 30.96 155 VAL D CA 1
ATOM 9833 C C . VAL D 1 155 ? 47.942 56.752 -1.347 1.00 30.92 155 VAL D C 1
ATOM 9834 O O . VAL D 1 155 ? 47.562 55.799 -2.061 1.00 28.99 155 VAL D O 1
ATOM 9838 N N . PHE D 1 156 ? 47.789 58.031 -1.694 1.00 29.89 156 PHE D N 1
ATOM 9839 C CA . PHE D 1 156 ? 47.314 58.335 -3.027 1.00 29.82 156 PHE D CA 1
ATOM 9840 C C . PHE D 1 156 ? 48.199 59.383 -3.736 1.00 31.70 156 PHE D C 1
ATOM 9841 O O . PHE D 1 156 ? 48.568 60.409 -3.154 1.00 32.14 156 PHE D O 1
ATOM 9849 N N . THR D 1 157 ? 48.537 59.115 -4.985 1.00 32.74 157 THR D N 1
ATOM 9850 C CA . THR D 1 157 ? 49.365 60.012 -5.767 1.00 35.00 157 THR D CA 1
ATOM 9851 C C . THR D 1 157 ? 48.564 60.497 -6.970 1.00 36.32 157 THR D C 1
ATOM 9852 O O . THR D 1 157 ? 48.248 59.703 -7.858 1.00 36.73 157 THR D O 1
ATOM 9856 N N . SER D 1 158 ? 48.221 61.780 -7.029 1.00 37.69 158 SER D N 1
ATOM 9857 C CA . SER D 1 158 ? 47.392 62.233 -8.162 1.00 40.29 158 SER D CA 1
ATOM 9858 C C . SER D 1 158 ? 48.203 62.358 -9.445 1.00 42.01 158 SER D C 1
ATOM 9859 O O . SER D 1 158 ? 49.439 62.335 -9.399 1.00 42.44 158 SER D O 1
ATOM 9862 N N . GLU D 1 159 ? 47.518 62.446 -10.590 1.00 44.25 159 GLU D N 1
ATOM 9863 C CA . GLU D 1 159 ? 48.196 62.672 -11.894 1.00 46.80 159 GLU D CA 1
ATOM 9864 C C . GLU D 1 159 ? 49.440 63.544 -11.796 1.00 47.94 159 GLU D C 1
ATOM 9865 O O . GLU D 1 159 ? 50.519 63.151 -12.256 1.00 48.72 159 GLU D O 1
ATOM 9868 N N . ASN D 1 160 ? 49.259 64.741 -11.230 1.00 48.42 160 ASN D N 1
ATOM 9869 C CA . ASN D 1 160 ? 50.313 65.762 -11.166 1.00 50.37 160 ASN D CA 1
ATOM 9870 C C . ASN D 1 160 ? 51.466 65.432 -10.231 1.00 48.81 160 ASN D C 1
ATOM 9871 O O . ASN D 1 160 ? 52.355 66.227 -10.061 1.00 50.83 160 ASN D O 1
ATOM 9876 N N . GLY D 1 161 ? 51.465 64.267 -9.608 1.00 46.22 161 GLY D N 1
ATOM 9877 C CA . GLY D 1 161 ? 52.551 63.961 -8.716 1.00 44.20 161 GLY D CA 1
ATOM 9878 C C . GLY D 1 161 ? 52.346 64.257 -7.237 1.00 42.35 161 GLY D C 1
ATOM 9879 O O . GLY D 1 161 ? 53.180 63.900 -6.417 1.00 42.04 161 GLY D O 1
ATOM 9880 N N . GLU D 1 162 ? 51.247 64.889 -6.863 1.00 42.20 162 GLU D N 1
ATOM 9881 C CA . GLU D 1 162 ? 51.057 65.222 -5.449 1.00 41.40 162 GLU D CA 1
ATOM 9882 C C . GLU D 1 162 ? 50.694 64.002 -4.622 1.00 39.55 162 GLU D C 1
ATOM 9883 O O . GLU D 1 162 ? 49.838 63.222 -4.986 1.00 39.07 162 GLU D O 1
ATOM 9889 N N . VAL D 1 163 ? 51.371 63.808 -3.509 1.00 38.66 163 VAL D N 1
ATOM 9890 C CA . VAL D 1 163 ? 51.154 62.605 -2.734 1.00 37.95 163 VAL D CA 1
ATOM 9891 C C . VAL D 1 163 ? 50.444 62.924 -1.423 1.00 38.38 163 VAL D C 1
ATOM 9892 O O . VAL D 1 163 ? 50.806 63.903 -0.747 1.00 39.29 163 VAL D O 1
ATOM 9896 N N . SER D 1 164 ? 49.414 62.153 -1.085 1.00 37.97 164 SER D N 1
ATOM 9897 C CA . SER D 1 164 ? 48.817 62.225 0.267 1.00 38.74 164 SER D CA 1
ATOM 9898 C C . SER D 1 164 ? 48.752 60.872 0.909 1.00 37.85 164 SER D C 1
ATOM 9899 O O . SER D 1 164 ? 48.475 59.874 0.242 1.00 38.07 164 SER D O 1
ATOM 9902 N N . ARG D 1 165 ? 49.021 60.870 2.205 1.00 37.50 165 ARG D N 1
ATOM 9903 C CA . ARG D 1 165 ? 49.163 59.666 2.994 1.00 37.83 165 ARG D CA 1
ATOM 9904 C C . ARG D 1 165 ? 48.412 59.807 4.309 1.00 36.63 165 ARG D C 1
ATOM 9905 O O . ARG D 1 165 ? 48.267 60.922 4.853 1.00 35.94 165 ARG D O 1
ATOM 9913 N N . GLN D 1 166 ? 47.985 58.657 4.821 1.00 34.43 166 GLN D N 1
ATOM 9914 C CA . GLN D 1 166 ? 47.442 58.563 6.148 1.00 34.86 166 GLN D CA 1
ATOM 9915 C C . GLN D 1 166 ? 47.991 57.310 6.752 1.00 34.68 166 GLN D C 1
ATOM 9916 O O . GLN D 1 166 ? 48.152 56.324 6.048 1.00 34.85 166 GLN D O 1
ATOM 9922 N N . THR D 1 167 ? 48.244 57.325 8.047 1.00 34.85 167 THR D N 1
ATOM 9923 C CA . THR D 1 167 ? 48.681 56.141 8.732 1.00 35.95 167 THR D CA 1
ATOM 9924 C C . THR D 1 167 ? 47.557 55.125 8.885 1.00 36.04 167 THR D C 1
ATOM 9925 O O . THR D 1 167 ? 46.441 55.448 9.303 1.00 37.26 167 THR D O 1
ATOM 9929 N N . ILE D 1 168 ? 47.837 53.877 8.566 1.00 35.93 168 ILE D N 1
ATOM 9930 C CA . ILE D 1 168 ? 46.853 52.850 8.850 1.00 36.00 168 ILE D CA 1
ATOM 9931 C C . ILE D 1 168 ? 47.084 52.317 10.225 1.00 38.43 168 ILE D C 1
ATOM 9932 O O . ILE D 1 168 ? 46.152 52.154 10.994 1.00 38.97 168 ILE D O 1
ATOM 9937 N N . HIS D 1 169 ? 48.347 52.036 10.519 1.00 39.79 169 HIS D N 1
ATOM 9938 C CA . HIS D 1 169 ? 48.734 51.443 11.787 1.00 42.61 169 HIS D CA 1
ATOM 9939 C C . HIS D 1 169 ? 50.252 51.339 11.900 1.00 44.00 169 HIS D C 1
ATOM 9940 O O . HIS D 1 169 ? 50.953 51.115 10.901 1.00 42.72 169 HIS D O 1
ATOM 9947 N N . GLU D 1 170 ? 50.744 51.480 13.126 1.00 46.19 170 GLU D N 1
ATOM 9948 C CA . GLU D 1 170 ? 52.161 51.381 13.404 1.00 48.16 170 GLU D CA 1
ATOM 9949 C C . GLU D 1 170 ? 52.374 50.028 14.027 1.00 49.87 170 GLU D C 1
ATOM 9950 O O . GLU D 1 170 ? 52.062 49.831 15.198 1.00 52.44 170 GLU D O 1
ATOM 9956 N N . PHE D 1 171 ? 52.878 49.079 13.255 1.00 49.41 171 PHE D N 1
ATOM 9957 C CA . PHE D 1 171 ? 52.976 47.718 13.763 1.00 50.95 171 PHE D CA 1
ATOM 9958 C C . PHE D 1 171 ? 54.163 47.559 14.699 1.00 53.06 171 PHE D C 1
ATOM 9959 O O . PHE D 1 171 ? 55.201 48.206 14.537 1.00 51.81 171 PHE D O 1
ATOM 9967 N N . ASP D 1 172 ? 53.991 46.664 15.656 1.00 55.63 172 ASP D N 1
ATOM 9968 C CA . ASP D 1 172 ? 55.017 46.322 16.598 1.00 59.02 172 ASP D CA 1
ATOM 9969 C C . ASP D 1 172 ? 55.214 44.812 16.478 1.00 60.56 172 ASP D C 1
ATOM 9970 O O . ASP D 1 172 ? 55.957 44.202 17.230 1.00 63.20 172 ASP D O 1
ATOM 9975 N N . GLY D 1 173 ? 54.538 44.209 15.508 1.00 59.34 173 GLY D N 1
ATOM 9976 C CA . GLY D 1 173 ? 54.664 42.782 15.270 1.00 60.64 173 GLY D CA 1
ATOM 9977 C C . GLY D 1 173 ? 54.121 42.522 13.884 1.00 58.50 173 GLY D C 1
ATOM 9978 O O . GLY D 1 173 ? 53.747 43.466 13.198 1.00 56.48 173 GLY D O 1
ATOM 9979 N N . PRO D 1 174 ? 54.070 41.244 13.465 1.00 59.64 174 PRO D N 1
ATOM 9980 C CA . PRO D 1 174 ? 53.545 40.848 12.152 1.00 58.17 174 PRO D CA 1
ATOM 9981 C C . PRO D 1 174 ? 52.020 40.936 12.062 1.00 57.39 174 PRO D C 1
ATOM 9982 O O . PRO D 1 174 ? 51.348 40.769 13.066 1.00 58.90 174 PRO D O 1
ATOM 9986 N N . GLY D 1 175 ? 51.478 41.167 10.865 1.00 55.36 175 GLY D N 1
ATOM 9987 C CA . GLY D 1 175 ? 50.030 41.129 10.665 1.00 54.77 175 GLY D CA 1
ATOM 9988 C C . GLY D 1 175 ? 49.642 41.320 9.211 1.00 52.92 175 GLY D C 1
ATOM 9989 O O . GLY D 1 175 ? 50.380 40.947 8.315 1.00 53.54 175 GLY D O 1
ATOM 9990 N N . VAL D 1 176 ? 48.488 41.914 8.970 1.00 50.64 176 VAL D N 1
ATOM 9991 C CA . VAL D 1 176 ? 48.045 42.135 7.625 1.00 49.34 176 VAL D CA 1
ATOM 9992 C C . VAL D 1 176 ? 47.472 43.543 7.460 1.00 47.11 176 VAL D C 1
ATOM 9993 O O . VAL D 1 176 ? 46.947 44.126 8.390 1.00 47.05 176 VAL D O 1
ATOM 9997 N N . ILE D 1 177 ? 47.583 44.077 6.257 1.00 45.73 177 ILE D N 1
ATOM 9998 C CA . ILE D 1 177 ? 46.898 45.305 5.904 1.00 43.61 177 ILE D CA 1
ATOM 9999 C C . ILE D 1 177 ? 46.146 45.086 4.604 1.00 42.88 177 ILE D C 1
ATOM 10000 O O . ILE D 1 177 ? 46.500 44.218 3.819 1.00 43.32 177 ILE D O 1
ATOM 10005 N N . MET D 1 178 ? 45.078 45.843 4.404 1.00 42.03 178 MET D N 1
ATOM 10006 C CA . MET D 1 178 ? 44.177 45.598 3.319 1.00 42.04 178 MET D CA 1
ATOM 10007 C C . MET D 1 178 ? 43.750 46.932 2.763 1.00 39.15 178 MET D C 1
ATOM 10008 O O . MET D 1 178 ? 43.580 47.868 3.507 1.00 38.03 178 MET D O 1
ATOM 10013 N N . GLY D 1 179 ? 43.572 46.986 1.446 1.00 38.44 179 GLY D N 1
ATOM 10014 C CA . GLY D 1 179 ? 43.122 48.164 0.736 1.00 37.20 179 GLY D CA 1
ATOM 10015 C C . GLY D 1 179 ? 41.881 47.800 -0.059 1.00 37.49 179 GLY D C 1
ATOM 10016 O O . GLY D 1 179 ? 41.757 46.689 -0.563 1.00 39.06 179 GLY D O 1
ATOM 10017 N N . MET D 1 180 ? 40.940 48.728 -0.139 1.00 36.44 180 MET D N 1
ATOM 10018 C CA . MET D 1 180 ? 39.715 48.503 -0.854 1.00 36.56 180 MET D CA 1
ATOM 10019 C C . MET D 1 180 ? 39.422 49.762 -1.683 1.00 34.37 180 MET D C 1
ATOM 10020 O O . MET D 1 180 ? 39.730 50.916 -1.277 1.00 33.32 180 MET D O 1
ATOM 10025 N N . HIS D 1 181 ? 38.822 49.573 -2.848 1.00 32.60 181 HIS D N 1
ATOM 10026 C CA . HIS D 1 181 ? 38.440 50.757 -3.571 1.00 31.15 181 HIS D CA 1
ATOM 10027 C C . HIS D 1 181 ? 37.096 50.638 -4.270 1.00 30.75 181 HIS D C 1
ATOM 10028 O O . HIS D 1 181 ? 36.601 49.537 -4.530 1.00 29.99 181 HIS D O 1
ATOM 10035 N N . ASN D 1 182 ? 36.559 51.790 -4.654 1.00 30.00 182 ASN D N 1
ATOM 10036 C CA . ASN D 1 182 ? 35.431 51.828 -5.567 1.00 30.56 182 ASN D CA 1
ATOM 10037 C C . ASN D 1 182 ? 35.468 53.127 -6.330 1.00 30.54 182 ASN D C 1
ATOM 10038 O O . ASN D 1 182 ? 35.684 54.165 -5.726 1.00 31.86 182 ASN D O 1
ATOM 10043 N N . THR D 1 183 ? 35.268 53.090 -7.641 1.00 31.72 183 THR D N 1
ATOM 10044 C CA . THR D 1 183 ? 35.137 54.315 -8.427 1.00 32.33 183 THR D CA 1
ATOM 10045 C C . THR D 1 183 ? 33.666 54.757 -8.426 1.00 32.49 183 THR D C 1
ATOM 10046 O O . THR D 1 183 ? 32.750 53.904 -8.366 1.00 33.07 183 THR D O 1
ATOM 10050 N N . ASP D 1 184 ? 33.448 56.069 -8.483 1.00 31.86 184 ASP D N 1
ATOM 10051 C CA . ASP D 1 184 ? 32.118 56.616 -8.658 1.00 32.42 184 ASP D CA 1
ATOM 10052 C C . ASP D 1 184 ? 31.431 55.880 -9.788 1.00 32.51 184 ASP D C 1
ATOM 10053 O O . ASP D 1 184 ? 30.301 55.449 -9.654 1.00 32.20 184 ASP D O 1
ATOM 10058 N N . LYS D 1 185 ? 32.131 55.738 -10.900 1.00 33.31 185 LYS D N 1
ATOM 10059 C CA . LYS D 1 185 ? 31.636 55.004 -12.023 1.00 34.99 185 LYS D CA 1
ATOM 10060 C C . LYS D 1 185 ? 31.054 53.619 -11.606 1.00 34.29 185 LYS D C 1
ATOM 10061 O O . LYS D 1 185 ? 29.933 53.306 -11.968 1.00 34.50 185 LYS D O 1
ATOM 10067 N N . SER D 1 186 ? 31.792 52.777 -10.888 1.00 32.94 186 SER D N 1
ATOM 10068 C CA . SER D 1 186 ? 31.204 51.479 -10.561 1.00 33.52 186 SER D CA 1
ATOM 10069 C C . SER D 1 186 ? 29.950 51.634 -9.664 1.00 32.58 186 SER D C 1
ATOM 10070 O O . SER D 1 186 ? 29.024 50.852 -9.793 1.00 33.01 186 SER D O 1
ATOM 10073 N N . ILE D 1 187 ? 29.925 52.627 -8.769 1.00 30.96 187 ILE D N 1
ATOM 10074 C CA . ILE D 1 187 ? 28.804 52.780 -7.852 1.00 30.37 187 ILE D CA 1
ATOM 10075 C C . ILE D 1 187 ? 27.542 53.198 -8.631 1.00 30.31 187 ILE D C 1
ATOM 10076 O O . ILE D 1 187 ? 26.475 52.624 -8.436 1.00 28.05 187 ILE D O 1
ATOM 10081 N N . ARG D 1 188 ? 27.701 54.162 -9.537 1.00 30.46 188 ARG D N 1
ATOM 10082 C CA . ARG D 1 188 ? 26.600 54.622 -10.408 1.00 31.90 188 ARG D CA 1
ATOM 10083 C C . ARG D 1 188 ? 26.106 53.435 -11.217 1.00 31.82 188 ARG D C 1
ATOM 10084 O O . ARG D 1 188 ? 24.905 53.238 -11.434 1.00 31.48 188 ARG D O 1
ATOM 10092 N N . SER D 1 189 ? 27.035 52.607 -11.617 1.00 31.85 189 SER D N 1
ATOM 10093 C CA . SER D 1 189 ? 26.674 51.470 -12.458 1.00 33.48 189 SER D CA 1
ATOM 10094 C C . SER D 1 189 ? 25.898 50.455 -11.622 1.00 32.46 189 SER D C 1
ATOM 10095 O O . SER D 1 189 ? 24.901 49.913 -12.042 1.00 33.81 189 SER D O 1
ATOM 10098 N N . PHE D 1 190 ? 26.359 50.227 -10.413 1.00 31.26 190 PHE D N 1
ATOM 10099 C CA . PHE D 1 190 ? 25.684 49.372 -9.487 1.00 30.32 190 PHE D CA 1
ATOM 10100 C C . PHE D 1 190 ? 24.243 49.916 -9.218 1.00 31.09 190 PHE D C 1
ATOM 10101 O O . PHE D 1 190 ? 23.238 49.152 -9.277 1.00 32.01 190 PHE D O 1
ATOM 10109 N N . ALA D 1 191 ? 24.136 51.217 -8.941 1.00 29.95 191 ALA D N 1
ATOM 10110 C CA . ALA D 1 191 ? 22.859 51.804 -8.610 1.00 30.16 191 ALA D CA 1
ATOM 10111 C C . ALA D 1 191 ? 21.861 51.652 -9.732 1.00 30.04 191 ALA D C 1
ATOM 10112 O O . ALA D 1 191 ? 20.752 51.251 -9.515 1.00 30.52 191 ALA D O 1
ATOM 10114 N N . ARG D 1 192 ? 22.263 52.003 -10.936 1.00 30.80 192 ARG D N 1
ATOM 10115 C CA . ARG D 1 192 ? 21.369 51.893 -12.058 1.00 30.96 192 ARG D CA 1
ATOM 10116 C C . ARG D 1 192 ? 20.795 50.485 -12.241 1.00 31.32 192 ARG D C 1
ATOM 10117 O O . ARG D 1 192 ? 19.590 50.353 -12.372 1.00 30.99 192 ARG D O 1
ATOM 10125 N N . ALA D 1 193 ? 21.649 49.449 -12.243 1.00 30.86 193 ALA D N 1
ATOM 10126 C CA . ALA D 1 193 ? 21.158 48.060 -12.373 1.00 31.32 193 ALA D CA 1
ATOM 10127 C C . ALA D 1 193 ? 20.171 47.702 -11.262 1.00 30.60 193 ALA D C 1
ATOM 10128 O O . ALA D 1 193 ? 19.137 47.108 -11.499 1.00 30.38 193 ALA D O 1
ATOM 10130 N N . CYS D 1 194 ? 20.491 48.073 -10.041 1.00 30.87 194 CYS D N 1
ATOM 10131 C CA . CYS D 1 194 ? 19.571 47.812 -8.930 1.00 31.24 194 CYS D CA 1
ATOM 10132 C C . CYS D 1 194 ? 18.236 48.479 -9.187 1.00 31.16 194 CYS D C 1
ATOM 10133 O O . CYS D 1 194 ? 17.222 47.819 -9.050 1.00 31.21 194 CYS D O 1
ATOM 10136 N N . PHE D 1 195 ? 18.220 49.771 -9.554 1.00 29.67 195 PHE D N 1
ATOM 10137 C CA . PHE D 1 195 ? 16.940 50.428 -9.801 1.00 30.19 195 PHE D CA 1
ATOM 10138 C C . PHE D 1 195 ? 16.181 49.837 -10.990 1.00 31.53 195 PHE D C 1
ATOM 10139 O O . PHE D 1 195 ? 14.959 49.735 -10.938 1.00 31.80 195 PHE D O 1
ATOM 10147 N N . ASN D 1 196 ? 16.906 49.466 -12.054 1.00 32.05 196 ASN D N 1
ATOM 10148 C CA . ASN D 1 196 ? 16.336 48.774 -13.204 1.00 33.31 196 ASN D CA 1
ATOM 10149 C C . ASN D 1 196 ? 15.635 47.522 -12.720 1.00 34.01 196 ASN D C 1
ATOM 10150 O O . ASN D 1 196 ? 14.425 47.382 -12.881 1.00 35.53 196 ASN D O 1
ATOM 10155 N N . TYR D 1 197 ? 16.384 46.619 -12.108 1.00 33.84 197 TYR D N 1
ATOM 10156 C CA . TYR D 1 197 ? 15.819 45.334 -11.726 1.00 35.57 197 TYR D CA 1
ATOM 10157 C C . TYR D 1 197 ? 14.583 45.532 -10.825 1.00 35.75 197 TYR D C 1
ATOM 10158 O O . TYR D 1 197 ? 13.557 44.861 -11.019 1.00 37.01 197 TYR D O 1
ATOM 10167 N N . ALA D 1 198 ? 14.655 46.459 -9.879 1.00 34.73 198 ALA D N 1
ATOM 10168 C CA . ALA D 1 198 ? 13.554 46.654 -8.973 1.00 35.73 198 ALA D CA 1
ATOM 10169 C C . ALA D 1 198 ? 12.297 47.130 -9.726 1.00 36.54 198 ALA D C 1
ATOM 10170 O O . ALA D 1 198 ? 11.227 46.549 -9.580 1.00 36.93 198 ALA D O 1
ATOM 10172 N N . LEU D 1 199 ? 12.431 48.167 -10.546 1.00 36.83 199 LEU D N 1
ATOM 10173 C CA . LEU D 1 199 ? 11.351 48.560 -11.481 1.00 37.71 199 LEU D CA 1
ATOM 10174 C C . LEU D 1 199 ? 10.816 47.415 -12.304 1.00 38.50 199 LEU D C 1
ATOM 10175 O O . LEU D 1 199 ? 9.624 47.234 -12.451 1.00 38.82 199 LEU D O 1
ATOM 10180 N N . ASP D 1 200 ? 11.733 46.697 -12.910 1.00 39.23 200 ASP D N 1
ATOM 10181 C CA . ASP D 1 200 ? 11.389 45.617 -13.764 1.00 41.43 200 ASP D CA 1
ATOM 10182 C C . ASP D 1 200 ? 10.596 44.546 -13.002 1.00 41.71 200 ASP D C 1
ATOM 10183 O O . ASP D 1 200 ? 9.722 43.936 -13.579 1.00 42.58 200 ASP D O 1
ATOM 10188 N N . MET D 1 201 ? 10.910 44.333 -11.721 1.00 40.84 201 MET D N 1
ATOM 10189 C CA . MET D 1 201 ? 10.301 43.283 -10.905 1.00 41.60 201 MET D CA 1
ATOM 10190 C C . MET D 1 201 ? 9.118 43.805 -10.063 1.00 41.48 201 MET D C 1
ATOM 10191 O O . MET D 1 201 ? 8.391 43.050 -9.432 1.00 40.68 201 MET D O 1
ATOM 10196 N N . ASN D 1 202 ? 8.922 45.114 -10.078 1.00 41.57 202 ASN D N 1
ATOM 10197 C CA . ASN D 1 202 ? 7.841 45.710 -9.300 1.00 43.15 202 ASN D CA 1
ATOM 10198 C C . ASN D 1 202 ? 7.974 45.581 -7.827 1.00 42.80 202 ASN D C 1
ATOM 10199 O O . ASN D 1 202 ? 7.022 45.250 -7.137 1.00 43.63 202 ASN D O 1
ATOM 10204 N N . GLN D 1 203 ? 9.173 45.832 -7.337 1.00 42.53 203 GLN D N 1
ATOM 10205 C CA . GLN D 1 203 ? 9.346 45.788 -5.900 1.00 42.91 203 GLN D CA 1
ATOM 10206 C C . GLN D 1 203 ? 10.286 46.841 -5.407 1.00 41.20 203 GLN D C 1
ATOM 10207 O O . GLN D 1 203 ? 10.962 47.468 -6.193 1.00 40.83 203 GLN D O 1
ATOM 10213 N N . ASP D 1 204 ? 10.236 47.099 -4.112 1.00 40.58 204 ASP D N 1
ATOM 10214 C CA . ASP D 1 204 ? 11.054 48.116 -3.517 1.00 39.00 204 ASP D CA 1
ATOM 10215 C C . ASP D 1 204 ? 12.532 47.754 -3.573 1.00 37.58 204 ASP D C 1
ATOM 10216 O O . ASP D 1 204 ? 12.903 46.585 -3.460 1.00 37.61 204 ASP D O 1
ATOM 10221 N N . LEU D 1 205 ? 13.369 48.775 -3.686 1.00 36.33 205 LEU D N 1
ATOM 10222 C CA . LEU D 1 205 ? 14.813 48.641 -3.502 1.00 35.45 205 LEU D CA 1
ATOM 10223 C C . LEU D 1 205 ? 15.196 49.117 -2.097 1.00 35.46 205 LEU D C 1
ATOM 10224 O O . LEU D 1 205 ? 14.849 50.249 -1.708 1.00 34.74 205 LEU D O 1
ATOM 10229 N N . TRP D 1 206 ? 15.876 48.236 -1.353 1.00 35.08 206 TRP D N 1
ATOM 10230 C CA . TRP D 1 206 ? 16.542 48.554 -0.101 1.00 35.85 206 TRP D CA 1
ATOM 10231 C C . TRP D 1 206 ? 18.077 48.491 -0.290 1.00 36.21 206 TRP D C 1
ATOM 10232 O O . TRP D 1 206 ? 18.609 47.524 -0.822 1.00 35.81 206 TRP D O 1
ATOM 10243 N N . PHE D 1 207 ? 18.767 49.546 0.101 1.00 37.11 207 PHE D N 1
ATOM 10244 C CA . PHE D 1 207 ? 20.203 49.590 0.073 1.00 38.56 207 PHE D CA 1
ATOM 10245 C C . PHE D 1 207 ? 20.611 49.897 1.496 1.00 40.65 207 PHE D C 1
ATOM 10246 O O . PHE D 1 207 ? 20.009 50.760 2.125 1.00 39.86 207 PHE D O 1
ATOM 10254 N N . SER D 1 208 ? 21.601 49.172 2.009 1.00 42.43 208 SER D N 1
ATOM 10255 C CA . SER D 1 208 ? 22.121 49.513 3.306 1.00 46.60 208 SER D CA 1
ATOM 10256 C C . SER D 1 208 ? 23.643 49.421 3.412 1.00 47.98 208 SER D C 1
ATOM 10257 O O . SER D 1 208 ? 24.279 48.639 2.715 1.00 46.79 208 SER D O 1
ATOM 10260 N N . THR D 1 209 ? 24.185 50.268 4.282 1.00 51.02 209 THR D N 1
ATOM 10261 C CA . THR D 1 209 ? 25.598 50.357 4.574 1.00 54.64 209 THR D CA 1
ATOM 10262 C C . THR D 1 209 ? 25.726 50.444 6.072 1.00 58.37 209 THR D C 1
ATOM 10263 O O . THR D 1 209 ? 24.752 50.252 6.794 1.00 60.06 209 THR D O 1
ATOM 10267 N N . LYS D 1 210 ? 26.932 50.784 6.524 1.00 61.23 210 LYS D N 1
ATOM 10268 C CA . LYS D 1 210 ? 27.205 51.097 7.920 1.00 65.56 210 LYS D CA 1
ATOM 10269 C C . LYS D 1 210 ? 27.785 52.540 8.014 1.00 67.07 210 LYS D C 1
ATOM 10270 O O . LYS D 1 210 ? 28.703 52.825 8.800 1.00 68.21 210 LYS D O 1
ATOM 10272 N N . ASP D 1 211 ? 27.202 53.446 7.220 1.00 67.86 211 ASP D N 1
ATOM 10273 C CA . ASP D 1 211 ? 27.744 54.809 6.996 1.00 69.01 211 ASP D CA 1
ATOM 10274 C C . ASP D 1 211 ? 27.812 55.780 8.181 1.00 71.00 211 ASP D C 1
ATOM 10275 O O . ASP D 1 211 ? 28.313 56.889 7.998 1.00 71.37 211 ASP D O 1
ATOM 10280 N N . THR D 1 212 ? 27.297 55.429 9.358 1.00 72.64 212 THR D N 1
ATOM 10281 C CA . THR D 1 212 ? 27.566 56.312 10.495 1.00 74.69 212 THR D CA 1
ATOM 10282 C C . THR D 1 212 ? 28.974 56.046 11.022 1.00 74.12 212 THR D C 1
ATOM 10283 O O . THR D 1 212 ? 29.555 56.890 11.706 1.00 75.74 212 THR D O 1
ATOM 10287 N N . ILE D 1 213 ? 29.524 54.882 10.668 1.00 72.39 213 ILE D N 1
ATOM 10288 C CA . ILE D 1 213 ? 30.861 54.462 11.098 1.00 71.48 213 ILE D CA 1
ATOM 10289 C C . ILE D 1 213 ? 31.895 54.857 10.054 1.00 68.72 213 ILE D C 1
ATOM 10290 O O . ILE D 1 213 ? 32.883 55.535 10.364 1.00 68.50 213 ILE D O 1
ATOM 10295 N N . SER D 1 214 ? 31.665 54.396 8.821 1.00 65.52 214 SER D N 1
ATOM 10296 C CA . SER D 1 214 ? 32.454 54.811 7.662 1.00 62.09 214 SER D CA 1
ATOM 10297 C C . SER D 1 214 ? 31.907 56.151 7.132 1.00 60.75 214 SER D C 1
ATOM 10298 O O . SER D 1 214 ? 30.916 56.180 6.402 1.00 60.56 214 SER D O 1
ATOM 10301 N N . LYS D 1 215 ? 32.549 57.262 7.503 1.00 59.84 215 LYS D N 1
ATOM 10302 C CA . LYS D 1 215 ? 31.992 58.600 7.259 1.00 57.58 215 LYS D CA 1
ATOM 10303 C C . LYS D 1 215 ? 32.229 59.102 5.832 1.00 55.20 215 LYS D C 1
ATOM 10304 O O . LYS D 1 215 ? 31.729 60.169 5.476 1.00 56.40 215 LYS D O 1
ATOM 10305 N N . THR D 1 216 ? 32.960 58.330 5.016 1.00 51.35 216 THR D N 1
ATOM 10306 C CA . THR D 1 216 ? 33.401 58.774 3.685 1.00 48.20 216 THR D CA 1
ATOM 10307 C C . THR D 1 216 ? 33.121 57.736 2.616 1.00 45.36 216 THR D C 1
ATOM 10308 O O . THR D 1 216 ? 32.607 58.056 1.567 1.00 44.64 216 THR D O 1
ATOM 10312 N N . TYR D 1 217 ? 33.490 56.494 2.874 1.00 43.51 217 TYR D N 1
ATOM 10313 C CA . TYR D 1 217 ? 33.401 55.458 1.861 1.00 41.49 217 TYR D CA 1
ATOM 10314 C C . TYR D 1 217 ? 31.912 55.049 1.649 1.00 41.50 217 TYR D C 1
ATOM 10315 O O . TYR D 1 217 ? 31.357 55.190 0.560 1.00 39.47 217 TYR D O 1
ATOM 10324 N N . ASP D 1 218 ? 31.261 54.579 2.709 1.00 42.59 218 ASP D N 1
ATOM 10325 C CA . ASP D 1 218 ? 29.818 54.328 2.664 1.00 43.74 218 ASP D CA 1
ATOM 10326 C C . ASP D 1 218 ? 28.991 55.580 2.358 1.00 43.84 218 ASP D C 1
ATOM 10327 O O . ASP D 1 218 ? 28.011 55.538 1.592 1.00 43.55 218 ASP D O 1
ATOM 10332 N N . HIS D 1 219 ? 29.399 56.710 2.899 1.00 44.07 219 HIS D N 1
ATOM 10333 C CA . HIS D 1 219 ? 28.755 57.948 2.482 1.00 45.25 219 HIS D CA 1
ATOM 10334 C C . HIS D 1 219 ? 28.661 58.090 0.950 1.00 42.90 219 HIS D C 1
ATOM 10335 O O . HIS D 1 219 ? 27.649 58.579 0.438 1.00 42.78 219 HIS D O 1
ATOM 10342 N N . ARG D 1 220 ? 29.708 57.696 0.216 1.00 39.98 220 ARG D N 1
ATOM 10343 C CA . ARG D 1 220 ? 29.679 57.871 -1.239 1.00 37.77 220 ARG D CA 1
ATOM 10344 C C . ARG D 1 220 ? 28.653 56.963 -1.931 1.00 37.16 220 ARG D C 1
ATOM 10345 O O . ARG D 1 220 ? 28.047 57.355 -2.942 1.00 36.89 220 ARG D O 1
ATOM 10353 N N . PHE D 1 221 ? 28.500 55.739 -1.427 1.00 35.03 221 PHE D N 1
ATOM 10354 C CA . PHE D 1 221 ? 27.498 54.846 -1.942 1.00 34.18 221 PHE D CA 1
ATOM 10355 C C . PHE D 1 221 ? 26.135 55.486 -1.683 1.00 34.93 221 PHE D C 1
ATOM 10356 O O . PHE D 1 221 ? 25.294 55.570 -2.558 1.00 35.39 221 PHE D O 1
ATOM 10364 N N . LYS D 1 222 ? 25.935 55.988 -0.476 1.00 35.90 222 LYS D N 1
ATOM 10365 C CA . LYS D 1 222 ? 24.665 56.535 -0.124 1.00 36.89 222 LYS D CA 1
ATOM 10366 C C . LYS D 1 222 ? 24.283 57.686 -1.038 1.00 37.59 222 LYS D C 1
ATOM 10367 O O . LYS D 1 222 ? 23.139 57.733 -1.513 1.00 37.49 222 LYS D O 1
ATOM 10373 N N . ASP D 1 223 ? 25.212 58.621 -1.258 1.00 37.28 223 ASP D N 1
ATOM 10374 C CA . ASP D 1 223 ? 24.914 59.818 -2.057 1.00 38.32 223 ASP D CA 1
ATOM 10375 C C . ASP D 1 223 ? 24.708 59.486 -3.551 1.00 36.80 223 ASP D C 1
ATOM 10376 O O . ASP D 1 223 ? 23.891 60.097 -4.229 1.00 37.08 223 ASP D O 1
ATOM 10381 N N . ILE D 1 224 ? 25.462 58.538 -4.077 1.00 34.79 224 ILE D N 1
ATOM 10382 C CA . ILE D 1 224 ? 25.308 58.219 -5.485 1.00 33.61 224 ILE D CA 1
ATOM 10383 C C . ILE D 1 224 ? 23.941 57.543 -5.747 1.00 33.83 224 ILE D C 1
ATOM 10384 O O . ILE D 1 224 ? 23.254 57.856 -6.738 1.00 33.55 224 ILE D O 1
ATOM 10389 N N . PHE D 1 225 ? 23.527 56.657 -4.842 1.00 33.27 225 PHE D N 1
ATOM 10390 C CA . PHE D 1 225 ? 22.217 56.010 -4.951 1.00 33.41 225 PHE D CA 1
ATOM 10391 C C . PHE D 1 225 ? 21.105 57.038 -4.916 1.00 35.86 225 PHE D C 1
ATOM 10392 O O . PHE D 1 225 ? 20.172 56.970 -5.727 1.00 37.33 225 PHE D O 1
ATOM 10400 N N . GLN D 1 226 ? 21.204 58.006 -4.012 1.00 37.25 226 GLN D N 1
ATOM 10401 C CA . GLN D 1 226 ? 20.170 59.008 -3.847 1.00 39.22 226 GLN D CA 1
ATOM 10402 C C . GLN D 1 226 ? 20.163 59.894 -5.086 1.00 39.23 226 GLN D C 1
ATOM 10403 O O . GLN D 1 226 ? 19.125 60.164 -5.647 1.00 39.59 226 GLN D O 1
ATOM 10409 N N . GLU D 1 227 ? 21.330 60.324 -5.520 1.00 39.52 227 GLU D N 1
ATOM 10410 C CA . GLU D 1 227 ? 21.460 61.065 -6.782 1.00 40.49 227 GLU D CA 1
ATOM 10411 C C . GLU D 1 227 ? 20.822 60.347 -7.956 1.00 39.42 227 GLU D C 1
ATOM 10412 O O . GLU D 1 227 ? 20.045 60.918 -8.740 1.00 40.45 227 GLU D O 1
ATOM 10418 N N . ILE D 1 228 ? 21.205 59.096 -8.125 1.00 37.01 228 ILE D N 1
ATOM 10419 C CA . ILE D 1 228 ? 20.734 58.347 -9.240 1.00 35.34 228 ILE D CA 1
ATOM 10420 C C . ILE D 1 228 ? 19.223 58.153 -9.120 1.00 34.88 228 ILE D C 1
ATOM 10421 O O . ILE D 1 228 ? 18.537 58.072 -10.112 1.00 34.97 228 ILE D O 1
ATOM 10426 N N . TYR D 1 229 ? 18.714 58.024 -7.908 1.00 34.79 229 TYR D N 1
ATOM 10427 C CA . TYR D 1 229 ? 17.287 57.875 -7.709 1.00 35.64 229 TYR D CA 1
ATOM 10428 C C . TYR D 1 229 ? 16.509 59.118 -8.187 1.00 37.66 229 TYR D C 1
ATOM 10429 O O . TYR D 1 229 ? 15.631 59.001 -9.045 1.00 36.09 229 TYR D O 1
ATOM 10438 N N . GLU D 1 230 ? 16.872 60.301 -7.674 1.00 40.00 230 GLU D N 1
ATOM 10439 C CA . GLU D 1 230 ? 16.172 61.528 -8.038 1.00 44.32 230 GLU D CA 1
ATOM 10440 C C . GLU D 1 230 ? 16.231 61.775 -9.543 1.00 44.11 230 GLU D C 1
ATOM 10441 O O . GLU D 1 230 ? 15.203 61.941 -10.202 1.00 44.69 230 GLU D O 1
ATOM 10447 N N . ASN D 1 231 ? 17.439 61.818 -10.073 1.00 43.77 231 ASN D N 1
ATOM 10448 C CA . ASN D 1 231 ? 17.660 62.263 -11.438 1.00 44.13 231 ASN D CA 1
ATOM 10449 C C . ASN D 1 231 ? 17.112 61.235 -12.399 1.00 43.19 231 ASN D C 1
ATOM 10450 O O . ASN D 1 231 ? 16.832 61.543 -13.549 1.00 44.80 231 ASN D O 1
ATOM 10455 N N . GLU D 1 232 ? 16.998 59.996 -11.955 1.00 41.41 232 GLU D N 1
ATOM 10456 C CA . GLU D 1 232 ? 16.769 58.902 -12.914 1.00 40.91 232 GLU D CA 1
ATOM 10457 C C . GLU D 1 232 ? 15.622 57.927 -12.669 1.00 39.49 232 GLU D C 1
ATOM 10458 O O . GLU D 1 232 ? 15.153 57.316 -13.627 1.00 39.89 232 GLU D O 1
ATOM 10464 N N . TYR D 1 233 ? 15.203 57.717 -11.423 1.00 38.36 233 TYR D N 1
ATOM 10465 C CA . TYR D 1 233 ? 14.229 56.640 -11.164 1.00 38.24 233 TYR D CA 1
ATOM 10466 C C . TYR D 1 233 ? 12.996 57.041 -10.326 1.00 39.40 233 TYR D C 1
ATOM 10467 O O . TYR D 1 233 ? 12.004 56.349 -10.330 1.00 39.00 233 TYR D O 1
ATOM 10476 N N . LYS D 1 234 ? 13.077 58.159 -9.618 1.00 41.13 234 LYS D N 1
ATOM 10477 C CA . LYS D 1 234 ? 12.028 58.569 -8.707 1.00 44.00 234 LYS D CA 1
ATOM 10478 C C . LYS D 1 234 ? 10.658 58.561 -9.379 1.00 45.32 234 LYS D C 1
ATOM 10479 O O . LYS D 1 234 ? 9.736 57.888 -8.904 1.00 45.05 234 LYS D O 1
ATOM 10485 N N . GLU D 1 235 ? 10.542 59.268 -10.501 1.00 46.30 235 GLU D N 1
ATOM 10486 C CA . GLU D 1 235 ? 9.255 59.381 -11.174 1.00 48.11 235 GLU D CA 1
ATOM 10487 C C . GLU D 1 235 ? 8.741 57.987 -11.557 1.00 46.56 235 GLU D C 1
ATOM 10488 O O . GLU D 1 235 ? 7.565 57.662 -11.359 1.00 47.16 235 GLU D O 1
ATOM 10494 N N . LYS D 1 236 ? 9.613 57.144 -12.104 1.00 44.78 236 LYS D N 1
ATOM 10495 C CA . LYS D 1 236 ? 9.174 55.790 -12.467 1.00 43.13 236 LYS D CA 1
ATOM 10496 C C . LYS D 1 236 ? 8.770 54.963 -11.237 1.00 42.65 236 LYS D C 1
ATOM 10497 O O . LYS D 1 236 ? 7.759 54.267 -11.233 1.00 42.96 236 LYS D O 1
ATOM 10503 N N . PHE D 1 237 ? 9.536 55.061 -10.169 1.00 42.56 237 PHE D N 1
ATOM 10504 C CA . PHE D 1 237 ? 9.153 54.356 -8.964 1.00 42.00 237 PHE D CA 1
ATOM 10505 C C . PHE D 1 237 ? 7.772 54.821 -8.502 1.00 44.04 237 PHE D C 1
ATOM 10506 O O . PHE D 1 237 ? 6.943 53.986 -8.162 1.00 43.78 237 PHE D O 1
ATOM 10514 N N . GLU D 1 238 ? 7.520 56.139 -8.464 1.00 45.91 238 GLU D N 1
ATOM 10515 C CA . GLU D 1 238 ? 6.219 56.633 -7.970 1.00 47.80 238 GLU D CA 1
ATOM 10516 C C . GLU D 1 238 ? 5.111 56.107 -8.873 1.00 47.60 238 GLU D C 1
ATOM 10517 O O . GLU D 1 238 ? 4.129 55.541 -8.398 1.00 48.00 238 GLU D O 1
ATOM 10523 N N . ALA D 1 239 ? 5.230 56.343 -10.176 1.00 46.53 239 ALA D N 1
ATOM 10524 C CA . ALA D 1 239 ? 4.225 55.808 -11.072 1.00 46.18 239 ALA D CA 1
ATOM 10525 C C . ALA D 1 239 ? 3.823 54.374 -10.678 1.00 45.56 239 ALA D C 1
ATOM 10526 O O . ALA D 1 239 ? 2.634 54.037 -10.743 1.00 47.20 239 ALA D O 1
ATOM 10528 N N . LYS D 1 240 ? 4.755 53.521 -10.243 1.00 43.20 240 LYS D N 1
ATOM 10529 C CA . LYS D 1 240 ? 4.337 52.135 -9.901 1.00 42.08 240 LYS D CA 1
ATOM 10530 C C . LYS D 1 240 ? 4.223 51.872 -8.406 1.00 41.43 240 LYS D C 1
ATOM 10531 O O . LYS D 1 240 ? 3.999 50.752 -7.978 1.00 40.48 240 LYS D O 1
ATOM 10537 N N . ASN D 1 241 ? 4.284 52.954 -7.645 1.00 41.47 241 ASN D N 1
ATOM 10538 C CA . ASN D 1 241 ? 4.245 52.930 -6.189 1.00 43.35 241 ASN D CA 1
ATOM 10539 C C . ASN D 1 241 ? 5.369 52.099 -5.553 1.00 42.59 241 ASN D C 1
ATOM 10540 O O . ASN D 1 241 ? 5.189 51.562 -4.476 1.00 43.11 241 ASN D O 1
ATOM 10545 N N . LEU D 1 242 ? 6.500 51.977 -6.239 1.00 44.01 242 LEU D N 1
ATOM 10546 C CA . LEU D 1 242 ? 7.702 51.387 -5.635 1.00 41.74 242 LEU D CA 1
ATOM 10547 C C . LEU D 1 242 ? 8.437 52.409 -4.773 1.00 41.27 242 LEU D C 1
ATOM 10548 O O . LEU D 1 242 ? 8.400 53.617 -5.027 1.00 42.01 242 LEU D O 1
ATOM 10553 N N . GLN D 1 243 ? 9.091 51.926 -3.730 1.00 40.85 243 GLN D N 1
ATOM 10554 C CA . GLN D 1 243 ? 9.894 52.802 -2.857 1.00 40.38 243 GLN D CA 1
ATOM 10555 C C . GLN D 1 243 ? 11.362 52.397 -2.840 1.00 38.11 243 GLN D C 1
ATOM 10556 O O . GLN D 1 243 ? 11.690 51.228 -3.024 1.00 36.87 243 GLN D O 1
ATOM 10562 N N . TYR D 1 244 ? 12.222 53.386 -2.623 1.00 37.87 244 TYR D N 1
ATOM 10563 C CA . TYR D 1 244 ? 13.632 53.180 -2.390 1.00 36.03 244 TYR D CA 1
ATOM 10564 C C . TYR D 1 244 ? 13.931 53.446 -0.913 1.00 36.40 244 TYR D C 1
ATOM 10565 O O . TYR D 1 244 ? 13.755 54.554 -0.453 1.00 36.55 244 TYR D O 1
ATOM 10574 N N . PHE D 1 245 ? 14.356 52.419 -0.178 1.00 35.69 245 PHE D N 1
ATOM 10575 C CA . PHE D 1 245 ? 14.703 52.537 1.220 1.00 37.68 245 PHE D CA 1
ATOM 10576 C C . PHE D 1 245 ? 16.232 52.504 1.441 1.00 38.82 245 PHE D C 1
ATOM 10577 O O . PHE D 1 245 ? 16.880 51.440 1.351 1.00 39.16 245 PHE D O 1
ATOM 10585 N N . TYR D 1 246 ? 16.797 53.641 1.772 1.00 38.95 246 TYR D N 1
ATOM 10586 C CA . TYR D 1 246 ? 18.149 53.646 2.185 1.00 40.76 246 TYR D CA 1
ATOM 10587 C C . TYR D 1 246 ? 18.175 53.404 3.682 1.00 42.11 246 TYR D C 1
ATOM 10588 O O . TYR D 1 246 ? 17.329 53.907 4.422 1.00 42.27 246 TYR D O 1
ATOM 10597 N N . THR D 1 247 ? 19.149 52.652 4.159 1.00 43.59 247 THR D N 1
ATOM 10598 C CA . THR D 1 247 ? 19.197 52.455 5.609 1.00 46.08 247 THR D CA 1
ATOM 10599 C C . THR D 1 247 ? 20.467 51.819 6.167 1.00 46.58 247 THR D C 1
ATOM 10600 O O . THR D 1 247 ? 21.371 51.434 5.438 1.00 46.83 247 THR D O 1
ATOM 10604 N N . LEU D 1 248 ? 20.569 51.821 7.476 1.00 47.98 248 LEU D N 1
ATOM 10605 C CA . LEU D 1 248 ? 21.656 51.155 8.154 1.00 49.96 248 LEU D CA 1
ATOM 10606 C C . LEU D 1 248 ? 21.402 49.635 8.154 1.00 49.75 248 LEU D C 1
ATOM 10607 O O . LEU D 1 248 ? 20.237 49.158 8.260 1.00 48.50 248 LEU D O 1
ATOM 10612 N N . ILE D 1 249 ? 22.493 48.891 7.993 1.00 50.14 249 ILE D N 1
ATOM 10613 C CA . ILE D 1 249 ? 22.459 47.445 7.921 1.00 50.00 249 ILE D CA 1
ATOM 10614 C C . ILE D 1 249 ? 21.695 46.846 9.127 1.00 50.12 249 ILE D C 1
ATOM 10615 O O . ILE D 1 249 ? 20.836 45.995 8.949 1.00 48.75 249 ILE D O 1
ATOM 10620 N N . ASP D 1 250 ? 21.949 47.329 10.331 1.00 51.26 250 ASP D N 1
ATOM 10621 C CA . ASP D 1 250 ? 21.176 46.869 11.481 1.00 52.61 250 ASP D CA 1
ATOM 10622 C C . ASP D 1 250 ? 19.641 47.079 11.302 1.00 50.81 250 ASP D C 1
ATOM 10623 O O . ASP D 1 250 ? 18.841 46.140 11.411 1.00 50.10 250 ASP D O 1
ATOM 10625 N N . ASP D 1 251 ? 19.245 48.310 11.011 1.00 49.34 251 ASP D N 1
ATOM 10626 C CA . ASP D 1 251 ? 17.852 48.651 10.788 1.00 48.04 251 ASP D CA 1
ATOM 10627 C C . ASP D 1 251 ? 17.229 47.822 9.651 1.00 45.43 251 ASP D C 1
ATOM 10628 O O . ASP D 1 251 ? 16.040 47.489 9.686 1.00 44.26 251 ASP D O 1
ATOM 10633 N N . ALA D 1 252 ? 18.021 47.459 8.647 1.00 43.85 252 ALA D N 1
ATOM 10634 C CA . ALA D 1 252 ? 17.424 46.756 7.509 1.00 41.36 252 ALA D CA 1
ATOM 10635 C C . ALA D 1 252 ? 17.205 45.275 7.806 1.00 42.35 252 ALA D C 1
ATOM 10636 O O . ALA D 1 252 ? 16.194 44.709 7.410 1.00 40.59 252 ALA D O 1
ATOM 10638 N N . VAL D 1 253 ? 18.145 44.629 8.482 1.00 43.98 253 VAL D N 1
ATOM 10639 C CA . VAL D 1 253 ? 17.898 43.233 8.741 1.00 46.46 253 VAL D CA 1
ATOM 10640 C C . VAL D 1 253 ? 16.757 43.098 9.762 1.00 47.26 253 VAL D C 1
ATOM 10641 O O . VAL D 1 253 ? 15.985 42.168 9.662 1.00 46.91 253 VAL D O 1
ATOM 10645 N N . ALA D 1 254 ? 16.625 44.030 10.707 1.00 47.47 254 ALA D N 1
ATOM 10646 C CA . ALA D 1 254 ? 15.512 43.937 11.659 1.00 48.68 254 ALA D CA 1
ATOM 10647 C C . ALA D 1 254 ? 14.197 44.115 10.910 1.00 47.51 254 ALA D C 1
ATOM 10648 O O . ALA D 1 254 ? 13.271 43.332 11.074 1.00 47.52 254 ALA D O 1
ATOM 10650 N N . ARG D 1 255 ? 14.138 45.139 10.066 1.00 46.23 255 ARG D N 1
ATOM 10651 C CA . ARG D 1 255 ? 12.926 45.398 9.294 1.00 46.02 255 ARG D CA 1
ATOM 10652 C C . ARG D 1 255 ? 12.616 44.274 8.279 1.00 46.44 255 ARG D C 1
ATOM 10653 O O . ARG D 1 255 ? 11.437 43.900 8.109 1.00 46.82 255 ARG D O 1
ATOM 10661 N N . ILE D 1 256 ? 13.645 43.742 7.598 1.00 46.18 256 ILE D N 1
ATOM 10662 C CA . ILE D 1 256 ? 13.401 42.727 6.565 1.00 45.31 256 ILE D CA 1
ATOM 10663 C C . ILE D 1 256 ? 13.015 41.391 7.194 1.00 46.34 256 ILE D C 1
ATOM 10664 O O . ILE D 1 256 ? 12.205 40.650 6.629 1.00 46.34 256 ILE D O 1
ATOM 10669 N N . ILE D 1 257 ? 13.606 41.069 8.332 1.00 47.52 257 ILE D N 1
ATOM 10670 C CA . ILE D 1 257 ? 13.282 39.814 9.021 1.00 50.35 257 ILE D CA 1
ATOM 10671 C C . ILE D 1 257 ? 11.831 39.868 9.533 1.00 51.17 257 ILE D C 1
ATOM 10672 O O . ILE D 1 257 ? 11.211 38.849 9.869 1.00 51.92 257 ILE D O 1
ATOM 10677 N N . ARG D 1 258 ? 11.296 41.081 9.573 1.00 50.72 258 ARG D N 1
ATOM 10678 C CA . ARG D 1 258 ? 9.973 41.299 10.116 1.00 52.89 258 ARG D CA 1
ATOM 10679 C C . ARG D 1 258 ? 8.942 41.271 8.979 1.00 51.43 258 ARG D C 1
ATOM 10680 O O . ARG D 1 258 ? 7.722 41.271 9.225 1.00 53.74 258 ARG D O 1
ATOM 10688 N N . SER D 1 259 ? 9.425 41.157 7.747 1.00 47.40 259 SER D N 1
ATOM 10689 C CA . SER D 1 259 ? 8.563 41.300 6.608 1.00 45.15 259 SER D CA 1
ATOM 10690 C C . SER D 1 259 ? 8.188 39.989 5.979 1.00 45.59 259 SER D C 1
ATOM 10691 O O . SER D 1 259 ? 8.509 38.916 6.473 1.00 46.43 259 SER D O 1
ATOM 10694 N N . GLU D 1 260 ? 7.541 40.103 4.831 1.00 44.03 260 GLU D N 1
ATOM 10695 C CA . GLU D 1 260 ? 7.147 38.954 4.065 1.00 45.12 260 GLU D CA 1
ATOM 10696 C C . GLU D 1 260 ? 8.080 38.665 2.894 1.00 43.07 260 GLU D C 1
ATOM 10697 O O . GLU D 1 260 ? 7.837 37.755 2.117 1.00 42.76 260 GLU D O 1
ATOM 10703 N N . GLY D 1 261 ? 9.157 39.439 2.791 1.00 41.69 261 GLY D N 1
ATOM 10704 C CA . GLY D 1 261 ? 10.108 39.292 1.723 1.00 40.17 261 GLY D CA 1
ATOM 10705 C C . GLY D 1 261 ? 9.612 40.063 0.528 1.00 39.23 261 GLY D C 1
ATOM 10706 O O . GLY D 1 261 ? 8.857 40.995 0.662 1.00 39.55 261 GLY D O 1
ATOM 10707 N N . GLY D 1 262 ? 10.064 39.697 -0.655 1.00 38.60 262 GLY D N 1
ATOM 10708 C CA . GLY D 1 262 ? 9.537 40.326 -1.840 1.00 38.51 262 GLY D CA 1
ATOM 10709 C C . GLY D 1 262 ? 10.146 41.660 -2.178 1.00 37.40 262 GLY D C 1
ATOM 10710 O O . GLY D 1 262 ? 9.476 42.499 -2.734 1.00 38.45 262 GLY D O 1
ATOM 10711 N N . MET D 1 263 ? 11.422 41.864 -1.865 1.00 36.78 263 MET D N 1
ATOM 10712 C CA . MET D 1 263 ? 12.047 43.126 -2.165 1.00 35.19 263 MET D CA 1
ATOM 10713 C C . MET D 1 263 ? 13.448 42.829 -2.691 1.00 34.83 263 MET D C 1
ATOM 10714 O O . MET D 1 263 ? 13.893 41.674 -2.622 1.00 34.24 263 MET D O 1
ATOM 10719 N N . VAL D 1 264 ? 14.091 43.863 -3.246 1.00 32.77 264 VAL D N 1
ATOM 10720 C CA . VAL D 1 264 ? 15.440 43.787 -3.775 1.00 31.95 264 VAL D CA 1
ATOM 10721 C C . VAL D 1 264 ? 16.340 44.460 -2.738 1.00 32.36 264 VAL D C 1
ATOM 10722 O O . VAL D 1 264 ? 16.060 45.599 -2.322 1.00 31.37 264 VAL D O 1
ATOM 10726 N N . TRP D 1 265 ? 17.398 43.751 -2.314 1.00 32.30 265 TRP D N 1
ATOM 10727 C CA . TRP D 1 265 ? 18.262 44.180 -1.238 1.00 33.06 265 TRP D CA 1
ATOM 10728 C C . TRP D 1 265 ? 19.700 44.234 -1.713 1.00 34.67 265 TRP D C 1
ATOM 10729 O O . TRP D 1 265 ? 20.301 43.212 -2.021 1.00 35.66 265 TRP D O 1
ATOM 10740 N N . ALA D 1 266 ? 20.265 45.419 -1.784 1.00 35.85 266 ALA D N 1
ATOM 10741 C CA . ALA D 1 266 ? 21.637 45.578 -2.276 1.00 38.36 266 ALA D CA 1
ATOM 10742 C C . ALA D 1 266 ? 22.512 45.928 -1.118 1.00 41.66 266 ALA D C 1
ATOM 10743 O O . ALA D 1 266 ? 22.067 46.564 -0.168 1.00 42.12 266 ALA D O 1
ATOM 10745 N N . CYS D 1 267 ? 23.757 45.509 -1.202 1.00 46.36 267 CYS D N 1
ATOM 10746 C CA . CYS D 1 267 ? 24.730 45.774 -0.166 1.00 52.24 267 CYS D CA 1
ATOM 10747 C C . CYS D 1 267 ? 26.101 46.010 -0.835 1.00 54.06 267 CYS D C 1
ATOM 10748 O O . CYS D 1 267 ? 26.282 45.628 -1.988 1.00 52.28 267 CYS D O 1
ATOM 10751 N N . LYS D 1 268 ? 27.036 46.654 -0.121 1.00 57.97 268 LYS D N 1
ATOM 10752 C CA . LYS D 1 268 ? 28.421 46.882 -0.605 1.00 61.69 268 LYS D CA 1
ATOM 10753 C C . LYS D 1 268 ? 29.163 45.577 -0.916 1.00 64.83 268 LYS D C 1
ATOM 10754 O O . LYS D 1 268 ? 29.024 44.586 -0.190 1.00 65.68 268 LYS D O 1
ATOM 10760 N N . ASN D 1 269 ? 30.005 45.596 -1.950 1.00 67.24 269 ASN D N 1
ATOM 10761 C CA . ASN D 1 269 ? 30.841 44.443 -2.281 1.00 70.36 269 ASN D CA 1
ATOM 10762 C C . ASN D 1 269 ? 31.400 43.802 -1.013 1.00 74.01 269 ASN D C 1
ATOM 10763 O O . ASN D 1 269 ? 31.271 42.607 -0.808 1.00 75.67 269 ASN D O 1
ATOM 10764 N N . ASP D 1 273 ? 27.508 39.685 1.626 1.00 83.62 273 ASP D N 1
ATOM 10765 C CA . ASP D 1 273 ? 28.629 38.734 1.620 1.00 87.22 273 ASP D CA 1
ATOM 10766 C C . ASP D 1 273 ? 28.573 37.849 2.870 1.00 89.06 273 ASP D C 1
ATOM 10767 O O . ASP D 1 273 ? 29.569 37.677 3.558 1.00 92.40 273 ASP D O 1
ATOM 10772 N N . VAL D 1 274 ? 27.408 37.280 3.157 1.00 86.82 274 VAL D N 1
ATOM 10773 C CA . VAL D 1 274 ? 27.163 36.743 4.489 1.00 88.05 274 VAL D CA 1
ATOM 10774 C C . VAL D 1 274 ? 25.738 37.086 4.903 1.00 84.30 274 VAL D C 1
ATOM 10775 O O . VAL D 1 274 ? 25.007 36.240 5.432 1.00 84.98 274 VAL D O 1
ATOM 10779 N N . MET D 1 275 ? 25.365 38.346 4.688 1.00 80.24 275 MET D N 1
ATOM 10780 C CA . MET D 1 275 ? 23.974 38.747 4.760 1.00 75.53 275 MET D CA 1
ATOM 10781 C C . MET D 1 275 ? 23.260 37.981 3.647 1.00 72.82 275 MET D C 1
ATOM 10782 O O . MET D 1 275 ? 22.099 37.593 3.786 1.00 72.14 275 MET D O 1
ATOM 10783 N N . SER D 1 276 ? 23.973 37.737 2.550 1.00 70.99 276 SER D N 1
ATOM 10784 C CA . SER D 1 276 ? 23.354 37.144 1.374 1.00 67.45 276 SER D CA 1
ATOM 10785 C C . SER D 1 276 ? 23.227 35.617 1.445 1.00 68.40 276 SER D C 1
ATOM 10786 O O . SER D 1 276 ? 22.241 35.054 0.962 1.00 67.26 276 SER D O 1
ATOM 10789 N N . ASP D 1 277 ? 24.203 34.938 2.038 1.00 69.86 277 ASP D N 1
ATOM 10790 C CA . ASP D 1 277 ? 24.047 33.511 2.223 1.00 70.74 277 ASP D CA 1
ATOM 10791 C C . ASP D 1 277 ? 22.975 33.194 3.233 1.00 69.67 277 ASP D C 1
ATOM 10792 O O . ASP D 1 277 ? 22.326 32.150 3.148 1.00 69.75 277 ASP D O 1
ATOM 10797 N N . MET D 1 278 ? 22.798 34.103 4.188 1.00 68.25 278 MET D N 1
ATOM 10798 C CA . MET D 1 278 ? 21.761 33.947 5.198 1.00 67.87 278 MET D CA 1
ATOM 10799 C C . MET D 1 278 ? 20.446 33.956 4.458 1.00 64.28 278 MET D C 1
ATOM 10800 O O . MET D 1 278 ? 19.606 33.092 4.655 1.00 64.93 278 MET D O 1
ATOM 10802 N N . VAL D 1 279 ? 20.285 34.904 3.555 1.00 60.83 279 VAL D N 1
ATOM 10803 C CA . VAL D 1 279 ? 19.028 34.980 2.851 1.00 58.20 279 VAL D CA 1
ATOM 10804 C C . VAL D 1 279 ? 18.799 33.721 2.038 1.00 58.48 279 VAL D C 1
ATOM 10805 O O . VAL D 1 279 ? 17.742 33.096 2.121 1.00 58.67 279 VAL D O 1
ATOM 10809 N N . ALA D 1 280 ? 19.794 33.359 1.244 1.00 58.75 280 ALA D N 1
ATOM 10810 C CA . ALA D 1 280 ? 19.728 32.132 0.466 1.00 59.30 280 ALA D CA 1
ATOM 10811 C C . ALA D 1 280 ? 19.332 30.945 1.338 1.00 61.48 280 ALA D C 1
ATOM 10812 O O . ALA D 1 280 ? 18.326 30.303 1.087 1.00 62.04 280 ALA D O 1
ATOM 10814 N N . SER D 1 281 ? 20.103 30.669 2.380 1.00 63.70 281 SER D N 1
ATOM 10815 C CA . SER D 1 281 ? 19.837 29.521 3.244 1.00 66.11 281 SER D CA 1
ATOM 10816 C C . SER D 1 281 ? 18.512 29.575 3.981 1.00 65.54 281 SER D C 1
ATOM 10817 O O . SER D 1 281 ? 17.881 28.549 4.215 1.00 66.77 281 SER D O 1
ATOM 10820 N N . ALA D 1 282 ? 18.092 30.775 4.357 1.00 63.81 282 ALA D N 1
ATOM 10821 C CA . ALA D 1 282 ? 16.827 30.929 5.064 1.00 63.95 282 ALA D CA 1
ATOM 10822 C C . ALA D 1 282 ? 15.670 30.358 4.257 1.00 63.43 282 ALA D C 1
ATOM 10823 O O . ALA D 1 282 ? 14.714 29.840 4.824 1.00 65.14 282 ALA D O 1
ATOM 10825 N N . PHE D 1 283 ? 15.764 30.429 2.940 1.00 61.90 283 PHE D N 1
ATOM 10826 C CA . PHE D 1 283 ? 14.651 30.031 2.087 1.00 62.19 283 PHE D CA 1
ATOM 10827 C C . PHE D 1 283 ? 14.669 28.543 1.765 1.00 65.85 283 PHE D C 1
ATOM 10828 O O . PHE D 1 283 ? 13.624 27.939 1.506 1.00 67.35 283 PHE D O 1
ATOM 10836 N N . GLY D 1 284 ? 15.853 27.943 1.770 1.00 68.59 284 GLY D N 1
ATOM 10837 C CA . GLY D 1 284 ? 15.985 26.520 1.440 1.00 71.45 284 GLY D CA 1
ATOM 10838 C C . GLY D 1 284 ? 17.242 26.362 0.610 1.00 71.54 284 GLY D C 1
ATOM 10839 O O . GLY D 1 284 ? 18.079 27.261 0.578 1.00 70.57 284 GLY D O 1
ATOM 10840 N N . SER D 1 285 ? 17.382 25.238 -0.074 1.00 72.84 285 SER D N 1
ATOM 10841 C CA . SER D 1 285 ? 18.639 24.952 -0.746 1.00 73.36 285 SER D CA 1
ATOM 10842 C C . SER D 1 285 ? 19.065 26.091 -1.666 1.00 69.42 285 SER D C 1
ATOM 10843 O O . SER D 1 285 ? 18.239 26.854 -2.179 1.00 65.88 285 SER D O 1
ATOM 10846 N N . LEU D 1 286 ? 20.366 26.179 -1.885 1.00 69.73 286 LEU D N 1
ATOM 10847 C CA . LEU D 1 286 ? 20.920 27.227 -2.708 1.00 66.91 286 LEU D CA 1
ATOM 10848 C C . LEU D 1 286 ? 20.717 26.833 -4.167 1.00 65.00 286 LEU D C 1
ATOM 10849 O O . LEU D 1 286 ? 20.934 27.632 -5.092 1.00 62.32 286 LEU D O 1
ATOM 10854 N N . ALA D 1 287 ? 20.274 25.601 -4.384 1.00 65.51 287 ALA D N 1
ATOM 10855 C CA . ALA D 1 287 ? 19.980 25.172 -5.757 1.00 63.79 287 ALA D CA 1
ATOM 10856 C C . ALA D 1 287 ? 18.653 25.763 -6.241 1.00 59.77 287 ALA D C 1
ATOM 10857 O O . ALA D 1 287 ? 18.466 25.995 -7.414 1.00 57.38 287 ALA D O 1
ATOM 10859 N N . MET D 1 288 ? 17.740 25.998 -5.307 1.00 58.92 288 MET D N 1
ATOM 10860 C CA . MET D 1 288 ? 16.380 26.422 -5.597 1.00 56.73 288 MET D CA 1
ATOM 10861 C C . MET D 1 288 ? 16.379 27.928 -5.837 1.00 53.67 288 MET D C 1
ATOM 10862 O O . MET D 1 288 ? 15.755 28.707 -5.093 1.00 52.34 288 MET D O 1
ATOM 10867 N N . MET D 1 289 ? 17.074 28.352 -6.875 1.00 52.06 289 MET D N 1
ATOM 10868 C CA . MET D 1 289 ? 17.466 29.740 -6.936 1.00 51.28 289 MET D CA 1
ATOM 10869 C C . MET D 1 289 ? 17.698 30.216 -8.344 1.00 49.13 289 MET D C 1
ATOM 10870 O O . MET D 1 289 ? 18.327 29.520 -9.121 1.00 50.22 289 MET D O 1
ATOM 10875 N N . THR D 1 290 ? 17.224 31.401 -8.680 1.00 46.98 290 THR D N 1
ATOM 10876 C CA . THR D 1 290 ? 17.543 31.986 -9.997 1.00 45.98 290 THR D CA 1
ATOM 10877 C C . THR D 1 290 ? 18.698 32.950 -9.832 1.00 44.82 290 THR D C 1
ATOM 10878 O O . THR D 1 290 ? 18.942 33.418 -8.744 1.00 44.15 290 THR D O 1
ATOM 10882 N N . SER D 1 291 ? 19.417 33.220 -10.914 1.00 44.80 291 SER D N 1
ATOM 10883 C CA . SER D 1 291 ? 20.501 34.171 -10.902 1.00 45.02 291 SER D CA 1
ATOM 10884 C C . SER D 1 291 ? 20.311 35.036 -12.122 1.00 43.68 291 SER D C 1
ATOM 10885 O O . SER D 1 291 ? 20.233 34.488 -13.212 1.00 44.13 291 SER D O 1
ATOM 10888 N N . VAL D 1 292 ? 20.234 36.360 -11.946 1.00 41.42 292 VAL D N 1
ATOM 10889 C CA . VAL D 1 292 ? 19.982 37.257 -13.068 1.00 40.44 292 VAL D CA 1
ATOM 10890 C C . VAL D 1 292 ? 20.971 38.433 -13.096 1.00 39.96 292 VAL D C 1
ATOM 10891 O O . VAL D 1 292 ? 21.183 39.104 -12.100 1.00 40.19 292 VAL D O 1
ATOM 10895 N N . LEU D 1 293 ? 21.585 38.632 -14.247 1.00 38.89 293 LEU D N 1
ATOM 10896 C CA . LEU D 1 293 ? 22.503 39.700 -14.501 1.00 39.36 293 LEU D CA 1
ATOM 10897 C C . LEU D 1 293 ? 21.660 40.806 -15.120 1.00 37.54 293 LEU D C 1
ATOM 10898 O O . LEU D 1 293 ? 20.889 40.533 -16.037 1.00 35.62 293 LEU D O 1
ATOM 10903 N N . VAL D 1 294 ? 21.771 42.035 -14.590 1.00 36.81 294 VAL D N 1
ATOM 10904 C CA . VAL D 1 294 ? 21.138 43.216 -15.178 1.00 35.26 294 VAL D CA 1
ATOM 10905 C C . VAL D 1 294 ? 22.184 44.278 -15.387 1.00 37.04 294 VAL D C 1
ATOM 10906 O O . VAL D 1 294 ? 23.055 44.450 -14.525 1.00 38.46 294 VAL D O 1
ATOM 10910 N N . SER D 1 295 ? 22.147 44.999 -16.515 1.00 36.78 295 SER D N 1
ATOM 10911 C CA . SER D 1 295 ? 23.128 46.073 -16.721 1.00 37.63 295 SER D CA 1
ATOM 10912 C C . SER D 1 295 ? 22.511 47.454 -16.490 1.00 36.96 295 SER D C 1
ATOM 10913 O O . SER D 1 295 ? 21.299 47.594 -16.460 1.00 36.07 295 SER D O 1
ATOM 10916 N N . PRO D 1 296 ? 23.339 48.483 -16.283 1.00 38.27 296 PRO D N 1
ATOM 10917 C CA . PRO D 1 296 ? 22.853 49.881 -16.070 1.00 38.95 296 PRO D CA 1
ATOM 10918 C C . PRO D 1 296 ? 21.926 50.267 -17.235 1.00 40.19 296 PRO D C 1
ATOM 10919 O O . PRO D 1 296 ? 21.025 51.095 -17.170 1.00 39.67 296 PRO D O 1
ATOM 10923 N N . ASP D 1 297 ? 22.182 49.549 -18.292 1.00 41.75 297 ASP D N 1
ATOM 10924 C CA . ASP D 1 297 ? 21.690 49.729 -19.596 1.00 44.09 297 ASP D CA 1
ATOM 10925 C C . ASP D 1 297 ? 20.343 49.003 -19.833 1.00 42.12 297 ASP D C 1
ATOM 10926 O O . ASP D 1 297 ? 19.786 49.074 -20.912 1.00 42.13 297 ASP D O 1
ATOM 10931 N N . GLY D 1 298 ? 19.880 48.232 -18.860 1.00 41.08 298 GLY D N 1
ATOM 10932 C CA . GLY D 1 298 ? 18.692 47.383 -19.044 1.00 39.98 298 GLY D CA 1
ATOM 10933 C C . GLY D 1 298 ? 18.900 46.099 -19.854 1.00 40.02 298 GLY D C 1
ATOM 10934 O O . GLY D 1 298 ? 17.945 45.515 -20.338 1.00 39.41 298 GLY D O 1
ATOM 10935 N N . LYS D 1 299 ? 20.142 45.644 -20.002 1.00 40.53 299 LYS D N 1
ATOM 10936 C CA . LYS D 1 299 ? 20.388 44.285 -20.529 1.00 41.07 299 LYS D CA 1
ATOM 10937 C C . LYS D 1 299 ? 20.285 43.186 -19.440 1.00 40.06 299 LYS D C 1
ATOM 10938 O O . LYS D 1 299 ? 20.731 43.400 -18.319 1.00 39.16 299 LYS D O 1
ATOM 10944 N N . TYR D 1 300 ? 19.686 42.036 -19.779 1.00 40.08 300 TYR D N 1
ATOM 10945 C CA . TYR D 1 300 ? 19.448 40.913 -18.848 1.00 39.03 300 TYR D CA 1
ATOM 10946 C C . TYR D 1 300 ? 20.016 39.590 -19.341 1.00 40.85 300 TYR D C 1
ATOM 10947 O O . TYR D 1 300 ? 19.934 39.255 -20.525 1.00 41.88 300 TYR D O 1
ATOM 10956 N N . GLU D 1 301 ? 20.607 38.834 -18.434 1.00 41.06 301 GLU D N 1
ATOM 10957 C CA . GLU D 1 301 ? 20.948 37.480 -18.721 1.00 41.82 301 GLU D CA 1
ATOM 10958 C C . GLU D 1 301 ? 20.428 36.640 -17.567 1.00 41.96 301 GLU D C 1
ATOM 10959 O O . GLU D 1 301 ? 20.718 36.954 -16.417 1.00 41.71 301 GLU D O 1
ATOM 10965 N N . PHE D 1 302 ? 19.631 35.606 -17.858 1.00 41.29 302 PHE D N 1
ATOM 10966 C CA . PHE D 1 302 ? 19.134 34.694 -16.825 1.00 41.23 302 PHE D CA 1
ATOM 10967 C C . PHE D 1 302 ? 19.900 33.384 -16.808 1.00 42.88 302 PHE D C 1
ATOM 10968 O O . PHE D 1 302 ? 20.114 32.810 -17.869 1.00 43.61 302 PHE D O 1
ATOM 10976 N N . GLU D 1 303 ? 20.308 32.912 -15.628 1.00 44.13 303 GLU D N 1
ATOM 10977 C CA . GLU D 1 303 ? 21.014 31.614 -15.493 1.00 48.33 303 GLU D CA 1
ATOM 10978 C C . GLU D 1 303 ? 20.530 30.896 -14.245 1.00 49.36 303 GLU D C 1
ATOM 10979 O O . GLU D 1 303 ? 20.005 31.524 -13.322 1.00 47.90 303 GLU D O 1
ATOM 10985 N N . ALA D 1 304 ? 20.707 29.582 -14.191 1.00 53.84 304 ALA D N 1
ATOM 10986 C CA . ALA D 1 304 ? 20.515 28.842 -12.914 1.00 56.32 304 ALA D CA 1
ATOM 10987 C C . ALA D 1 304 ? 21.597 29.260 -11.901 1.00 58.12 304 ALA D C 1
ATOM 10988 O O . ALA D 1 304 ? 22.727 29.538 -12.293 1.00 58.59 304 ALA D O 1
ATOM 10990 N N . ALA D 1 305 ? 21.247 29.340 -10.618 1.00 58.60 305 ALA D N 1
ATOM 10991 C CA . ALA D 1 305 ? 22.225 29.737 -9.597 1.00 60.51 305 ALA D CA 1
ATOM 10992 C C . ALA D 1 305 ? 23.419 28.766 -9.544 1.00 64.19 305 ALA D C 1
ATOM 10993 O O . ALA D 1 305 ? 24.557 29.179 -9.323 1.00 65.02 305 ALA D O 1
ATOM 10995 N N . ASN D 1 325 ? 19.493 21.300 -10.798 1.00 75.86 325 ASN D N 1
ATOM 10996 C CA . ASN D 1 325 ? 18.094 21.261 -10.389 1.00 74.51 325 ASN D CA 1
ATOM 10997 C C . ASN D 1 325 ? 17.232 21.923 -11.462 1.00 70.37 325 ASN D C 1
ATOM 10998 O O . ASN D 1 325 ? 17.189 23.159 -11.566 1.00 68.22 325 ASN D O 1
ATOM 11003 N N . SER D 1 326 ? 16.555 21.080 -12.244 1.00 69.05 326 SER D N 1
ATOM 11004 C CA . SER D 1 326 ? 15.688 21.485 -13.348 1.00 64.84 326 SER D CA 1
ATOM 11005 C C . SER D 1 326 ? 14.758 22.644 -13.059 1.00 60.57 326 SER D C 1
ATOM 11006 O O . SER D 1 326 ? 14.366 23.354 -13.973 1.00 57.88 326 SER D O 1
ATOM 11009 N N . MET D 1 327 ? 14.391 22.834 -11.800 1.00 34.97 327 MET D N 1
ATOM 11010 C CA . MET D 1 327 ? 13.556 23.974 -11.444 1.00 34.25 327 MET D CA 1
ATOM 11011 C C . MET D 1 327 ? 14.250 25.305 -11.741 1.00 34.14 327 MET D C 1
ATOM 11012 O O . MET D 1 327 ? 13.651 26.189 -12.380 1.00 33.52 327 MET D O 1
ATOM 11017 N N . ALA D 1 328 ? 15.506 25.444 -11.298 1.00 34.46 328 ALA D N 1
ATOM 11018 C CA . ALA D 1 328 ? 16.281 26.658 -11.592 1.00 34.98 328 ALA D CA 1
ATOM 11019 C C . ALA D 1 328 ? 16.413 26.930 -13.084 1.00 33.92 328 ALA D C 1
ATOM 11020 O O . ALA D 1 328 ? 16.339 28.077 -13.518 1.00 33.83 328 ALA D O 1
ATOM 11022 N N . THR D 1 329 ? 16.562 25.867 -13.868 1.00 33.31 329 THR D N 1
ATOM 11023 C CA . THR D 1 329 ? 16.747 25.995 -15.304 1.00 32.61 329 THR D CA 1
ATOM 11024 C C . THR D 1 329 ? 15.441 26.323 -15.980 1.00 31.10 329 THR D C 1
ATOM 11025 O O . THR D 1 329 ? 15.403 27.067 -16.926 1.00 31.92 329 THR D O 1
ATOM 11029 N N . ILE D 1 330 ? 14.351 25.780 -15.476 1.00 30.64 330 ILE D N 1
ATOM 11030 C CA . ILE D 1 330 ? 13.034 26.161 -15.947 1.00 28.73 330 ILE D CA 1
ATOM 11031 C C . ILE D 1 330 ? 12.843 27.661 -15.713 1.00 29.14 330 ILE D C 1
ATOM 11032 O O . ILE D 1 330 ? 12.497 28.400 -16.644 1.00 30.15 330 ILE D O 1
ATOM 11037 N N . PHE D 1 331 ? 13.088 28.117 -14.492 1.00 28.80 331 PHE D N 1
ATOM 11038 C CA . PHE D 1 331 ? 12.810 29.513 -14.143 1.00 29.90 331 PHE D CA 1
ATOM 11039 C C . PHE D 1 331 ? 13.822 30.473 -14.787 1.00 30.68 331 PHE D C 1
ATOM 11040 O O . PHE D 1 331 ? 13.520 31.638 -14.922 1.00 31.45 331 PHE D O 1
ATOM 11048 N N . ALA D 1 332 ? 15.020 30.008 -15.157 1.00 30.74 332 ALA D N 1
ATOM 11049 C CA . ALA D 1 332 ? 15.870 30.854 -16.003 1.00 31.16 332 ALA D CA 1
ATOM 11050 C C . ALA D 1 332 ? 15.131 31.057 -17.335 1.00 30.41 332 ALA D C 1
ATOM 11051 O O . ALA D 1 332 ? 15.004 32.184 -17.799 1.00 30.15 332 ALA D O 1
ATOM 11053 N N . TRP D 1 333 ? 14.580 29.996 -17.929 1.00 30.40 333 TRP D N 1
ATOM 11054 C CA . TRP D 1 333 ? 13.901 30.182 -19.254 1.00 30.20 333 TRP D CA 1
ATOM 11055 C C . TRP D 1 333 ? 12.646 31.059 -19.165 1.00 30.63 333 TRP D C 1
ATOM 11056 O O . TRP D 1 333 ? 12.388 31.885 -20.032 1.00 30.90 333 TRP D O 1
ATOM 11067 N N . THR D 1 334 ? 11.852 30.860 -18.124 1.00 31.79 334 THR D N 1
ATOM 11068 C CA . THR D 1 334 ? 10.651 31.648 -17.980 1.00 32.84 334 THR D CA 1
ATOM 11069 C C . THR D 1 334 ? 10.924 33.100 -17.613 1.00 33.16 334 THR D C 1
ATOM 11070 O O . THR D 1 334 ? 10.295 33.995 -18.174 1.00 34.70 334 THR D O 1
ATOM 11074 N N . GLY D 1 335 ? 11.903 33.367 -16.765 1.00 33.00 335 GLY D N 1
ATOM 11075 C CA . GLY D 1 335 ? 12.280 34.765 -16.543 1.00 32.95 335 GLY D CA 1
ATOM 11076 C C . GLY D 1 335 ? 12.637 35.416 -17.890 1.00 33.75 335 GLY D C 1
ATOM 11077 O O . GLY D 1 335 ? 12.277 36.578 -18.163 1.00 33.46 335 GLY D O 1
ATOM 11078 N N . ALA D 1 336 ? 13.361 34.673 -18.728 1.00 32.64 336 ALA D N 1
ATOM 11079 C CA . ALA D 1 336 ? 13.876 35.231 -19.987 1.00 33.33 336 ALA D CA 1
ATOM 11080 C C . ALA D 1 336 ? 12.731 35.415 -20.953 1.00 33.93 336 ALA D C 1
ATOM 11081 O O . ALA D 1 336 ? 12.618 36.456 -21.629 1.00 34.37 336 ALA D O 1
ATOM 11083 N N . LEU D 1 337 ? 11.855 34.418 -21.025 1.00 34.20 337 LEU D N 1
ATOM 11084 C CA . LEU D 1 337 ? 10.715 34.567 -21.935 1.00 34.57 337 LEU D CA 1
ATOM 11085 C C . LEU D 1 337 ? 9.847 35.715 -21.479 1.00 34.90 337 LEU D C 1
ATOM 11086 O O . LEU D 1 337 ? 9.413 36.508 -22.281 1.00 36.82 337 LEU D O 1
ATOM 11091 N N . LYS D 1 338 ? 9.626 35.834 -20.182 1.00 35.44 338 LYS D N 1
ATOM 11092 C CA . LYS D 1 338 ? 8.735 36.855 -19.679 1.00 36.74 338 LYS D CA 1
ATOM 11093 C C . LYS D 1 338 ? 9.357 38.219 -19.977 1.00 37.25 338 LYS D C 1
ATOM 11094 O O . LYS D 1 338 ? 8.682 39.126 -20.475 1.00 40.16 338 LYS D O 1
ATOM 11100 N N . LYS D 1 339 ? 10.640 38.378 -19.698 1.00 35.64 339 LYS D N 1
ATOM 11101 C CA . LYS D 1 339 ? 11.317 39.594 -20.040 1.00 35.45 339 LYS D CA 1
ATOM 11102 C C . LYS D 1 339 ? 11.258 39.854 -21.560 1.00 35.97 339 LYS D C 1
ATOM 11103 O O . LYS D 1 339 ? 10.976 40.961 -21.991 1.00 37.12 339 LYS D O 1
ATOM 11109 N N . ARG D 1 340 ? 11.521 38.846 -22.380 1.00 35.49 340 ARG D N 1
ATOM 11110 C CA . ARG D 1 340 ? 11.608 39.069 -23.824 1.00 36.32 340 ARG D CA 1
ATOM 11111 C C . ARG D 1 340 ? 10.235 39.532 -24.326 1.00 38.77 340 ARG D C 1
ATOM 11112 O O . ARG D 1 340 ? 10.130 40.427 -25.170 1.00 40.50 340 ARG D O 1
ATOM 11120 N N . GLY D 1 341 ? 9.172 38.952 -23.769 1.00 39.27 341 GLY D N 1
ATOM 11121 C CA . GLY D 1 341 ? 7.822 39.323 -24.143 1.00 40.31 341 GLY D CA 1
ATOM 11122 C C . GLY D 1 341 ? 7.364 40.678 -23.674 1.00 42.20 341 GLY D C 1
ATOM 11123 O O . GLY D 1 341 ? 6.585 41.339 -24.376 1.00 44.43 341 GLY D O 1
ATOM 11124 N N . GLU D 1 342 ? 7.805 41.104 -22.486 1.00 42.12 342 GLU D N 1
ATOM 11125 C CA . GLU D 1 342 ? 7.443 42.423 -21.998 1.00 43.99 342 GLU D CA 1
ATOM 11126 C C . GLU D 1 342 ? 8.012 43.428 -22.984 1.00 44.30 342 GLU D C 1
ATOM 11127 O O . GLU D 1 342 ? 7.321 44.370 -23.398 1.00 45.94 342 GLU D O 1
ATOM 11133 N N . LEU D 1 343 ? 9.248 43.177 -23.412 1.00 41.80 343 LEU D N 1
ATOM 11134 C CA . LEU D 1 343 ? 9.944 44.101 -24.287 1.00 41.98 343 LEU D CA 1
ATOM 11135 C C . LEU D 1 343 ? 9.230 44.211 -25.621 1.00 42.68 343 LEU D C 1
ATOM 11136 O O . LEU D 1 343 ? 9.145 45.281 -26.187 1.00 43.52 343 LEU D O 1
ATOM 11141 N N . ASP D 1 344 ? 8.728 43.090 -26.119 1.00 42.31 344 ASP D N 1
ATOM 11142 C CA . ASP D 1 344 ? 8.162 43.045 -27.461 1.00 43.57 344 ASP D CA 1
ATOM 11143 C C . ASP D 1 344 ? 6.644 43.182 -27.457 1.00 45.18 344 ASP D C 1
ATOM 11144 O O . ASP D 1 344 ? 6.005 43.032 -28.484 1.00 46.52 344 ASP D O 1
ATOM 11149 N N . GLY D 1 345 ? 6.061 43.460 -26.297 1.00 44.80 345 GLY D N 1
ATOM 11150 C CA . GLY D 1 345 ? 4.618 43.581 -26.226 1.00 46.65 345 GLY D CA 1
ATOM 11151 C C . GLY D 1 345 ? 3.872 42.294 -26.552 1.00 46.85 345 GLY D C 1
ATOM 11152 O O . GLY D 1 345 ? 2.748 42.354 -26.997 1.00 49.31 345 GLY D O 1
ATOM 11153 N N . ILE D 1 346 ? 4.484 41.127 -26.331 1.00 44.89 346 ILE D N 1
ATOM 11154 C CA . ILE D 1 346 ? 3.779 39.855 -26.572 1.00 44.66 346 ILE D CA 1
ATOM 11155 C C . ILE D 1 346 ? 3.111 39.320 -25.290 1.00 44.90 346 ILE D C 1
ATOM 11156 O O . ILE D 1 346 ? 3.691 38.519 -24.513 1.00 40.53 346 ILE D O 1
ATOM 11161 N N . LYS D 1 347 ? 1.876 39.774 -25.097 1.00 47.00 347 LYS D N 1
ATOM 11162 C CA . LYS D 1 347 ? 1.111 39.432 -23.921 1.00 48.86 347 LYS D CA 1
ATOM 11163 C C . LYS D 1 347 ? 1.097 37.915 -23.731 1.00 47.80 347 LYS D C 1
ATOM 11164 O O . LYS D 1 347 ? 1.395 37.412 -22.644 1.00 46.64 347 LYS D O 1
ATOM 11170 N N . GLU D 1 348 ? 0.749 37.193 -24.796 1.00 49.21 348 GLU D N 1
ATOM 11171 C CA . GLU D 1 348 ? 0.683 35.745 -24.766 1.00 48.61 348 GLU D CA 1
ATOM 11172 C C . GLU D 1 348 ? 1.977 35.152 -24.207 1.00 45.11 348 GLU D C 1
ATOM 11173 O O . GLU D 1 348 ? 1.929 34.223 -23.404 1.00 44.67 348 GLU D O 1
ATOM 11179 N N . LEU D 1 349 ? 3.131 35.684 -24.610 1.00 42.62 349 LEU D N 1
ATOM 11180 C CA . LEU D 1 349 ? 4.386 35.124 -24.135 1.00 38.97 349 LEU D CA 1
ATOM 11181 C C . LEU D 1 349 ? 4.608 35.393 -22.639 1.00 37.77 349 LEU D C 1
ATOM 11182 O O . LEU D 1 349 ? 5.094 34.496 -21.895 1.00 36.73 349 LEU D O 1
ATOM 11187 N N . VAL D 1 350 ? 4.246 36.583 -22.149 1.00 37.41 350 VAL D N 1
ATOM 11188 C CA . VAL D 1 350 ? 4.442 36.772 -20.723 1.00 37.11 350 VAL D CA 1
ATOM 11189 C C . VAL D 1 350 ? 3.536 35.869 -19.884 1.00 38.02 350 VAL D C 1
ATOM 11190 O O . VAL D 1 350 ? 3.976 35.304 -18.887 1.00 37.67 350 VAL D O 1
ATOM 11194 N N . ASP D 1 351 ? 2.297 35.714 -20.315 1.00 39.80 351 ASP D N 1
ATOM 11195 C CA . ASP D 1 351 ? 1.351 34.845 -19.656 1.00 41.21 351 ASP D CA 1
ATOM 11196 C C . ASP D 1 351 ? 1.806 33.394 -19.727 1.00 39.43 351 ASP D C 1
ATOM 11197 O O . ASP D 1 351 ? 1.789 32.683 -18.713 1.00 39.34 351 ASP D O 1
ATOM 11202 N N . PHE D 1 352 ? 2.250 32.940 -20.887 1.00 37.97 352 PHE D N 1
ATOM 11203 C CA . PHE D 1 352 ? 2.804 31.595 -20.928 1.00 37.22 352 PHE D CA 1
ATOM 11204 C C . PHE D 1 352 ? 3.806 31.362 -19.777 1.00 34.55 352 PHE D C 1
ATOM 11205 O O . PHE D 1 352 ? 3.676 30.427 -18.987 1.00 35.05 352 PHE D O 1
ATOM 11213 N N . ALA D 1 353 ? 4.788 32.238 -19.692 1.00 34.02 353 ALA D N 1
ATOM 11214 C CA . ALA D 1 353 ? 5.910 32.137 -18.766 1.00 32.55 353 ALA D CA 1
ATOM 11215 C C . ALA D 1 353 ? 5.421 32.076 -17.336 1.00 33.81 353 ALA D C 1
ATOM 11216 O O . ALA D 1 353 ? 5.922 31.294 -16.546 1.00 33.60 353 ALA D O 1
ATOM 11218 N N . THR D 1 354 ? 4.436 32.894 -17.000 1.00 35.99 354 THR D N 1
ATOM 11219 C CA . THR D 1 354 ? 3.840 32.833 -15.673 1.00 38.13 354 THR D CA 1
ATOM 11220 C C . THR D 1 354 ? 3.117 31.507 -15.438 1.00 38.77 354 THR D C 1
ATOM 11221 O O . THR D 1 354 ? 3.208 30.906 -14.364 1.00 38.45 354 THR D O 1
ATOM 11225 N N . LYS D 1 355 ? 2.409 31.045 -16.452 1.00 40.42 355 LYS D N 1
ATOM 11226 C CA . LYS D 1 355 ? 1.623 29.813 -16.333 1.00 41.98 355 LYS D CA 1
ATOM 11227 C C . LYS D 1 355 ? 2.550 28.613 -16.131 1.00 39.93 355 LYS D C 1
ATOM 11228 O O . LYS D 1 355 ? 2.251 27.716 -15.350 1.00 39.99 355 LYS D O 1
ATOM 11234 N N . LEU D 1 356 ? 3.690 28.604 -16.827 1.00 39.11 356 LEU D N 1
ATOM 11235 C CA . LEU D 1 356 ? 4.611 27.446 -16.768 1.00 37.59 356 LEU D CA 1
ATOM 11236 C C . LEU D 1 356 ? 5.332 27.404 -15.442 1.00 36.26 356 LEU D C 1
ATOM 11237 O O . LEU D 1 356 ? 5.614 26.314 -14.928 1.00 36.48 356 LEU D O 1
ATOM 11242 N N . GLU D 1 357 ? 5.617 28.579 -14.893 1.00 34.84 357 GLU D N 1
ATOM 11243 C CA . GLU D 1 357 ? 6.153 28.675 -13.524 1.00 35.42 357 GLU D CA 1
ATOM 11244 C C . GLU D 1 357 ? 5.169 28.144 -12.494 1.00 35.87 357 GLU D C 1
ATOM 11245 O O . GLU D 1 357 ? 5.533 27.366 -11.631 1.00 36.99 357 GLU D O 1
ATOM 11251 N N . GLN D 1 358 ? 3.928 28.601 -12.571 1.00 36.54 358 GLN D N 1
ATOM 11252 C CA . GLN D 1 358 ? 2.890 28.145 -11.670 1.00 38.21 358 GLN D CA 1
ATOM 11253 C C . GLN D 1 358 ? 2.654 26.637 -11.767 1.00 37.35 358 GLN D C 1
ATOM 11254 O O . GLN D 1 358 ? 2.454 25.985 -10.760 1.00 37.57 358 GLN D O 1
ATOM 11260 N N . ALA D 1 359 ? 2.721 26.094 -12.975 1.00 36.19 359 ALA D N 1
ATOM 11261 C CA . ALA D 1 359 ? 2.555 24.676 -13.207 1.00 36.72 359 ALA D CA 1
ATOM 11262 C C . ALA D 1 359 ? 3.732 23.856 -12.622 1.00 36.26 359 ALA D C 1
ATOM 11263 O O . ALA D 1 359 ? 3.522 22.834 -11.982 1.00 36.31 359 ALA D O 1
ATOM 11265 N N . SER D 1 360 ? 4.960 24.337 -12.830 1.00 34.64 360 SER D N 1
ATOM 11266 C CA . SER D 1 360 ? 6.121 23.751 -12.185 1.00 33.74 360 SER D CA 1
ATOM 11267 C C . SER D 1 360 ? 5.889 23.639 -10.681 1.00 34.40 360 SER D C 1
ATOM 11268 O O . SER D 1 360 ? 6.040 22.579 -10.093 1.00 34.44 360 SER D O 1
ATOM 11271 N N . VAL D 1 361 ? 5.560 24.758 -10.044 1.00 34.90 361 VAL D N 1
ATOM 11272 C CA . VAL D 1 361 ? 5.374 24.744 -8.617 1.00 35.31 361 VAL D CA 1
ATOM 11273 C C . VAL D 1 361 ? 4.172 23.840 -8.290 1.00 36.86 361 VAL D C 1
ATOM 11274 O O . VAL D 1 361 ? 4.213 23.032 -7.345 1.00 38.03 361 VAL D O 1
ATOM 11278 N N . GLN D 1 362 ? 3.096 23.971 -9.056 1.00 36.56 362 GLN D N 1
ATOM 11279 C CA . GLN D 1 362 ? 1.884 23.233 -8.690 1.00 38.24 362 GLN D CA 1
ATOM 11280 C C . GLN D 1 362 ? 2.144 21.719 -8.724 1.00 37.46 362 GLN D C 1
ATOM 11281 O O . GLN D 1 362 ? 1.594 21.000 -7.906 1.00 39.08 362 GLN D O 1
ATOM 11287 N N . THR D 1 363 ? 3.007 21.234 -9.619 1.00 35.83 363 THR D N 1
ATOM 11288 C CA . THR D 1 363 ? 3.181 19.786 -9.689 1.00 37.23 363 THR D CA 1
ATOM 11289 C C . THR D 1 363 ? 3.943 19.244 -8.491 1.00 36.56 363 THR D C 1
ATOM 11290 O O . THR D 1 363 ? 3.714 18.124 -8.049 1.00 37.33 363 THR D O 1
ATOM 11294 N N . ILE D 1 364 ? 4.803 20.072 -7.926 1.00 35.37 364 ILE D N 1
ATOM 11295 C CA . ILE D 1 364 ? 5.458 19.713 -6.708 1.00 34.45 364 ILE D CA 1
ATOM 11296 C C . ILE D 1 364 ? 4.441 19.700 -5.601 1.00 36.78 364 ILE D C 1
ATOM 11297 O O . ILE D 1 364 ? 4.406 18.781 -4.757 1.00 37.50 364 ILE D O 1
ATOM 11302 N N . GLU D 1 365 ? 3.643 20.759 -5.552 1.00 37.76 365 GLU D N 1
ATOM 11303 C CA . GLU D 1 365 ? 2.600 20.804 -4.566 1.00 40.57 365 GLU D CA 1
ATOM 11304 C C . GLU D 1 365 ? 1.640 19.614 -4.659 1.00 40.85 365 GLU D C 1
ATOM 11305 O O . GLU D 1 365 ? 1.107 19.209 -3.659 1.00 42.52 365 GLU D O 1
ATOM 11311 N N . ASN D 1 366 ? 1.409 19.040 -5.834 1.00 40.28 366 ASN D N 1
ATOM 11312 C CA . ASN D 1 366 ? 0.525 17.848 -5.898 1.00 41.15 366 ASN D CA 1
ATOM 11313 C C . ASN D 1 366 ? 1.280 16.597 -5.484 1.00 41.13 366 ASN D C 1
ATOM 11314 O O . ASN D 1 366 ? 0.728 15.511 -5.478 1.00 41.77 366 ASN D O 1
ATOM 11319 N N . GLY D 1 367 ? 2.564 16.739 -5.194 1.00 39.67 367 GLY D N 1
ATOM 11320 C CA . GLY D 1 367 ? 3.325 15.618 -4.707 1.00 40.37 367 GLY D CA 1
ATOM 11321 C C . GLY D 1 367 ? 4.122 14.836 -5.740 1.00 39.83 367 GLY D C 1
ATOM 11322 O O . GLY D 1 367 ? 4.578 13.723 -5.456 1.00 40.92 367 GLY D O 1
ATOM 11323 N N . VAL D 1 368 ? 4.255 15.341 -6.956 1.00 38.10 368 VAL D N 1
ATOM 11324 C CA . VAL D 1 368 ? 5.149 14.647 -7.861 1.00 36.79 368 VAL D CA 1
ATOM 11325 C C . VAL D 1 368 ? 6.444 15.477 -7.978 1.00 35.51 368 VAL D C 1
ATOM 11326 O O . VAL D 1 368 ? 6.397 16.700 -8.170 1.00 34.22 368 VAL D O 1
ATOM 11330 N N . MET D 1 369 ? 7.594 14.835 -7.813 1.00 33.90 369 MET D N 1
ATOM 11331 C CA . MET D 1 369 ? 8.819 15.593 -7.800 1.00 32.46 369 MET D CA 1
ATOM 11332 C C . MET D 1 369 ? 10.027 14.668 -7.810 1.00 33.66 369 MET D C 1
ATOM 11333 O O . MET D 1 369 ? 9.891 13.428 -7.761 1.00 34.15 369 MET D O 1
ATOM 11338 N N . THR D 1 370 ? 11.206 15.267 -7.921 1.00 34.27 370 THR D N 1
ATOM 11339 C CA . THR D 1 370 ? 12.474 14.513 -7.901 1.00 36.51 370 THR D CA 1
ATOM 11340 C C . THR D 1 370 ? 12.948 14.297 -6.462 1.00 37.99 370 THR D C 1
ATOM 11341 O O . THR D 1 370 ? 12.400 14.881 -5.513 1.00 37.82 370 THR D O 1
ATOM 11345 N N . LYS D 1 371 ? 13.977 13.469 -6.321 1.00 40.10 371 LYS D N 1
ATOM 11346 C CA . LYS D 1 371 ? 14.456 13.005 -5.032 1.00 42.56 371 LYS D CA 1
ATOM 11347 C C . LYS D 1 371 ? 14.889 14.204 -4.195 1.00 43.64 371 LYS D C 1
ATOM 11348 O O . LYS D 1 371 ? 14.762 14.224 -2.965 1.00 44.80 371 LYS D O 1
ATOM 11352 N N . ASP D 1 372 ? 15.413 15.218 -4.860 1.00 43.73 372 ASP D N 1
ATOM 11353 C CA . ASP D 1 372 ? 15.958 16.338 -4.110 1.00 46.13 372 ASP D CA 1
ATOM 11354 C C . ASP D 1 372 ? 14.858 17.305 -3.676 1.00 44.35 372 ASP D C 1
ATOM 11355 O O . ASP D 1 372 ? 14.914 17.834 -2.565 1.00 46.21 372 ASP D O 1
ATOM 11360 N N . LEU D 1 373 ? 13.873 17.548 -4.538 1.00 41.19 373 LEU D N 1
ATOM 11361 C CA . LEU D 1 373 ? 12.705 18.296 -4.086 1.00 39.73 373 LEU D CA 1
ATOM 11362 C C . LEU D 1 373 ? 12.029 17.606 -2.892 1.00 40.75 373 LEU D C 1
ATOM 11363 O O . LEU D 1 373 ? 11.531 18.272 -1.971 1.00 41.71 373 LEU D O 1
ATOM 11368 N N . ALA D 1 374 ? 12.074 16.269 -2.864 1.00 40.74 374 ALA D N 1
ATOM 11369 C CA . ALA D 1 374 ? 11.360 15.515 -1.834 1.00 41.05 374 ALA D CA 1
ATOM 11370 C C . ALA D 1 374 ? 11.970 15.627 -0.487 1.00 43.40 374 ALA D C 1
ATOM 11371 O O . ALA D 1 374 ? 11.257 15.499 0.510 1.00 45.43 374 ALA D O 1
ATOM 11373 N N . SER D 1 375 ? 13.290 15.834 -0.422 1.00 44.37 375 SER D N 1
ATOM 11374 C CA . SER D 1 375 ? 13.941 15.898 0.868 1.00 47.19 375 SER D CA 1
ATOM 11375 C C . SER D 1 375 ? 13.737 17.289 1.445 1.00 47.39 375 SER D C 1
ATOM 11376 O O . SER D 1 375 ? 13.995 17.538 2.622 1.00 50.64 375 SER D O 1
ATOM 11379 N N . LEU D 1 376 ? 13.274 18.193 0.603 1.00 45.31 376 LEU D N 1
ATOM 11380 C CA . LEU D 1 376 ? 12.985 19.569 1.025 1.00 46.25 376 LEU D CA 1
ATOM 11381 C C . LEU D 1 376 ? 11.494 19.755 1.314 1.00 45.70 376 LEU D C 1
ATOM 11382 O O . LEU D 1 376 ? 11.128 20.470 2.224 1.00 47.73 376 LEU D O 1
ATOM 11387 N N . SER D 1 377 ? 10.637 19.107 0.531 1.00 43.22 377 SER D N 1
ATOM 11388 C CA . SER D 1 377 ? 9.201 19.378 0.617 1.00 43.43 377 SER D CA 1
ATOM 11389 C C . SER D 1 377 ? 8.469 18.744 1.796 1.00 44.95 377 SER D C 1
ATOM 11390 O O . SER D 1 377 ? 8.915 17.763 2.353 1.00 46.16 377 SER D O 1
ATOM 11393 N N . GLU D 1 378 ? 7.338 19.322 2.175 1.00 46.12 378 GLU D N 1
ATOM 11394 C CA . GLU D 1 378 ? 6.518 18.760 3.276 1.00 48.46 378 GLU D CA 1
ATOM 11395 C C . GLU D 1 378 ? 5.251 18.062 2.799 1.00 46.47 378 GLU D C 1
ATOM 11396 O O . GLU D 1 378 ? 4.466 17.634 3.597 1.00 48.27 378 GLU D O 1
ATOM 11402 N N . VAL D 1 379 ? 5.013 17.951 1.502 1.00 43.85 379 VAL D N 1
ATOM 11403 C CA . VAL D 1 379 ? 3.721 17.386 1.174 1.00 44.08 379 VAL D CA 1
ATOM 11404 C C . VAL D 1 379 ? 3.681 15.934 1.623 1.00 44.16 379 VAL D C 1
ATOM 11405 O O . VAL D 1 379 ? 4.665 15.182 1.448 1.00 42.93 379 VAL D O 1
ATOM 11409 N N . PRO D 1 380 ? 2.553 15.559 2.238 1.00 45.19 380 PRO D N 1
ATOM 11410 C CA . PRO D 1 380 ? 2.319 14.311 2.929 1.00 46.16 380 PRO D CA 1
ATOM 11411 C C . PRO D 1 380 ? 2.403 13.098 2.021 1.00 44.04 380 PRO D C 1
ATOM 11412 O O . PRO D 1 380 ? 2.828 12.077 2.464 1.00 45.09 380 PRO D O 1
ATOM 11416 N N . GLU D 1 381 ? 2.015 13.181 0.766 1.00 42.75 381 GLU D N 1
ATOM 11417 C CA . GLU D 1 381 ? 2.149 12.005 -0.066 1.00 43.28 381 GLU D CA 1
ATOM 11418 C C . GLU D 1 381 ? 2.966 12.404 -1.278 1.00 40.85 381 GLU D C 1
ATOM 11419 O O . GLU D 1 381 ? 2.529 13.249 -2.047 1.00 40.49 381 GLU D O 1
ATOM 11425 N N . LYS D 1 382 ? 4.138 11.794 -1.449 1.00 39.73 382 LYS D N 1
ATOM 11426 C CA . LYS D 1 382 ? 5.032 12.168 -2.521 1.00 39.10 382 LYS D CA 1
ATOM 11427 C C . LYS D 1 382 ? 5.289 11.007 -3.434 1.00 38.67 382 LYS D C 1
ATOM 11428 O O . LYS D 1 382 ? 5.510 9.901 -2.961 1.00 40.49 382 LYS D O 1
ATOM 11434 N N . LYS D 1 383 ? 5.246 11.257 -4.734 1.00 37.87 383 LYS D N 1
ATOM 11435 C CA . LYS D 1 383 ? 5.688 10.283 -5.732 1.00 38.78 383 LYS D CA 1
ATOM 11436 C C . LYS D 1 383 ? 7.019 10.802 -6.247 1.00 37.28 383 LYS D C 1
ATOM 11437 O O . LYS D 1 383 ? 7.086 11.916 -6.733 1.00 36.03 383 LYS D O 1
ATOM 11443 N N . ILE D 1 384 ? 8.078 10.024 -6.069 1.00 37.60 384 ILE D N 1
ATOM 11444 C CA . ILE D 1 384 ? 9.411 10.411 -6.489 1.00 37.51 384 ILE D CA 1
ATOM 11445 C C . ILE D 1 384 ? 9.638 9.819 -7.886 1.00 38.57 384 ILE D C 1
ATOM 11446 O O . ILE D 1 384 ? 9.354 8.649 -8.123 1.00 40.09 384 ILE D O 1
ATOM 11451 N N . VAL D 1 385 ? 10.082 10.649 -8.828 1.00 38.33 385 VAL D N 1
ATOM 11452 C CA . VAL D 1 385 ? 10.309 10.202 -10.202 1.00 38.93 385 VAL D CA 1
ATOM 11453 C C . VAL D 1 385 ? 11.615 10.812 -10.708 1.00 38.84 385 VAL D C 1
ATOM 11454 O O . VAL D 1 385 ? 12.196 11.674 -10.055 1.00 37.91 385 VAL D O 1
ATOM 11458 N N . ASN D 1 386 ? 12.067 10.393 -11.887 1.00 40.93 386 ASN D N 1
ATOM 11459 C CA . ASN D 1 386 ? 13.311 10.959 -12.442 1.00 41.65 386 ASN D CA 1
ATOM 11460 C C . ASN D 1 386 ? 13.103 12.345 -13.106 1.00 40.42 386 ASN D C 1
ATOM 11461 O O . ASN D 1 386 ? 11.991 12.838 -13.184 1.00 39.03 386 ASN D O 1
ATOM 11466 N N . THR D 1 387 ? 14.181 12.982 -13.540 1.00 41.80 387 THR D N 1
ATOM 11467 C CA . THR D 1 387 ? 14.112 14.362 -14.003 1.00 41.77 387 THR D CA 1
ATOM 11468 C C . THR D 1 387 ? 13.186 14.416 -15.205 1.00 42.37 387 THR D C 1
ATOM 11469 O O . THR D 1 387 ? 12.290 15.269 -15.282 1.00 41.61 387 THR D O 1
ATOM 11473 N N . GLU D 1 388 ? 13.380 13.475 -16.125 1.00 44.53 388 GLU D N 1
ATOM 11474 C CA . GLU D 1 388 ? 12.568 13.371 -17.332 1.00 45.89 388 GLU D CA 1
ATOM 11475 C C . GLU D 1 388 ? 11.065 13.230 -17.041 1.00 45.36 388 GLU D C 1
ATOM 11476 O O . GLU D 1 388 ? 10.247 14.005 -17.554 1.00 45.37 388 GLU D O 1
ATOM 11482 N N . ASP D 1 389 ? 10.695 12.231 -16.241 1.00 45.27 389 ASP D N 1
ATOM 11483 C CA . ASP D 1 389 ? 9.303 12.071 -15.822 1.00 44.28 389 ASP D CA 1
ATOM 11484 C C . ASP D 1 389 ? 8.785 13.352 -15.135 1.00 40.96 389 ASP D C 1
ATOM 11485 O O . ASP D 1 389 ? 7.633 13.732 -15.304 1.00 40.50 389 ASP D O 1
ATOM 11490 N N . PHE D 1 390 ? 9.626 13.977 -14.322 1.00 38.12 390 PHE D N 1
ATOM 11491 C CA . PHE D 1 390 ? 9.241 15.214 -13.660 1.00 36.28 390 PHE D CA 1
ATOM 11492 C C . PHE D 1 390 ? 8.863 16.261 -14.738 1.00 35.66 390 PHE D C 1
ATOM 11493 O O . PHE D 1 390 ? 7.761 16.817 -14.725 1.00 35.70 390 PHE D O 1
ATOM 11501 N N . LEU D 1 391 ? 9.761 16.533 -15.687 1.00 35.87 391 LEU D N 1
ATOM 11502 C CA . LEU D 1 391 ? 9.386 17.486 -16.744 1.00 35.03 391 LEU D CA 1
ATOM 11503 C C . LEU D 1 391 ? 8.095 17.111 -17.398 1.00 36.95 391 LEU D C 1
ATOM 11504 O O . LEU D 1 391 ? 7.383 17.988 -17.851 1.00 37.80 391 LEU D O 1
ATOM 11509 N N . LYS D 1 392 ? 7.781 15.816 -17.465 1.00 38.45 392 LYS D N 1
ATOM 11510 C CA . LYS D 1 392 ? 6.584 15.385 -18.164 1.00 41.26 392 LYS D CA 1
ATOM 11511 C C . LYS D 1 392 ? 5.370 15.683 -17.335 1.00 40.70 392 LYS D C 1
ATOM 11512 O O . LYS D 1 392 ? 4.312 15.996 -17.862 1.00 41.84 392 LYS D O 1
ATOM 11518 N N . GLU D 1 393 ? 5.523 15.570 -16.027 1.00 39.91 393 GLU D N 1
ATOM 11519 C CA . GLU D 1 393 ? 4.415 15.826 -15.116 1.00 40.21 393 GLU D CA 1
ATOM 11520 C C . GLU D 1 393 ? 4.087 17.325 -15.089 1.00 38.23 393 GLU D C 1
ATOM 11521 O O . GLU D 1 393 ? 2.922 17.720 -15.143 1.00 39.15 393 GLU D O 1
ATOM 11527 N N . ILE D 1 394 ? 5.109 18.168 -15.039 1.00 36.15 394 ILE D N 1
ATOM 11528 C CA . ILE D 1 394 ? 4.832 19.619 -15.162 1.00 34.56 394 ILE D CA 1
ATOM 11529 C C . ILE D 1 394 ? 4.036 19.873 -16.434 1.00 36.15 394 ILE D C 1
ATOM 11530 O O . ILE D 1 394 ? 3.092 20.644 -16.429 1.00 37.11 394 ILE D O 1
ATOM 11535 N N . ARG D 1 395 ? 4.406 19.191 -17.513 1.00 37.07 395 ARG D N 1
ATOM 11536 C CA . ARG D 1 395 ? 3.692 19.322 -18.756 1.00 39.92 395 ARG D CA 1
ATOM 11537 C C . ARG D 1 395 ? 2.235 18.847 -18.664 1.00 42.90 395 ARG D C 1
ATOM 11538 O O . ARG D 1 395 ? 1.359 19.435 -19.289 1.00 44.18 395 ARG D O 1
ATOM 11546 N N . LYS D 1 396 ? 1.987 17.750 -17.941 1.00 44.46 396 LYS D N 1
ATOM 11547 C CA . LYS D 1 396 ? 0.609 17.314 -17.636 1.00 46.99 396 LYS D CA 1
ATOM 11548 C C . LYS D 1 396 ? -0.117 18.397 -16.837 1.00 46.62 396 LYS D C 1
ATOM 11549 O O . LYS D 1 396 ? -1.242 18.742 -17.153 1.00 49.41 396 LYS D O 1
ATOM 11552 N N . THR D 1 397 ? 0.526 18.953 -15.814 1.00 43.96 397 THR D N 1
ATOM 11553 C CA . THR D 1 397 ? -0.141 20.004 -15.021 1.00 43.83 397 THR D CA 1
ATOM 11554 C C . THR D 1 397 ? -0.461 21.234 -15.863 1.00 44.93 397 THR D C 1
ATOM 11555 O O . THR D 1 397 ? -1.539 21.835 -15.750 1.00 46.78 397 THR D O 1
ATOM 11559 N N . PHE D 1 398 ? 0.499 21.627 -16.686 1.00 43.96 398 PHE D N 1
ATOM 11560 C CA . PHE D 1 398 ? 0.287 22.736 -17.581 1.00 45.54 398 PHE D CA 1
ATOM 11561 C C . PHE D 1 398 ? -0.938 22.504 -18.459 1.00 50.56 398 PHE D C 1
ATOM 11562 O O . PHE D 1 398 ? -1.727 23.413 -18.665 1.00 52.78 398 PHE D O 1
ATOM 11570 N N . GLU D 1 399 ? -1.132 21.292 -18.962 1.00 53.41 399 GLU D N 1
ATOM 11571 C CA . GLU D 1 399 ? -2.262 21.063 -19.847 1.00 59.12 399 GLU D CA 1
ATOM 11572 C C . GLU D 1 399 ? -3.587 21.130 -19.094 1.00 62.10 399 GLU D C 1
ATOM 11573 O O . GLU D 1 399 ? -4.620 21.427 -19.693 1.00 65.51 399 GLU D O 1
ATOM 11579 N N . GLY D 1 400 ? -3.567 20.817 -17.799 1.00 61.26 400 GLY D N 1
ATOM 11580 C CA . GLY D 1 400 ? -4.793 20.833 -16.990 1.00 64.13 400 GLY D CA 1
ATOM 11581 C C . GLY D 1 400 ? -5.213 22.257 -16.636 1.00 65.37 400 GLY D C 1
ATOM 11582 O O . GLY D 1 400 ? -6.359 22.510 -16.251 1.00 68.50 400 GLY D O 1
ATOM 11583 N N . MET D 1 401 ? -4.288 23.202 -16.782 1.00 62.65 401 MET D N 1
ATOM 11584 C CA . MET D 1 401 ? -4.551 24.565 -16.345 1.00 63.44 401 MET D CA 1
ATOM 11585 C C . MET D 1 401 ? -5.384 25.366 -17.334 1.00 65.62 401 MET D C 1
ATOM 11586 O O . MET D 1 401 ? -6.081 26.280 -16.923 1.00 67.12 401 MET D O 1
#

Nearest PDB structures (foldseek):
  4aoy-assembly2_A  TM=1.003E+00  e=9.522E-81  Acetivibrio thermocellus
  5lge-assembly1_A  TM=9.192E-01  e=1.906E-44  Homo sapiens
  5sun-assembly1_A  TM=9.120E-01  e=3.673E-43  Homo sapiens
  3mar-assembly1_A  TM=9.102E-01  e=4.996E-42  Homo sapiens
  8t7d-assembly2_D  TM=8.744E-01  e=2.298E-40  Homo sapiens

=== Feature glossary ===
Key to the feature types in this record:

pLDDT. pLDDT is the predicted lDDT-Cα score: AlphaFold's confidence that the local environment of each residue (all inter-atomic distances within 15 Å) is correctly placed. It is a per-residue number between 0 and 100, with higher meaning more reliable.

Radius of gyration, Cα contacts, bounding box. The geometric summary reports three shape descriptors. Rg (radius of gyration) measures how spread out the Cα atoms are about their centre of mass; compact globular proteins have small Rg, elongated or unfolded ones large. Cα contacts (<8 Å, |i−j|>4) count long-range residue pairs in spatial proximity — high for tightly packed folds, near zero for rods or random coil. The bounding-box extents give the protein's footprint along x, y, z in Å.

Backbone torsions (φ/ψ). Backbone dihedral angles. Every residue except chain termini has a φ (preceding-C → N → Cα → C) and a ψ (N → Cα → C → next-N). They are reported in degrees following the IUPAC sign convention. Secondary structure is essentially a statement about which (φ, ψ) basin each residue occupies.

Contact-map, Ramachandran, and PAE plots. Plot images: a contact map (which residues are close in 3D, as an N×N binary image), a Ramachandran scatter (backbone torsion angles, revealing secondary-structure composition at a glance), and — for AlphaFold structures — a PAE heatmap (pairwise prediction confidence).

Predicted aligned error. Predicted Aligned Error (PAE) is an AlphaFold confidence matrix: entry (i, j) is the expected error in the position of residue j, in ångströms, when the prediction is superimposed on the true structure at residue i. Low PAE within a block of residues means that block is internally rigid and well-predicted; high PAE between two blocks means their relative placement is uncertain even if each block individually is confident.

Secondary structure (3-state, P-SEA). Three-state secondary structure (P-SEA) collapses the eight DSSP classes into helix (a), strand (b), and coil (c). P-SEA assigns these from Cα geometry alone — distances and angles — without requiring backbone oxygens, so it works on any Cα trace.

Solvent-accessible surface area. Solvent-accessible surface area (SASA) is the area in Å² traced out by the centre of a 1.4 Å probe sphere (a water molecule) rolled over the protein's van der Waals surface (Shrake–Rupley / Lee–Richards construction). Buried residues have near-zero SASA; fully exposed residues can exceed 200 Å². The total SASA scales roughly with the number of surface residues.

Foldseek 3Di. The Foldseek 3Di string encodes local tertiary geometry as a 20-letter alphabet — one character per residue — derived from the relative positions of nearby Cα atoms. Unlike the amino-acid sequence, 3Di is a direct function of the 3D structure, so two proteins with the same fold have similar 3Di strings even at low sequence identity.

B-factor. For experimental (PDB) structures, the B-factor (temperature factor) quantifies the positional spread of each atom in the crystal — a combination of thermal vibration and static disorder — in units of Å². High B-factors mark flexible loops or poorly resolved regions; low B-factors mark the rigid, well-ordered core.

mmCIF coordinates. The mmCIF block holds the 3D Cartesian coordinates of each backbone atom (N, Cα, C, O) in ångströms. mmCIF is the PDB's canonical archive format — a tagged-loop text representation of the atomic model.

InterPro / GO / CATH / organism. Functional annotations link the protein to curated databases. InterPro entries identify conserved domains and families by matching the sequence against member-database signatures (Pfam, PROSITE, CDD, …). Gene Ontology (GO) terms describe molecular function, biological process, and cellular component in a controlled vocabulary. CATH places the structure in a hierarchical fold classification (Class/Architecture/Topology/Homologous-superfamily). The organism is the source species.

Rendered structure images. Structure images are PyMOL renders from six orthogonal camera directions. Cartoon representation draws helices as coils and strands as arrows; sticks shows the backbone as bonds; surface shows the solvent-excluded envelope. Rainbow coloring maps sequence position to hue (blue→red, N→C); chain coloring assigns a distinct color per polypeptide.

Sequence. This is the polypeptide sequence — one letter per residue, N-terminus first. Length ranges from a few dozen residues for small domains to over a thousand for large multi-domain proteins.

Secondary structure (8-state, DSSP). The SS8 string is DSSP's per-residue secondary-structure call. α-helix (H) means an i→i+4 H-bond ladder; β-strand (E) means the residue participates in a β-sheet; 3₁₀ (G) and π (I) are tighter and wider helices; T/S are turns/bends; '-' is loop.

Nearest PDB structures. Structural nearest neighbors (via Foldseek easy-search vs the PDB). Reported per hit: target PDB id, E-value, and alignment TM-score. A TM-score above ~0.5 is the conventional threshold for 'same fold'.